Protein AF-0000000078833489 (afdb_homodimer)

pLDDT: mean 73.72, std 28.92, range [14.01, 98.75]

Solvent-accessible surface area (backbone atoms only — not comparable to full-atom values): 59864 Å² total; per-residue (Å²): 142,78,84,81,79,80,83,84,78,86,79,80,78,70,81,80,68,74,84,67,75,72,88,70,82,79,79,83,74,47,2,78,76,78,70,73,57,83,81,52,84,57,53,81,91,78,79,81,80,79,75,81,72,84,77,81,77,77,72,70,71,79,78,69,88,74,83,79,80,86,84,82,82,77,83,80,86,81,80,83,79,83,87,82,84,80,83,81,79,73,76,74,74,86,66,76,75,80,69,72,51,62,62,46,60,72,44,46,74,77,66,68,57,78,63,74,44,88,71,37,47,94,70,27,66,42,76,41,34,36,44,36,41,35,41,38,38,41,39,34,58,97,51,54,71,52,67,18,37,26,43,46,33,35,39,38,35,40,34,42,41,35,31,55,35,82,56,37,38,36,40,37,30,42,35,39,35,39,39,51,33,50,55,57,55,79,40,70,81,40,64,59,58,45,34,78,44,73,31,31,41,32,41,33,38,52,54,92,84,52,39,36,39,38,41,34,25,37,82,71,83,47,60,65,51,83,71,57,45,70,44,33,63,74,40,28,61,38,70,39,72,83,49,93,63,84,77,76,58,38,40,39,29,41,39,36,38,40,68,38,71,95,66,48,30,39,36,37,43,32,41,30,56,48,34,56,55,47,86,49,33,34,56,76,47,86,74,52,59,53,92,59,72,75,29,58,98,54,73,51,84,49,79,71,38,42,22,42,34,42,36,41,35,40,51,59,83,78,28,39,38,36,41,37,38,38,40,31,59,96,50,60,43,36,39,24,38,26,36,36,29,71,56,86,75,29,39,35,33,32,34,37,15,40,24,53,30,57,93,55,72,42,70,52,65,59,85,82,41,46,59,61,37,42,39,72,66,68,46,77,70,46,73,44,61,58,87,50,73,41,49,28,37,29,39,36,39,34,36,70,46,71,59,72,94,85,18,49,32,38,38,35,41,36,39,36,40,30,68,86,25,36,71,47,45,52,39,50,68,49,28,52,75,69,70,63,64,20,56,97,62,46,39,23,34,35,40,36,40,36,41,36,34,54,26,52,75,88,38,73,48,31,35,41,39,39,40,34,43,30,37,62,32,37,46,8,25,35,37,35,40,37,38,40,32,53,78,43,88,43,34,35,39,34,36,35,42,32,39,31,43,66,34,82,35,7,86,48,11,39,44,42,78,44,63,73,86,40,37,50,97,87,38,76,42,79,55,47,72,41,62,28,42,39,35,35,41,35,39,33,42,35,37,50,79,137,76,83,75,80,80,80,85,82,82,71,92,71,75,74,97,75,71,92,63,73,78,75,75,65,77,66,75,76,72,74,84,72,63,80,74,56,95,47,96,42,31,74,70,83,85,88,88,84,79,80,70,72,81,76,80,75,81,75,74,74,81,78,87,84,84,86,79,84,78,85,84,85,88,82,82,78,88,76,84,88,80,84,82,79,79,68,83,75,76,77,78,77,88,45,55,41,64,66,82,53,76,65,31,67,84,38,63,67,72,75,64,61,42,69,78,43,87,76,41,48,95,69,30,66,43,76,37,35,35,42,37,41,36,41,36,37,43,40,34,57,96,50,54,79,90,69,39,47,66,46,47,37,34,40,36,36,40,33,42,42,32,32,55,34,50,57,32,32,38,40,36,28,41,36,39,35,38,38,84,69,49,70,54,57,80,44,63,82,42,64,58,53,64,32,69,43,68,33,31,41,32,40,35,37,53,54,93,82,52,38,37,39,39,41,34,24,37,82,70,85,46,62,63,52,83,71,57,46,72,44,32,64,76,39,28,60,37,71,40,73,82,49,93,64,83,75,76,59,37,40,36,28,42,39,37,40,39,66,40,71,94,65,50,30,39,38,38,44,32,42,31,42,42,32,57,59,42,84,50,31,34,55,77,48,88,76,50,59,52,92,60,68,76,28,54,96,55,40,26,36,24,53,43,38,42,22,41,35,39,36,42,35,39,51,58,85,78,28,39,37,35,41,37,40,38,42,28,58,96,49,60,42,36,38,24,40,26,34,38,32,73,55,85,74,31,39,36,34,32,35,38,16,39,24,51,32,57,92,54,71,42,71,53,65,59,86,82,40,46,62,62,37,42,39,72,65,70,47,77,69,48,75,45,60,58,86,49,73,41,50,28,38,28,39,35,39,35,37,68,45,73,56,74,95,86,19,49,32,38,39,35,40,36,40,37,39,30,69,86,24,36,70,47,45,53,40,48,68,50,28,52,75,69,70,64,66,22,57,98,61,45,40,23,33,35,40,36,40,35,40,36,33,54,28,54,77,90,38,74,48,30,34,41,39,40,39,35,43,30,36,62,31,36,45,7,24,35,39,34,42,39,37,40,32,55,78,46,99,48,34,34,38,36,38,38,43,33,41,31,43,66,35,82,34,6,86,47,12,40,42,42,80,43,62,73,84,38,37,53,99,86,38,77,43,79,56,48,73,40,60,28,41,38,37,35,43,35,38,34,42,36,38,60,89

Secondary structure (DSSP, 8-state):
----------TTSGGGGSTT-----------------TT-S-S---------------------------------------------------------HHHHHHS-S----GGGSTT--S--EEEEEEEEEEEEEEEETT--GGG-EEE--EEEEEEEEEEEETTEEEEEEEEEEE-TTS-SS-STTSPPSSEEEEEEEEEEEEETTTEEEEEEEE-----S-SS--TT-TT-SSB--TT-SS--PPPEEEEEEEEEEGGGTEEEEEEEE-S-------B---TT---SS-TTTT----SGGG-EEEEEEEEEETTEEEEEEEEEETTS--EEEEEEEEEETTEEEEEEEEEEES-SS-EEE--TT--HHHHHHS----EEE--SSEEEEEEEEEEEEEE-SSS-EEEEEEEEEEETTSBSSSTTHHHHHHTT---TTSSBSEEEEEEEEEES-TT-TTEEEEEEEEEETTTTEEEEEEEEEEE-SSSEEEEEEEEEEEESTTSGGG--EEE-TT-EETTEE---EEEPPEEEEEEEEEEEE-/-----------TT-----TT-----------------S-S-SS---------------------------------------------------PPP----HHHHSS-S----GGGSTT--S--EEEEEEEEEEEEEEEETT--GGG-EEE--EEEEEEEEEEEETTEEEEEEEEEEE-TTSPP--STTSPPSSEEEEEEEEEEEEETTTEEEEEEEE-----S-SS--TT-TT-SSB--TT-SS--PPPEEEEEEEEEEGGGTEEEEEEEE-S-------B---TT---SS-TTTT----BGGG-EEEEEEEEEETTEEEEEEEEEETTS--EEEEEEEEEETTEEEEEEEEEEES-SS-EEE--TT--HHHHHHS-PPPEEE---SEEEEEEEEEEEEEE-SSS-EEEEEEEEEEETTSBSSSTTHHHHHHTT---TTSSBSEEEEEEEEEES-TT-TTEEEEEEEEEETTTTEEEEEEEEEEE-SSSEEEEEEEEEEEESTTSGGG--EEE-TT-EETTEE---EEEPPEEEEEEEEEEEE-

Foldseek 3Di:
DDDPPDDPDDPDDPDPPPDFDDPPDDDCPDDPDALQDDVRLPPPPPDDDDDPDDDDPPVPPPPDDDDDDDDDDDDDDDDDDDDDDDDDPPPPPPPDPDPDVVCCVVCPPPPPPLLPDPQFDPDQKDKWKKKKWKKKWFDFPPDDPVRIDIKIKIKIKMKIWGHRHPFKIWIWIKMWMAIPSDDACPDPPDAHGGDIDTQWTWMWGADVSFKIKIFFFDDDADADDQQDRPPRQQFQADAHSPDPDTLGGGFGKIKMWGDPRVFSKIKIKMKGQAASQRLAAHQPDNSSPRPADGRPPDGRPDPQFIKIKIKMWGDDPQKIKMWMWMDGPLAWIKIKIKMWGDDVQKIKIKMKMKTQWHSFWDKDDDPPDALCCQQPVVDDIDTDIDRGIWMKMKIKMKGWDDDDDNKIKIKMKMKIAGRRADLELHCLVVCVVVVNLHAPRRHGIKMKIKMKIAQPRSNNFKIKIWMKIARPSHFKIKIKIKMWGPPDPFKIKIKMKMFIDTDQCDRSFNWDFDDADTAHPRRGDDTDTDGTIGMMIMMMMMGID/DDPDPPDDDPPPPDDDPDPPDDPVPPVPPDDPPDPDDCPCAQPDPDDDDDPPPDDDPPDPPPDDDDDDDDDDDDDDDDDDDDDDPPCPPPDPPDDDDDDPPPCPPVPPHPPPPLCPDPQFDPDQKDKWKKKKWKKKWFDFPPDDPVRIDIKIKIKIKIKIWGRRDSFKIWIWIKMWMAIPVDDACPDPPDAHHGHIDTAWTWMWGADVSFKIKIFFFDDDADADDQQDRQPRQQFLADAHSPDPDTLGGGFGKIKMWGDPPVFRKIKIKIKGQAASQRLAAHQPPNSSPRPADGRHPDGRPDPQQIKIKIKMWGDDPQKIKMWMWIDGPLAWIKIKIKMWGDDVQKIKIKMKMKTQWHSFWDKDDDPPDALCCQQPVVDDIDTDIDRHIWMKMKIKMKGWDDDPDPKIKIKMKMKIAGRRADLELHCLVVCVVVVNLHAPRRHGIKMKIKMKIACPDPNNFKIKIWMKIARPSHFKIKIKIKMWGDPDPFKIKIKMKMFIDTDQCDRSFNWDFDDADTAHPRHGDDTDTDGTIGMMIMMMMMGID

Radius of gyration: 37.77 Å; Cα contacts (8 Å, |Δi|>4): 2368; chains: 2; bounding box: 114×108×118 Å

Nearest PDB structures (foldseek):
  8byt-assembly1_A  TM=5.791E-01  e=4.594E-11  Veillonella parvula
  7fdy-assembly1_C  TM=5.399E-01  e=1.615E-08  Escherichia coli
  5o79-assembly1_C  TM=5.389E-01  e=1.991E-08  Klebsiella pneumoniae
  7szi-assembly1_A  TM=5.238E-01  e=1.454E-08  Klebsiella pneumoniae
  8ypt-assembly1_D  TM=1.548E-01  e=1.537E-01  Bacteroides fragilis

Organism: Myxococcus xanthus (strain DK1622) (NCBI:txid246197)

Structure (mmCIF, N/CA/C/O backbone):
data_AF-0000000078833489-model_v1
#
loop_
_entity.id
_entity.type
_entity.pdbx_description
1 polymer 'Uncharacterized protein'
#
loop_
_atom_site.group_PDB
_atom_site.id
_atom_site.type_symbol
_atom_site.label_atom_id
_atom_site.label_alt_id
_atom_site.label_comp_id
_atom_site.label_asym_id
_atom_site.label_entity_id
_atom_site.label_seq_id
_atom_site.pdbx_PDB_ins_code
_atom_site.Cartn_x
_atom_site.Cartn_y
_atom_site.Cartn_z
_atom_site.occupancy
_atom_site.B_iso_or_equiv
_atom_site.auth_seq_id
_atom_site.auth_comp_id
_atom_site.auth_asym_id
_atom_site.auth_atom_id
_atom_site.pdbx_PDB_model_num
ATOM 1 N N . MET A 1 1 ? 47.375 -24.609 38.75 1 20.56 1 MET A N 1
ATOM 2 C CA . MET A 1 1 ? 48.562 -23.844 38.375 1 20.56 1 MET A CA 1
ATOM 3 C C . MET A 1 1 ? 48.406 -23.281 36.969 1 20.56 1 MET A C 1
ATOM 5 O O . MET A 1 1 ? 48.656 -23.984 35.969 1 20.56 1 MET A O 1
ATOM 9 N N . ALA A 1 2 ? 47.281 -22.531 36.688 1 21.23 2 ALA A N 1
ATOM 10 C CA . ALA A 1 2 ? 46.219 -22.234 35.75 1 21.23 2 ALA A CA 1
ATOM 11 C C . ALA A 1 2 ? 46.75 -21.344 34.594 1 21.23 2 ALA A C 1
ATOM 13 O O . ALA A 1 2 ? 47.562 -20.469 34.844 1 21.23 2 ALA A O 1
ATOM 14 N N . ARG A 1 3 ? 46.469 -21.734 33.344 1 20.47 3 ARG A N 1
ATOM 15 C CA . ARG A 1 3 ? 46.938 -21.562 31.969 1 20.47 3 ARG A CA 1
ATOM 16 C C . ARG A 1 3 ? 46.875 -20.109 31.531 1 20.47 3 ARG A C 1
ATOM 18 O O . ARG A 1 3 ? 45.812 -19.469 31.703 1 20.47 3 ARG A O 1
ATOM 25 N N . GLU A 1 4 ? 47.969 -19.391 31.406 1 21.66 4 GLU A N 1
ATOM 26 C CA . GLU A 1 4 ? 48.5 -18.047 31.234 1 21.66 4 GLU A CA 1
ATOM 27 C C . GLU A 1 4 ? 48.125 -17.453 29.891 1 21.66 4 GLU A C 1
ATOM 29 O O . GLU A 1 4 ? 48.688 -17.797 28.859 1 21.66 4 GLU A O 1
ATOM 34 N N . GLN A 1 5 ? 46.688 -17.406 29.594 1 23.25 5 GLN A N 1
ATOM 35 C CA . GLN A 1 5 ? 46.156 -17.188 28.25 1 23.25 5 GLN A CA 1
ATOM 36 C C . GLN A 1 5 ? 46.719 -15.914 27.625 1 23.25 5 GLN A C 1
ATOM 38 O O . GLN A 1 5 ? 46.875 -14.906 28.328 1 23.25 5 GLN A O 1
ATOM 43 N N . GLU A 1 6 ? 47.312 -16.047 26.422 1 23.58 6 GLU A N 1
ATOM 44 C CA . GLU A 1 6 ? 48.25 -15.305 25.594 1 23.58 6 GLU A CA 1
ATOM 45 C C . GLU A 1 6 ? 47.688 -13.945 25.188 1 23.58 6 GLU A C 1
ATOM 47 O O . GLU A 1 6 ? 46.469 -13.797 25.062 1 23.58 6 GLU A O 1
ATOM 52 N N . PRO A 1 7 ? 48.5 -12.828 25.141 1 24.86 7 PRO A N 1
ATOM 53 C CA . PRO A 1 7 ? 48.438 -11.367 25.125 1 24.86 7 PRO A CA 1
ATOM 54 C C . PRO A 1 7 ? 47.969 -10.812 23.781 1 24.86 7 PRO A C 1
ATOM 56 O O . PRO A 1 7 ? 48.5 -11.195 22.734 1 24.86 7 PRO A O 1
ATOM 59 N N . MET A 1 8 ? 46.562 -10.664 23.547 1 22.59 8 MET A N 1
ATOM 60 C CA . MET A 1 8 ? 45.781 -10.297 22.344 1 22.59 8 MET A CA 1
ATOM 61 C C . MET A 1 8 ? 46.344 -9.016 21.734 1 22.59 8 MET A C 1
ATOM 63 O O . MET A 1 8 ? 46.469 -7.992 22.406 1 22.59 8 MET A O 1
ATOM 67 N N . THR A 1 9 ? 47.312 -9.07 20.75 1 21.22 9 THR A N 1
ATOM 68 C CA . THR A 1 9 ? 48.219 -8.117 20.125 1 21.22 9 THR A CA 1
ATOM 69 C C . THR A 1 9 ? 47.438 -6.961 19.5 1 21.22 9 THR A C 1
ATOM 71 O O . THR A 1 9 ? 46.312 -7.141 19.062 1 21.22 9 THR A O 1
ATOM 74 N N . PRO A 1 10 ? 47.906 -5.594 19.516 1 20.88 10 PRO A N 1
ATOM 75 C CA . PRO A 1 10 ? 47.562 -4.176 19.484 1 20.88 10 PRO A CA 1
ATOM 76 C C . PRO A 1 10 ? 47.188 -3.686 18.078 1 20.88 10 PRO A C 1
ATOM 78 O O . PRO A 1 10 ? 47.062 -2.48 17.859 1 20.88 10 PRO A O 1
ATOM 81 N N . ARG A 1 11 ? 47.219 -4.555 16.984 1 21.58 11 ARG A N 1
ATOM 82 C CA . ARG A 1 11 ? 47.594 -4.02 15.68 1 21.58 11 ARG A CA 1
ATOM 83 C C . ARG A 1 11 ? 46.5 -3.162 15.086 1 21.58 11 ARG A C 1
ATOM 85 O O . ARG A 1 11 ? 46.594 -2.713 13.938 1 21.58 11 ARG A O 1
ATOM 92 N N . THR A 1 12 ? 45.219 -3.178 15.523 1 19.62 12 THR A N 1
ATOM 93 C CA . THR A 1 12 ? 44.156 -3.051 14.523 1 19.62 12 THR A CA 1
ATOM 94 C C . THR A 1 12 ? 44 -1.599 14.094 1 19.62 12 THR A C 1
ATOM 96 O O . THR A 1 12 ? 43.281 -1.309 13.133 1 19.62 12 THR A O 1
ATOM 99 N N . LEU A 1 13 ? 44.406 -0.455 14.844 1 18.14 13 LEU A N 1
ATOM 100 C CA . LEU A 1 13 ? 43.5 0.685 14.922 1 18.14 13 LEU A CA 1
ATOM 101 C C . LEU A 1 13 ? 43.688 1.635 13.75 1 18.14 13 LEU A C 1
ATOM 103 O O . LEU A 1 13 ? 42.969 2.613 13.602 1 18.14 13 LEU A O 1
ATOM 107 N N . THR A 1 14 ? 44.844 1.645 12.992 1 18.95 14 THR A N 1
ATOM 108 C CA . THR A 1 14 ? 45.438 2.926 12.641 1 18.95 14 THR A CA 1
ATOM 109 C C . THR A 1 14 ? 44.688 3.566 11.469 1 18.95 14 THR A C 1
ATOM 111 O O . THR A 1 14 ? 44.625 4.793 11.367 1 18.95 14 THR A O 1
ATOM 114 N N . LEU A 1 15 ? 44.25 2.787 10.453 1 18.38 15 LEU A N 1
ATOM 115 C CA . LEU A 1 15 ? 44.5 3.318 9.117 1 18.38 15 LEU A CA 1
ATOM 116 C C . LEU A 1 15 ? 43.469 4.379 8.742 1 18.38 15 LEU A C 1
ATOM 118 O O . LEU A 1 15 ? 43.438 4.844 7.602 1 18.38 15 LEU A O 1
ATOM 122 N N . ALA A 1 16 ? 42.469 4.676 9.641 1 18.36 16 ALA A N 1
ATOM 123 C CA . ALA A 1 16 ? 41.25 5.281 9.055 1 18.36 16 ALA A CA 1
ATOM 124 C C . ALA A 1 16 ? 41.531 6.73 8.648 1 18.36 16 ALA A C 1
ATOM 126 O O . ALA A 1 16 ? 40.594 7.465 8.312 1 18.36 16 ALA A O 1
ATOM 127 N N . ALA A 1 17 ? 42.75 7.324 8.867 1 17.88 17 ALA A N 1
ATOM 128 C CA . ALA A 1 17 ? 42.906 8.766 9.016 1 17.88 17 ALA A CA 1
ATOM 129 C C . ALA A 1 17 ? 42.625 9.492 7.699 1 17.88 17 ALA A C 1
ATOM 131 O O . ALA A 1 17 ? 42.188 10.641 7.691 1 17.88 17 ALA A O 1
ATOM 132 N N . ALA A 1 18 ? 43.156 8.945 6.57 1 17.69 18 ALA A N 1
ATOM 133 C CA . ALA A 1 18 ? 43.812 9.891 5.672 1 17.69 18 ALA A CA 1
ATOM 134 C C . ALA A 1 18 ? 42.781 10.742 4.926 1 17.69 18 ALA A C 1
ATOM 136 O O . ALA A 1 18 ? 43.156 11.734 4.277 1 17.69 18 ALA A O 1
ATOM 137 N N . LEU A 1 19 ? 41.594 10.258 4.633 1 16.75 19 LEU A N 1
ATOM 138 C CA . LEU A 1 19 ? 41.125 10.742 3.338 1 16.75 19 LEU A CA 1
ATOM 139 C C . LEU A 1 19 ? 40.531 12.141 3.463 1 16.75 19 LEU A C 1
ATOM 141 O O . LEU A 1 19 ? 39.312 12.312 3.355 1 16.75 19 LEU A O 1
ATOM 145 N N . SER A 1 20 ? 40.844 12.953 4.523 1 17.19 20 SER A N 1
ATOM 146 C CA . SER A 1 20 ? 40 14.07 4.922 1 17.19 20 SER A CA 1
ATOM 147 C C . SER A 1 20 ? 40.094 15.227 3.934 1 17.19 20 SER A C 1
ATOM 149 O O . SER A 1 20 ? 39.562 16.312 4.172 1 17.19 20 SER A O 1
ATOM 151 N N . ALA A 1 21 ? 41.062 15.227 2.965 1 17.25 21 ALA A N 1
ATOM 152 C CA . ALA A 1 21 ? 41.531 16.578 2.729 1 17.25 21 ALA A CA 1
ATOM 153 C C . ALA A 1 21 ? 40.406 17.5 2.26 1 17.25 21 ALA A C 1
ATOM 155 O O . ALA A 1 21 ? 40.188 18.562 2.848 1 17.25 21 ALA A O 1
ATOM 156 N N . ALA A 1 22 ? 40.438 17.938 0.888 1 17.05 22 ALA A N 1
ATOM 157 C CA . ALA A 1 22 ? 40.656 19.281 0.356 1 17.05 22 ALA A CA 1
ATOM 158 C C . ALA A 1 22 ? 39.312 19.953 0.037 1 17.05 22 ALA A C 1
ATOM 160 O O . ALA A 1 22 ? 39.281 21.094 -0.42 1 17.05 22 ALA A O 1
ATOM 161 N N . LEU A 1 23 ? 38.125 19.25 -0.009 1 17 23 LEU A N 1
ATOM 162 C CA . LEU A 1 23 ? 37.312 19.906 -1.007 1 17 23 LEU A CA 1
ATOM 163 C C . LEU A 1 23 ? 36.75 21.219 -0.46 1 17 23 LEU A C 1
ATOM 165 O O . LEU A 1 23 ? 36 21.219 0.523 1 17 23 LEU A O 1
ATOM 169 N N . THR A 1 24 ? 37.375 22.406 -0.605 1 19.39 24 THR A N 1
ATOM 170 C CA . THR A 1 24 ? 37.312 23.797 -0.139 1 19.39 24 THR A CA 1
ATOM 171 C C . THR A 1 24 ? 36.031 24.469 -0.595 1 19.39 24 THR A C 1
ATOM 173 O O . THR A 1 24 ? 35.844 25.656 -0.381 1 19.39 24 THR A O 1
ATOM 176 N N . GLY A 1 25 ? 34.969 23.797 -1.185 1 17.62 25 GLY A N 1
ATOM 177 C CA . GLY A 1 25 ? 34.188 24.719 -1.989 1 17.62 25 GLY A CA 1
ATOM 178 C C . GLY A 1 25 ? 33.438 25.75 -1.161 1 17.62 25 GLY A C 1
ATOM 179 O O . GLY A 1 25 ? 33.188 25.516 0.019 1 17.62 25 GLY A O 1
ATOM 180 N N . THR A 1 26 ? 33.438 27.094 -1.532 1 17.67 26 THR A N 1
ATOM 181 C CA . THR A 1 26 ? 33.125 28.438 -1.071 1 17.67 26 THR A CA 1
ATOM 182 C C . THR A 1 26 ? 31.656 28.578 -0.749 1 17.67 26 THR A C 1
ATOM 184 O O . THR A 1 26 ? 30.812 28 -1.442 1 17.67 26 THR A O 1
ATOM 187 N N . PRO A 1 27 ? 31.344 29.031 0.486 1 20.12 27 PRO A N 1
ATOM 188 C CA . PRO A 1 27 ? 30.094 29.141 1.255 1 20.12 27 PRO A CA 1
ATOM 189 C C . PRO A 1 27 ? 29.156 30.219 0.711 1 20.12 27 PRO A C 1
ATOM 191 O O . PRO A 1 27 ? 28.219 30.625 1.396 1 20.12 27 PRO A O 1
ATOM 194 N N . THR A 1 28 ? 28.719 30.297 -0.607 1 18.7 28 THR A N 1
ATOM 195 C CA . THR A 1 28 ? 28.094 31.5 -1.129 1 18.7 28 THR A CA 1
ATOM 196 C C . THR A 1 28 ? 26.797 31.812 -0.385 1 18.7 28 THR A C 1
ATOM 198 O O . THR A 1 28 ? 25.891 30.984 -0.339 1 18.7 28 THR A O 1
ATOM 201 N N . TRP A 1 29 ? 26.828 32.75 0.576 1 20.42 29 TRP A N 1
ATOM 202 C CA . TRP A 1 29 ? 25.875 33.281 1.558 1 20.42 29 TRP A CA 1
ATOM 203 C C . TRP A 1 29 ? 24.781 34.094 0.881 1 20.42 29 TRP A C 1
ATOM 205 O O . TRP A 1 29 ? 24.844 35.312 0.884 1 20.42 29 TRP A O 1
ATOM 215 N N . ALA A 1 30 ? 24.344 33.906 -0.498 1 18.39 30 ALA A N 1
ATOM 216 C CA . ALA A 1 30 ? 23.797 35 -1.275 1 18.39 30 ALA A CA 1
ATOM 217 C C . ALA A 1 30 ? 22.594 35.625 -0.57 1 18.39 30 ALA A C 1
ATOM 219 O O . ALA A 1 30 ? 22.016 35.031 0.336 1 18.39 30 ALA A O 1
ATOM 220 N N . GLN A 1 31 ? 21.578 36.406 -1.3 1 19.09 31 GLN A N 1
ATOM 221 C CA . GLN A 1 31 ? 20.938 37.656 -1.605 1 19.09 31 GLN A CA 1
ATOM 222 C C . GLN A 1 31 ? 19.547 37.75 -0.976 1 19.09 31 GLN A C 1
ATOM 224 O O . GLN A 1 31 ? 18.828 36.75 -0.937 1 19.09 31 GLN A O 1
ATOM 229 N N . SER A 1 32 ? 19.297 38.844 -0.113 1 22.77 32 SER A N 1
ATOM 230 C CA . SER A 1 32 ? 18.312 39.438 0.792 1 22.77 32 SER A CA 1
ATOM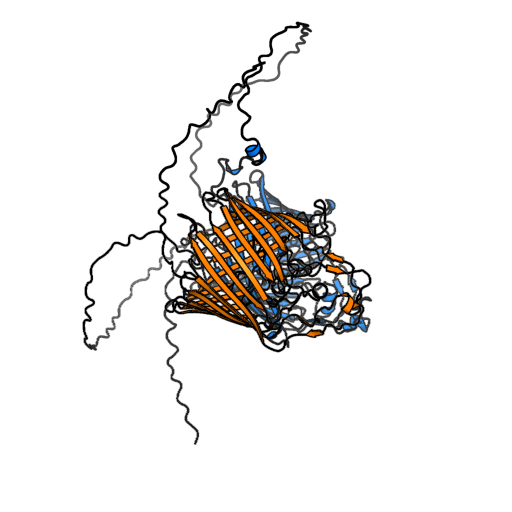 231 C C . SER A 1 32 ? 16.969 39.625 0.098 1 22.77 32 SER A C 1
ATOM 233 O O . SER A 1 32 ? 15.914 39.438 0.707 1 22.77 32 SER A O 1
ATOM 235 N N . GLU A 1 33 ? 16.906 40.312 -1.161 1 22.02 33 GLU A N 1
ATOM 236 C CA . GLU A 1 33 ? 15.969 41.438 -1.284 1 22.02 33 GLU A CA 1
ATOM 237 C C . GLU A 1 33 ? 14.531 40.938 -1.387 1 22.02 33 GLU A C 1
ATOM 239 O O . GLU A 1 33 ? 13.594 41.625 -0.984 1 22.02 33 GLU A O 1
ATOM 244 N N . GLU A 1 34 ? 14.203 39.875 -2.051 1 26.97 34 GLU A N 1
ATOM 245 C CA . GLU A 1 34 ? 13.133 39.906 -3.043 1 26.97 34 GLU A CA 1
ATOM 246 C C . GLU A 1 34 ? 11.789 39.531 -2.426 1 26.97 34 GLU A C 1
ATOM 248 O O . GLU A 1 34 ? 11.648 38.469 -1.855 1 26.97 34 GLU A O 1
ATOM 253 N N . ARG A 1 35 ? 10.969 40.5 -1.922 1 26.8 35 ARG A N 1
ATOM 254 C CA . ARG A 1 35 ? 9.617 40.344 -1.385 1 26.8 35 ARG A CA 1
ATOM 255 C C . ARG A 1 35 ? 8.797 39.375 -2.229 1 26.8 35 ARG A C 1
ATOM 257 O O . ARG A 1 35 ? 8.07 38.531 -1.689 1 26.8 35 ARG A O 1
ATOM 264 N N . PRO A 1 36 ? 8.492 39.719 -3.572 1 30.42 36 PRO A N 1
ATOM 265 C CA . PRO A 1 36 ? 7.199 39.219 -4.023 1 30.42 36 PRO A CA 1
ATOM 266 C C . PRO A 1 36 ? 7.219 37.719 -4.27 1 30.42 36 PRO A C 1
ATOM 268 O O . PRO A 1 36 ? 7.898 37.25 -5.188 1 30.42 36 PRO A O 1
ATOM 271 N N . ASP A 1 37 ? 7.168 36.875 -3.395 1 30.36 37 ASP A N 1
ATOM 272 C CA . ASP A 1 37 ? 7.578 35.531 -3.793 1 30.36 37 ASP A CA 1
ATOM 273 C C . ASP A 1 37 ? 6.406 34.75 -4.387 1 30.36 37 ASP A C 1
ATOM 275 O O . ASP A 1 37 ? 6.449 33.531 -4.477 1 30.36 37 ASP A O 1
ATOM 279 N N . GLU A 1 38 ? 5.254 34.844 -4.656 1 29.12 38 GLU A N 1
ATOM 280 C CA . GLU A 1 38 ? 4.52 33.594 -4.832 1 29.12 38 GLU A CA 1
ATOM 281 C C . GLU A 1 38 ? 5.105 32.75 -5.973 1 29.12 38 GLU A C 1
ATOM 283 O O . GLU A 1 38 ? 5.379 31.562 -5.801 1 29.12 38 GLU A O 1
ATOM 288 N N . ASP A 1 39 ? 4.652 32.344 -7.23 1 30.33 39 ASP A N 1
ATOM 289 C CA . ASP A 1 39 ? 5.41 32 -8.438 1 30.33 39 ASP A CA 1
ATOM 290 C C . ASP A 1 39 ? 6.133 33.25 -8.977 1 30.33 39 ASP A C 1
ATOM 292 O O . ASP A 1 39 ? 5.496 34.25 -9.336 1 30.33 39 ASP A O 1
ATOM 296 N N . ALA A 1 40 ? 6.527 34.344 -8.297 1 34.94 40 ALA A N 1
ATOM 297 C CA . ALA A 1 40 ? 6.508 35.812 -8.281 1 34.94 40 ALA A CA 1
ATOM 298 C C . ALA A 1 40 ? 6.297 36.344 -9.688 1 34.94 40 ALA A C 1
ATOM 300 O O . ALA A 1 40 ? 5.469 37.25 -9.891 1 34.94 40 ALA A O 1
ATOM 301 N N . LEU A 1 41 ? 6.855 36.938 -10.609 1 28.95 41 LEU A N 1
ATOM 302 C CA . LEU A 1 41 ? 6.691 37.406 -11.984 1 28.95 41 LEU A CA 1
ATOM 303 C C . LEU A 1 41 ? 6.328 36.25 -12.906 1 28.95 41 LEU A C 1
ATOM 305 O O . LEU A 1 41 ? 6.086 36.469 -14.102 1 28.95 41 LEU A O 1
ATOM 309 N N . PHE A 1 42 ? 7.051 35.156 -12.961 1 31.81 42 PHE A N 1
ATOM 310 C CA . PHE A 1 42 ? 8.414 34.625 -13.023 1 31.81 42 PHE A CA 1
ATOM 311 C C . PHE A 1 42 ? 8.602 33.75 -14.25 1 31.81 42 PHE A C 1
ATOM 313 O O . PHE A 1 42 ? 9.047 32.594 -14.133 1 31.81 42 PHE A O 1
ATOM 320 N N . GLY A 1 43 ? 8.484 34.375 -15.094 1 34.84 43 GLY A N 1
ATOM 321 C CA . GLY A 1 43 ? 9.352 33.844 -16.125 1 34.84 43 GLY A CA 1
ATOM 322 C C . GLY A 1 43 ? 10.742 33.531 -15.633 1 34.84 43 GLY A C 1
ATOM 323 O O . GLY A 1 43 ? 11.125 33.906 -14.523 1 34.84 43 GLY A O 1
ATOM 324 N N . GLY A 1 44 ? 12.062 33 -15.758 1 32.19 44 GLY A N 1
ATOM 325 C CA . GLY A 1 44 ? 12.883 32.719 -14.594 1 32.19 44 GLY A CA 1
ATOM 326 C C . GLY A 1 44 ? 13.5 33.969 -13.984 1 32.19 44 GLY A C 1
ATOM 327 O O . GLY A 1 44 ? 13.305 35.094 -14.484 1 32.19 44 GLY A O 1
ATOM 328 N N . GLY A 1 45 ? 14.547 34.688 -13.305 1 27.73 45 GLY A N 1
ATOM 329 C CA . GLY A 1 45 ? 15.406 35.844 -13.195 1 27.73 45 GLY A CA 1
ATOM 330 C C . GLY A 1 45 ? 16.031 36.25 -14.516 1 27.73 45 GLY A C 1
ATOM 331 O O . GLY A 1 45 ? 17.266 36.281 -14.641 1 27.73 45 GLY A O 1
ATOM 332 N N . GLN A 1 46 ? 15.602 36.062 -15.875 1 23.98 46 GLN A N 1
ATOM 333 C CA . GLN A 1 46 ? 16.531 36.656 -16.844 1 23.98 46 GLN A CA 1
ATOM 334 C C . GLN A 1 46 ? 16.594 38.156 -16.703 1 23.98 46 GLN A C 1
ATOM 336 O O . GLN A 1 46 ? 15.562 38.812 -16.547 1 23.98 46 GLN A O 1
ATOM 341 N N . GLU A 1 47 ? 17.781 38.719 -16.391 1 23.62 47 GLU A N 1
ATOM 342 C CA . GLU A 1 47 ? 18.281 40.094 -16.312 1 23.62 47 GLU A CA 1
ATOM 343 C C . GLU A 1 47 ? 17.797 40.938 -17.5 1 23.62 47 GLU A C 1
ATOM 345 O O . GLU A 1 47 ? 17.438 40.375 -18.547 1 23.62 47 GLU A O 1
ATOM 350 N N . LYS A 1 48 ? 18.234 42.188 -17.562 1 22.47 48 LYS A N 1
ATOM 351 C CA . LYS A 1 48 ? 17.938 43.531 -18.047 1 22.47 48 LYS A CA 1
ATOM 352 C C . LYS A 1 48 ? 18.328 43.688 -19.516 1 22.47 48 LYS A C 1
ATOM 354 O O . LYS A 1 48 ? 19.516 43.719 -19.859 1 22.47 48 LYS A O 1
ATOM 359 N N . THR A 1 49 ? 17.891 43.125 -20.656 1 19.08 49 THR A N 1
ATOM 360 C CA . THR A 1 49 ? 18.422 43.844 -21.828 1 19.08 49 THR A CA 1
ATOM 361 C C . THR A 1 49 ? 18.078 45.312 -21.766 1 19.08 49 THR A C 1
ATOM 363 O O . THR A 1 49 ? 16.969 45.688 -21.375 1 19.08 49 THR A O 1
ATOM 366 N N . PRO A 1 50 ? 19.062 46.281 -22.109 1 18.08 50 PRO A N 1
ATOM 367 C CA . PRO A 1 50 ? 19.125 47.75 -22.109 1 18.08 50 PRO A CA 1
ATOM 368 C C . PRO A 1 50 ? 17.938 48.406 -22.797 1 18.08 50 PRO A C 1
ATOM 370 O O . PRO A 1 50 ? 17.25 47.75 -23.594 1 18.08 50 PRO A O 1
ATOM 373 N N . ALA A 1 51 ? 17.672 49.562 -22.422 1 19.2 51 ALA A N 1
ATOM 374 C CA . ALA A 1 51 ? 16.797 50.75 -22.609 1 19.2 51 ALA A CA 1
ATOM 375 C C . ALA A 1 51 ? 16.75 51.125 -24.078 1 19.2 51 ALA A C 1
ATOM 377 O O . ALA A 1 51 ? 16.391 52.281 -24.406 1 19.2 51 ALA A O 1
ATOM 378 N N . GLU A 1 52 ? 16.781 50.219 -25.156 1 17.38 52 GLU A N 1
ATOM 379 C CA . GLU A 1 52 ? 16.875 51.094 -26.328 1 17.38 52 GLU A CA 1
ATOM 380 C C . GLU A 1 52 ? 15.688 52.062 -26.391 1 17.38 52 GLU A C 1
ATOM 382 O O . GLU A 1 52 ? 14.555 51.656 -26.109 1 17.38 52 GLU A O 1
ATOM 387 N N . ALA A 1 53 ? 15.953 53.344 -26.594 1 17.95 53 ALA A N 1
ATOM 388 C CA . ALA A 1 53 ? 15.273 54.656 -26.609 1 17.95 53 ALA A CA 1
ATOM 389 C C . ALA A 1 53 ? 14.141 54.656 -27.641 1 17.95 53 ALA A C 1
ATOM 391 O O . ALA A 1 53 ? 14.328 54.25 -28.797 1 17.95 53 ALA A O 1
ATOM 392 N N . PRO A 1 54 ? 12.883 54.469 -27.109 1 17.75 54 PRO A N 1
ATOM 393 C CA . PRO A 1 54 ? 11.828 54.594 -28.125 1 17.75 54 PRO A CA 1
ATOM 394 C C . PRO A 1 54 ? 12.023 55.812 -29.031 1 17.75 54 PRO A C 1
ATOM 396 O O . PRO A 1 54 ? 12.562 56.844 -28.578 1 17.75 54 PRO A O 1
ATOM 399 N N . ALA A 1 55 ? 12.312 55.594 -30.375 1 18.03 55 ALA A N 1
ATOM 400 C CA . ALA A 1 55 ? 12.148 56.531 -31.484 1 18.03 55 ALA A CA 1
ATOM 401 C C . ALA A 1 55 ? 10.867 57.344 -31.312 1 18.03 55 ALA A C 1
ATOM 403 O O . ALA A 1 55 ? 9.938 56.906 -30.625 1 18.03 55 ALA A O 1
ATOM 404 N N . GLY A 1 56 ? 10.727 58.469 -32.031 1 16.02 56 GLY A N 1
ATOM 405 C CA . GLY A 1 56 ? 10.023 59.75 -32.156 1 16.02 56 GLY A CA 1
ATOM 406 C C . GLY A 1 56 ? 8.531 59.594 -32.344 1 16.02 56 GLY A C 1
ATOM 407 O O . GLY A 1 56 ? 8.07 58.5 -32.75 1 16.02 56 GLY A O 1
ATOM 408 N N . GLU A 1 57 ? 7.715 60.344 -31.609 1 17.44 57 GLU A N 1
ATOM 409 C CA . GLU A 1 57 ? 6.316 60.656 -31.375 1 17.44 57 GLU A CA 1
ATOM 410 C C . GLU A 1 57 ? 5.598 61.031 -32.656 1 17.44 57 GLU A C 1
ATOM 412 O O . GLU A 1 57 ? 4.48 61.531 -32.656 1 17.44 57 GLU A O 1
ATOM 417 N N . GLU A 1 58 ? 5.988 60.531 -33.906 1 16.64 58 GLU A N 1
ATOM 418 C CA . GLU A 1 58 ? 5.375 61.438 -34.906 1 16.64 58 GLU A CA 1
ATOM 419 C C . GLU A 1 58 ? 3.852 61.375 -34.812 1 16.64 58 GLU A C 1
ATOM 421 O O . GLU A 1 58 ? 3.156 62.031 -35.594 1 16.64 58 GLU A O 1
ATOM 426 N N . SER A 1 59 ? 3.258 60.812 -33.719 1 16.62 59 SER A N 1
ATOM 427 C CA . SER A 1 59 ? 1.976 60.219 -34.062 1 16.62 59 SER A CA 1
ATOM 428 C C . SER A 1 59 ? 0.935 61.281 -34.406 1 16.62 59 SER A C 1
ATOM 430 O O . SER A 1 59 ? 0.585 62.125 -33.562 1 16.62 59 SER A O 1
ATOM 432 N N . GLY A 1 60 ? 1.002 61.812 -35.625 1 16.66 60 GLY A N 1
ATOM 433 C CA . GLY A 1 60 ? 0.074 62.875 -36.031 1 16.66 60 GLY A CA 1
ATOM 434 C C . GLY A 1 60 ? -1.378 62.5 -35.781 1 16.66 60 GLY A C 1
ATOM 435 O O . GLY A 1 60 ? -1.765 61.344 -35.938 1 16.66 60 GLY A O 1
ATOM 436 N N . ARG A 1 61 ? -2.023 63.094 -34.875 1 17.52 61 ARG A N 1
ATOM 437 C CA . ARG A 1 61 ? -3.369 62.969 -34.312 1 17.52 61 ARG A CA 1
ATOM 438 C C . ARG A 1 61 ? -4.426 63.125 -35.406 1 17.52 61 ARG A C 1
ATOM 440 O O . ARG A 1 61 ? -4.688 64.25 -35.844 1 17.52 61 ARG A O 1
ATOM 447 N N . PRO A 1 62 ? -4.289 62.188 -36.5 1 15.94 62 PRO A N 1
ATOM 448 C CA . PRO A 1 62 ? -5.23 62.75 -37.469 1 15.94 62 PRO A CA 1
ATOM 449 C C . PRO A 1 62 ? -6.609 63 -36.875 1 15.94 62 PRO A C 1
ATOM 451 O O . PRO A 1 62 ? -7.004 62.344 -35.906 1 15.94 62 PRO A O 1
ATOM 454 N N . ASP A 1 63 ? -7.238 64.125 -37 1 15.81 63 ASP A N 1
ATOM 455 C CA . ASP A 1 63 ? -8.352 64.875 -36.469 1 15.81 63 ASP A CA 1
ATOM 456 C C . ASP A 1 63 ? -9.688 64.25 -36.75 1 15.81 63 ASP A C 1
ATOM 458 O O . ASP A 1 63 ? -10.688 64.5 -36.094 1 15.81 63 ASP A O 1
ATOM 462 N N . GLU A 1 64 ? -9.711 63.281 -37.844 1 14.8 64 GLU A N 1
ATOM 463 C CA . GLU A 1 64 ? -10.797 63.812 -38.688 1 14.8 64 GLU A CA 1
ATOM 464 C C . GLU A 1 64 ? -12.156 63.531 -38.031 1 14.8 64 GLU A C 1
ATOM 466 O O . GLU A 1 64 ? -13.008 64.438 -38 1 14.8 64 GLU A O 1
ATOM 471 N N . ASP A 1 65 ? -12.578 62.188 -37.969 1 15.26 65 ASP A N 1
ATOM 472 C CA . ASP A 1 65 ? -13.812 61.938 -38.719 1 15.26 65 ASP A CA 1
ATOM 473 C C . ASP A 1 65 ? -15.039 62.25 -37.875 1 15.26 65 ASP A C 1
ATOM 475 O O . ASP A 1 65 ? -15.219 61.688 -36.781 1 15.26 65 ASP A O 1
ATOM 479 N N . ALA A 1 66 ? -15.68 63.281 -38.062 1 15.39 66 ALA A N 1
ATOM 480 C CA . ALA A 1 66 ? -16.844 63.938 -37.5 1 15.39 66 ALA A CA 1
ATOM 481 C C . ALA A 1 66 ? -18.047 63 -37.438 1 15.39 66 ALA A C 1
ATOM 483 O O . ALA A 1 66 ? -18.078 62 -38.125 1 15.39 66 ALA A O 1
ATOM 484 N N . LEU A 1 67 ? -19.078 63.5 -36.875 1 15.26 67 LEU A N 1
ATOM 485 C CA . LEU A 1 67 ? -20.297 63.281 -36.094 1 15.26 67 LEU A CA 1
ATOM 486 C C . LEU A 1 67 ? -21.359 62.562 -36.906 1 15.26 67 LEU A C 1
ATOM 488 O O . LEU A 1 67 ? -21.062 62.031 -37.969 1 15.26 67 LEU A O 1
ATOM 492 N N . PHE A 1 68 ? -22.594 63.031 -36.938 1 15.98 68 PHE A N 1
ATOM 493 C CA . PHE A 1 68 ? -23.922 62.625 -36.5 1 15.98 68 PHE A CA 1
ATOM 494 C C . PHE A 1 68 ? -24.797 62.25 -37.688 1 15.98 68 PHE A C 1
ATOM 496 O O . PHE A 1 68 ? -25.953 61.844 -37.531 1 15.98 68 PHE A O 1
ATOM 503 N N . GLY A 1 69 ? -24.484 62.469 -39.094 1 14.48 69 GLY A N 1
ATOM 504 C CA . GLY A 1 69 ? -25.641 63.125 -39.656 1 14.48 69 GLY A CA 1
ATOM 505 C C . GLY A 1 69 ? -26.844 62.188 -39.812 1 14.48 69 GLY A C 1
ATOM 506 O O . GLY A 1 69 ? -27.781 62.281 -39 1 14.48 69 GLY A O 1
ATOM 507 N N . GLY A 1 70 ? -27.062 61.75 -41.094 1 14.52 70 GLY A N 1
ATOM 508 C CA . GLY A 1 70 ? -28.203 62.156 -41.906 1 14.52 70 GLY A CA 1
ATOM 509 C C . GLY A 1 70 ? -29.406 61.25 -41.75 1 14.52 70 GLY A C 1
ATOM 510 O O . GLY A 1 70 ? -29.328 60.219 -41.062 1 14.52 70 GLY A O 1
ATOM 511 N N . ASP A 1 71 ? -30.125 61.031 -42.906 1 15.38 71 ASP A N 1
ATOM 512 C CA . ASP A 1 71 ? -31.453 61.188 -43.469 1 15.38 71 ASP A CA 1
ATOM 513 C C . ASP A 1 71 ? -32.25 59.906 -43.375 1 15.38 71 ASP A C 1
ATOM 515 O O . ASP A 1 71 ? -31.688 58.812 -43.281 1 15.38 71 ASP A O 1
ATOM 519 N N . GLY A 1 72 ? -33.625 60.031 -43.344 1 16 72 GLY A N 1
ATOM 520 C CA . GLY A 1 72 ? -34.906 59.438 -43.031 1 16 72 GLY A CA 1
ATOM 521 C C . GLY A 1 72 ? -35.281 58.312 -43.969 1 16 72 GLY A C 1
ATOM 522 O O . GLY A 1 72 ? -36.219 57.562 -43.688 1 16 72 GLY A O 1
ATOM 523 N N . SER A 1 73 ? -34.625 58.25 -45.25 1 15.14 73 SER A N 1
ATOM 524 C CA . SER A 1 73 ? -35.688 58.062 -46.188 1 15.14 73 SER A CA 1
ATOM 525 C C . SER A 1 73 ? -36.281 56.656 -46.125 1 15.14 73 SER A C 1
ATOM 527 O O . SER A 1 73 ? -35.625 55.719 -45.656 1 15.14 73 SER A O 1
ATOM 529 N N . GLU A 1 74 ? -37.594 56.562 -46.594 1 16.33 74 GLU A N 1
ATOM 530 C CA . GLU A 1 74 ? -38.844 55.812 -46.531 1 16.33 74 GLU A CA 1
ATOM 531 C C . GLU A 1 74 ? -38.75 54.5 -47.312 1 16.33 74 GLU A C 1
ATOM 533 O O . GLU A 1 74 ? -39.281 53.5 -46.875 1 16.33 74 GLU A O 1
ATOM 538 N N . PRO A 1 75 ? -37.812 54.312 -48.375 1 15.36 75 PRO A N 1
ATOM 539 C CA . PRO A 1 75 ? -38.688 53.938 -49.469 1 15.36 75 PRO A CA 1
ATOM 540 C C . PRO A 1 75 ? -39.312 52.531 -49.25 1 15.36 75 PRO A C 1
ATOM 542 O O . PRO A 1 75 ? -38.781 51.75 -48.469 1 15.36 75 PRO A O 1
ATOM 545 N N . THR A 1 76 ? -40.344 52.188 -50.188 1 16.69 76 THR A N 1
ATOM 546 C CA . THR A 1 76 ? -41.594 51.531 -50.5 1 16.69 76 THR A CA 1
ATOM 547 C C . THR A 1 76 ? -41.344 50.125 -51.062 1 16.69 76 THR A C 1
ATOM 549 O O . THR A 1 76 ? -42.219 49.25 -50.938 1 16.69 76 THR A O 1
ATOM 552 N N . VAL A 1 77 ? -40.094 49.844 -51.625 1 14.76 77 VAL A N 1
ATOM 553 C CA . VAL A 1 77 ? -40.438 49.219 -52.906 1 14.76 77 VAL A CA 1
ATOM 554 C C . VAL A 1 77 ? -41.188 47.906 -52.625 1 14.76 77 VAL A C 1
ATOM 556 O O . VAL A 1 77 ? -41.031 47.344 -51.531 1 14.76 77 VAL A O 1
ATOM 559 N N . ASP A 1 78 ? -41.438 47.188 -53.875 1 16.14 78 ASP A N 1
ATOM 560 C CA . ASP A 1 78 ? -42.406 46.5 -54.75 1 16.14 78 ASP A CA 1
ATOM 561 C C . ASP A 1 78 ? -42.25 44.969 -54.625 1 16.14 78 ASP A C 1
ATOM 563 O O . ASP A 1 78 ? -41.156 44.469 -54.375 1 16.14 78 ASP A O 1
ATOM 567 N N . VAL A 1 79 ? -43.375 44.375 -54.562 1 17.66 79 VAL A N 1
ATOM 568 C CA . VAL A 1 79 ? -43.969 43.062 -54.312 1 17.66 79 VAL A CA 1
ATOM 569 C C . VAL A 1 79 ? -43.562 42.094 -55.438 1 17.66 79 VAL A C 1
ATOM 571 O O . VAL A 1 79 ? -43.969 40.938 -55.438 1 17.66 79 VAL A O 1
ATOM 574 N N . ALA A 1 80 ? -42.406 42.344 -56.281 1 15.59 80 ALA A N 1
ATOM 575 C CA . ALA A 1 80 ? -42.781 41.656 -57.5 1 15.59 80 ALA A CA 1
ATOM 576 C C . ALA A 1 80 ? -42.938 40.156 -57.281 1 15.59 80 ALA A C 1
ATOM 578 O O . ALA A 1 80 ? -42.281 39.562 -56.406 1 15.59 80 ALA A O 1
ATOM 579 N N . PRO A 1 81 ? -43.781 39.5 -58.156 1 17.28 81 PRO A N 1
ATOM 580 C CA . PRO A 1 81 ? -44.562 38.25 -58.281 1 17.28 81 PRO A CA 1
ATOM 581 C C . PRO A 1 81 ? -43.75 37.031 -58.688 1 17.28 81 PRO A C 1
ATOM 583 O O . PRO A 1 81 ? -44.094 35.906 -58.344 1 17.28 81 PRO A O 1
ATOM 586 N N . GLY A 1 82 ? -42.594 37.281 -59.562 1 15.59 82 GLY A N 1
ATOM 587 C CA . GLY A 1 82 ? -42.75 36.5 -60.75 1 15.59 82 GLY A CA 1
ATOM 588 C C . GLY A 1 82 ? -42.625 35 -60.5 1 15.59 82 GLY A C 1
ATOM 589 O O . GLY A 1 82 ? -42.25 34.594 -59.406 1 15.59 82 GLY A O 1
ATOM 590 N N . THR A 1 83 ? -42.031 34.312 -61.688 1 16.75 83 THR A N 1
ATOM 591 C CA . THR A 1 83 ? -42.281 33.25 -62.656 1 16.75 83 THR A CA 1
ATOM 592 C C . THR A 1 83 ? -41.625 31.938 -62.25 1 16.75 83 THR A C 1
ATOM 594 O O . THR A 1 83 ? -40.656 31.938 -61.469 1 16.75 83 THR A O 1
ATOM 597 N N . THR A 1 84 ? -42.031 30.797 -62.875 1 18.28 84 THR A N 1
ATOM 598 C CA . THR A 1 84 ? -42.375 29.391 -62.844 1 18.28 84 THR A CA 1
ATOM 599 C C . THR A 1 84 ? -41.156 28.516 -63.125 1 18.28 84 THR A C 1
ATOM 601 O O . THR A 1 84 ? -41.219 27.297 -63.062 1 18.28 84 THR A O 1
ATOM 604 N N . GLY A 1 85 ? -39.938 29.125 -63.625 1 17.19 85 GLY A N 1
ATOM 605 C CA . GLY A 1 85 ? -39.344 28.281 -64.625 1 17.19 85 GLY A CA 1
ATOM 606 C C . GLY A 1 85 ? -38.875 26.938 -64.062 1 17.19 85 GLY A C 1
ATOM 607 O O . GLY A 1 85 ? -38.781 26.766 -62.875 1 17.19 85 GLY A O 1
ATOM 608 N N . GLY A 1 86 ? -38.594 25.922 -65 1 18.03 86 GLY A N 1
ATOM 609 C CA . GLY A 1 86 ? -38.594 24.5 -65.312 1 18.03 86 GLY A CA 1
ATOM 610 C C . GLY A 1 86 ? -37.406 23.75 -64.812 1 18.03 86 GLY A C 1
ATOM 611 O O . GLY A 1 86 ? -37.469 22.547 -64.562 1 18.03 86 GLY A O 1
ATOM 612 N N . ALA A 1 87 ? -36.156 24.312 -65 1 17.83 87 ALA A N 1
ATOM 613 C CA . ALA A 1 87 ? -35.125 23.484 -65.625 1 17.83 87 ALA A CA 1
ATOM 614 C C . ALA A 1 87 ? -34.75 22.312 -64.688 1 17.83 87 ALA A C 1
ATOM 616 O O . ALA A 1 87 ? -34.969 22.359 -63.5 1 17.83 87 ALA A O 1
ATOM 617 N N . THR A 1 88 ? -33.812 21.359 -65.312 1 20.59 88 THR A N 1
ATOM 618 C CA . THR A 1 88 ? -33.281 20.016 -65.5 1 20.59 88 THR A CA 1
ATOM 619 C C . THR A 1 88 ? -32.219 19.734 -64.438 1 20.59 88 THR A C 1
ATOM 621 O O . THR A 1 88 ? -31.172 20.391 -64.438 1 20.59 88 THR A O 1
ATOM 624 N N . GLU A 1 89 ? -32.438 19.391 -63.25 1 18.59 89 GLU A N 1
ATOM 625 C CA . GLU A 1 89 ? -31.594 19.359 -62.062 1 18.59 89 GLU A CA 1
ATOM 626 C C . GLU A 1 89 ? -30.453 18.344 -62.219 1 18.59 89 GLU A C 1
ATOM 628 O O . GLU A 1 89 ? -30.703 17.141 -62.312 1 18.59 89 GLU A O 1
ATOM 633 N N . ARG A 1 90 ? -29.406 18.797 -63.062 1 20.05 90 ARG A N 1
ATOM 634 C CA . ARG A 1 90 ? -28.188 18.016 -63.25 1 20.05 90 ARG A CA 1
ATOM 635 C C . ARG A 1 90 ? -27.688 17.422 -61.938 1 20.05 90 ARG A C 1
ATOM 637 O O . ARG A 1 90 ? -27.609 18.125 -60.938 1 20.05 90 ARG A O 1
ATOM 644 N N . GLN A 1 91 ? -27.688 16 -61.906 1 22.53 91 GLN A N 1
ATOM 645 C CA . GLN A 1 91 ? -27.375 15.195 -60.719 1 22.53 91 GLN A CA 1
ATOM 646 C C . GLN A 1 91 ? -25.969 15.461 -60.219 1 22.53 91 GLN A C 1
ATOM 648 O O . GLN A 1 91 ? -25 15.375 -61 1 22.53 91 GLN A O 1
ATOM 653 N N . PRO A 1 92 ? -25.672 16.469 -59.438 1 23.75 92 PRO A N 1
ATOM 654 C CA . PRO A 1 92 ? -24.281 16.812 -59.156 1 23.75 92 PRO A CA 1
ATOM 655 C C . PRO A 1 92 ? -23.406 15.594 -58.875 1 23.75 92 PRO A C 1
ATOM 657 O O . PRO A 1 92 ? -23.906 14.562 -58.438 1 23.75 92 PRO A O 1
ATOM 660 N N . PRO A 1 93 ? -22.266 15.461 -59.625 1 23.84 93 PRO A N 1
ATOM 661 C CA . PRO A 1 93 ? -21.297 14.367 -59.594 1 23.84 93 PRO A CA 1
ATOM 662 C C . PRO A 1 93 ? -20.922 13.914 -58.188 1 23.84 93 PRO A C 1
ATOM 664 O O . PRO A 1 93 ? -21.016 14.695 -57.25 1 23.84 93 PRO A O 1
ATOM 667 N N . LEU A 1 94 ? -20.938 12.477 -57.938 1 25.98 94 LEU A N 1
ATOM 668 C CA . LEU A 1 94 ? -20.672 11.773 -56.688 1 25.98 94 LEU A CA 1
ATOM 669 C C . LEU A 1 94 ? -19.391 12.273 -56.062 1 25.98 94 LEU A C 1
ATOM 671 O O . LEU A 1 94 ? -18.297 12.055 -56.594 1 25.98 94 LEU A O 1
ATOM 675 N N . THR A 1 95 ? -19.312 13.492 -55.656 1 26.27 95 THR A N 1
ATOM 676 C CA . THR A 1 95 ? -18.156 14.07 -55 1 26.27 95 THR A CA 1
ATOM 677 C C . THR A 1 95 ? -17.547 13.062 -54 1 26.27 95 THR A C 1
ATOM 679 O O . THR A 1 95 ? -18.266 12.281 -53.375 1 26.27 95 THR A O 1
ATOM 682 N N . ALA A 1 96 ? -16.156 12.93 -54.094 1 29.08 96 ALA A N 1
ATOM 683 C CA . ALA A 1 96 ? -15.234 12.062 -53.375 1 29.08 96 ALA A CA 1
ATOM 684 C C . ALA A 1 96 ? -15.641 11.914 -51.906 1 29.08 96 ALA A C 1
ATOM 686 O O . ALA A 1 96 ? -15.984 12.898 -51.25 1 29.08 96 ALA A O 1
ATOM 687 N N . PRO A 1 97 ? -16.031 10.656 -51.562 1 27.86 97 PRO A N 1
ATOM 688 C CA . PRO A 1 97 ? -16.641 10.438 -50.25 1 27.86 97 PRO A CA 1
ATOM 689 C C . PRO A 1 97 ? -15.93 11.195 -49.125 1 27.86 97 PRO A C 1
ATOM 691 O O . PRO A 1 97 ? -14.742 11.5 -49.25 1 27.86 97 PRO A O 1
ATOM 694 N N . ASP A 1 98 ? -16.672 12.008 -48.375 1 28.3 98 ASP A N 1
ATOM 695 C CA . ASP A 1 98 ? -16.281 12.805 -47.219 1 28.3 98 ASP A CA 1
ATOM 696 C C . ASP A 1 98 ? -15.211 12.086 -46.406 1 28.3 98 ASP A C 1
ATOM 698 O O . ASP A 1 98 ? -15.336 10.891 -46.125 1 28.3 98 ASP A O 1
ATOM 702 N N . GLU A 1 99 ? -14.023 12.477 -46.5 1 28.84 99 GLU A N 1
ATOM 703 C CA . GLU A 1 99 ? -12.812 12.188 -45.719 1 28.84 99 GLU A CA 1
ATOM 704 C C . GLU A 1 99 ? -13.156 11.648 -44.344 1 28.84 99 GLU A C 1
ATOM 706 O O . GLU A 1 99 ? -14.234 11.93 -43.812 1 28.84 99 GLU A O 1
ATOM 711 N N . ASN A 1 100 ? -12.234 10.828 -43.719 1 29.7 100 ASN A N 1
ATOM 712 C CA . ASN A 1 100 ? -12.219 9.883 -42.625 1 29.7 100 ASN A CA 1
ATOM 713 C C . ASN A 1 100 ? -12.875 10.469 -41.375 1 29.7 100 ASN A C 1
ATOM 715 O O . ASN A 1 100 ? -12.234 11.195 -40.594 1 29.7 100 ASN A O 1
ATOM 719 N N . ARG A 1 101 ? -14.109 10.664 -41.312 1 31.72 101 ARG A N 1
ATOM 720 C CA . ARG A 1 101 ? -15.039 11.031 -40.25 1 31.72 101 ARG A CA 1
ATOM 721 C C . ARG A 1 101 ? -14.68 10.32 -38.938 1 31.72 101 ARG A C 1
ATOM 723 O O . ARG A 1 101 ? -14.891 10.867 -37.875 1 31.72 101 ARG A O 1
ATOM 730 N N . ASP A 1 102 ? -14.578 9.094 -39.094 1 30.38 102 ASP A N 1
ATOM 731 C CA . ASP A 1 102 ? -14.266 8.344 -37.875 1 30.38 102 ASP A CA 1
ATOM 732 C C . ASP A 1 102 ? -12.914 8.773 -37.281 1 30.38 102 ASP A C 1
ATOM 734 O O . ASP A 1 102 ? -12.641 8.539 -36.125 1 30.38 102 ASP A O 1
ATOM 738 N N . ALA A 1 103 ? -11.891 9.008 -38.062 1 32.84 103 ALA A N 1
ATOM 739 C CA . ALA A 1 103 ? -10.688 9.617 -37.5 1 32.84 103 ALA A CA 1
ATOM 740 C C . ALA A 1 103 ? -11 10.961 -36.875 1 32.84 103 ALA A C 1
ATOM 742 O O . ALA A 1 103 ? -10.391 11.336 -35.875 1 32.84 103 ALA A O 1
ATOM 743 N N . ASP A 1 104 ? -11.883 11.844 -37.406 1 33.31 104 ASP A N 1
ATOM 744 C CA . ASP A 1 104 ? -12.406 13.07 -36.812 1 33.31 104 ASP A CA 1
ATOM 745 C C . ASP A 1 104 ? -13.289 12.766 -35.594 1 33.31 104 ASP A C 1
ATOM 747 O O . ASP A 1 104 ? -13.445 13.602 -34.719 1 33.31 104 ASP A O 1
ATOM 751 N N . VAL A 1 105 ? -14.18 11.797 -35.594 1 32.97 105 VAL A N 1
ATOM 752 C CA . VAL A 1 105 ? -15.047 11.414 -34.5 1 32.97 105 VAL A CA 1
ATOM 753 C C . VAL A 1 105 ? -14.203 10.883 -33.344 1 32.97 105 VAL A C 1
ATOM 755 O O . VAL A 1 105 ? -14.516 11.133 -32.156 1 32.97 105 VAL A O 1
ATOM 758 N N . LEU A 1 106 ? -13.445 9.797 -33.688 1 31.8 106 LEU A N 1
ATOM 759 C CA . LEU A 1 106 ? -12.617 9.344 -32.562 1 31.8 106 LEU A CA 1
ATOM 760 C C . LEU A 1 106 ? -11.664 10.445 -32.094 1 31.8 106 LEU A C 1
ATOM 762 O O . LEU A 1 106 ? -11.211 10.438 -30.953 1 31.8 106 LEU A O 1
ATOM 766 N N . ASN A 1 107 ? -10.984 11.125 -33.094 1 32.78 107 ASN A N 1
ATOM 767 C CA . ASN A 1 107 ? -10.164 12.258 -32.719 1 32.78 107 ASN A CA 1
ATOM 768 C C . ASN A 1 107 ? -11.008 13.5 -32.438 1 32.78 107 ASN A C 1
ATOM 770 O O . ASN A 1 107 ? -11.773 13.938 -33.312 1 32.78 107 ASN A O 1
ATOM 774 N N . GLY A 1 108 ? -12.047 13.414 -31.547 1 32.12 108 GLY A N 1
ATOM 775 C CA . GLY A 1 108 ? -12.758 14.656 -31.297 1 32.12 108 GLY A CA 1
ATOM 776 C C . GLY A 1 108 ? -12.125 15.859 -31.984 1 32.12 108 GLY A C 1
ATOM 777 O O . GLY A 1 108 ? -11.047 15.742 -32.562 1 32.12 108 GLY A O 1
ATOM 778 N N . PRO A 1 109 ? -12.914 16.906 -32.406 1 30.67 109 PRO A N 1
ATOM 779 C CA . PRO A 1 109 ? -12.211 18.078 -32.938 1 30.67 109 PRO A CA 1
ATOM 780 C C . PRO A 1 109 ? -10.812 18.234 -32.344 1 30.67 109 PRO A C 1
ATOM 782 O O . PRO A 1 109 ? -10.562 17.844 -31.203 1 30.67 109 PRO A O 1
ATOM 785 N N . ALA A 1 110 ? -9.789 18.156 -33.188 1 32.81 110 ALA A N 1
ATOM 786 C CA . ALA A 1 110 ? -8.469 18.531 -32.719 1 32.81 110 ALA A CA 1
ATOM 787 C C . ALA A 1 110 ? -8.555 19.688 -31.703 1 32.81 110 ALA A C 1
ATOM 789 O O . ALA A 1 110 ? -8.875 20.812 -32.062 1 32.81 110 ALA A O 1
ATOM 790 N N . THR A 1 111 ? -9.195 19.531 -30.641 1 31.95 111 THR A N 1
ATOM 791 C CA . THR A 1 111 ? -8.914 20.641 -29.75 1 31.95 111 THR A CA 1
ATOM 792 C C . THR A 1 111 ? -7.484 21.141 -29.938 1 31.95 111 THR A C 1
ATOM 794 O O . THR A 1 111 ? -6.535 20.359 -29.859 1 31.95 111 THR A O 1
ATOM 797 N N . ARG A 1 112 ? -7.215 22.062 -30.828 1 32.62 112 ARG A N 1
ATOM 798 C CA . ARG A 1 112 ? -5.91 22.703 -30.938 1 32.62 112 ARG A CA 1
ATOM 799 C C . ARG A 1 112 ? -5.133 22.609 -29.625 1 32.62 112 ARG A C 1
ATOM 801 O O . ARG A 1 112 ? -5.648 22.953 -28.562 1 32.62 112 ARG A O 1
ATOM 808 N N . SER A 1 113 ? -4.316 21.531 -29.594 1 38.22 113 SER A N 1
ATOM 809 C CA . SER A 1 113 ? -3.418 21.594 -28.453 1 38.22 113 SER A CA 1
ATOM 810 C C . SER A 1 113 ? -2.984 23.031 -28.156 1 38.22 113 SER A C 1
ATOM 812 O O . SER A 1 113 ? -2.621 23.766 -29.078 1 38.22 113 SER A O 1
ATOM 814 N N . ALA A 1 114 ? -3.668 23.609 -27.328 1 37.75 114 ALA A N 1
ATOM 815 C CA . ALA A 1 114 ? -3.264 24.938 -26.891 1 37.75 114 ALA A CA 1
ATOM 816 C C . ALA A 1 114 ? -1.749 25.109 -26.969 1 37.75 114 ALA A C 1
ATOM 818 O O . ALA A 1 114 ? -1.236 26.219 -26.844 1 37.75 114 ALA A O 1
ATOM 819 N N . PHE A 1 115 ? -1.122 23.922 -27.156 1 41.06 115 PHE A N 1
ATOM 820 C CA . PHE A 1 115 ? 0.335 23.984 -27.156 1 41.06 115 PHE A CA 1
ATOM 821 C C . PHE A 1 115 ? 0.86 24.484 -28.484 1 41.06 115 PHE A C 1
ATOM 823 O O . PHE A 1 115 ? 2.064 24.703 -28.656 1 41.06 115 PHE A O 1
ATOM 830 N N . ASP A 1 116 ? 0.063 24.484 -29.422 1 37.81 116 ASP A N 1
ATOM 831 C CA . ASP A 1 116 ? 0.6 24.891 -30.719 1 37.81 116 ASP A CA 1
ATOM 832 C C . ASP A 1 116 ? 0.689 26.406 -30.828 1 37.81 116 ASP A C 1
ATOM 834 O O . ASP A 1 116 ? 0.888 26.938 -31.922 1 37.81 116 ASP A O 1
ATOM 838 N N . THR A 1 117 ? 0.254 27.062 -29.688 1 39.66 117 THR A N 1
ATOM 839 C CA . THR A 1 117 ? 0.399 28.5 -29.938 1 39.66 117 THR A CA 1
ATOM 840 C C . THR A 1 117 ? 1.833 28.938 -29.672 1 39.66 117 THR A C 1
ATOM 842 O O . THR A 1 117 ? 2.545 28.328 -28.875 1 39.66 117 THR A O 1
ATOM 845 N N . GLU A 1 118 ? 2.35 29.906 -30.344 1 44.91 118 GLU A N 1
ATOM 846 C CA . GLU A 1 118 ? 3.658 30.562 -30.375 1 44.91 118 GLU A CA 1
ATOM 847 C C . GLU A 1 118 ? 4.184 30.797 -28.969 1 44.91 118 GLU A C 1
ATOM 849 O O . GLU A 1 118 ? 5.398 30.844 -28.75 1 44.91 118 GLU A O 1
ATOM 854 N N . ASP A 1 119 ? 3.336 31.109 -28.031 1 47.34 119 ASP A N 1
ATOM 855 C CA . ASP A 1 119 ? 3.83 31.484 -26.703 1 47.34 119 ASP A CA 1
ATOM 856 C C . ASP A 1 119 ? 4.07 30.25 -25.828 1 47.34 119 ASP A C 1
ATOM 858 O O . ASP A 1 119 ? 4.074 30.359 -24.609 1 47.34 119 ASP A O 1
ATOM 862 N N . VAL A 1 120 ? 4.168 29.156 -26.422 1 52.12 120 VAL A N 1
ATOM 863 C CA . VAL A 1 120 ? 4.23 27.875 -25.703 1 52.12 120 VAL A CA 1
ATOM 864 C C . VAL A 1 120 ? 5.648 27.641 -25.188 1 52.12 120 VAL A C 1
ATOM 866 O O . VAL A 1 120 ? 6.617 27.766 -25.938 1 52.12 120 VAL A O 1
ATOM 869 N N . VAL A 1 121 ? 5.793 27.672 -23.922 1 59.5 121 VAL A N 1
ATOM 870 C CA . VAL A 1 121 ? 7.039 27.344 -23.25 1 59.5 121 VAL A CA 1
ATOM 871 C C . VAL A 1 121 ? 7.527 25.969 -23.703 1 59.5 121 VAL A C 1
ATOM 873 O O . VAL A 1 121 ? 6.727 25.109 -24.094 1 59.5 121 VAL A O 1
ATOM 876 N N . ASP A 1 122 ? 8.742 25.703 -24.047 1 61.88 122 ASP A N 1
ATOM 877 C CA . ASP A 1 122 ? 9.43 24.547 -24.609 1 61.88 122 ASP A CA 1
ATOM 878 C C . ASP A 1 122 ? 8.992 23.25 -23.938 1 61.88 122 ASP A C 1
ATOM 880 O O . ASP A 1 122 ? 8.781 22.234 -24.609 1 61.88 122 ASP A O 1
ATOM 884 N N . ASP A 1 123 ? 8.812 23.438 -22.547 1 70.5 123 ASP A N 1
ATOM 885 C CA . ASP A 1 123 ? 8.398 22.219 -21.875 1 70.5 123 ASP A CA 1
ATOM 886 C C . ASP A 1 123 ? 7.141 22.438 -21.047 1 70.5 123 ASP A C 1
ATOM 888 O O . ASP A 1 123 ? 7.211 22.531 -19.812 1 70.5 123 ASP A O 1
ATOM 892 N N . PRO A 1 124 ? 6.07 22.422 -21.828 1 82 124 PRO A N 1
ATOM 893 C CA . PRO A 1 124 ? 4.844 22.891 -21.172 1 82 124 PRO A CA 1
ATOM 894 C C . PRO A 1 124 ? 4.289 21.859 -20.188 1 82 124 PRO A C 1
ATOM 896 O O . PRO A 1 124 ? 3.424 22.172 -19.375 1 82 124 PRO A O 1
ATOM 899 N N . LEU A 1 125 ? 4.719 20.625 -20.266 1 85.5 125 LEU A N 1
ATOM 900 C CA . LEU A 1 125 ? 4.227 19.625 -19.328 1 85.5 125 LEU A CA 1
ATOM 901 C C . LEU A 1 125 ? 5.383 18.844 -18.719 1 85.5 125 LEU A C 1
ATOM 903 O O . LEU A 1 125 ? 6.184 18.234 -19.422 1 85.5 125 LEU A O 1
ATOM 907 N N . LYS A 1 126 ? 5.5 18.984 -17.484 1 84.38 126 LYS A N 1
ATOM 908 C CA . LYS A 1 126 ? 6.477 18.203 -16.734 1 84.38 126 LYS A CA 1
ATOM 909 C C . LYS A 1 126 ? 5.789 17.125 -15.898 1 84.38 126 LYS A C 1
ATOM 911 O O . LYS A 1 126 ? 4.758 17.391 -15.273 1 84.38 126 LYS A O 1
ATOM 916 N N . ILE A 1 127 ? 6.312 15.875 -16.031 1 86.75 127 ILE A N 1
ATOM 917 C CA . ILE A 1 127 ? 5.812 14.758 -15.234 1 86.75 127 ILE A CA 1
ATOM 918 C C . ILE A 1 127 ? 6.906 14.258 -14.297 1 86.75 127 ILE A C 1
ATOM 920 O O . ILE A 1 127 ? 8.078 14.172 -14.688 1 86.75 127 ILE A O 1
ATOM 924 N N . GLY A 1 128 ? 6.641 14.141 -13.07 1 84.69 128 GLY A N 1
ATOM 925 C CA . GLY A 1 128 ? 7.57 13.633 -12.078 1 84.69 128 GLY A CA 1
ATOM 926 C C . GLY A 1 128 ? 6.887 12.961 -10.898 1 84.69 128 GLY A C 1
ATOM 927 O O . GLY A 1 128 ? 5.723 12.57 -10.992 1 84.69 128 GLY A O 1
ATOM 928 N N . GLY A 1 129 ? 7.75 12.641 -9.914 1 86.62 129 GLY A N 1
ATOM 929 C CA . GLY A 1 129 ? 7.172 12 -8.742 1 86.62 129 GLY A CA 1
ATOM 930 C C . GLY A 1 129 ? 8.203 11.609 -7.703 1 86.62 129 GLY A C 1
ATOM 931 O O . GLY A 1 129 ? 9.375 11.969 -7.824 1 86.62 129 GLY A O 1
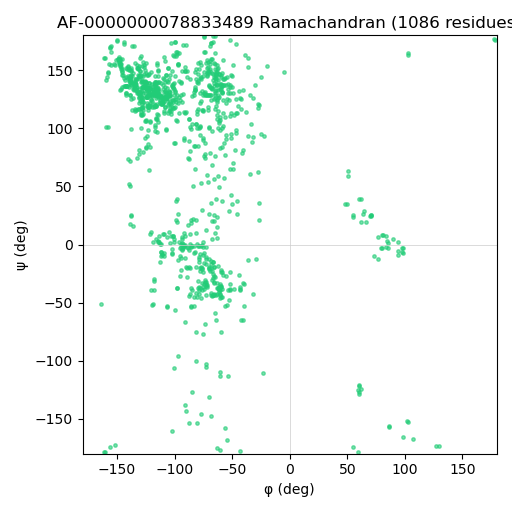ATOM 932 N N . GLN A 1 130 ? 7.645 11.125 -6.684 1 88.75 130 GLN A N 1
ATOM 933 C CA . GLN A 1 130 ? 8.453 10.641 -5.566 1 88.75 130 GLN A CA 1
ATOM 934 C C . GLN A 1 130 ? 8.039 9.234 -5.152 1 88.75 130 GLN A C 1
ATOM 936 O O . GLN A 1 130 ? 6.852 8.906 -5.168 1 88.75 130 GLN A O 1
ATOM 941 N N . PHE A 1 131 ? 9.062 8.461 -5.016 1 88.31 131 PHE A N 1
ATOM 942 C CA . PHE A 1 131 ? 8.891 7.109 -4.492 1 88.31 131 PHE A CA 1
ATOM 943 C C . PHE A 1 131 ? 9.547 6.977 -3.119 1 88.31 131 PHE A C 1
ATOM 945 O O . PHE A 1 131 ? 10.734 7.258 -2.963 1 88.31 131 PHE A O 1
ATOM 952 N N . TYR A 1 132 ? 8.734 6.598 -2.115 1 90.31 132 TYR A N 1
ATOM 953 C CA . TYR A 1 132 ? 9.227 6.52 -0.746 1 90.31 132 TYR A CA 1
ATOM 954 C C . TYR A 1 132 ? 8.883 5.176 -0.116 1 90.31 132 TYR A C 1
ATOM 956 O O . TYR A 1 132 ? 7.707 4.801 -0.045 1 90.31 132 TYR A O 1
ATOM 964 N N . LEU A 1 133 ? 9.898 4.391 0.257 1 91.19 133 LEU A N 1
ATOM 965 C CA . LEU A 1 133 ? 9.758 3.148 1.007 1 91.19 133 LEU A CA 1
ATOM 966 C C . LEU A 1 133 ? 10.289 3.309 2.43 1 91.19 133 LEU A C 1
ATOM 968 O O . LEU A 1 133 ? 11.398 3.801 2.633 1 91.19 133 LEU A O 1
ATOM 972 N N . ARG A 1 134 ? 9.461 2.803 3.346 1 91.31 134 ARG A N 1
ATOM 973 C CA . ARG A 1 134 ? 9.883 2.922 4.734 1 91.31 134 ARG A CA 1
ATOM 974 C C . ARG A 1 134 ? 9.578 1.646 5.512 1 91.31 134 ARG A C 1
ATOM 976 O O . ARG A 1 134 ? 8.617 0.936 5.195 1 91.31 134 ARG A O 1
ATOM 983 N N . GLY A 1 135 ? 10.438 1.288 6.457 1 90.38 135 GLY A N 1
ATOM 984 C CA . GLY A 1 135 ? 10.203 0.272 7.473 1 90.38 135 GLY A CA 1
ATOM 985 C C . GLY A 1 135 ? 10.469 0.767 8.883 1 90.38 135 GLY A C 1
ATOM 986 O O . GLY A 1 135 ? 11.422 1.514 9.117 1 90.38 135 GLY A O 1
ATOM 987 N N . PHE A 1 136 ? 9.531 0.409 9.734 1 91 136 PHE A N 1
ATOM 988 C CA . PHE A 1 136 ? 9.805 0.843 11.102 1 91 136 PHE A CA 1
ATOM 989 C C . PHE A 1 136 ? 9.266 -0.164 12.109 1 91 136 PHE A C 1
ATOM 991 O O . PHE A 1 136 ? 8.391 -0.972 11.781 1 91 136 PHE A O 1
ATOM 998 N N . MET A 1 137 ? 9.859 -0.161 13.258 1 92.69 137 MET A N 1
ATOM 999 C CA . MET A 1 137 ? 9.445 -0.962 14.406 1 92.69 137 MET A CA 1
ATOM 1000 C C . MET A 1 137 ? 9.266 -0.089 15.648 1 92.69 137 MET A C 1
ATOM 1002 O O . MET A 1 137 ? 9.93 0.939 15.781 1 92.69 137 MET A O 1
ATOM 1006 N N . ALA A 1 138 ? 8.336 -0.447 16.422 1 92.44 138 ALA A N 1
ATOM 1007 C CA . ALA A 1 138 ? 8.016 0.297 17.641 1 92.44 138 ALA A CA 1
ATOM 1008 C C . ALA A 1 138 ? 7.895 -0.639 18.844 1 92.44 138 ALA A C 1
ATOM 1010 O O . ALA A 1 138 ? 7.031 -1.517 18.875 1 92.44 138 ALA A O 1
ATOM 1011 N N . GLY A 1 139 ? 8.789 -0.422 19.781 1 93.12 139 GLY A N 1
ATOM 1012 C CA . GLY A 1 139 ? 8.773 -1.228 21 1 93.12 139 GLY A CA 1
ATOM 1013 C C . GLY A 1 139 ? 7.902 -0.642 22.094 1 93.12 139 GLY A C 1
ATOM 1014 O O . GLY A 1 139 ? 7.691 0.571 22.141 1 93.12 139 GLY A O 1
ATOM 1015 N N . SER A 1 140 ? 7.352 -1.526 22.875 1 93.81 140 SER A N 1
ATOM 1016 C CA . SER A 1 140 ? 6.566 -1.131 24.031 1 93.81 140 SER A CA 1
ATOM 1017 C C . SER A 1 140 ? 7.023 -1.869 25.281 1 93.81 140 SER A C 1
ATOM 1019 O O . SER A 1 140 ? 7.727 -2.879 25.203 1 93.81 140 SER A O 1
ATOM 1021 N N . GLU A 1 141 ? 6.629 -1.312 26.359 1 93.38 141 GLU A N 1
ATOM 1022 C CA . GLU A 1 141 ? 7.039 -1.891 27.641 1 93.38 141 GLU A CA 1
ATOM 1023 C C . GLU A 1 141 ? 6.559 -3.334 27.766 1 93.38 141 GLU A C 1
ATOM 1025 O O . GLU A 1 141 ? 5.434 -3.656 27.391 1 93.38 141 GLU A O 1
ATOM 1030 N N . ASN A 1 142 ? 7.41 -4.227 28.188 1 88.44 142 ASN A N 1
ATOM 1031 C CA . ASN A 1 142 ? 7.121 -5.617 28.5 1 88.44 142 ASN A CA 1
ATOM 1032 C C . ASN A 1 142 ? 6.715 -6.41 27.266 1 88.44 142 ASN A C 1
ATOM 1034 O O . ASN A 1 142 ? 5.859 -7.297 27.344 1 88.44 142 ASN A O 1
ATOM 1038 N N . THR A 1 143 ? 7.039 -5.918 26.234 1 88.88 143 THR A N 1
ATOM 1039 C CA . THR A 1 143 ? 6.766 -6.629 24.984 1 88.88 143 THR A CA 1
ATOM 1040 C C . THR A 1 143 ? 8.047 -7.238 24.422 1 88.88 143 THR A C 1
ATOM 1042 O O . THR A 1 143 ? 9.086 -6.582 24.375 1 88.88 143 THR A O 1
ATOM 1045 N N . SER A 1 144 ? 7.961 -8.438 24.094 1 89.56 144 SER A N 1
ATOM 1046 C CA . SER A 1 144 ? 9.117 -9.109 23.516 1 89.56 144 SER A CA 1
ATOM 1047 C C . SER A 1 144 ? 9.445 -8.555 22.125 1 89.56 144 SER A C 1
ATOM 1049 O O . SER A 1 144 ? 8.609 -7.906 21.5 1 89.56 144 SER A O 1
ATOM 1051 N N . LEU A 1 145 ? 10.617 -8.781 21.75 1 87.62 145 LEU A N 1
ATOM 1052 C CA . LEU A 1 145 ? 11.062 -8.312 20.438 1 87.62 145 LEU A CA 1
ATOM 1053 C C . LEU A 1 145 ? 10.203 -8.914 19.328 1 87.62 145 LEU A C 1
ATOM 1055 O O . LEU A 1 145 ? 9.883 -8.242 18.359 1 87.62 145 LEU A O 1
ATOM 1059 N N . ARG A 1 146 ? 9.797 -10.141 19.516 1 88.25 146 ARG A N 1
ATOM 1060 C CA . ARG A 1 146 ? 9.008 -10.836 18.5 1 88.25 146 ARG A CA 1
ATOM 1061 C C . ARG A 1 146 ? 7.637 -10.195 18.344 1 88.25 146 ARG A C 1
ATOM 1063 O O . ARG A 1 146 ? 7.055 -10.219 17.25 1 88.25 146 ARG A O 1
ATOM 1070 N N . GLN A 1 147 ? 7.188 -9.555 19.375 1 88.5 147 GLN A N 1
ATOM 1071 C CA . GLN A 1 147 ? 5.852 -8.969 19.359 1 88.5 147 GLN A CA 1
ATOM 1072 C C . GLN A 1 147 ? 5.902 -7.473 19.078 1 88.5 147 GLN A C 1
ATOM 1074 O O . GLN A 1 147 ? 4.867 -6.805 19.047 1 88.5 147 GLN A O 1
ATOM 1079 N N . THR A 1 148 ? 7.109 -7.07 18.812 1 90.31 148 THR A N 1
ATOM 1080 C CA . THR A 1 148 ? 7.254 -5.656 18.469 1 90.31 148 THR A CA 1
ATOM 1081 C C . THR A 1 148 ? 6.555 -5.344 17.141 1 90.31 148 THR A C 1
ATOM 1083 O O . THR A 1 148 ? 6.68 -6.098 16.188 1 90.31 148 THR A O 1
ATOM 1086 N N . SER A 1 149 ? 5.836 -4.199 17.188 1 89.25 149 SER A N 1
ATOM 1087 C CA . SER A 1 149 ? 5.078 -3.811 16 1 89.25 149 SER A CA 1
ATOM 1088 C C . SER A 1 149 ? 6.008 -3.479 14.844 1 89.25 149 SER A C 1
ATOM 1090 O O . SER A 1 149 ? 7.105 -2.955 15.047 1 89.25 149 SER A O 1
ATOM 1092 N N . PHE A 1 150 ? 5.539 -3.83 13.695 1 88.88 150 PHE A N 1
ATOM 1093 C CA . PHE A 1 150 ? 6.293 -3.594 12.469 1 88.88 150 PHE A CA 1
ATOM 1094 C C . PHE A 1 150 ? 5.371 -3.117 11.352 1 88.88 150 PHE A C 1
ATOM 1096 O O . PHE A 1 150 ? 4.215 -3.541 11.266 1 88.88 150 PHE A O 1
ATOM 1103 N N . SER A 1 151 ? 5.832 -2.176 10.609 1 90.19 151 SER A N 1
ATOM 1104 C CA . SER A 1 151 ? 5.137 -1.729 9.414 1 90.19 151 SER A CA 1
ATOM 1105 C C . SER A 1 151 ? 6.121 -1.292 8.328 1 90.19 151 SER A C 1
ATOM 1107 O O . SER A 1 151 ? 7.25 -0.902 8.633 1 90.19 151 SER A O 1
ATOM 1109 N N . ALA A 1 152 ? 5.703 -1.43 7.066 1 89.94 152 ALA A N 1
ATOM 1110 C CA . ALA A 1 152 ? 6.551 -1.055 5.938 1 89.94 152 ALA A CA 1
ATOM 1111 C C . ALA A 1 152 ? 5.734 -0.381 4.836 1 89.94 152 ALA A C 1
ATOM 1113 O O . ALA A 1 152 ? 5.621 -0.908 3.727 1 89.94 152 ALA A O 1
ATOM 1114 N N . PRO A 1 153 ? 5.359 0.82 5.09 1 89.19 153 PRO A N 1
ATOM 1115 C CA . PRO A 1 153 ? 4.527 1.515 4.105 1 89.19 153 PRO A CA 1
ATOM 1116 C C . PRO A 1 153 ? 5.316 1.978 2.883 1 89.19 153 PRO A C 1
ATOM 1118 O O . PRO A 1 153 ? 6.508 2.273 2.99 1 89.19 153 PRO A O 1
ATOM 1121 N N . THR A 1 154 ? 4.609 1.982 1.763 1 89.88 154 THR A N 1
ATOM 1122 C CA . THR A 1 154 ? 5.094 2.523 0.498 1 89.88 154 THR A CA 1
ATOM 1123 C C . THR A 1 154 ? 4.242 3.709 0.054 1 89.88 154 THR A C 1
ATOM 1125 O O . THR A 1 154 ? 3.014 3.654 0.118 1 89.88 154 THR A O 1
ATOM 1128 N N . LEU A 1 155 ? 4.953 4.777 -0.29 1 90.38 155 LEU A N 1
ATOM 1129 C CA . LEU A 1 155 ? 4.277 5.973 -0.785 1 90.38 155 LEU A CA 1
ATOM 1130 C C . LEU A 1 155 ? 4.781 6.348 -2.174 1 90.38 155 LEU A C 1
ATOM 1132 O O . LEU A 1 155 ? 5.992 6.41 -2.404 1 90.38 155 LEU A O 1
ATOM 1136 N N . VAL A 1 156 ? 3.842 6.543 -3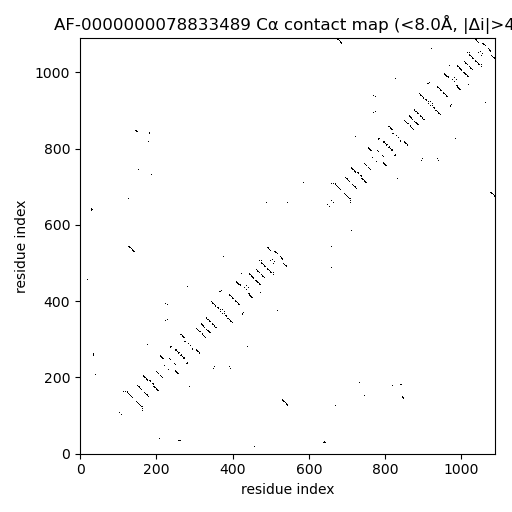.082 1 88.62 156 VAL A N 1
ATOM 1137 C CA . VAL A 1 156 ? 4.168 6.98 -4.434 1 88.62 156 VAL A CA 1
ATOM 1138 C C . VAL A 1 156 ? 3.398 8.258 -4.762 1 88.62 156 VAL A C 1
ATOM 1140 O O . VAL A 1 156 ? 2.166 8.273 -4.746 1 88.62 156 VAL A O 1
ATOM 1143 N N . ASP A 1 157 ? 4.121 9.281 -5.031 1 91.19 157 ASP A N 1
ATOM 1144 C CA . ASP A 1 157 ? 3.531 10.523 -5.516 1 91.19 157 ASP A CA 1
ATOM 1145 C C . ASP A 1 157 ? 3.883 10.766 -6.98 1 91.19 157 ASP A C 1
ATOM 1147 O O . ASP A 1 157 ? 5.055 10.719 -7.359 1 91.19 157 ASP A O 1
ATOM 1151 N N . GLY A 1 158 ? 2.852 11.008 -7.809 1 88.56 158 GLY A N 1
ATOM 1152 C CA . GLY A 1 158 ? 3.025 11.461 -9.18 1 88.56 158 GLY A CA 1
ATOM 1153 C C . GLY A 1 158 ? 2.451 12.844 -9.43 1 88.56 158 GLY A C 1
ATOM 1154 O O . GLY A 1 158 ? 1.362 13.164 -8.953 1 88.56 158 GLY A O 1
ATOM 1155 N N . TYR A 1 159 ? 3.285 13.656 -10.148 1 91.94 159 TYR A N 1
ATOM 1156 C CA . TYR A 1 159 ? 2.732 14.984 -10.406 1 91.94 159 TYR A CA 1
ATOM 1157 C C . TYR A 1 159 ? 2.768 15.305 -11.898 1 91.94 159 TYR A C 1
ATOM 1159 O O . TYR A 1 159 ? 3.564 14.734 -12.648 1 91.94 159 TYR A O 1
ATOM 1167 N N . LEU A 1 160 ? 1.791 16.031 -12.305 1 91.38 160 LEU A N 1
ATOM 1168 C CA . LEU A 1 160 ? 1.717 16.719 -13.594 1 91.38 160 LEU A CA 1
ATOM 1169 C C . LEU A 1 160 ? 1.793 18.219 -13.406 1 91.38 160 LEU A C 1
ATOM 1171 O O . LEU A 1 160 ? 0.994 18.812 -12.672 1 91.38 160 LEU A O 1
ATOM 1175 N N . ASP A 1 161 ? 2.762 18.812 -14 1 91.31 161 ASP A N 1
ATOM 1176 C CA . ASP A 1 161 ? 2.967 20.25 -13.938 1 91.31 161 ASP A CA 1
ATOM 1177 C C . ASP A 1 161 ? 2.85 20.875 -15.328 1 91.31 161 ASP A C 1
ATOM 1179 O O . ASP A 1 161 ? 3.793 20.828 -16.125 1 91.31 161 ASP A O 1
ATOM 1183 N N . ALA A 1 162 ? 1.706 21.484 -15.609 1 91.25 162 ALA A N 1
ATOM 1184 C CA . ALA A 1 162 ? 1.438 22.078 -16.922 1 91.25 162 ALA A CA 1
ATOM 1185 C C . ALA A 1 162 ? 1.626 23.594 -16.859 1 91.25 162 ALA A C 1
ATOM 1187 O O . ALA A 1 162 ? 0.996 24.281 -16.062 1 91.25 162 ALA A O 1
ATOM 1188 N N . ARG A 1 163 ? 2.475 24.031 -17.688 1 89.25 163 ARG A N 1
ATOM 1189 C CA . ARG A 1 163 ? 2.727 25.453 -17.812 1 89.25 163 ARG A CA 1
ATOM 1190 C C . ARG A 1 163 ? 2.688 25.891 -19.266 1 89.25 163 ARG A C 1
ATOM 1192 O O . ARG A 1 163 ? 3.713 26.266 -19.844 1 89.25 163 ARG A O 1
ATOM 1199 N N . PRO A 1 164 ? 1.537 26.031 -19.812 1 84.94 164 PRO A N 1
ATOM 1200 C CA . PRO A 1 164 ? 1.437 26.406 -21.234 1 84.94 164 PRO A CA 1
ATOM 1201 C C . PRO A 1 164 ?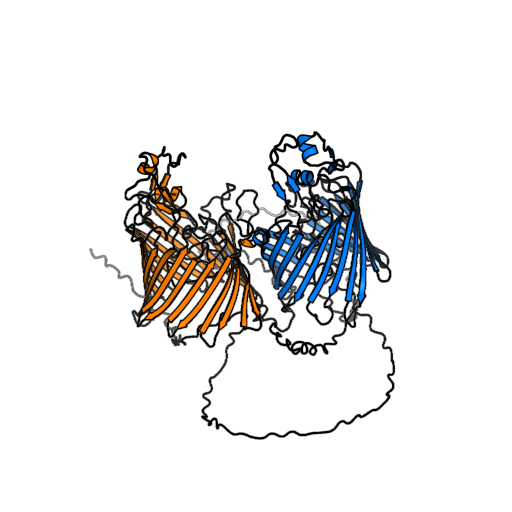 1.933 27.828 -21.5 1 84.94 164 PRO A C 1
ATOM 1203 O O . PRO A 1 164 ? 2.361 28.125 -22.609 1 84.94 164 PRO A O 1
ATOM 1206 N N . SER A 1 165 ? 1.764 28.672 -20.484 1 82.44 165 SER A N 1
ATOM 1207 C CA . SER A 1 165 ? 2.279 30.031 -20.547 1 82.44 165 SER A CA 1
ATOM 1208 C C . SER A 1 165 ? 2.789 30.484 -19.172 1 82.44 165 SER A C 1
ATOM 1210 O O . SER A 1 165 ? 2.674 29.75 -18.188 1 82.44 165 SER A O 1
ATOM 1212 N N . ASP A 1 166 ? 3.391 31.625 -19.25 1 83.06 166 ASP A N 1
ATOM 1213 C CA . ASP A 1 166 ? 3.904 32.156 -17.984 1 83.06 166 ASP A CA 1
ATOM 1214 C C . ASP A 1 166 ? 2.775 32.719 -17.125 1 83.06 166 ASP A C 1
ATOM 1216 O O . ASP A 1 166 ? 3.006 33.156 -15.992 1 83.06 166 ASP A O 1
ATOM 1220 N N . ARG A 1 167 ? 1.581 32.688 -17.625 1 88.81 167 ARG A N 1
ATOM 1221 C CA . ARG A 1 167 ? 0.482 33.312 -16.891 1 88.81 167 ARG A CA 1
ATOM 1222 C C . ARG A 1 167 ? -0.491 32.25 -16.391 1 88.81 167 ARG A C 1
ATOM 1224 O O . ARG A 1 167 ? -1.436 32.562 -15.656 1 88.81 167 ARG A O 1
ATOM 1231 N N . ILE A 1 168 ? -0.296 31.031 -16.875 1 90.38 168 ILE A N 1
ATOM 1232 C CA . ILE A 1 168 ? -1.186 29.953 -16.469 1 90.38 168 ILE A CA 1
ATOM 1233 C C . ILE A 1 168 ? -0.362 28.734 -16.062 1 90.38 168 ILE A C 1
ATOM 1235 O O . ILE A 1 168 ? 0.604 28.375 -16.75 1 90.38 168 ILE A O 1
ATOM 1239 N N . ARG A 1 169 ? -0.693 28.219 -14.898 1 91.75 169 ARG A N 1
ATOM 1240 C CA . ARG A 1 169 ? -0.049 27 -14.438 1 91.75 169 ARG A CA 1
ATOM 1241 C C . ARG A 1 169 ? -1.068 26.031 -13.844 1 91.75 169 ARG A C 1
ATOM 1243 O O . ARG A 1 169 ? -1.931 26.438 -13.062 1 91.75 169 ARG A O 1
ATOM 1250 N N . GLY A 1 170 ? -1.049 24.812 -14.375 1 94.62 170 GLY A N 1
ATOM 1251 C CA . GLY A 1 170 ? -1.818 23.734 -13.797 1 94.62 170 GLY A CA 1
ATOM 1252 C C . GLY A 1 170 ? -0.953 22.672 -13.125 1 94.62 170 GLY A C 1
ATOM 1253 O O . GLY A 1 170 ? 0.116 22.328 -13.633 1 94.62 170 GLY A O 1
ATOM 1254 N N . PHE A 1 171 ? -1.422 22.25 -11.938 1 94.06 171 PHE A N 1
ATOM 1255 C CA . PHE A 1 171 ? -0.624 21.297 -11.172 1 94.06 171 PHE A CA 1
ATOM 1256 C C . PHE A 1 171 ? -1.511 20.234 -10.539 1 94.06 171 PHE A C 1
ATOM 1258 O O . PHE A 1 171 ? -2.541 20.547 -9.938 1 94.06 171 PHE A O 1
ATOM 1265 N N . VAL A 1 172 ? -1.145 18.969 -10.758 1 95.62 172 VAL A N 1
ATOM 1266 C CA . VAL A 1 172 ? -1.881 17.844 -10.18 1 95.62 172 VAL A CA 1
ATOM 1267 C C . VAL A 1 172 ? -0.907 16.875 -9.516 1 95.62 172 VAL A C 1
ATOM 1269 O O . VAL A 1 172 ? 0.144 16.562 -10.078 1 95.62 172 VAL A O 1
ATOM 1272 N N . VAL A 1 173 ? -1.195 16.516 -8.281 1 94 173 VAL A N 1
ATOM 1273 C CA . VAL A 1 173 ? -0.412 15.492 -7.594 1 94 173 VAL A CA 1
ATOM 1274 C C . VAL A 1 173 ? -1.328 14.359 -7.141 1 94 173 VAL A C 1
ATOM 1276 O O . VAL A 1 173 ? -2.264 14.578 -6.367 1 94 173 VAL A O 1
ATOM 1279 N N . GLY A 1 174 ? -1.132 13.219 -7.668 1 91.62 174 GLY A N 1
ATOM 1280 C CA . GLY A 1 174 ? -1.75 12 -7.16 1 91.62 174 GLY A CA 1
ATOM 1281 C C . GLY A 1 174 ? -0.848 11.219 -6.227 1 91.62 174 GLY A C 1
ATOM 1282 O O . GLY A 1 174 ? 0.362 11.133 -6.449 1 91.62 174 GLY A O 1
ATOM 1283 N N . ARG A 1 175 ? -1.467 10.617 -5.094 1 89.44 175 ARG A N 1
ATOM 1284 C CA . ARG A 1 175 ? -0.703 9.859 -4.109 1 89.44 175 ARG A CA 1
ATOM 1285 C C . ARG A 1 175 ? -1.257 8.445 -3.953 1 89.44 175 ARG A C 1
ATOM 1287 O O . ARG A 1 175 ? -2.473 8.258 -3.863 1 89.44 175 ARG A O 1
ATOM 1294 N N . LEU A 1 176 ? -0.361 7.473 -3.984 1 88.69 176 LEU A N 1
ATOM 1295 C CA . LEU A 1 176 ? -0.697 6.082 -3.701 1 88.69 176 LEU A CA 1
ATOM 1296 C C . LEU A 1 176 ? 0.027 5.594 -2.453 1 88.69 176 LEU A C 1
ATOM 1298 O O . LEU A 1 176 ? 1.241 5.766 -2.326 1 88.69 176 LEU A O 1
ATOM 1302 N N . ASN A 1 177 ? -0.751 5.078 -1.521 1 87.69 177 ASN A N 1
ATOM 1303 C CA . ASN A 1 177 ? -0.211 4.508 -0.292 1 87.69 177 ASN A CA 1
ATOM 1304 C C . ASN A 1 177 ? -0.531 3.02 -0.177 1 87.69 177 ASN A C 1
ATOM 1306 O O . ASN A 1 177 ? -1.644 2.594 -0.494 1 87.69 177 ASN A O 1
ATOM 1310 N N . TYR A 1 178 ? 0.471 2.26 0.183 1 88.31 178 TYR A N 1
ATOM 1311 C CA . TYR A 1 178 ? 0.305 0.829 0.416 1 88.31 178 TYR A CA 1
ATOM 1312 C C . TYR A 1 178 ? 1.106 0.378 1.631 1 88.31 178 TYR A C 1
ATOM 1314 O O . TYR A 1 178 ? 2.25 0.801 1.821 1 88.31 178 TYR A O 1
ATOM 1322 N N . ASP A 1 179 ? 0.479 -0.43 2.451 1 85.88 179 ASP A N 1
ATOM 1323 C CA . ASP A 1 179 ? 1.156 -0.986 3.619 1 85.88 179 ASP A CA 1
ATOM 1324 C C . ASP A 1 179 ? 0.823 -2.465 3.793 1 85.88 179 ASP A C 1
ATOM 1326 O O . ASP A 1 179 ? -0.312 -2.818 4.121 1 85.88 179 ASP A O 1
ATOM 1330 N N . PRO A 1 180 ? 1.82 -3.281 3.674 1 83.75 180 PRO A N 1
ATOM 1331 C CA . PRO A 1 180 ? 1.562 -4.715 3.811 1 83.75 180 PRO A CA 1
ATOM 1332 C C . PRO A 1 180 ? 1.116 -5.105 5.219 1 83.75 180 PRO A C 1
ATOM 1334 O O . PRO A 1 180 ? 0.565 -6.191 5.418 1 83.75 180 PRO A O 1
ATOM 1337 N N . ALA A 1 181 ? 1.372 -4.316 6.141 1 85.31 181 ALA A N 1
ATOM 1338 C CA . ALA A 1 181 ? 1.02 -4.625 7.527 1 85.31 181 ALA A CA 1
ATOM 1339 C C . ALA A 1 181 ? -0.465 -4.379 7.781 1 85.31 181 ALA A C 1
ATOM 1341 O O . ALA A 1 181 ? -0.979 -4.707 8.852 1 85.31 181 ALA A O 1
ATOM 1342 N N . ILE A 1 182 ? -1.143 -3.795 6.805 1 77.62 182 ILE A N 1
ATOM 1343 C CA . ILE A 1 182 ? -2.57 -3.516 6.922 1 77.62 182 ILE A CA 1
ATOM 1344 C C . ILE A 1 182 ? -3.359 -4.492 6.055 1 77.62 182 ILE A C 1
ATOM 1346 O O . ILE A 1 182 ? -3.051 -4.68 4.875 1 77.62 182 ILE A O 1
ATOM 1350 N N . PRO A 1 183 ? -4.285 -5.137 6.68 1 70.06 183 PRO A N 1
ATOM 1351 C CA . PRO A 1 183 ? -5.082 -6.074 5.883 1 70.06 183 PRO A CA 1
ATOM 1352 C C . PRO A 1 183 ? -5.898 -5.375 4.797 1 70.06 183 PRO A C 1
ATOM 1354 O O . PRO A 1 183 ? -6.246 -4.199 4.941 1 70.06 183 PRO A O 1
ATOM 1357 N N . PRO A 1 184 ? -6.055 -6.148 3.717 1 62.5 184 PRO A N 1
ATOM 1358 C CA . PRO A 1 184 ? -6.965 -5.57 2.725 1 62.5 184 PRO A CA 1
ATOM 1359 C C . PRO A 1 184 ? -8.391 -5.41 3.254 1 62.5 184 PRO A C 1
ATOM 1361 O O . PRO A 1 184 ? -8.852 -6.227 4.059 1 62.5 184 PRO A O 1
ATOM 1364 N N . ARG A 1 185 ? -9.125 -4.293 2.701 1 59.97 185 ARG A N 1
ATOM 1365 C CA . ARG A 1 185 ? -10.422 -3.787 3.152 1 59.97 185 ARG A CA 1
ATOM 1366 C C . ARG A 1 185 ? -11.289 -4.918 3.695 1 59.97 185 ARG A C 1
ATOM 1368 O O . ARG A 1 185 ? -11.773 -5.758 2.934 1 59.97 185 ARG A O 1
ATOM 1375 N N . THR A 1 186 ? -11.281 -5.23 5.031 1 54.69 186 THR A N 1
ATOM 1376 C CA . THR A 1 186 ? -12.07 -6.285 5.66 1 54.69 186 THR A CA 1
ATOM 1377 C C . THR A 1 186 ? -13.43 -5.75 6.102 1 54.69 186 THR A C 1
ATOM 1379 O O . THR A 1 186 ? -14.383 -6.516 6.246 1 54.69 186 THR A O 1
ATOM 1382 N N . THR A 1 187 ? -13.344 -4.48 6.363 1 56.03 187 THR A N 1
ATOM 1383 C CA . THR A 1 187 ? -14.617 -3.936 6.82 1 56.03 187 THR A CA 1
ATOM 1384 C C . THR A 1 187 ? -14.977 -2.672 6.043 1 56.03 187 THR A C 1
ATOM 1386 O O . THR A 1 187 ? -14.117 -2.072 5.395 1 56.03 187 THR A O 1
ATOM 1389 N N . ALA A 1 188 ? -16.25 -2.453 5.891 1 55.16 188 ALA A N 1
ATOM 1390 C CA . ALA A 1 188 ? -16.797 -1.299 5.18 1 55.16 188 ALA A CA 1
ATOM 1391 C C . ALA A 1 188 ? -16.062 -0.017 5.578 1 55.16 188 ALA A C 1
ATOM 1393 O O . ALA A 1 188 ? -15.883 0.88 4.754 1 55.16 188 ALA A O 1
ATOM 1394 N N . ASP A 1 189 ? -15.547 -0.087 6.746 1 57.81 189 ASP A N 1
ATOM 1395 C CA . ASP A 1 189 ? -14.992 1.173 7.23 1 57.81 189 ASP A CA 1
ATOM 1396 C C . ASP A 1 189 ? -13.461 1.165 7.152 1 57.81 189 ASP A C 1
ATOM 1398 O O . ASP A 1 189 ? -12.82 2.184 7.414 1 57.81 189 ASP A O 1
ATOM 1402 N N . ALA A 1 190 ? -13 0.002 6.617 1 63.41 190 ALA A N 1
ATOM 1403 C CA . ALA A 1 190 ? -11.539 -0.067 6.586 1 63.41 190 ALA A CA 1
ATOM 1404 C C . ALA A 1 190 ? -10.984 0.667 5.371 1 63.41 190 ALA A C 1
ATOM 1406 O O . ALA A 1 190 ? -11.586 0.641 4.293 1 63.41 190 ALA A O 1
ATOM 1407 N N . PRO A 1 191 ? -9.977 1.436 5.715 1 63.44 191 PRO A N 1
ATOM 1408 C CA . PRO A 1 191 ? -9.383 2.105 4.555 1 63.44 191 PRO A CA 1
ATOM 1409 C C . PRO A 1 191 ? -8.906 1.124 3.486 1 63.44 191 PRO A C 1
ATOM 1411 O O . PRO A 1 191 ? -8.492 0.007 3.809 1 63.44 191 PRO A O 1
ATOM 1414 N N . ALA A 1 192 ? -9.109 1.556 2.273 1 73.25 192 ALA A N 1
ATOM 1415 C CA . ALA A 1 192 ? -8.625 0.757 1.149 1 73.25 192 ALA A CA 1
ATOM 1416 C C . ALA A 1 192 ? -7.113 0.567 1.22 1 73.25 192 ALA A C 1
ATOM 1418 O O . ALA A 1 192 ? -6.395 1.427 1.737 1 73.25 192 ALA A O 1
ATOM 1419 N N . ASN A 1 193 ? -6.605 -0.493 0.861 1 80.19 193 ASN A N 1
ATOM 1420 C CA . ASN A 1 193 ? -5.184 -0.808 0.754 1 80.19 193 ASN A CA 1
ATOM 1421 C C . ASN A 1 193 ? -4.879 -1.601 -0.514 1 80.19 193 ASN A C 1
ATOM 1423 O O . ASN A 1 193 ? -5.164 -2.797 -0.587 1 80.19 193 ASN A O 1
ATOM 1427 N N . PRO A 1 194 ? -4.363 -0.838 -1.583 1 82.69 194 PRO A N 1
ATOM 1428 C CA . PRO A 1 194 ? -3.789 0.509 -1.583 1 82.69 194 PRO A CA 1
ATOM 1429 C C . PRO A 1 194 ? -4.852 1.604 -1.557 1 82.69 194 PRO A C 1
ATOM 1431 O O . PRO A 1 194 ? -5.977 1.389 -2.016 1 82.69 194 PRO A O 1
ATOM 1434 N N . ARG A 1 195 ? -4.348 2.721 -1.062 1 84.19 195 ARG A N 1
ATOM 1435 C CA . ARG A 1 195 ? -5.188 3.912 -1.026 1 84.19 195 ARG A CA 1
ATOM 1436 C C . ARG A 1 195 ? -4.695 4.957 -2.025 1 84.19 195 ARG A C 1
ATOM 1438 O O . ARG A 1 195 ? -3.502 5.258 -2.08 1 84.19 195 ARG A O 1
ATOM 1445 N N . VAL A 1 196 ? -5.609 5.375 -2.861 1 84.75 196 VAL A N 1
ATOM 1446 C CA . VAL A 1 196 ? -5.289 6.418 -3.826 1 84.75 196 VAL A CA 1
ATOM 1447 C C . VAL A 1 196 ? -5.93 7.734 -3.395 1 84.75 196 VAL A C 1
ATOM 1449 O O . VAL A 1 196 ? -7.133 7.789 -3.135 1 84.75 196 VAL A O 1
ATOM 1452 N N . LEU A 1 197 ? -5.09 8.773 -3.354 1 86.38 197 LEU A N 1
ATOM 1453 C CA . LEU A 1 197 ? -5.566 10.078 -2.906 1 86.38 197 LEU A CA 1
ATOM 1454 C C . LEU A 1 197 ? -5.176 11.172 -3.895 1 86.38 197 LEU A C 1
ATOM 1456 O O . LEU A 1 197 ? -4.164 11.047 -4.59 1 86.38 197 LEU A O 1
ATOM 1460 N N . LEU A 1 198 ? -6.055 12.148 -4 1 89.75 198 LEU A N 1
ATOM 1461 C CA . LEU A 1 198 ? -5.711 13.391 -4.688 1 89.75 198 LEU A CA 1
ATOM 1462 C C . LEU A 1 198 ? -5.137 14.406 -3.711 1 89.75 198 LEU A C 1
ATOM 1464 O O . LEU A 1 198 ? -5.859 14.93 -2.854 1 89.75 198 LEU A O 1
ATOM 1468 N N . ASP A 1 199 ? -3.908 14.703 -3.885 1 91 199 ASP A N 1
ATOM 1469 C CA . ASP A 1 199 ? -3.26 15.625 -2.959 1 91 199 ASP A CA 1
ATOM 1470 C C . ASP A 1 199 ? -3.484 17.078 -3.379 1 91 199 ASP A C 1
ATOM 1472 O O . ASP A 1 199 ? -3.986 17.875 -2.596 1 91 199 ASP A O 1
ATOM 1476 N N . GLN A 1 200 ? -3.125 17.297 -4.641 1 95.12 200 GLN A N 1
ATOM 1477 C CA . GLN A 1 200 ? -3.314 18.641 -5.172 1 95.12 200 GLN A CA 1
ATOM 1478 C C . GLN A 1 200 ? -3.889 18.594 -6.586 1 95.12 200 GLN A C 1
ATOM 1480 O O . GLN A 1 200 ? -3.627 17.656 -7.34 1 95.12 200 GLN A O 1
ATOM 1485 N N . ALA A 1 201 ? -4.703 19.5 -6.926 1 96.69 201 ALA A N 1
ATOM 1486 C CA . ALA A 1 201 ? -5.238 19.766 -8.258 1 96.69 201 ALA A CA 1
ATOM 1487 C C . ALA A 1 201 ? -5.719 21.219 -8.359 1 96.69 201 ALA A C 1
ATOM 1489 O O . ALA A 1 201 ? -6.836 21.531 -7.953 1 96.69 201 ALA A O 1
ATOM 1490 N N . TRP A 1 202 ? -4.828 22.031 -9 1 95.69 202 TRP A N 1
ATOM 1491 C CA . TRP A 1 202 ? -5.195 23.438 -9 1 95.69 202 TRP A CA 1
ATOM 1492 C C . TRP A 1 202 ? -4.703 24.125 -10.273 1 95.69 202 TRP A C 1
ATOM 1494 O O . TRP A 1 202 ? -3.844 23.594 -10.977 1 95.69 202 TRP A O 1
ATOM 1504 N N . LEU A 1 203 ? -5.332 25.219 -10.57 1 95.69 203 LEU A N 1
ATOM 1505 C CA . LEU A 1 203 ? -4.992 26.141 -11.656 1 95.69 203 LEU A CA 1
ATOM 1506 C C . LEU A 1 203 ? -4.629 27.516 -11.117 1 95.69 203 LEU A C 1
ATOM 1508 O O . LEU A 1 203 ? -5.328 28.047 -10.25 1 95.69 203 LEU A O 1
ATOM 1512 N N . ARG A 1 204 ? -3.531 28.047 -11.594 1 95.44 204 ARG A N 1
ATOM 1513 C CA . ARG A 1 204 ? -3.098 29.391 -11.25 1 95.44 204 ARG A CA 1
ATOM 1514 C C . ARG A 1 204 ? -3.133 30.312 -12.469 1 95.44 204 ARG A C 1
ATOM 1516 O O . ARG A 1 204 ? -2.771 29.891 -13.57 1 95.44 204 ARG A O 1
ATOM 1523 N N . PHE A 1 205 ? -3.666 31.484 -12.281 1 93.62 205 PHE A N 1
ATOM 1524 C CA . PHE A 1 205 ? -3.686 32.5 -13.328 1 93.62 205 PHE A CA 1
ATOM 1525 C C . PHE A 1 205 ? -3.781 33.906 -12.719 1 93.62 205 PHE A C 1
ATOM 1527 O O . PHE A 1 205 ? -3.945 34.031 -11.508 1 93.62 205 PHE A O 1
ATOM 1534 N N . ASP A 1 206 ? -3.525 34.875 -13.516 1 92.5 206 ASP A N 1
ATOM 1535 C CA . ASP A 1 206 ? -3.566 36.25 -12.992 1 92.5 206 ASP A CA 1
ATOM 1536 C C . ASP A 1 206 ? -4.453 37.125 -13.859 1 92.5 206 ASP A C 1
ATOM 1538 O O . ASP A 1 206 ? -4.809 36.781 -14.977 1 92.5 206 ASP A O 1
ATOM 1542 N N . LEU A 1 207 ? -4.988 38.125 -13.289 1 93.06 207 LEU A N 1
ATOM 1543 C CA . LEU A 1 207 ? -5.637 39.25 -13.992 1 93.06 207 LEU A CA 1
ATOM 1544 C C . LEU A 1 207 ? -4.695 40.438 -14.117 1 93.06 207 LEU A C 1
ATOM 1546 O O . LEU A 1 207 ? -4.477 41.156 -13.148 1 93.06 207 LEU A O 1
ATOM 1550 N N . GLU A 1 208 ? -4.164 40.719 -15.297 1 90.69 208 GLU A N 1
ATOM 1551 C CA . GLU A 1 208 ? -3.281 41.812 -15.641 1 90.69 208 GLU A CA 1
ATOM 1552 C C . GLU A 1 208 ? -2.045 41.844 -14.75 1 90.69 208 GLU A C 1
ATOM 1554 O O . GLU A 1 208 ? -1.555 42.906 -14.383 1 90.69 208 GLU A O 1
ATOM 1559 N N . ARG A 1 209 ? -1.665 40.719 -14.195 1 87.88 209 ARG A N 1
ATOM 1560 C CA . ARG A 1 209 ? -0.485 40.531 -13.352 1 87.88 209 ARG A CA 1
ATOM 1561 C C . ARG A 1 209 ? -0.603 41.344 -12.07 1 87.88 209 ARG A C 1
ATOM 1563 O O . ARG A 1 209 ? 0.392 41.875 -11.57 1 87.88 209 ARG A O 1
ATOM 1570 N N . THR A 1 210 ? -1.839 41.625 -11.625 1 89.69 210 THR A N 1
ATOM 1571 C CA . THR A 1 210 ? -2.074 42.375 -10.414 1 89.69 210 THR A CA 1
ATOM 1572 C C . THR A 1 210 ? -2.814 41.562 -9.375 1 89.69 210 THR A C 1
ATOM 1574 O O . THR A 1 210 ? -2.557 41.688 -8.172 1 89.69 210 THR A O 1
ATOM 1577 N N . VAL A 1 211 ? -3.705 40.844 -9.867 1 94.25 211 VAL A N 1
ATOM 1578 C CA . VAL A 1 211 ? -4.469 39.969 -9.008 1 94.25 211 VAL A CA 1
ATOM 1579 C C . VAL A 1 211 ? -4.219 38.5 -9.422 1 94.25 211 VAL A C 1
ATOM 1581 O O . VAL A 1 211 ? -4.367 38.156 -10.594 1 94.25 211 VAL A O 1
ATOM 1584 N N . PHE A 1 212 ? -3.885 37.719 -8.492 1 94.5 212 PHE A N 1
ATOM 1585 C CA . PHE A 1 212 ? -3.529 36.344 -8.781 1 94.5 212 PHE A CA 1
ATOM 1586 C C . PHE A 1 212 ? -4.543 35.375 -8.172 1 94.5 212 PHE A C 1
ATOM 1588 O O . PHE A 1 212 ? -5.004 35.594 -7.051 1 94.5 212 PHE A O 1
ATOM 1595 N N . PHE A 1 213 ? -4.832 34.344 -8.961 1 96.38 213 PHE A N 1
ATOM 1596 C CA . PHE A 1 213 ? -5.84 33.375 -8.555 1 96.38 213 PHE A CA 1
ATOM 1597 C C . PHE A 1 213 ? -5.258 31.969 -8.523 1 96.38 213 PHE A C 1
ATOM 1599 O O . PHE A 1 213 ? -4.469 31.594 -9.391 1 96.38 213 PHE A O 1
ATOM 1606 N N . THR A 1 214 ? -5.547 31.25 -7.5 1 96.69 214 THR A N 1
ATOM 1607 C CA . THR A 1 214 ? -5.352 29.812 -7.453 1 96.69 214 THR A CA 1
ATOM 1608 C C . THR A 1 214 ? -6.656 29.094 -7.121 1 96.69 214 THR A C 1
ATOM 1610 O O . THR A 1 214 ? -7.254 29.344 -6.07 1 96.69 214 THR A O 1
ATOM 1613 N N . VAL A 1 215 ? -7.074 28.219 -8 1 97 215 VAL A N 1
ATOM 1614 C CA . VAL A 1 215 ? -8.359 27.547 -7.812 1 97 215 VAL A CA 1
ATOM 1615 C C . VAL A 1 215 ? -8.156 26.031 -7.824 1 97 215 VAL A C 1
ATOM 1617 O O . VAL A 1 215 ? -7.539 25.484 -8.742 1 97 215 VAL A O 1
ATOM 1620 N N . GLY A 1 216 ? -8.648 25.406 -6.82 1 97.19 216 GLY A N 1
ATOM 1621 C CA . GLY A 1 216 ? -8.562 23.953 -6.727 1 97.19 216 GLY A CA 1
ATOM 1622 C C . GLY A 1 216 ? -8.016 23.469 -5.398 1 97.19 216 GLY A C 1
ATOM 1623 O O . GLY A 1 216 ? -7.91 24.25 -4.445 1 97.19 216 GLY A O 1
ATOM 1624 N N . LYS A 1 217 ? -7.793 22.172 -5.312 1 95.94 217 LYS A N 1
ATOM 1625 C CA . LYS A 1 217 ? -7.215 21.562 -4.121 1 95.94 217 LYS A CA 1
ATOM 1626 C C . LYS A 1 217 ? -5.746 21.922 -3.965 1 95.94 217 LYS A C 1
ATOM 1628 O O . LYS A 1 217 ? -4.926 21.625 -4.836 1 95.94 217 LYS A O 1
ATOM 1633 N N . GLN A 1 218 ? -5.398 22.625 -2.934 1 94.19 218 GLN A N 1
ATOM 1634 C CA . GLN A 1 218 ? -4.062 23.188 -2.773 1 94.19 218 GLN A CA 1
ATOM 1635 C C . GLN A 1 218 ? -3.643 23.203 -1.308 1 94.19 218 GLN A C 1
ATOM 1637 O O . GLN A 1 218 ? -4.484 23.078 -0.414 1 94.19 218 GLN A O 1
ATOM 1642 N N . HIS A 1 219 ? -2.293 23.297 -1.152 1 90.69 219 HIS A N 1
ATOM 1643 C CA . HIS A 1 219 ? -1.756 23.438 0.197 1 90.69 219 HIS A CA 1
ATOM 1644 C C . HIS A 1 219 ? -1.567 24.906 0.564 1 90.69 219 HIS A C 1
ATOM 1646 O O . HIS A 1 219 ? -1.103 25.703 -0.256 1 90.69 219 HIS A O 1
ATOM 1652 N N . VAL A 1 220 ? -2.068 25.234 1.67 1 89.31 220 VAL A N 1
ATOM 1653 C CA . VAL A 1 220 ? -1.827 26.562 2.227 1 89.31 220 VAL A CA 1
ATOM 1654 C C . VAL A 1 220 ? -1.362 26.438 3.676 1 89.31 220 VAL A C 1
ATOM 1656 O O . VAL A 1 220 ? -1.979 25.719 4.473 1 89.31 220 VAL A O 1
ATOM 1659 N N . LYS A 1 221 ? -0.261 26.969 3.949 1 86 221 LYS A N 1
ATOM 1660 C CA . LYS A 1 221 ? 0.24 26.953 5.32 1 86 221 LYS A CA 1
ATOM 1661 C C . LYS A 1 221 ? 0.362 28.359 5.879 1 86 221 LYS A C 1
ATOM 1663 O O . LYS A 1 221 ? 1.028 29.219 5.289 1 86 221 LYS A O 1
ATOM 1668 N N . TRP A 1 222 ? -0.373 28.562 6.934 1 90.69 222 TRP A N 1
ATOM 1669 C CA . TRP A 1 222 ? -0.258 29.828 7.664 1 90.69 222 TRP A CA 1
ATOM 1670 C C . TRP A 1 222 ? 0.501 29.625 8.977 1 90.69 222 TRP A C 1
ATOM 1672 O O . TRP A 1 222 ? 0.547 28.516 9.508 1 90.69 222 TRP A O 1
ATOM 1682 N N . GLY A 1 223 ? 1.165 30.688 9.422 1 91.81 223 GLY A N 1
ATOM 1683 C CA . GLY A 1 223 ? 1.823 30.672 10.719 1 91.81 223 GLY A CA 1
ATOM 1684 C C . GLY A 1 223 ? 3.326 30.484 10.625 1 91.81 223 GLY A C 1
ATOM 1685 O O . GLY A 1 223 ? 3.836 30.016 9.602 1 91.81 223 GLY A O 1
ATOM 1686 N N . THR A 1 224 ? 3.949 30.797 11.648 1 92.69 224 THR A N 1
ATOM 1687 C CA . THR A 1 224 ? 5.406 30.797 11.664 1 92.69 224 THR A CA 1
ATOM 1688 C C . THR A 1 224 ? 5.941 29.656 12.523 1 92.69 224 THR A C 1
ATOM 1690 O O . THR A 1 224 ? 7.129 29.328 12.469 1 92.69 224 THR A O 1
ATOM 1693 N N . GLY A 1 225 ? 5.082 28.984 13.195 1 93.5 225 GLY A N 1
ATOM 1694 C CA . GLY A 1 225 ? 5.516 27.906 14.078 1 93.5 225 GLY A CA 1
ATOM 1695 C C . GLY A 1 225 ? 6.184 26.766 13.336 1 93.5 225 GLY A C 1
ATOM 1696 O O . GLY A 1 225 ? 5.824 26.469 12.195 1 93.5 225 GLY A O 1
ATOM 1697 N N . GLN A 1 226 ? 7.082 26.125 14.055 1 91.75 226 GLN A N 1
ATOM 1698 C CA . GLN A 1 226 ? 7.801 25.016 13.438 1 91.75 226 GLN A CA 1
ATOM 1699 C C . GLN A 1 226 ? 7.176 23.688 13.82 1 91.75 226 GLN A C 1
ATOM 1701 O O . GLN A 1 226 ? 7.16 22.75 13.016 1 91.75 226 GLN A O 1
ATOM 1706 N N . ILE A 1 227 ? 6.754 23.625 15.008 1 93.19 227 ILE A N 1
ATOM 1707 C CA . ILE A 1 227 ? 6.18 22.375 15.508 1 93.19 227 ILE A CA 1
ATOM 1708 C C . ILE A 1 227 ? 4.66 22.516 15.625 1 93.19 227 ILE A C 1
ATOM 1710 O O . ILE A 1 227 ? 3.912 21.703 15.078 1 93.19 227 ILE A O 1
ATOM 1714 N N . TRP A 1 228 ? 4.254 23.578 16.328 1 95.06 228 TRP A N 1
ATOM 1715 C CA . TRP A 1 228 ? 2.832 23.859 16.516 1 95.06 228 TRP A CA 1
ATOM 1716 C C . TRP A 1 228 ? 2.42 25.125 15.758 1 95.06 228 TRP A C 1
ATOM 1718 O O . TRP A 1 228 ? 3.008 26.188 15.945 1 95.06 228 TRP A O 1
ATOM 1728 N N . ASN A 1 229 ? 1.406 24.969 14.961 1 93.25 229 ASN A N 1
ATOM 1729 C CA . ASN A 1 229 ? 0.875 26.094 14.195 1 93.25 229 ASN A CA 1
ATOM 1730 C C . ASN A 1 229 ? -0.604 26.312 14.5 1 93.25 229 ASN A C 1
ATOM 1732 O O . ASN A 1 229 ? -1.465 25.984 13.68 1 93.25 229 ASN A O 1
ATOM 1736 N N . PRO A 1 230 ? -0.866 27.062 15.531 1 93.31 230 PRO A N 1
ATOM 1737 C CA . PRO A 1 230 ? -2.266 27.266 15.914 1 93.31 230 PRO A CA 1
ATOM 1738 C C . PRO A 1 230 ? -3.039 28.125 14.922 1 93.31 230 PRO A C 1
ATOM 1740 O O . PRO A 1 230 ? -4.273 28.094 14.898 1 93.31 230 PRO A O 1
ATOM 1743 N N . THR A 1 231 ? -2.334 28.891 14.094 1 94.25 231 THR A N 1
ATOM 1744 C CA . THR A 1 231 ? -3.031 29.781 13.172 1 94.25 231 THR A CA 1
ATOM 1745 C C . THR A 1 231 ? -3.279 29.078 11.836 1 94.25 231 THR A C 1
ATOM 1747 O O . THR A 1 231 ? -3.832 29.688 10.914 1 94.25 231 THR A O 1
ATOM 1750 N N . ASP A 1 232 ? -2.83 27.891 11.734 1 90.31 232 ASP A N 1
ATOM 1751 C CA . ASP A 1 232 ? -3.072 27.141 10.5 1 90.31 232 ASP A CA 1
ATOM 1752 C C . ASP A 1 232 ? -4.523 26.672 10.422 1 90.31 232 ASP A C 1
ATOM 1754 O O . ASP A 1 232 ? -4.797 25.469 10.414 1 90.31 232 ASP A O 1
ATOM 1758 N N . PHE A 1 233 ? -5.395 27.578 10.102 1 90.88 233 PHE A N 1
ATOM 1759 C CA . PHE A 1 233 ? -6.832 27.344 10.195 1 90.88 233 PHE A CA 1
ATOM 1760 C C . PHE A 1 233 ? -7.34 26.594 8.977 1 90.88 233 PHE A C 1
ATOM 1762 O O . PHE A 1 233 ? -8.414 25.984 9.023 1 90.88 233 PHE A O 1
ATOM 1769 N N . LEU A 1 234 ? -6.602 26.609 7.93 1 89.56 234 LEU A N 1
ATOM 1770 C CA . LEU A 1 234 ? -7.137 26.109 6.668 1 89.56 234 LEU A CA 1
ATOM 1771 C C . LEU A 1 234 ? -6.809 24.625 6.484 1 89.56 234 LEU A C 1
ATOM 1773 O O . LEU A 1 234 ? -7.262 24 5.523 1 89.56 234 LEU A O 1
ATOM 1777 N N . SER A 1 235 ? -6.109 24.047 7.363 1 83.62 235 SER A N 1
ATOM 1778 C CA . SER A 1 235 ? -5.805 22.625 7.305 1 83.62 235 SER A CA 1
ATOM 1779 C C . SER A 1 235 ? -6.656 21.844 8.297 1 83.62 235 SER A C 1
ATOM 1781 O O . SER A 1 235 ? -6.496 21.984 9.508 1 83.62 235 SER A O 1
ATOM 1783 N N . PRO A 1 236 ? -7.457 20.984 7.77 1 77.38 236 PRO A N 1
ATOM 1784 C CA . PRO A 1 236 ? -8.289 20.219 8.688 1 77.38 236 PRO A CA 1
ATOM 1785 C C . PRO A 1 236 ? -7.488 19.219 9.523 1 77.38 236 PRO A C 1
ATOM 1787 O O . PRO A 1 236 ? -7.914 18.844 10.617 1 77.38 236 PRO A O 1
ATOM 1790 N N . GLN A 1 237 ? -6.359 18.859 9.008 1 79.06 237 GLN A N 1
ATOM 1791 C CA . GLN A 1 237 ? -5.492 17.953 9.75 1 79.06 237 GLN A CA 1
ATOM 1792 C C . GLN A 1 237 ? -4.191 18.641 10.156 1 79.06 237 GLN A C 1
ATOM 1794 O O . GLN A 1 237 ? -3.658 19.469 9.406 1 79.06 237 GLN A O 1
ATOM 1799 N N . ARG A 1 238 ? -3.826 18.156 11.352 1 83.5 238 ARG A N 1
ATOM 1800 C CA . ARG A 1 238 ? -2.582 18.75 11.844 1 83.5 238 ARG A CA 1
ATOM 1801 C C . ARG A 1 238 ? -1.376 17.922 11.398 1 83.5 238 ARG A C 1
ATOM 1803 O O . ARG A 1 238 ? -1.463 16.703 11.273 1 83.5 238 ARG A O 1
ATOM 1810 N N . ARG A 1 239 ? -0.377 18.578 11.227 1 83.06 239 ARG A N 1
ATOM 1811 C CA . ARG A 1 239 ? 0.853 17.969 10.734 1 83.06 239 ARG A CA 1
ATOM 1812 C C . ARG A 1 239 ? 1.562 17.203 11.844 1 83.06 239 ARG A C 1
ATOM 1814 O O . ARG A 1 239 ? 1.566 17.625 13 1 83.06 239 ARG A O 1
ATOM 1821 N N . ASP A 1 240 ? 2.156 16.109 11.453 1 85.25 240 ASP A N 1
ATOM 1822 C CA . ASP A 1 240 ? 3.1 15.422 12.32 1 85.25 240 ASP A CA 1
ATOM 1823 C C . ASP A 1 240 ? 4.516 15.969 12.148 1 85.25 240 ASP A C 1
ATOM 1825 O O . ASP A 1 240 ? 5.164 15.711 11.133 1 85.25 240 ASP A O 1
ATOM 1829 N N . PRO A 1 241 ? 4.934 16.672 13.133 1 85.38 241 PRO A N 1
ATOM 1830 C CA . PRO A 1 241 ? 6.242 17.312 12.984 1 85.38 241 PRO A CA 1
ATOM 1831 C C . PRO A 1 241 ? 7.387 16.297 12.922 1 85.38 241 PRO A C 1
ATOM 1833 O O . PRO A 1 241 ? 8.5 16.641 12.508 1 85.38 241 PRO A O 1
ATOM 1836 N N . LEU A 1 242 ? 7.105 15.062 13.305 1 81.69 242 LEU A N 1
ATOM 1837 C CA . LEU A 1 242 ? 8.172 14.062 13.352 1 81.69 242 LEU A CA 1
ATOM 1838 C C . LEU A 1 242 ? 8.219 13.258 12.062 1 81.69 242 LEU A C 1
ATOM 1840 O O . LEU A 1 242 ? 9.18 12.523 11.82 1 81.69 242 LEU A O 1
ATOM 1844 N N . ALA A 1 243 ? 7.242 13.414 11.305 1 79.62 243 ALA A N 1
ATOM 1845 C CA . ALA A 1 243 ? 7.176 12.625 10.078 1 79.62 243 ALA A CA 1
ATOM 1846 C C . ALA A 1 243 ? 8.148 13.156 9.031 1 79.62 243 ALA A C 1
ATOM 1848 O O . ALA A 1 243 ? 8.32 14.367 8.891 1 79.62 243 ALA A O 1
ATOM 1849 N N . PHE A 1 244 ? 8.703 12.211 8.25 1 77.31 244 PHE A N 1
ATOM 1850 C CA . PHE A 1 244 ? 9.594 12.609 7.156 1 77.31 244 PHE A CA 1
ATOM 1851 C C . PHE A 1 244 ? 8.789 13.195 6 1 77.31 244 PHE A C 1
ATOM 1853 O O . PHE A 1 244 ? 9.289 14.047 5.266 1 77.31 244 PHE A O 1
ATOM 1860 N N . VAL A 1 245 ? 7.668 12.633 5.879 1 79.12 245 VAL A N 1
ATOM 1861 C CA . VAL A 1 245 ? 6.824 13.07 4.77 1 79.12 245 VAL A CA 1
ATOM 1862 C C . VAL A 1 245 ? 5.469 13.539 5.305 1 79.12 245 VAL A C 1
ATOM 1864 O O . VAL A 1 245 ? 4.902 12.914 6.203 1 79.12 245 VAL A O 1
ATOM 1867 N N . ASP A 1 246 ? 5.055 14.656 4.781 1 81.94 246 ASP A N 1
ATOM 1868 C CA . ASP A 1 246 ? 3.725 15.148 5.125 1 81.94 246 ASP A CA 1
ATOM 1869 C C . ASP A 1 246 ? 2.641 14.352 4.398 1 81.94 246 ASP A C 1
ATOM 1871 O O . ASP A 1 246 ? 2.555 14.383 3.172 1 81.94 246 ASP A O 1
ATOM 1875 N N . LEU A 1 247 ? 1.866 13.68 5.105 1 80 247 LEU A N 1
ATOM 1876 C CA . LEU A 1 247 ? 0.863 12.789 4.52 1 80 247 LEU A CA 1
ATOM 1877 C C . LEU A 1 247 ? -0.457 13.531 4.316 1 80 247 LEU A C 1
ATOM 1879 O O . LEU A 1 247 ? -1.406 12.969 3.764 1 80 247 LEU A O 1
ATOM 1883 N N . ARG A 1 248 ? -0.547 14.898 4.703 1 85.06 248 ARG A N 1
ATOM 1884 C CA . ARG A 1 248 ? -1.78 15.656 4.531 1 85.06 248 ARG A CA 1
ATOM 1885 C C . ARG A 1 248 ? -2.037 15.961 3.059 1 85.06 248 ARG A C 1
ATOM 1887 O O . ARG A 1 248 ? -1.098 16.141 2.283 1 85.06 248 ARG A O 1
ATOM 1894 N N . THR A 1 249 ? -3.32 15.938 2.771 1 86.19 249 THR A N 1
ATOM 1895 C CA . THR A 1 249 ? -3.705 16.344 1.422 1 86.19 249 THR A CA 1
ATOM 1896 C C . THR A 1 249 ? -4.16 17.797 1.399 1 86.19 249 THR A C 1
ATOM 1898 O O . THR A 1 249 ? -4.488 18.359 2.441 1 86.19 249 THR A O 1
ATOM 1901 N N . GLY A 1 250 ? -4.215 18.359 0.212 1 89.69 250 GLY A N 1
ATOM 1902 C CA . GLY A 1 250 ? -4.641 19.75 0.066 1 89.69 250 GLY A CA 1
ATOM 1903 C C . GLY A 1 250 ? -6.109 19.953 0.38 1 89.69 250 GLY A C 1
ATOM 1904 O O . GLY A 1 250 ? -6.828 19 0.679 1 89.69 250 GLY A O 1
ATOM 1905 N N . VAL A 1 251 ? -6.434 21.219 0.387 1 90.62 251 VAL A N 1
ATOM 1906 C CA . VAL A 1 251 ? -7.809 21.641 0.628 1 90.62 251 VAL A CA 1
ATOM 1907 C C . VAL A 1 251 ? -8.344 22.359 -0.604 1 90.62 251 VAL A C 1
ATOM 1909 O O . VAL A 1 251 ? -7.637 23.156 -1.228 1 90.62 251 VAL A O 1
ATOM 1912 N N . SER A 1 252 ? -9.617 22.078 -0.93 1 93.25 252 SER A N 1
ATOM 1913 C CA . SER A 1 252 ? -10.234 22.719 -2.082 1 93.25 252 SER A CA 1
ATOM 1914 C C . SER A 1 252 ? -10.648 24.156 -1.755 1 93.25 252 SER A C 1
ATOM 1916 O O . SER A 1 252 ? -11.445 24.391 -0.845 1 93.25 252 SER A O 1
ATOM 1918 N N . MET A 1 253 ? -10.078 25.094 -2.57 1 96.19 253 MET A N 1
ATOM 1919 C CA . MET A 1 253 ? -10.391 26.484 -2.285 1 96.19 253 MET A CA 1
ATOM 1920 C C . MET A 1 253 ? -10.102 27.375 -3.498 1 96.19 253 MET A C 1
ATOM 1922 O O . MET A 1 253 ? -9.438 26.938 -4.441 1 96.19 253 MET A O 1
ATOM 1926 N N . LEU A 1 254 ? -10.727 28.547 -3.471 1 97.12 254 LEU A N 1
ATOM 1927 C CA . LEU A 1 254 ? -10.367 29.656 -4.336 1 97.12 254 LEU A CA 1
ATOM 1928 C C . LEU A 1 254 ? -9.562 30.703 -3.566 1 97.12 254 LEU A C 1
ATOM 1930 O O . LEU A 1 254 ? -10.07 31.297 -2.609 1 97.12 254 LEU A O 1
ATOM 1934 N N . LYS A 1 255 ? -8.336 30.891 -3.93 1 97.81 255 LYS A N 1
ATOM 1935 C CA . LYS A 1 255 ? -7.449 31.844 -3.273 1 97.81 255 LYS A CA 1
ATOM 1936 C C . LYS A 1 255 ? -7.156 33.031 -4.18 1 97.81 255 LYS A C 1
ATOM 1938 O O . LYS A 1 255 ? -6.738 32.875 -5.328 1 97.81 255 LYS A O 1
ATOM 1943 N N . VAL A 1 256 ? -7.457 34.188 -3.699 1 97.38 256 VAL A N 1
ATOM 1944 C CA . VA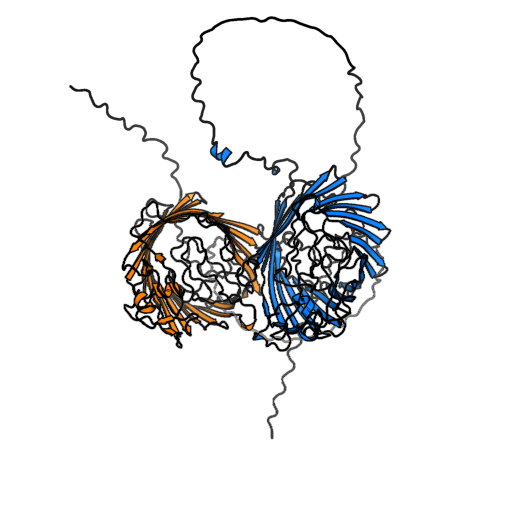L A 1 256 ? -7.133 35.438 -4.379 1 97.38 256 VAL A CA 1
ATOM 1945 C C . VAL A 1 256 ? -5.988 36.156 -3.65 1 97.38 256 VAL A C 1
ATOM 1947 O O . VAL A 1 256 ? -6.047 36.344 -2.436 1 97.38 256 VAL A O 1
ATOM 1950 N N . HIS A 1 257 ? -4.984 36.469 -4.336 1 96 257 HIS A N 1
ATOM 1951 C CA . HIS A 1 257 ? -3.801 37.125 -3.785 1 96 257 HIS A CA 1
ATOM 1952 C C . HIS A 1 257 ? -3.551 38.469 -4.453 1 96 257 HIS A C 1
ATOM 1954 O O . HIS A 1 257 ? -3.477 38.562 -5.68 1 96 257 HIS A O 1
ATOM 1960 N N . VAL A 1 258 ? -3.459 39.531 -3.711 1 95 258 VAL A N 1
ATOM 1961 C CA . VAL A 1 258 ? -3.137 40.844 -4.203 1 95 258 VAL A CA 1
ATOM 1962 C C . VAL A 1 258 ? -1.873 41.375 -3.514 1 95 258 VAL A C 1
ATOM 1964 O O . VAL A 1 258 ? -1.925 41.844 -2.373 1 95 258 VAL A O 1
ATOM 1967 N N . PRO A 1 259 ? -0.775 41.375 -4.285 1 92.31 259 PRO A N 1
ATOM 1968 C CA . PRO A 1 259 ? 0.459 41.906 -3.719 1 92.31 259 PRO A CA 1
ATOM 1969 C C . PRO A 1 259 ? 0.55 43.438 -3.857 1 92.31 259 PRO A C 1
ATOM 1971 O O . PRO A 1 259 ? 0.166 43.969 -4.891 1 92.31 259 PRO A O 1
ATOM 1974 N N . TRP A 1 260 ? 0.792 44.031 -2.775 1 89.56 260 TRP A N 1
ATOM 1975 C CA . TRP A 1 260 ? 1.196 45.438 -2.82 1 89.56 260 TRP A CA 1
ATOM 1976 C C . TRP A 1 260 ? 2.709 45.594 -2.678 1 89.56 260 TRP A C 1
ATOM 1978 O O . TRP A 1 260 ? 3.211 45.875 -1.592 1 89.56 260 TRP A O 1
ATOM 1988 N N . GLU A 1 261 ? 3.426 45.531 -3.779 1 81.81 261 GLU A N 1
ATOM 1989 C CA . GLU A 1 261 ? 4.879 45.406 -3.811 1 81.81 261 GLU A CA 1
ATOM 1990 C C . GLU A 1 261 ? 5.566 46.625 -3.178 1 81.81 261 GLU A C 1
ATOM 1992 O O . GLU A 1 261 ? 6.547 46.469 -2.445 1 81.81 261 GLU A O 1
ATOM 1997 N N . SER A 1 262 ? 5.039 47.781 -3.516 1 81.19 262 SER A N 1
ATOM 1998 C CA . SER A 1 262 ? 5.691 49 -3.043 1 81.19 262 SER A CA 1
ATOM 1999 C C . SER A 1 262 ? 5.73 49.031 -1.521 1 81.19 262 SER A C 1
ATOM 2001 O O . SER A 1 262 ? 6.645 49.625 -0.938 1 81.19 262 SER A O 1
ATOM 2003 N N . LYS A 1 263 ? 4.863 48.344 -0.884 1 81.31 263 LYS A N 1
ATOM 2004 C CA . LYS A 1 263 ? 4.789 48.406 0.572 1 81.31 263 LYS A CA 1
ATOM 2005 C C . LYS A 1 263 ? 5.207 47.094 1.201 1 81.31 263 LYS A C 1
ATOM 2007 O O . LYS A 1 263 ? 5.328 47 2.424 1 81.31 263 LYS A O 1
ATOM 2012 N N . GLY A 1 264 ? 5.422 46.156 0.385 1 82.69 264 GLY A N 1
ATOM 2013 C CA . GLY A 1 264 ? 5.758 44.812 0.896 1 82.69 264 GLY A CA 1
ATOM 2014 C C . GLY A 1 264 ? 4.586 44.125 1.557 1 82.69 264 GLY A C 1
ATOM 2015 O O . GLY A 1 264 ? 4.758 43.438 2.559 1 82.69 264 GLY A O 1
ATOM 2016 N N . TRP A 1 265 ? 3.332 44.469 1.19 1 90.44 265 TRP A N 1
ATOM 2017 C CA . TRP A 1 265 ? 2.115 43.906 1.753 1 90.44 265 TRP A CA 1
ATOM 2018 C C . TRP A 1 265 ? 1.523 42.875 0.814 1 90.44 265 TRP A C 1
ATOM 2020 O O . TRP A 1 265 ? 1.629 42.969 -0.408 1 90.44 265 TRP A O 1
ATOM 2030 N N . ASN A 1 266 ? 1.081 41.812 1.403 1 93.94 266 ASN A N 1
ATOM 2031 C CA . ASN A 1 266 ? 0.281 40.844 0.695 1 93.94 266 ASN A CA 1
ATOM 2032 C C . ASN A 1 266 ? -1.093 40.656 1.336 1 93.94 266 ASN A C 1
ATOM 2034 O O . ASN A 1 266 ? -1.21 40.625 2.562 1 93.94 266 ASN A O 1
ATOM 2038 N N . VAL A 1 267 ? -2.08 40.625 0.516 1 96.06 267 VAL A N 1
ATOM 2039 C CA . VAL A 1 267 ? -3.438 40.406 1.002 1 96.06 267 VAL A CA 1
ATOM 2040 C C . VAL A 1 267 ? -4.051 39.188 0.284 1 96.06 267 VAL A C 1
ATOM 2042 O O . VAL A 1 267 ? -3.922 39.062 -0.935 1 96.06 267 VAL A O 1
ATOM 2045 N N . TYR A 1 268 ? -4.664 38.375 1.056 1 97.19 268 TYR A N 1
ATOM 2046 C CA . TYR A 1 268 ? -5.281 37.156 0.503 1 97.19 268 TYR A CA 1
ATOM 2047 C C . TYR A 1 268 ? -6.762 37.094 0.865 1 97.19 268 TYR A C 1
ATOM 2049 O O . TYR A 1 268 ? -7.148 37.438 1.984 1 97.19 268 TYR A O 1
ATOM 2057 N N . GLY A 1 269 ? -7.613 36.781 -0.058 1 97.88 269 GLY A N 1
ATOM 2058 C CA . GLY A 1 269 ? -8.984 36.344 0.128 1 97.88 269 GLY A CA 1
ATOM 2059 C C . GLY A 1 269 ? -9.227 34.906 -0.337 1 97.88 269 GLY A C 1
ATOM 2060 O O . GLY A 1 269 ? -8.812 34.531 -1.438 1 97.88 269 GLY A O 1
ATOM 2061 N N . ILE A 1 270 ? -9.867 34.156 0.541 1 98 270 ILE A N 1
ATOM 2062 C CA . ILE A 1 270 ? -9.969 32.719 0.22 1 98 270 ILE A CA 1
ATOM 2063 C C . ILE A 1 270 ? -11.406 32.25 0.423 1 98 270 ILE A C 1
ATOM 2065 O O . ILE A 1 270 ? -12.031 32.562 1.437 1 98 270 ILE A O 1
ATOM 2069 N N . LEU A 1 271 ? -11.898 31.594 -0.54 1 96.81 271 LEU A N 1
ATOM 2070 C CA . LEU A 1 271 ? -13.156 30.844 -0.448 1 96.81 271 LEU A CA 1
ATOM 2071 C C . LEU A 1 271 ? -12.883 29.359 -0.295 1 96.81 271 LEU A C 1
ATOM 2073 O O . LEU A 1 271 ? -12.312 28.734 -1.19 1 96.81 271 LEU A O 1
ATOM 2077 N N . VAL A 1 272 ? -13.32 28.797 0.822 1 94.44 272 VAL A N 1
ATOM 2078 C CA . VAL A 1 272 ? -12.984 27.406 1.125 1 94.44 272 VAL A CA 1
ATOM 2079 C C . VAL A 1 272 ? -14.172 26.5 0.803 1 94.44 272 VAL A C 1
ATOM 2081 O O . VAL A 1 272 ? -15.297 26.766 1.246 1 94.44 272 VAL A O 1
ATOM 2084 N N . MET A 1 273 ? -13.891 25.391 0.142 1 92.38 273 MET A N 1
ATOM 2085 C CA . MET A 1 273 ? -14.953 24.516 -0.336 1 92.38 273 MET A CA 1
ATOM 2086 C C . MET A 1 273 ? -14.914 23.172 0.383 1 92.38 273 MET A C 1
ATOM 2088 O O . MET A 1 273 ? -15.648 22.25 0.027 1 92.38 273 MET A O 1
ATOM 2092 N N . ASP A 1 274 ? -14.031 23.031 1.322 1 88.44 274 ASP A N 1
ATOM 2093 C CA . ASP A 1 274 ? -13.977 21.859 2.193 1 88.44 274 ASP A CA 1
ATOM 2094 C C . ASP A 1 274 ? -14.406 22.219 3.615 1 88.44 274 ASP A C 1
ATOM 2096 O O . ASP A 1 274 ? -14.352 23.391 4.012 1 88.44 274 ASP A O 1
ATOM 2100 N N . ASP A 1 275 ? -14.742 21.141 4.316 1 86.5 275 ASP A N 1
ATOM 2101 C CA . ASP A 1 275 ? -15.07 21.359 5.719 1 86.5 275 ASP A CA 1
ATOM 2102 C C . ASP A 1 275 ? -13.812 21.594 6.555 1 86.5 275 ASP A C 1
ATOM 2104 O O . ASP A 1 275 ? -12.859 20.828 6.48 1 86.5 275 ASP A O 1
ATOM 2108 N N . LEU A 1 276 ? -13.789 22.609 7.289 1 81.69 276 LEU A N 1
ATOM 2109 C CA . LEU A 1 276 ? -12.609 23 8.055 1 81.69 276 LEU A CA 1
ATOM 2110 C C . LEU A 1 276 ? -12.703 22.5 9.484 1 81.69 276 LEU A C 1
ATOM 2112 O O . LEU A 1 276 ? -12.047 23.031 10.383 1 81.69 276 LEU A O 1
ATOM 2116 N N . GLY A 1 277 ? -13.461 21.422 9.578 1 71.44 277 GLY A N 1
ATOM 2117 C CA . GLY A 1 277 ? -13.492 20.859 10.93 1 71.44 277 GLY A CA 1
ATOM 2118 C C . GLY A 1 277 ? -12.125 20.422 11.422 1 71.44 277 GLY A C 1
ATOM 2119 O O . GLY A 1 277 ? -11.367 19.797 10.68 1 71.44 277 GLY A O 1
ATOM 2120 N N . THR A 1 278 ? -11.492 21.094 12.391 1 60.56 278 THR A N 1
ATOM 2121 C CA . THR A 1 278 ? -10.078 21.078 12.758 1 60.56 278 THR A CA 1
ATOM 2122 C C . THR A 1 278 ? -9.867 20.312 14.062 1 60.56 278 THR A C 1
ATOM 2124 O O . THR A 1 278 ? -8.742 20.234 14.57 1 60.56 278 THR A O 1
ATOM 2127 N N . ASP A 1 279 ? -10.773 19.672 14.656 1 60.38 279 ASP A N 1
ATOM 2128 C CA . ASP A 1 279 ? -10.383 19.328 16.016 1 60.38 279 ASP A CA 1
ATOM 2129 C C . ASP A 1 279 ? -9.867 17.891 16.109 1 60.38 279 ASP A C 1
ATOM 2131 O O . ASP A 1 279 ? -10.039 17.219 17.125 1 60.38 279 ASP A O 1
ATOM 2135 N N . VAL A 1 280 ? -9.125 17.672 14.898 1 63.28 280 VAL A N 1
ATOM 2136 C CA . VAL A 1 280 ? -8.477 16.359 14.961 1 63.28 280 VAL A CA 1
ATOM 2137 C C . VAL A 1 280 ? -6.984 16.531 15.219 1 63.28 280 VAL A C 1
ATOM 2139 O O . VAL A 1 280 ? -6.426 17.609 14.961 1 63.28 280 VAL A O 1
ATOM 2142 N N . GLY A 1 281 ? -6.363 15.68 15.992 1 64.88 281 GLY A N 1
ATOM 2143 C CA . GLY A 1 281 ? -4.941 15.703 16.297 1 64.88 281 GLY A CA 1
ATOM 2144 C C . GLY A 1 281 ? -4.062 15.445 15.086 1 64.88 281 GLY A C 1
ATOM 2145 O O . GLY A 1 281 ? -4.547 15.453 13.953 1 64.88 281 GLY A O 1
ATOM 2146 N N . ALA A 1 282 ? -2.746 15.461 15.281 1 68 282 ALA A N 1
ATOM 2147 C CA . ALA A 1 282 ? -1.77 15.219 14.227 1 68 282 ALA A CA 1
ATOM 2148 C C . ALA A 1 282 ? -1.877 13.789 13.695 1 68 282 ALA A C 1
ATOM 2150 O O . ALA A 1 282 ? -2.23 12.875 14.43 1 68 282 ALA A O 1
ATOM 2151 N N . ILE A 1 283 ? -1.678 13.633 12.336 1 65.5 283 ILE A N 1
ATOM 2152 C CA . ILE A 1 283 ? -1.603 12.305 11.75 1 65.5 283 ILE A CA 1
ATOM 2153 C C . ILE A 1 283 ? -0.302 11.625 12.172 1 65.5 283 ILE A C 1
ATOM 2155 O O . ILE A 1 283 ? 0.768 11.93 11.641 1 65.5 283 ILE A O 1
ATOM 2159 N N . THR A 1 284 ? -0.397 10.75 13.156 1 64.19 284 THR A N 1
ATOM 2160 C CA . THR A 1 284 ? 0.823 10.156 13.688 1 64.19 284 THR A CA 1
ATOM 2161 C C . THR A 1 284 ? 1.02 8.742 13.148 1 64.19 284 THR A C 1
ATOM 2163 O O . THR A 1 284 ? 2.08 8.141 13.336 1 64.19 284 THR A O 1
ATOM 2166 N N . ASP A 1 285 ? -0.008 8.172 12.406 1 63.69 285 ASP A N 1
ATOM 2167 C CA . ASP A 1 285 ? 0.144 6.855 11.797 1 63.69 285 ASP A CA 1
ATOM 2168 C C . ASP A 1 285 ? 0.952 6.938 10.5 1 63.69 285 ASP A C 1
ATOM 2170 O O . ASP A 1 285 ? 0.569 7.645 9.57 1 63.69 285 ASP A O 1
ATOM 2174 N N . PRO A 1 286 ? 2.092 6.262 10.578 1 60.75 286 PRO A N 1
ATOM 2175 C CA . PRO A 1 286 ? 2.965 6.352 9.406 1 60.75 286 PRO A CA 1
ATOM 2176 C C . PRO A 1 286 ? 2.283 5.879 8.125 1 60.75 286 PRO A C 1
ATOM 2178 O O . PRO A 1 286 ? 2.73 6.215 7.027 1 60.75 286 PRO A O 1
ATOM 2181 N N . SER A 1 287 ? 1.281 4.973 8.258 1 59.59 287 SER A N 1
ATOM 2182 C CA . SER A 1 287 ? 0.603 4.504 7.055 1 59.59 287 SER A CA 1
ATOM 2183 C C . SER A 1 287 ? -0.376 5.547 6.527 1 59.59 287 SER A C 1
ATOM 2185 O O . SER A 1 287 ? -0.883 5.422 5.41 1 59.59 287 SER A O 1
ATOM 2187 N N . GLY A 1 288 ? -0.46 6.668 7.219 1 56.12 288 GLY A N 1
ATOM 2188 C CA . GLY A 1 288 ? -1.332 7.754 6.797 1 56.12 288 GLY A CA 1
ATOM 2189 C C . GLY A 1 288 ? -2.795 7.5 7.109 1 56.12 288 GLY A C 1
ATOM 2190 O O . GLY A 1 288 ? -3.668 8.242 6.664 1 56.12 288 GLY A O 1
ATOM 2191 N N . SER A 1 289 ? -3.121 6.289 7.457 1 52.03 289 SER A N 1
ATOM 2192 C CA . SER A 1 289 ? -4.523 6.043 7.777 1 52.03 289 SER A CA 1
ATOM 2193 C C . SER A 1 289 ? -5.016 6.988 8.867 1 52.03 289 SER A C 1
ATOM 2195 O O . SER A 1 289 ? -4.473 7 9.977 1 52.03 289 SER A O 1
ATOM 2197 N N . PRO A 1 290 ? -5.527 8.102 8.328 1 50.44 290 PRO A N 1
ATOM 2198 C CA . PRO A 1 290 ? -5.957 8.992 9.414 1 50.44 290 PRO A CA 1
ATOM 2199 C C . PRO A 1 290 ? -6.805 8.273 10.461 1 50.44 290 PRO A C 1
ATOM 2201 O O . PRO A 1 290 ? -7.617 7.41 10.117 1 50.44 290 PRO A O 1
ATOM 2204 N N . THR A 1 291 ? -6.312 8.102 11.641 1 49.72 291 THR A N 1
ATOM 2205 C CA . THR A 1 291 ? -7.23 7.719 12.711 1 49.72 291 THR A CA 1
ATOM 2206 C C . THR A 1 291 ? -8.555 8.469 12.578 1 49.72 291 THR A C 1
ATOM 2208 O O . THR A 1 291 ? -9.594 7.988 13.031 1 49.72 291 THR A O 1
ATOM 2211 N N . SER A 1 292 ? -8.547 9.758 12.086 1 47.25 292 SER A N 1
ATOM 2212 C CA . SER A 1 292 ? -9.789 10.508 12.008 1 47.25 292 SER A CA 1
ATOM 2213 C C . SER A 1 292 ? -9.992 11.109 10.617 1 47.25 292 SER A C 1
ATOM 2215 O O . SER A 1 292 ? -9.023 11.438 9.938 1 47.25 292 SER A O 1
ATOM 2217 N N . GLN A 1 293 ? -10.984 10.711 9.836 1 46.94 293 GLN A N 1
ATOM 2218 C CA . GLN A 1 293 ? -11.336 11.188 8.5 1 46.94 293 GLN A CA 1
ATOM 2219 C C . GLN A 1 293 ? -11.289 12.711 8.43 1 46.94 293 GLN A C 1
ATOM 2221 O O . GLN A 1 293 ? -11.836 13.398 9.289 1 46.94 293 GLN A O 1
ATOM 2226 N N . ALA A 1 294 ? -10.414 13.18 7.551 1 45.97 294 ALA A N 1
ATOM 2227 C CA . ALA A 1 294 ? -10.469 14.594 7.195 1 45.97 294 ALA A CA 1
ATOM 2228 C C . ALA A 1 294 ? -11.859 14.992 6.723 1 45.97 294 ALA A C 1
ATOM 2230 O O . ALA A 1 294 ? -12.516 14.242 5.988 1 45.97 294 ALA A O 1
ATOM 2231 N N . GLY A 1 295 ? -12.258 16.266 7.082 1 51.28 295 GLY A N 1
ATOM 2232 C CA . GLY A 1 295 ? -13.477 16.922 6.617 1 51.28 295 GLY A CA 1
ATOM 2233 C C . GLY A 1 295 ? -14.727 16.422 7.32 1 51.28 295 GLY A C 1
ATOM 2234 O O . GLY A 1 295 ? -15.805 16.984 7.152 1 51.28 295 GLY A O 1
ATOM 2235 N N . GLY A 1 296 ? -14.461 15.625 8.266 1 54.56 296 GLY A N 1
ATOM 2236 C CA . GLY A 1 296 ? -15.617 15.234 9.062 1 54.56 296 GLY A CA 1
ATOM 2237 C C . GLY A 1 296 ? -16.688 14.547 8.25 1 54.56 296 GLY A C 1
ATOM 2238 O O . GLY A 1 296 ? -16.453 14.156 7.102 1 54.56 296 GLY A O 1
ATOM 2239 N N . SER A 1 297 ? -17.75 14.164 8.703 1 59.34 297 SER A N 1
ATOM 2240 C CA . SER A 1 297 ? -18.938 13.516 8.148 1 59.34 297 SER A CA 1
ATOM 2241 C C . SER A 1 297 ? -19.859 14.523 7.5 1 59.34 297 SER A C 1
ATOM 2243 O O . SER A 1 297 ? -20.938 14.164 7.004 1 59.34 297 SER A O 1
ATOM 2245 N N . ASP A 1 298 ? -19.234 15.953 7.344 1 69.75 298 ASP A N 1
ATOM 2246 C CA . ASP A 1 298 ? -20.172 16.953 6.848 1 69.75 298 ASP A CA 1
ATOM 2247 C C . ASP A 1 298 ? -19.641 17.641 5.598 1 69.75 298 ASP A C 1
ATOM 2249 O O . ASP A 1 298 ? -19.125 18.766 5.676 1 69.75 298 ASP A O 1
ATOM 2253 N N . PRO A 1 299 ? -19.797 17.094 4.492 1 75.56 299 PRO A N 1
ATOM 2254 C CA . PRO A 1 299 ? -19.281 17.703 3.256 1 75.56 299 PRO A CA 1
ATOM 2255 C C . PRO A 1 299 ? -19.953 19.031 2.938 1 75.56 299 PRO A C 1
ATOM 2257 O O . PRO A 1 299 ? -21.078 19.297 3.367 1 75.56 299 PRO A O 1
ATOM 2260 N N . VAL A 1 300 ? -19.219 20 2.332 1 82.75 300 VAL A N 1
ATOM 2261 C CA . VAL A 1 300 ? -19.719 21.297 1.885 1 82.75 300 VAL A CA 1
ATOM 2262 C C . VAL A 1 300 ? -20.531 21.109 0.602 1 82.75 300 VAL A C 1
ATOM 2264 O O . VAL A 1 300 ? -20 21.266 -0.501 1 82.75 300 VAL A O 1
ATOM 2267 N N . ASN A 1 301 ? -21.844 20.875 0.766 1 81.88 301 ASN A N 1
ATOM 2268 C CA . ASN A 1 301 ? -22.688 20.547 -0.381 1 81.88 301 ASN A CA 1
ATOM 2269 C C . ASN A 1 301 ? -23.75 21.625 -0.617 1 81.88 301 ASN A C 1
ATOM 2271 O O . ASN A 1 301 ? -24.688 21.406 -1.376 1 81.88 301 ASN A O 1
ATOM 2275 N N . ARG A 1 302 ? -23.641 22.641 0.16 1 88.19 302 ARG A N 1
ATOM 2276 C CA . ARG A 1 302 ? -24.531 23.781 -0.018 1 88.19 302 ARG A CA 1
ATOM 2277 C C . ARG A 1 302 ? -23.734 25.094 0.034 1 88.19 302 ARG A C 1
ATOM 2279 O O . ARG A 1 302 ? -22.688 25.172 0.674 1 88.19 302 ARG A O 1
ATOM 2286 N N . LEU A 1 303 ? -24.219 26.094 -0.528 1 88.94 303 LEU A N 1
ATOM 2287 C CA . LEU A 1 303 ? -23.547 27.391 -0.618 1 88.94 303 LEU A CA 1
ATOM 2288 C C . LEU A 1 303 ? -23.328 27.984 0.768 1 88.94 303 LEU A C 1
ATOM 2290 O O . LEU A 1 303 ? -22.312 28.641 1.011 1 88.94 303 LEU A O 1
ATOM 2294 N N . GLY A 1 304 ? -24.219 27.703 1.602 1 89.44 304 GLY A N 1
ATOM 2295 C CA . GLY A 1 304 ? -24.156 28.266 2.941 1 89.44 304 GLY A CA 1
ATOM 2296 C C . GLY A 1 304 ? -23.016 27.688 3.77 1 89.44 304 GLY A C 1
ATOM 2297 O O . GLY A 1 304 ? -22.641 28.25 4.801 1 89.44 304 GLY A O 1
ATOM 2298 N N . ARG A 1 305 ? -22.453 26.641 3.295 1 89.5 305 ARG A N 1
ATOM 2299 C CA . ARG A 1 305 ? -21.406 25.984 4.059 1 89.5 305 ARG A CA 1
ATOM 2300 C C . ARG A 1 305 ? -20.016 26.359 3.547 1 89.5 305 ARG A C 1
ATOM 2302 O O . ARG A 1 305 ? -19 25.969 4.117 1 89.5 305 ARG A O 1
ATOM 2309 N N . LEU A 1 306 ? -20.031 27.188 2.598 1 92.56 306 LEU A N 1
ATOM 2310 C CA . LEU A 1 306 ? -18.75 27.688 2.127 1 92.56 306 LEU A CA 1
ATOM 2311 C C . LEU A 1 306 ? -18.062 28.531 3.201 1 92.56 306 LEU A C 1
ATOM 2313 O O . LEU A 1 306 ? -18.719 29.297 3.908 1 92.56 306 LEU A O 1
ATOM 2317 N N . GLY A 1 307 ? -16.75 28.344 3.314 1 94.19 307 GLY A N 1
ATOM 2318 C CA . GLY A 1 307 ? -15.984 29.156 4.262 1 94.19 307 GLY A CA 1
ATOM 2319 C C . GLY A 1 307 ? -15.305 30.344 3.621 1 94.19 307 GLY A C 1
ATOM 2320 O O . GLY A 1 307 ? -15.078 30.359 2.41 1 94.19 307 GLY A O 1
ATOM 2321 N N . GLY A 1 308 ? -15.078 31.281 4.445 1 96.5 308 GLY A N 1
ATOM 2322 C CA . GLY A 1 308 ? -14.336 32.469 4.035 1 96.5 308 GLY A CA 1
ATOM 2323 C C . GLY A 1 308 ? -13.133 32.75 4.922 1 96.5 308 GLY A C 1
ATOM 2324 O O . GLY A 1 308 ? -13.195 32.562 6.137 1 96.5 308 GLY A O 1
ATOM 2325 N N . ALA A 1 309 ? -12.078 33.156 4.281 1 97.88 309 ALA A N 1
ATOM 2326 C CA . ALA A 1 309 ? -10.867 33.469 5.031 1 97.88 309 ALA A CA 1
ATOM 2327 C C . ALA A 1 309 ? -10.18 34.719 4.449 1 97.88 309 ALA A C 1
ATOM 2329 O O . ALA A 1 309 ? -10.234 34.938 3.242 1 97.88 309 ALA A O 1
ATOM 2330 N N . LEU A 1 310 ? -9.648 35.469 5.305 1 98.06 310 LEU A N 1
ATOM 2331 C CA . LEU A 1 310 ? -8.852 36.656 4.949 1 98.06 310 LEU A CA 1
ATOM 2332 C C . LEU A 1 310 ? -7.496 36.625 5.652 1 98.06 310 LEU A C 1
ATOM 2334 O O . LEU A 1 310 ? -7.402 36.219 6.809 1 98.06 310 LEU A O 1
ATOM 2338 N N . ARG A 1 311 ? -6.484 37 4.965 1 97.62 311 ARG A N 1
ATOM 2339 C CA . ARG A 1 311 ? -5.156 37.125 5.555 1 97.62 311 ARG A CA 1
ATOM 2340 C C . ARG A 1 311 ? -4.414 38.312 5 1 97.62 311 ARG A C 1
ATOM 2342 O O . ARG A 1 311 ? -4.52 38.625 3.811 1 97.62 311 ARG A O 1
ATOM 2349 N N . ALA A 1 312 ? -3.799 39 5.82 1 97.38 312 ALA A N 1
ATOM 2350 C CA . ALA A 1 312 ? -2.908 40.125 5.445 1 97.38 312 ALA A CA 1
ATOM 2351 C C . ALA A 1 312 ? -1.51 39.906 6.02 1 97.38 312 ALA A C 1
ATOM 2353 O O . ALA A 1 312 ? -1.359 39.469 7.16 1 97.38 312 ALA A O 1
ATOM 2354 N N . GLU A 1 313 ? -0.536 40.125 5.246 1 96.12 313 GLU A N 1
ATOM 2355 C CA . GLU A 1 313 ? 0.865 40.062 5.652 1 96.12 313 GLU A CA 1
ATOM 2356 C C . GLU A 1 313 ? 1.581 41.375 5.402 1 96.12 313 GLU A C 1
ATOM 2358 O O . GLU A 1 313 ? 1.502 41.938 4.309 1 96.12 313 GLU A O 1
ATOM 2363 N N . VAL A 1 314 ? 2.256 41.844 6.402 1 95.56 314 VAL A N 1
ATOM 2364 C CA . VAL A 1 314 ? 2.914 43.125 6.309 1 95.56 314 VAL A CA 1
ATOM 2365 C C . VAL A 1 314 ? 4.363 43 6.773 1 95.56 314 VAL A C 1
ATOM 2367 O O . VAL A 1 314 ? 4.664 42.281 7.703 1 95.56 314 VAL A O 1
ATOM 2370 N N . LEU A 1 315 ? 5.195 43.75 6.129 1 91.81 315 LEU A N 1
ATOM 2371 C CA . LEU A 1 315 ? 6.594 43.875 6.539 1 91.81 315 LEU A CA 1
ATOM 2372 C C . LEU A 1 315 ? 6.84 45.156 7.301 1 91.81 315 LEU A C 1
ATOM 2374 O O . LEU A 1 315 ? 6.582 46.25 6.781 1 91.81 315 LEU A O 1
ATOM 2378 N N . LEU A 1 316 ? 7.219 45.062 8.5 1 91.25 316 LEU A N 1
ATOM 2379 C CA . LEU A 1 316 ? 7.602 46.188 9.32 1 91.25 316 LEU A CA 1
ATOM 2380 C C . LEU A 1 316 ? 9.07 46.125 9.711 1 91.25 316 LEU A C 1
ATOM 2382 O O . LEU A 1 316 ? 9.406 45.562 10.766 1 91.25 316 LEU A O 1
ATOM 2386 N N . GLY A 1 317 ? 9.961 46.812 8.992 1 90.44 317 GLY A N 1
ATOM 2387 C CA . GLY A 1 317 ? 11.391 46.594 9.188 1 90.44 317 GLY A CA 1
ATOM 2388 C C . GLY A 1 317 ? 11.805 45.156 8.914 1 90.44 317 GLY A C 1
ATOM 2389 O O . GLY A 1 317 ? 11.5 44.625 7.855 1 90.44 317 GLY A O 1
ATOM 2390 N N . PRO A 1 318 ? 12.508 44.656 9.914 1 91.38 318 PRO A N 1
ATOM 2391 C CA . PRO A 1 318 ? 12.906 43.25 9.703 1 91.38 318 PRO A CA 1
ATOM 2392 C C . PRO A 1 318 ? 11.836 42.281 10.141 1 91.38 318 PRO A C 1
ATOM 2394 O O . PRO A 1 318 ? 11.984 41.062 9.922 1 91.38 318 PRO A O 1
ATOM 2397 N N . ALA A 1 319 ? 10.773 42.812 10.664 1 94.5 319 ALA A N 1
ATOM 2398 C CA . ALA A 1 319 ? 9.727 41.938 11.195 1 94.5 319 ALA A CA 1
ATOM 2399 C C . ALA A 1 319 ? 8.633 41.688 10.156 1 94.5 319 ALA A C 1
ATOM 2401 O O . ALA A 1 319 ? 8.273 42.594 9.406 1 94.5 319 ALA A O 1
ATOM 2402 N N . GLU A 1 320 ? 8.195 40.5 10.094 1 95.12 320 GLU A N 1
ATOM 2403 C CA . GLU A 1 320 ? 7.043 40.125 9.281 1 95.12 320 GLU A CA 1
ATOM 2404 C C . GLU A 1 320 ? 5.832 39.812 10.148 1 95.12 320 GLU A C 1
ATOM 2406 O O . GLU A 1 320 ? 5.918 39 11.07 1 95.12 320 GLU A O 1
ATOM 2411 N N . LEU A 1 321 ? 4.734 40.5 9.789 1 96.75 321 LEU A N 1
ATOM 2412 C CA . LEU A 1 321 ? 3.508 40.312 10.555 1 96.75 321 LEU A CA 1
ATOM 2413 C C . LEU A 1 321 ? 2.389 39.781 9.672 1 96.75 321 LEU A C 1
ATOM 2415 O O . LEU A 1 321 ? 2.25 40.188 8.516 1 96.75 321 LEU A O 1
ATOM 2419 N N . GLY A 1 322 ? 1.682 38.844 10.234 1 97.5 322 GLY A N 1
ATOM 2420 C CA . GLY A 1 322 ? 0.506 38.312 9.555 1 97.5 322 GLY A CA 1
ATOM 2421 C C . GLY A 1 322 ? -0.739 38.344 10.422 1 97.5 322 GLY A C 1
ATOM 2422 O O . GLY A 1 322 ? -0.666 38.094 11.625 1 97.5 322 GLY A O 1
ATOM 2423 N N . ALA A 1 323 ? -1.854 38.688 9.812 1 98.25 323 ALA A N 1
ATOM 2424 C CA . ALA A 1 323 ? -3.166 38.625 10.445 1 98.25 323 ALA A CA 1
ATOM 2425 C C . ALA A 1 323 ? -4.148 37.812 9.594 1 98.25 323 ALA A C 1
ATOM 2427 O O . ALA A 1 323 ? -4.156 37.938 8.367 1 98.25 323 ALA A O 1
ATOM 2428 N N . SER A 1 324 ? -4.883 36.969 10.273 1 97.88 324 SER A N 1
ATOM 2429 C CA . SER A 1 324 ? -5.805 36.125 9.516 1 97.88 324 SER A CA 1
ATOM 2430 C C . SER A 1 324 ? -7.137 35.969 10.242 1 97.88 324 SER A C 1
ATOM 2432 O O . SER A 1 324 ? -7.207 36.125 11.461 1 97.88 324 SER A O 1
ATOM 2434 N N . ALA A 1 325 ? -8.156 35.75 9.492 1 97.69 325 ALA A N 1
ATOM 2435 C CA . ALA A 1 325 ? -9.5 35.5 9.977 1 97.69 325 ALA A CA 1
ATOM 2436 C C . ALA A 1 325 ? -10.203 34.469 9.094 1 97.69 325 ALA A C 1
ATOM 2438 O O . ALA A 1 325 ? -10.062 34.469 7.871 1 97.69 325 ALA A O 1
ATOM 2439 N N . VAL A 1 326 ? -10.898 33.531 9.711 1 95.81 326 VAL A N 1
ATOM 2440 C CA . VAL A 1 326 ? -11.602 32.469 8.984 1 95.81 326 VAL A CA 1
ATOM 2441 C C . VAL A 1 326 ? -13.008 32.312 9.562 1 95.81 326 VAL A C 1
ATOM 2443 O O . VAL A 1 326 ? -13.195 32.375 10.781 1 95.81 326 VAL A O 1
ATOM 2446 N N . ALA A 1 327 ? -13.984 32.125 8.688 1 94.88 327 ALA A N 1
ATOM 2447 C CA . ALA A 1 327 ? -15.359 31.844 9.094 1 94.88 327 ALA A CA 1
ATOM 2448 C C . ALA A 1 327 ? -16 30.828 8.148 1 94.88 327 ALA A C 1
ATOM 2450 O O . ALA A 1 327 ? -15.797 30.875 6.938 1 94.88 327 ALA A O 1
ATOM 2451 N N . GLN A 1 328 ? -16.672 29.922 8.711 1 92.31 328 GLN A N 1
ATOM 2452 C CA . GLN A 1 328 ? -17.438 28.922 7.973 1 92.31 328 GLN A CA 1
ATOM 2453 C C . GLN A 1 328 ? -18.703 28.516 8.742 1 92.31 328 GLN A C 1
ATOM 2455 O O . GLN A 1 328 ? -18.641 28.25 9.938 1 92.31 328 GLN A O 1
ATOM 2460 N N . ASN A 1 329 ? -19.797 28.5 7.969 1 88.44 329 ASN A N 1
ATOM 2461 C CA . ASN A 1 329 ? -21.047 28.109 8.633 1 88.44 329 ASN A CA 1
ATOM 2462 C C . ASN A 1 329 ? -20.938 26.719 9.242 1 88.44 329 ASN A C 1
ATOM 2464 O O . ASN A 1 329 ? -20.516 25.766 8.57 1 88.44 329 ASN A O 1
ATOM 2468 N N . GLY A 1 330 ? -21.312 26.609 10.477 1 82.81 330 GLY A N 1
ATOM 2469 C CA . GLY A 1 330 ? -21.219 25.359 11.203 1 82.81 330 GLY A CA 1
ATOM 2470 C C . GLY A 1 330 ? -19.938 25.234 12 1 82.81 330 GLY A C 1
ATOM 2471 O O . GLY A 1 330 ? -19.766 24.281 12.773 1 82.81 330 GLY A O 1
ATOM 2472 N N . ARG A 1 331 ? -19.094 26.219 11.812 1 87.06 331 ARG A N 1
ATOM 2473 C CA . ARG A 1 331 ? -17.844 26.266 12.562 1 87.06 331 ARG A CA 1
ATOM 2474 C C . ARG A 1 331 ? -17.672 27.609 13.266 1 87.06 331 ARG A C 1
ATOM 2476 O O . ARG A 1 331 ? -18.25 28.609 12.844 1 87.06 331 ARG A O 1
ATOM 2483 N N . LYS A 1 332 ? -16.891 27.562 14.25 1 86.5 332 LYS A N 1
ATOM 2484 C CA . LYS A 1 332 ? -16.641 28.812 14.977 1 86.5 332 LYS A CA 1
ATOM 2485 C C . LYS A 1 332 ? -15.594 29.656 14.25 1 86.5 332 LYS A C 1
ATOM 2487 O O . LYS A 1 332 ? -14.641 29.125 13.68 1 86.5 332 LYS A O 1
ATOM 2492 N N . PRO A 1 333 ? -15.836 30.922 14.297 1 92.25 333 PRO A N 1
ATOM 2493 C CA . PRO A 1 333 ? -14.828 31.781 13.664 1 92.25 333 PRO A CA 1
ATOM 2494 C C . PRO A 1 333 ? -13.484 31.734 14.398 1 92.25 333 PRO A C 1
ATOM 2496 O O . PRO A 1 333 ? -13.445 31.516 15.609 1 92.25 333 PRO A O 1
ATOM 2499 N N . ARG A 1 334 ? -12.469 32.062 13.641 1 94.19 334 ARG A N 1
ATOM 2500 C CA . ARG A 1 334 ? -11.109 32.031 14.156 1 94.19 334 ARG A CA 1
ATOM 2501 C C . ARG A 1 334 ? -10.289 33.219 13.695 1 94.19 334 ARG A C 1
ATOM 2503 O O . ARG A 1 334 ? -10.438 33.656 12.555 1 94.19 334 ARG A O 1
ATOM 2510 N N . PHE A 1 335 ? -9.516 33.688 14.625 1 97.25 335 PHE A N 1
ATOM 2511 C CA . PHE A 1 335 ? -8.641 34.812 14.352 1 97.25 335 PHE A CA 1
ATOM 2512 C C . PHE A 1 335 ? -7.195 34.469 14.695 1 97.25 335 PHE A C 1
ATOM 2514 O O . PHE A 1 335 ? -6.934 33.75 15.672 1 97.25 335 PHE A O 1
ATOM 2521 N N . GLY A 1 336 ? -6.277 34.906 13.875 1 97.88 336 GLY A N 1
ATOM 2522 C CA . GLY A 1 336 ? -4.879 34.562 14.094 1 97.88 336 GLY A CA 1
ATOM 2523 C C . GLY A 1 336 ? -3.936 35.719 13.844 1 97.88 336 GLY A C 1
ATOM 2524 O O . GLY A 1 336 ? -4.195 36.562 12.977 1 97.88 336 GLY A O 1
ATOM 2525 N N . LEU A 1 337 ? -2.914 35.812 14.625 1 98.31 337 LEU A N 1
ATOM 2526 C CA . LEU A 1 337 ? -1.782 36.719 14.43 1 98.31 337 LEU A CA 1
ATOM 2527 C C . LEU A 1 337 ? -0.464 35.969 14.492 1 98.31 337 LEU A C 1
ATOM 2529 O O . LEU A 1 337 ? -0.304 35.062 15.305 1 98.31 337 LEU A O 1
ATOM 2533 N N . ASP A 1 338 ? 0.385 36.281 13.578 1 97.94 338 ASP A N 1
ATOM 2534 C CA . ASP A 1 338 ? 1.721 35.688 13.648 1 97.94 338 ASP A CA 1
ATOM 2535 C C . ASP A 1 338 ? 2.793 36.719 13.328 1 97.94 338 ASP A C 1
ATOM 2537 O O . ASP A 1 338 ? 2.529 37.688 12.617 1 97.94 338 ASP A O 1
ATOM 2541 N N . VAL A 1 339 ? 3.953 36.531 13.922 1 97.75 339 VAL A N 1
ATOM 2542 C CA . VAL A 1 339 ? 5.066 37.469 13.734 1 97.75 339 VAL A CA 1
ATOM 2543 C C . VAL A 1 339 ? 6.379 36.688 13.68 1 97.75 339 VAL A C 1
ATOM 2545 O O . VAL A 1 339 ? 6.523 35.656 14.328 1 97.75 339 VAL A O 1
ATOM 2548 N N . SER A 1 340 ? 7.254 37.062 12.867 1 97.12 340 SER A N 1
ATOM 2549 C CA . SER A 1 340 ? 8.633 36.594 12.828 1 97.12 340 SER A CA 1
ATOM 2550 C C . SER A 1 340 ? 9.617 37.75 12.664 1 97.12 340 SER A C 1
ATOM 2552 O O . SER A 1 340 ? 9.328 38.719 11.953 1 97.12 340 SER A O 1
ATOM 2554 N N . SER A 1 341 ? 10.75 37.656 13.375 1 97.06 341 SER A N 1
ATOM 2555 C CA . SER A 1 341 ? 11.727 38.75 13.32 1 97.06 341 SER A CA 1
ATOM 2556 C C . SER A 1 341 ? 13.109 38.281 13.742 1 97.06 341 SER A C 1
ATOM 2558 O O . SER A 1 341 ? 13.242 37.469 14.656 1 97.06 341 SER A O 1
ATOM 2560 N N . PRO A 1 342 ? 14.094 38.812 13.039 1 95.62 342 PRO A N 1
ATOM 2561 C CA . PRO A 1 342 ? 15.445 38.594 13.57 1 95.62 342 PRO A CA 1
ATOM 2562 C C . PRO A 1 342 ? 15.742 39.469 14.797 1 95.62 342 PRO A C 1
ATOM 2564 O O . PRO A 1 342 ? 15.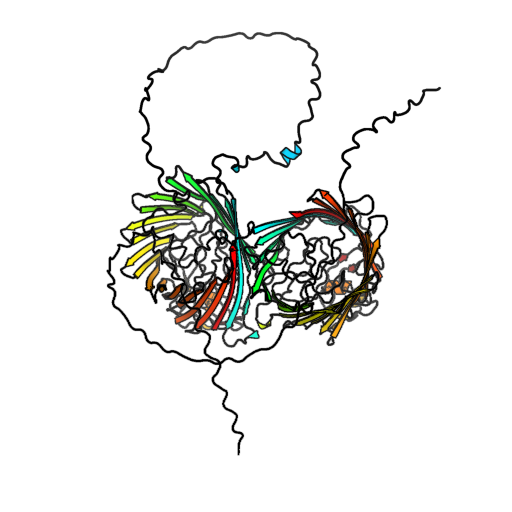344 40.625 14.852 1 95.62 342 PRO A O 1
ATOM 2567 N N . LEU A 1 343 ? 16.234 38.906 15.844 1 95.44 343 LEU A N 1
ATOM 2568 C CA . LEU A 1 343 ? 16.672 39.594 17.062 1 95.44 343 LEU A CA 1
ATOM 2569 C C . LEU A 1 343 ? 18.125 39.25 17.375 1 95.44 343 LEU A C 1
ATOM 2571 O O . LEU A 1 343 ? 18.391 38.375 18.203 1 95.44 343 LEU A O 1
ATOM 2575 N N . GLY A 1 344 ? 19.047 40.062 16.922 1 94 344 GLY A N 1
ATOM 2576 C CA . GLY A 1 344 ? 20.453 39.719 17.047 1 94 344 GLY A CA 1
ATOM 2577 C C . GLY A 1 344 ? 20.812 38.438 16.359 1 94 344 GLY A C 1
ATOM 2578 O O . GLY A 1 344 ? 20.516 38.25 15.172 1 94 344 GLY A O 1
ATOM 2579 N N . PRO A 1 345 ? 21.406 37.562 17.141 1 92.56 345 PRO A N 1
ATOM 2580 C CA . PRO A 1 345 ? 21.766 36.281 16.547 1 92.56 345 PRO A CA 1
ATOM 2581 C C . PRO A 1 345 ? 20.594 35.281 16.516 1 92.56 345 PRO A C 1
ATOM 2583 O O . PRO A 1 345 ? 20.719 34.188 15.977 1 92.56 345 PRO A O 1
ATOM 2586 N N . LEU A 1 346 ? 19.484 35.75 17.047 1 96.69 346 LEU A N 1
ATOM 2587 C CA . LEU A 1 346 ? 18.328 34.875 17.141 1 96.69 346 LEU A CA 1
ATOM 2588 C C . LEU A 1 346 ? 17.281 35.25 16.109 1 96.69 346 LEU A C 1
ATOM 2590 O O . LEU A 1 346 ? 17.125 36.438 15.766 1 96.69 346 LEU A O 1
ATOM 2594 N N . ASP A 1 347 ? 16.688 34.281 15.531 1 96.94 347 ASP A N 1
ATOM 2595 C CA . ASP A 1 347 ? 15.422 34.5 14.836 1 96.94 347 ASP A CA 1
ATOM 2596 C C . ASP A 1 347 ? 14.234 34.094 15.711 1 96.94 347 ASP A C 1
ATOM 2598 O O . ASP A 1 347 ? 14.141 32.938 16.141 1 96.94 347 ASP A O 1
ATOM 2602 N N . VAL A 1 348 ? 13.367 35.031 15.938 1 98.19 348 VAL A N 1
ATOM 2603 C CA . VAL A 1 348 ? 12.266 34.75 16.844 1 98.19 348 VAL A CA 1
ATOM 2604 C C . VAL A 1 348 ? 10.945 34.781 16.078 1 98.19 348 VAL A C 1
ATOM 2606 O O . VAL A 1 348 ? 10.836 35.438 15.047 1 98.19 348 VAL A O 1
ATOM 2609 N N . TYR A 1 349 ? 9.961 34 16.531 1 98.12 349 TYR A N 1
ATOM 2610 C CA . TYR A 1 349 ? 8.633 33.969 15.945 1 98.12 349 TYR A CA 1
ATOM 2611 C C . TYR A 1 349 ? 7.57 33.688 17 1 98.12 349 TYR A C 1
ATOM 2613 O O . TYR A 1 349 ? 7.875 33.156 18.078 1 98.12 349 TYR A O 1
ATOM 2621 N N . ALA A 1 350 ? 6.379 34.031 16.719 1 98.5 350 ALA A N 1
ATOM 2622 C CA . ALA A 1 350 ? 5.246 33.812 17.609 1 98.5 350 ALA A CA 1
ATOM 2623 C C . ALA A 1 350 ? 3.93 33.812 16.828 1 98.5 350 ALA A C 1
ATOM 2625 O O . ALA A 1 350 ? 3.816 34.438 15.781 1 98.5 350 ALA A O 1
ATOM 2626 N N . GLU A 1 351 ? 3.012 33 17.344 1 98.25 351 GLU A N 1
ATOM 2627 C CA . GLU A 1 351 ? 1.648 32.938 16.828 1 98.25 351 GLU A CA 1
ATOM 2628 C C . GLU A 1 351 ? 0.625 32.969 17.953 1 98.25 351 GLU A C 1
ATOM 2630 O O . GLU A 1 351 ? 0.844 32.375 19.016 1 98.25 351 GLU A O 1
ATOM 2635 N N . VAL A 1 352 ? -0.453 33.656 17.656 1 98.19 352 VAL A N 1
ATOM 2636 C CA . VAL A 1 352 ? -1.598 33.625 18.562 1 98.19 352 VAL A CA 1
ATOM 2637 C C . VAL A 1 352 ? -2.873 33.344 17.781 1 98.19 352 VAL A C 1
ATOM 2639 O O . VAL A 1 352 ? -3.133 34 16.766 1 98.19 352 VAL A O 1
ATOM 2642 N N . ALA A 1 353 ? -3.566 32.375 18.172 1 96.81 353 ALA A N 1
ATOM 2643 C CA . ALA A 1 353 ? -4.863 32.031 17.594 1 96.81 353 ALA A CA 1
ATOM 2644 C C . ALA A 1 353 ? -5.984 32.219 18.625 1 96.81 353 ALA A C 1
ATOM 2646 O O . ALA A 1 353 ? -5.836 31.812 19.781 1 96.81 353 ALA A O 1
ATOM 2647 N N . LEU A 1 354 ? -7.047 32.844 18.203 1 96.44 354 LEU A N 1
ATOM 2648 C CA . LEU A 1 354 ? -8.258 33 19 1 96.44 354 LEU A CA 1
ATOM 2649 C C . LEU A 1 354 ? -9.445 32.312 18.312 1 96.44 354 LEU A C 1
ATOM 2651 O O . LEU A 1 354 ? -9.781 32.656 17.172 1 96.44 354 LEU A O 1
ATOM 2655 N N . LYS A 1 355 ? -9.945 31.375 18.984 1 91.31 355 LYS A N 1
ATOM 2656 C CA . LYS A 1 355 ? -11.109 30.656 18.469 1 91.31 355 LYS A CA 1
ATOM 2657 C C . LYS A 1 355 ? -12.32 30.844 19.375 1 91.31 355 LYS A C 1
ATOM 2659 O O . LYS A 1 355 ? -12.188 30.828 20.609 1 91.31 355 LYS A O 1
ATOM 2664 N N . GLU A 1 356 ? -13.469 31.016 18.672 1 89.31 356 GLU A N 1
ATOM 2665 C CA . GLU A 1 356 ? -14.688 31.109 19.469 1 89.31 356 GLU A CA 1
ATOM 2666 C C . GLU A 1 356 ? -15.211 29.734 19.859 1 89.31 356 GLU A C 1
ATOM 2668 O O . GLU A 1 356 ? -15.969 29.109 19.094 1 89.31 356 GLU A O 1
ATOM 2673 N N . GLY A 1 357 ? -14.656 29.203 20.953 1 84.25 357 GLY A N 1
ATOM 2674 C CA . GLY A 1 357 ? -15.078 27.891 21.422 1 84.25 357 GLY A CA 1
ATOM 2675 C C . GLY A 1 357 ? -14.328 26.75 20.766 1 84.25 357 GLY A C 1
ATOM 2676 O O . GLY A 1 357 ? -13.133 26.859 20.484 1 84.25 357 GLY A O 1
ATOM 2677 N N . THR A 1 358 ? -14.914 25.516 20.719 1 84.38 358 THR A N 1
ATOM 2678 C CA . THR A 1 358 ? -14.344 24.344 20.078 1 84.38 358 THR A CA 1
ATOM 2679 C C . THR A 1 358 ? -15.383 23.641 19.203 1 84.38 358 THR A C 1
ATOM 2681 O O . THR A 1 358 ? -16.594 23.812 19.406 1 84.38 358 THR A O 1
ATOM 2684 N N . ASP A 1 359 ? -14.945 22.969 18.172 1 80.06 359 ASP A N 1
ATOM 2685 C CA . ASP A 1 359 ? -15.859 22.234 17.297 1 80.06 359 ASP A CA 1
ATOM 2686 C C . ASP A 1 359 ? -16.375 20.984 17.984 1 80.06 359 ASP A C 1
ATOM 2688 O O . ASP A 1 359 ? -17.5 20.531 17.703 1 80.06 359 ASP A O 1
ATOM 2692 N N . ARG A 1 360 ? -15.508 20.438 18.828 1 82.38 360 ARG A N 1
ATOM 2693 C CA . ARG A 1 360 ? -15.891 19.266 19.609 1 82.38 360 ARG A CA 1
ATOM 2694 C C . ARG A 1 360 ? -15.906 19.578 21.094 1 82.38 360 ARG A C 1
ATOM 2696 O O . ARG A 1 360 ? -15.203 20.484 21.547 1 82.38 360 ARG A O 1
ATOM 2703 N N . PRO A 1 361 ? -16.703 18.812 21.766 1 88.69 361 PRO A N 1
ATOM 2704 C CA . PRO A 1 361 ? -16.766 19.078 23.203 1 88.69 361 PRO A CA 1
ATOM 2705 C C . PRO A 1 361 ? -15.453 18.734 23.906 1 88.69 361 PRO A C 1
ATOM 2707 O O . PRO A 1 361 ? -14.734 17.828 23.484 1 88.69 361 PRO A O 1
ATOM 2710 N N . LEU A 1 362 ? -15.211 19.5 24.922 1 91.44 362 LEU A N 1
ATOM 2711 C CA . LEU A 1 362 ? -14.164 19.203 25.891 1 91.44 362 LEU A CA 1
ATOM 2712 C C . LEU A 1 362 ? -14.734 18.531 27.141 1 91.44 362 LEU A C 1
ATOM 2714 O O . LEU A 1 362 ? -15.945 18.594 27.375 1 91.44 362 LEU A O 1
ATOM 2718 N N . TYR A 1 363 ? -13.852 17.906 27.875 1 92.31 363 TYR A N 1
ATOM 2719 C CA . TYR A 1 363 ? -14.32 17.125 29.031 1 92.31 363 TYR A CA 1
ATOM 2720 C C . TYR A 1 363 ? -13.641 17.594 30.312 1 92.31 363 TYR A C 1
ATOM 2722 O O . TYR A 1 363 ? -12.414 17.703 30.359 1 92.31 363 TYR A O 1
ATOM 2730 N N . ARG A 1 364 ? -14.516 17.891 31.25 1 91.88 364 ARG A N 1
ATOM 2731 C CA . ARG A 1 364 ? -13.984 18.234 32.562 1 91.88 364 ARG A CA 1
ATOM 2732 C C . ARG A 1 364 ? -13.766 16.969 33.406 1 91.88 364 ARG A C 1
ATOM 2734 O O . ARG A 1 364 ? -14.711 16.422 33.969 1 91.88 364 ARG A O 1
ATOM 2741 N N . ILE A 1 365 ? -12.508 16.578 33.438 1 88.81 365 ILE A N 1
ATOM 2742 C CA . ILE A 1 365 ? -12.164 15.383 34.188 1 88.81 365 ILE A CA 1
ATOM 2743 C C . ILE A 1 365 ? -11.453 15.773 35.5 1 88.81 365 ILE A C 1
ATOM 2745 O O . ILE A 1 365 ? -10.398 16.422 35.469 1 88.81 365 ILE A O 1
ATOM 2749 N N . PRO A 1 366 ? -12.055 15.375 36.594 1 86.44 366 PRO A N 1
ATOM 2750 C CA . PRO A 1 366 ? -11.398 15.719 37.844 1 86.44 366 PRO A CA 1
ATOM 2751 C C . PRO A 1 366 ? -10 15.109 37.969 1 86.44 366 PRO A C 1
ATOM 2753 O O . PRO A 1 366 ? -9.758 14.008 37.469 1 86.44 366 PRO A O 1
ATOM 2756 N N . GLU A 1 367 ? -9.156 15.891 38.656 1 84.81 367 GLU A N 1
ATOM 2757 C CA . GLU A 1 367 ? -7.785 15.43 38.812 1 84.81 367 GLU A CA 1
ATOM 2758 C C . GLU A 1 367 ? -7.754 14.078 39.531 1 84.81 367 GLU A C 1
ATOM 2760 O O . GLU A 1 367 ? -8.516 13.844 40.469 1 84.81 367 GLU A O 1
ATOM 2765 N N . GLY A 1 368 ? -6.953 13.148 39.094 1 81.38 368 GLY A N 1
ATOM 2766 C CA . GLY A 1 368 ? -6.746 11.859 39.719 1 81.38 368 GLY A CA 1
ATOM 2767 C C . GLY A 1 368 ? -7.793 10.828 39.344 1 81.38 368 GLY A C 1
ATOM 2768 O O . GLY A 1 368 ? -7.715 9.68 39.781 1 81.38 368 GLY A O 1
ATOM 2769 N N . THR A 1 369 ? -8.742 11.266 38.562 1 85.31 369 THR A N 1
ATOM 2770 C CA . THR A 1 369 ? -9.828 10.367 38.188 1 85.31 369 THR A CA 1
ATOM 2771 C C . THR A 1 369 ? -9.336 9.305 37.219 1 85.31 369 THR A C 1
ATOM 2773 O O . THR A 1 369 ? -8.633 9.617 36.25 1 85.31 369 THR A O 1
ATOM 2776 N N . THR A 1 370 ? -9.633 8.047 37.562 1 83.25 370 THR A N 1
ATOM 2777 C CA . THR A 1 370 ? -9.344 6.938 36.656 1 83.25 370 THR A CA 1
ATOM 2778 C C . THR A 1 370 ? -10.594 6.539 35.875 1 83.25 370 THR A C 1
ATOM 2780 O O . THR A 1 370 ? -11.695 6.996 36.188 1 83.25 370 THR A O 1
ATOM 2783 N N . LEU A 1 371 ? -10.344 5.793 34.875 1 86.25 371 LEU A N 1
ATOM 2784 C CA . LEU A 1 371 ? -11.484 5.316 34.094 1 86.25 371 LEU A CA 1
ATOM 2785 C C . LEU A 1 371 ? -12.422 4.484 34.969 1 86.25 371 LEU A C 1
ATOM 2787 O O . LEU A 1 371 ? -13.641 4.523 34.781 1 86.25 371 LEU A O 1
ATOM 2791 N N . GLU A 1 372 ? -11.898 3.717 35.875 1 85.44 372 GLU A N 1
ATOM 2792 C CA . GLU A 1 372 ? -12.695 2.916 36.812 1 85.44 372 GLU A CA 1
ATOM 2793 C C . GLU A 1 372 ? -13.578 3.801 37.656 1 85.44 372 GLU A C 1
ATOM 2795 O O . GLU A 1 372 ? -14.719 3.441 37.969 1 85.44 372 GLU A O 1
ATOM 2800 N N . ASP A 1 373 ? -13.039 4.93 38.062 1 88 373 ASP A N 1
ATOM 2801 C CA . ASP A 1 373 ? -13.82 5.871 38.844 1 88 373 ASP A CA 1
ATOM 2802 C C . ASP A 1 373 ? -15.039 6.367 38.062 1 88 373 ASP A C 1
ATOM 2804 O O . ASP A 1 373 ? -16.125 6.516 38.656 1 88 373 ASP A O 1
ATOM 2808 N N . ILE A 1 374 ? -14.82 6.566 36.844 1 87.19 374 ILE A N 1
ATOM 2809 C CA . ILE A 1 374 ? -15.891 7.074 35.969 1 87.19 374 ILE A CA 1
ATOM 2810 C C . ILE A 1 374 ? -16.906 5.969 35.719 1 87.19 374 ILE A C 1
ATOM 2812 O O . ILE A 1 374 ? -18.109 6.199 35.781 1 87.19 374 ILE A O 1
ATOM 2816 N N . ALA A 1 375 ? -16.453 4.812 35.469 1 86 375 ALA A N 1
ATOM 2817 C CA . ALA A 1 375 ? -17.297 3.699 35.062 1 86 375 ALA A CA 1
ATOM 2818 C C . ALA A 1 375 ? -18.016 3.074 36.25 1 86 375 ALA A C 1
ATOM 2820 O O . ALA A 1 375 ? -19.156 2.615 36.125 1 86 375 ALA A O 1
ATOM 2821 N N . GLN A 1 376 ? -17.344 2.994 37.438 1 83.75 376 GLN A N 1
ATOM 2822 C CA . GLN A 1 376 ? -17.859 2.184 38.531 1 83.75 376 GLN A CA 1
ATOM 2823 C C . GLN A 1 376 ? -18.172 3.045 39.75 1 83.75 376 GLN A C 1
ATOM 2825 O O . GLN A 1 376 ? -19.031 2.693 40.562 1 83.75 376 GLN A O 1
ATOM 2830 N N . ASN A 1 377 ? -17.422 4.102 39.906 1 82.94 377 ASN A N 1
ATOM 2831 C CA . ASN A 1 377 ? -17.547 4.824 41.188 1 82.94 377 ASN A CA 1
ATOM 2832 C C . ASN A 1 377 ? -18.406 6.074 41.031 1 82.94 377 ASN A C 1
ATOM 2834 O O . ASN A 1 377 ? -18.391 6.957 41.875 1 82.94 377 ASN A O 1
ATOM 2838 N N . GLY A 1 378 ? -19.016 6.266 39.875 1 79.94 378 GLY A N 1
ATOM 2839 C CA . GLY A 1 378 ? -20.031 7.297 39.719 1 79.94 378 GLY A CA 1
ATOM 2840 C C . GLY A 1 378 ? -19.438 8.672 39.438 1 79.94 378 GLY A C 1
ATOM 2841 O O . GLY A 1 378 ? -20.125 9.688 39.594 1 79.94 378 GLY A O 1
ATOM 2842 N N . VAL A 1 379 ? -18.125 8.758 39.219 1 85.12 379 VAL A N 1
ATOM 2843 C CA . VAL A 1 379 ? -17.562 10.055 38.875 1 85.12 379 VAL A CA 1
ATOM 2844 C C . VAL A 1 379 ? -18.156 10.539 37.562 1 85.12 379 VAL A C 1
ATOM 2846 O O . VAL A 1 379 ? -18.188 9.797 36.562 1 85.12 379 VAL A O 1
ATOM 2849 N N . GLN A 1 380 ? -18.641 11.773 37.625 1 85.94 380 GLN A N 1
ATOM 2850 C CA . GLN A 1 380 ? -19.281 12.328 36.438 1 85.94 380 GLN A CA 1
ATOM 2851 C C . GLN A 1 380 ? -18.312 13.203 35.656 1 85.94 380 GLN A C 1
ATOM 2853 O O . GLN A 1 380 ? -17.547 13.977 36.25 1 85.94 380 GLN A O 1
ATOM 2858 N N . VAL A 1 381 ? -18.234 12.922 34.406 1 90.38 381 VAL A N 1
ATOM 2859 C CA . VAL A 1 381 ? -17.453 13.734 33.469 1 90.38 381 VAL A CA 1
ATOM 2860 C C . VAL A 1 381 ? -18.391 14.594 32.625 1 90.38 381 VAL A C 1
ATOM 2862 O O . VAL A 1 381 ? -19.281 14.078 31.953 1 90.38 381 VAL A O 1
ATOM 2865 N N . GLU A 1 382 ? -18.172 15.898 32.719 1 91 382 GLU A N 1
ATOM 2866 C CA . GLU A 1 382 ? -19.031 16.828 32 1 91 382 GLU A CA 1
ATOM 2867 C C . GLU A 1 382 ? -18.422 17.219 30.656 1 91 382 GLU A C 1
ATOM 2869 O O . GLU A 1 382 ? -17.266 17.609 30.578 1 91 382 GLU A O 1
ATOM 2874 N N . ALA A 1 383 ? -19.172 17 29.625 1 91.94 383 ALA A N 1
ATOM 2875 C CA . ALA A 1 383 ? -18.828 17.531 28.312 1 91.94 383 ALA A CA 1
ATOM 2876 C C . ALA A 1 383 ? -19.266 18.984 28.156 1 91.94 383 ALA A C 1
ATOM 2878 O O . ALA A 1 383 ? -20.375 19.344 28.562 1 91.94 383 ALA A O 1
ATOM 2879 N N . TYR A 1 384 ? -18.391 19.844 27.656 1 92.31 384 TYR A N 1
ATOM 2880 C CA . TYR A 1 384 ? -18.766 21.25 27.516 1 92.31 384 TYR A CA 1
ATOM 2881 C C . TYR A 1 384 ? -18.078 21.875 26.312 1 92.31 384 TYR A C 1
ATOM 2883 O O . TYR A 1 384 ? -17.078 21.344 25.812 1 92.31 384 TYR A O 1
ATOM 2891 N N . ILE A 1 385 ? -18.625 22.938 25.859 1 90.25 385 ILE A N 1
ATOM 2892 C CA . ILE A 1 385 ? -18.047 23.797 24.828 1 90.25 385 ILE A CA 1
ATOM 2893 C C . ILE A 1 385 ? -17.797 25.188 25.391 1 90.25 385 ILE A C 1
ATOM 2895 O O . ILE A 1 385 ? -18.734 25.844 25.844 1 90.25 385 ILE A O 1
ATOM 2899 N N . PRO A 1 386 ? -16.625 25.578 25.344 1 90.44 386 PRO A N 1
ATOM 2900 C CA . PRO A 1 386 ? -16.344 26.906 25.891 1 90.44 386 PRO A CA 1
ATOM 2901 C C . PRO A 1 386 ? -17.109 28 25.156 1 90.44 386 PRO A C 1
ATOM 2903 O O . PRO A 1 386 ? -17.25 27.953 23.938 1 90.44 386 PRO A O 1
ATOM 2906 N N . SER A 1 387 ? -17.672 29 25.859 1 86.81 387 SER A N 1
ATOM 2907 C CA . SER A 1 387 ? -18.438 30.094 25.266 1 86.81 387 SER A CA 1
ATOM 2908 C C . SER A 1 387 ? -17.531 31.266 24.922 1 86.81 387 SER A C 1
ATOM 2910 O O . SER A 1 387 ? -17.891 32.125 24.094 1 86.81 387 SER A O 1
ATOM 2912 N N . ARG A 1 388 ? -16.375 31.359 25.484 1 87.94 388 ARG A N 1
ATOM 2913 C CA . ARG A 1 388 ? -15.477 32.5 25.266 1 87.94 388 ARG A CA 1
ATOM 2914 C C . ARG A 1 388 ? -14.391 32.156 24.25 1 87.94 388 ARG A C 1
ATOM 2916 O O . ARG A 1 388 ? -14.344 31.031 23.75 1 87.94 388 ARG A O 1
ATOM 2923 N N . LEU A 1 389 ? -13.68 33.188 23.969 1 92.56 389 LEU A N 1
ATOM 2924 C CA . LEU A 1 389 ? -12.531 32.969 23.094 1 92.56 389 LEU A CA 1
ATOM 2925 C C . LEU A 1 389 ? -11.477 32.125 23.766 1 92.56 389 LEU A C 1
ATOM 2927 O O . LEU A 1 389 ? -11.203 32.281 24.969 1 92.56 389 LEU A O 1
ATOM 2931 N N . THR A 1 390 ? -11.008 31.172 23.047 1 93.31 390 THR A N 1
ATOM 2932 C CA . THR A 1 390 ? -9.969 30.281 23.547 1 93.31 390 THR A CA 1
ATOM 2933 C C . THR A 1 390 ? -8.641 30.547 22.844 1 93.31 390 THR A C 1
ATOM 2935 O O . THR A 1 390 ? -8.5 30.25 21.656 1 93.31 390 THR A O 1
ATOM 2938 N N . PRO A 1 391 ? -7.707 31.016 23.531 1 95.62 391 PRO A N 1
ATOM 2939 C CA . PRO A 1 391 ? -6.43 31.359 22.891 1 95.62 391 PRO A CA 1
ATOM 2940 C C . PRO A 1 391 ? -5.477 30.172 22.812 1 95.62 391 PRO A C 1
ATOM 2942 O O . PRO A 1 391 ? -5.43 29.344 23.734 1 95.62 391 PRO A O 1
ATOM 2945 N N . GLN A 1 392 ? -4.742 30.047 21.766 1 96.19 392 GLN A N 1
ATOM 2946 C CA . GLN A 1 392 ? -3.557 29.219 21.578 1 96.19 392 GLN A CA 1
ATOM 2947 C C . GLN A 1 392 ? -2.367 30.047 21.125 1 96.19 392 GLN A C 1
ATOM 2949 O O . GLN A 1 392 ? -2.525 30.969 20.312 1 96.19 392 GLN A O 1
ATOM 2954 N N . MET A 1 393 ? -1.256 29.766 21.766 1 98.19 393 MET A N 1
ATOM 2955 C CA . MET A 1 393 ? -0.087 30.578 21.469 1 98.19 393 MET A CA 1
ATOM 2956 C C . MET A 1 393 ? 1.151 29.719 21.266 1 98.19 393 MET A C 1
ATOM 2958 O O . MET A 1 393 ? 1.351 28.734 21.984 1 98.19 393 MET A O 1
ATOM 2962 N N . THR A 1 394 ? 1.898 30.047 20.266 1 98.31 394 THR A N 1
ATOM 2963 C CA . THR A 1 394 ? 3.199 29.438 20.016 1 98.31 394 THR A CA 1
ATOM 2964 C C . THR A 1 394 ? 4.289 30.5 19.922 1 98.31 394 THR A C 1
ATOM 2966 O O . THR A 1 394 ? 4.074 31.562 19.359 1 98.31 394 THR A O 1
ATOM 2969 N N . ALA A 1 395 ? 5.375 30.25 20.562 1 98.62 395 ALA A N 1
ATOM 2970 C CA . ALA A 1 395 ? 6.551 31.109 20.453 1 98.62 395 ALA A CA 1
ATOM 2971 C C . ALA A 1 395 ? 7.828 30.281 20.375 1 98.62 395 ALA A C 1
ATOM 2973 O O . ALA A 1 395 ? 7.953 29.25 21.047 1 98.62 395 ALA A O 1
ATOM 2974 N N . GLY A 1 396 ? 8.703 30.766 19.547 1 98.5 396 GLY A N 1
ATOM 2975 C CA . GLY A 1 396 ? 9.961 30.047 19.422 1 98.5 396 GLY A CA 1
ATOM 2976 C C . GLY A 1 396 ? 11.102 30.906 18.938 1 98.5 396 GLY A C 1
ATOM 2977 O O . GLY A 1 396 ? 10.914 32.094 18.641 1 98.5 396 GLY A O 1
ATOM 2978 N N . ALA A 1 397 ? 12.266 30.359 19.016 1 98.38 397 ALA A N 1
ATOM 2979 C CA . ALA A 1 397 ? 13.492 31 18.578 1 98.38 397 ALA A CA 1
ATOM 2980 C C . ALA A 1 397 ? 14.469 29.984 17.984 1 98.38 397 ALA A C 1
ATOM 2982 O O . ALA A 1 397 ? 14.5 28.828 18.406 1 98.38 397 ALA A O 1
ATOM 2983 N N . THR A 1 398 ? 15.164 30.453 17.031 1 96.81 398 THR A N 1
ATOM 2984 C CA . THR A 1 398 ? 16.203 29.641 16.422 1 96.81 398 THR A CA 1
ATOM 2985 C C . THR A 1 398 ? 17.547 30.375 16.438 1 96.81 398 THR A C 1
ATOM 2987 O O . THR A 1 398 ? 17.594 31.594 16.281 1 96.81 398 THR A O 1
ATOM 2990 N N . TYR A 1 399 ? 18.594 29.656 16.734 1 96.81 399 TYR A N 1
ATOM 2991 C CA . TYR A 1 399 ? 19.953 30.156 16.734 1 96.81 399 TYR A CA 1
ATOM 2992 C C . TYR A 1 399 ? 20.844 29.344 15.812 1 96.81 399 TYR A C 1
ATOM 2994 O O . TYR A 1 399 ? 21 28.125 16 1 96.81 399 TYR A O 1
ATOM 3002 N N . SER A 1 400 ? 21.375 30.031 14.812 1 92.88 400 SER A N 1
ATOM 3003 C CA . SER A 1 400 ? 22.328 29.391 13.906 1 92.88 400 SER A CA 1
ATOM 3004 C C . SER A 1 400 ? 23.766 29.734 14.281 1 92.88 400 SER A C 1
ATOM 3006 O O . SER A 1 400 ? 24.094 30.922 14.414 1 92.88 400 SER A O 1
ATOM 3008 N N . PHE A 1 401 ? 24.609 28.734 14.5 1 92.06 401 PHE A N 1
ATOM 3009 C CA . PHE A 1 401 ? 25.984 29.031 14.867 1 92.06 401 PHE A CA 1
ATOM 3010 C C . PHE A 1 401 ? 26.953 28.109 14.125 1 92.06 401 PHE A C 1
ATOM 3012 O O . PHE A 1 401 ? 26.641 26.938 13.891 1 92.06 401 PHE A O 1
ATOM 3019 N N . PRO A 1 402 ? 28 28.656 13.656 1 89.25 402 PRO A N 1
ATOM 3020 C CA . PRO A 1 402 ? 29.016 27.844 12.992 1 89.25 402 PRO A CA 1
ATOM 3021 C C . PRO A 1 402 ? 29.828 27 13.977 1 89.25 402 PRO A C 1
ATOM 3023 O O . PRO A 1 402 ? 30.109 27.453 15.086 1 89.25 402 PRO A O 1
ATOM 3026 N N . TYR A 1 403 ? 29.906 25.766 13.68 1 84.81 403 TYR A N 1
ATOM 3027 C CA . TYR A 1 403 ? 30.812 24.938 14.461 1 84.81 403 TYR A CA 1
ATOM 3028 C C . TYR A 1 403 ? 31.828 24.25 13.57 1 84.81 403 TYR A C 1
ATOM 3030 O O . TYR A 1 403 ? 31.484 23.406 12.742 1 84.81 403 TYR A O 1
ATOM 3038 N N . GLY A 1 404 ? 32.969 24.766 13.469 1 78.31 404 GLY A N 1
ATOM 3039 C CA . GLY A 1 404 ? 34.031 24.344 12.562 1 78.31 404 GLY A CA 1
ATOM 3040 C C . GLY A 1 404 ? 34.25 25.297 11.398 1 78.31 404 GLY A C 1
ATOM 3041 O O . GLY A 1 404 ? 33.75 26.422 11.422 1 78.31 404 GLY A O 1
ATOM 3042 N N . GLU A 1 405 ? 34.969 24.984 10.383 1 76.81 405 GLU A N 1
ATOM 3043 C CA . GLU A 1 405 ? 35.312 25.859 9.266 1 76.81 405 GLU A CA 1
ATOM 3044 C C . GLU A 1 405 ? 34.125 26.047 8.328 1 76.81 405 GLU A C 1
ATOM 3046 O O . GLU A 1 405 ? 33.844 27.156 7.871 1 76.81 405 GLU A O 1
ATOM 3051 N N . ASN A 1 406 ? 33.281 25.062 8.07 1 79.38 406 ASN A N 1
ATOM 3052 C CA . ASN A 1 406 ? 32.219 25.172 7.062 1 79.38 406 ASN A CA 1
ATOM 3053 C C . ASN A 1 406 ? 30.922 24.547 7.559 1 79.38 406 ASN A C 1
ATOM 3055 O O . ASN A 1 406 ? 30.047 24.234 6.762 1 79.38 406 ASN A O 1
ATOM 3059 N N . ASP A 1 407 ? 30.891 24.375 8.93 1 87.56 407 ASP A N 1
ATOM 3060 C CA . ASP A 1 407 ? 29.719 23.656 9.438 1 87.56 407 ASP A CA 1
ATOM 3061 C C . ASP A 1 407 ? 28.781 24.609 10.172 1 87.56 407 ASP A C 1
ATOM 3063 O O . ASP A 1 407 ? 29.219 25.531 10.859 1 87.56 407 ASP A O 1
ATOM 3067 N N . LEU A 1 408 ? 27.484 24.453 9.867 1 87.75 408 LEU A N 1
ATOM 3068 C CA . LEU A 1 408 ? 26.453 25.266 10.516 1 87.75 408 LEU A CA 1
ATOM 3069 C C . LEU A 1 408 ? 25.5 24.375 11.305 1 87.75 408 LEU A C 1
ATOM 3071 O O . LEU A 1 408 ? 25.109 23.312 10.844 1 87.75 408 LEU A O 1
ATOM 3075 N N . ALA A 1 409 ? 25.312 24.812 12.516 1 92.56 409 ALA A N 1
ATOM 3076 C CA . ALA A 1 409 ? 24.328 24.156 13.367 1 92.56 409 ALA A CA 1
ATOM 3077 C C . ALA A 1 409 ? 23.172 25.094 13.703 1 92.56 409 ALA A C 1
ATOM 3079 O O . ALA A 1 409 ? 23.375 26.297 13.875 1 92.56 409 ALA A O 1
ATOM 3080 N N . VAL A 1 410 ? 21.969 24.547 13.68 1 94.56 410 VAL A N 1
ATOM 3081 C CA . VAL A 1 410 ? 20.797 25.344 14.031 1 94.56 410 VAL A CA 1
ATOM 3082 C C . VAL A 1 410 ? 20.156 24.766 15.289 1 94.56 410 VAL A C 1
ATOM 3084 O O . VAL A 1 410 ? 19.781 23.594 15.328 1 94.56 410 VAL A O 1
ATOM 3087 N N . LEU A 1 411 ? 20.125 25.594 16.266 1 96.75 411 LEU A N 1
ATOM 3088 C CA . LEU A 1 411 ? 19.453 25.25 17.5 1 96.75 411 LEU A CA 1
ATOM 3089 C C . LEU A 1 411 ? 18.109 25.984 17.625 1 96.75 411 LEU A C 1
ATOM 3091 O O . LEU A 1 411 ? 18.047 27.188 17.391 1 96.75 411 LEU A O 1
ATOM 3095 N N . GLY A 1 412 ? 17.016 25.234 17.906 1 97.56 412 GLY A N 1
ATOM 3096 C CA . GLY A 1 412 ? 15.711 25.844 18.031 1 97.56 412 GLY A CA 1
ATOM 3097 C C . GLY A 1 412 ? 14.969 25.406 19.281 1 97.56 412 GLY A C 1
ATOM 3098 O O . GLY A 1 412 ? 15.156 24.281 19.766 1 97.56 412 GLY A O 1
ATOM 3099 N N . VAL A 1 413 ? 14.203 26.328 19.828 1 98.31 413 VAL A N 1
ATOM 3100 C CA . VAL A 1 413 ? 13.289 26.047 20.938 1 98.31 413 VAL A CA 1
ATOM 3101 C C . VAL A 1 413 ? 11.914 26.625 20.625 1 98.31 413 VAL A C 1
ATOM 3103 O O . VAL A 1 413 ? 11.797 27.625 19.906 1 98.31 413 VAL A O 1
ATOM 3106 N N . GLU A 1 414 ? 10.852 25.922 21.062 1 98.44 414 GLU A N 1
ATOM 3107 C CA . GLU A 1 414 ? 9.484 26.375 20.828 1 98.44 414 GLU A CA 1
ATOM 3108 C C . GLU A 1 414 ? 8.578 26 22 1 98.44 414 GLU A C 1
ATOM 3110 O O . GLU A 1 414 ? 8.711 24.922 22.562 1 98.44 414 GLU A O 1
ATOM 3115 N N . TYR A 1 415 ? 7.793 26.922 22.391 1 98.69 415 TYR A N 1
ATOM 3116 C CA . TYR A 1 415 ? 6.793 26.734 23.438 1 98.69 415 TYR A CA 1
ATOM 3117 C C . TYR A 1 415 ? 5.383 26.922 22.875 1 98.69 415 TYR A C 1
ATOM 3119 O O . TYR A 1 415 ? 5.141 27.797 22.062 1 98.69 415 TYR A O 1
ATOM 3127 N N . PHE A 1 416 ? 4.492 26.031 23.266 1 98.25 416 PHE A N 1
ATOM 3128 C CA . PHE A 1 416 ? 3.105 26.094 22.828 1 98.25 416 PHE A CA 1
ATOM 3129 C C . PHE A 1 416 ? 2.156 26.062 24.016 1 98.25 416 PHE A C 1
ATOM 3131 O O . PHE A 1 416 ? 2.268 25.203 24.891 1 98.25 416 PHE A O 1
ATOM 3138 N N . PHE A 1 417 ? 1.313 27.062 24.031 1 98.44 417 PHE A N 1
ATOM 3139 C CA . PHE A 1 417 ? 0.275 27.188 25.062 1 98.44 417 PHE A CA 1
ATOM 3140 C C . PHE A 1 417 ? -1.104 26.953 24.453 1 98.44 417 PHE A C 1
ATOM 3142 O O . PHE A 1 417 ? -1.486 27.641 23.5 1 98.44 417 PHE A O 1
ATOM 3149 N N . ASN A 1 418 ? -1.796 26.031 24.953 1 95.81 418 ASN A N 1
ATOM 3150 C CA . ASN A 1 418 ? -3.16 25.672 24.578 1 95.81 418 ASN A CA 1
ATOM 3151 C C . ASN A 1 418 ? -4.133 25.891 25.734 1 95.81 418 ASN A C 1
ATOM 3153 O O . ASN A 1 418 ? -4.211 25.047 26.641 1 95.81 418 ASN A O 1
ATOM 3157 N N . SER A 1 419 ? -4.938 26.859 25.656 1 94.62 419 SER A N 1
ATOM 3158 C CA . SER A 1 419 ? -5.777 27.25 26.781 1 94.62 419 SER A CA 1
ATOM 3159 C C . SER A 1 419 ? -6.789 26.156 27.125 1 94.62 419 SER A C 1
ATOM 3161 O O . SER A 1 419 ? -7.203 26.031 28.281 1 94.62 419 SER A O 1
ATOM 3163 N N . THR A 1 420 ? -7.176 25.375 26.172 1 91.62 420 THR A N 1
ATOM 3164 C CA . THR A 1 420 ? -8.195 24.359 26.391 1 91.62 420 THR A CA 1
ATOM 3165 C C . THR A 1 420 ? -7.562 23 26.719 1 91.62 420 THR A C 1
ATOM 3167 O O . THR A 1 420 ? -8.258 22 26.844 1 91.62 420 THR A O 1
ATOM 3170 N N . GLY A 1 421 ? -6.273 22.953 26.766 1 93 421 GLY A N 1
ATOM 3171 C CA . GLY A 1 421 ? -5.582 21.703 27.031 1 93 421 GLY A CA 1
ATOM 3172 C C . GLY A 1 421 ? -5.73 21.219 28.453 1 93 421 GLY A C 1
ATOM 3173 O O . GLY A 1 421 ? -5.902 22.031 29.375 1 93 421 GLY A O 1
ATOM 3174 N N . TYR A 1 422 ? -5.566 20 28.609 1 93.44 422 TYR A N 1
ATOM 3175 C CA . TYR A 1 422 ? -5.676 19.375 29.922 1 93.44 422 TYR A CA 1
ATOM 3176 C C . TYR A 1 422 ? -4.41 19.609 30.734 1 93.44 422 TYR A C 1
ATOM 3178 O O . TYR A 1 422 ? -3.312 19.703 30.188 1 93.44 422 TYR A O 1
ATOM 3186 N N . THR A 1 423 ? -4.535 19.656 32 1 92.44 423 THR A N 1
ATOM 3187 C CA . THR A 1 423 ? -3.418 20 32.875 1 92.44 423 THR A CA 1
ATOM 3188 C C . THR A 1 423 ? -2.688 18.75 33.375 1 92.44 423 THR A C 1
ATOM 3190 O O . THR A 1 423 ? -1.655 18.844 34.031 1 92.44 423 THR A O 1
ATOM 3193 N N . GLY A 1 424 ? -3.176 17.578 33.031 1 87.56 424 GLY A N 1
ATOM 3194 C CA . GLY A 1 424 ? -2.561 16.312 33.406 1 87.56 424 GLY A CA 1
ATOM 3195 C C . GLY A 1 424 ? -3.023 15.148 32.531 1 87.56 424 GLY A C 1
ATOM 3196 O O . GLY A 1 424 ? -3.766 15.344 31.562 1 87.56 424 GLY A O 1
ATOM 3197 N N . SER A 1 425 ? -2.451 14.008 32.938 1 87.5 425 SER A N 1
ATOM 3198 C CA . SER A 1 425 ? -2.725 12.836 32.125 1 87.5 425 SER A CA 1
ATOM 3199 C C . SER A 1 425 ? -3.943 12.078 32.625 1 87.5 425 SER A C 1
ATOM 3201 O O . SER A 1 425 ? -4.246 10.984 32.125 1 87.5 425 SER A O 1
ATOM 3203 N N . PHE A 1 426 ? -4.57 12.703 33.5 1 82.38 426 PHE A N 1
ATOM 3204 C CA . PHE A 1 426 ? -5.742 12.023 34.031 1 82.38 426 PHE A CA 1
ATOM 3205 C C . PHE A 1 426 ? -6.859 11.961 33 1 82.38 426 PHE A C 1
ATOM 3207 O O . PHE A 1 426 ? -7.008 12.867 32.188 1 82.38 426 PHE A O 1
ATOM 3214 N N . GLY A 1 427 ? -7.445 10.781 32.719 1 86.56 427 GLY A N 1
ATOM 3215 C CA . GLY A 1 427 ? -8.633 10.648 31.891 1 86.56 427 GLY A CA 1
ATOM 3216 C C . GLY A 1 427 ? -8.328 10.281 30.453 1 86.56 427 GLY A C 1
ATOM 3217 O O . GLY A 1 427 ? -9.234 10.188 29.625 1 86.56 427 GLY A O 1
ATOM 3218 N N . TYR A 1 428 ? -7.004 10.211 30.188 1 90.12 428 TYR A N 1
ATOM 3219 C CA . TYR A 1 428 ? -6.645 9.922 28.812 1 90.12 428 TYR A CA 1
ATOM 3220 C C . TYR A 1 428 ? -7.371 8.68 28.297 1 90.12 428 TYR A C 1
ATOM 3222 O O . TYR A 1 428 ? -7.859 8.664 27.172 1 90.12 428 TYR A O 1
ATOM 3230 N N . PRO A 1 429 ? -7.543 7.633 29.094 1 89.31 429 PRO A N 1
ATOM 3231 C CA . PRO A 1 429 ? -8.312 6.492 28.594 1 89.31 429 PRO A CA 1
ATOM 3232 C C . PRO A 1 429 ? -9.75 6.863 28.234 1 89.31 429 PRO A C 1
ATOM 3234 O O . PRO A 1 429 ? -10.297 6.359 27.25 1 89.31 429 PRO A O 1
ATOM 3237 N N . TYR A 1 430 ? -10.32 7.754 29.016 1 89.12 430 TYR A N 1
ATOM 3238 C CA . TYR A 1 430 ? -11.672 8.219 28.719 1 89.12 430 TYR A CA 1
ATOM 3239 C C . TYR A 1 430 ? -11.711 9 27.422 1 89.12 430 TYR A C 1
ATOM 3241 O O . TYR A 1 430 ? -12.641 8.836 26.609 1 89.12 430 TYR A O 1
ATOM 3249 N N . LEU A 1 431 ? -10.766 9.836 27.219 1 89.31 431 LEU A N 1
ATOM 3250 C CA . LEU A 1 431 ? -10.695 10.617 26 1 89.31 431 LEU A CA 1
ATOM 3251 C C . LEU A 1 431 ? -10.547 9.711 24.781 1 89.31 431 LEU A C 1
ATOM 3253 O O . LEU A 1 431 ? -11.094 10.008 23.719 1 89.31 431 LEU A O 1
ATOM 3257 N N . LEU A 1 432 ? -9.797 8.664 24.906 1 88 432 LEU A N 1
ATOM 3258 C CA . LEU A 1 432 ? -9.656 7.695 23.828 1 88 432 LEU A CA 1
ATOM 3259 C C . LEU A 1 432 ? -11 7.078 23.469 1 88 432 LEU A C 1
ATOM 3261 O O . LEU A 1 432 ? -11.328 6.945 22.297 1 88 432 LEU A O 1
ATOM 3265 N N . LEU A 1 433 ? -11.734 6.746 24.453 1 84.44 433 LEU A N 1
ATOM 3266 C CA . LEU A 1 433 ? -13.039 6.117 24.234 1 84.44 433 LEU A CA 1
ATOM 3267 C C . LEU A 1 433 ? -14 7.078 23.547 1 84.44 433 LEU A C 1
ATOM 3269 O O . LEU A 1 433 ? -14.836 6.66 22.75 1 84.44 433 LEU A O 1
ATOM 3273 N N . LYS A 1 434 ? -13.805 8.359 23.875 1 84.38 434 LYS A N 1
ATOM 3274 C CA . LYS A 1 434 ? -14.703 9.375 23.312 1 84.38 434 LYS A CA 1
ATOM 3275 C C . LYS A 1 434 ? -14.188 9.883 21.969 1 84.38 434 LYS A C 1
ATOM 3277 O O . LYS A 1 434 ? -14.797 10.766 21.359 1 84.38 434 LYS A O 1
ATOM 3282 N N . GLY A 1 435 ? -12.984 9.383 21.547 1 81.31 435 GLY A N 1
ATOM 3283 C CA . GLY A 1 435 ? -12.391 9.859 20.312 1 81.31 435 GLY A CA 1
ATOM 3284 C C . GLY A 1 435 ? -11.883 11.281 20.406 1 81.31 435 GLY A C 1
ATOM 3285 O O . GLY A 1 435 ? -11.867 12.008 19.406 1 81.31 435 GLY A O 1
ATOM 3286 N N . ALA A 1 436 ? -11.562 11.719 21.578 1 86.38 436 ALA A N 1
ATOM 3287 C CA . ALA A 1 436 ? -11.164 13.102 21.812 1 86.38 436 ALA A CA 1
ATOM 3288 C C . ALA A 1 436 ? -9.672 13.188 22.141 1 86.38 436 ALA A C 1
ATOM 3290 O O . ALA A 1 436 ? -9.195 14.219 22.609 1 86.38 436 ALA A O 1
ATOM 3291 N N . PHE A 1 437 ? -8.977 12.078 21.984 1 88.19 437 PHE A N 1
ATOM 3292 C CA . PHE A 1 437 ? -7.531 12.07 22.172 1 88.19 437 PHE A CA 1
ATOM 3293 C C . PHE A 1 437 ? -6.816 12.656 20.969 1 88.19 437 PHE A C 1
ATOM 3295 O O . PHE A 1 437 ? -6.602 11.961 19.969 1 88.19 437 PHE A O 1
ATOM 3302 N N . ASN A 1 438 ? -6.375 13.883 21.031 1 86.12 438 ASN A N 1
ATOM 3303 C CA . ASN A 1 438 ? -5.742 14.594 19.938 1 86.12 438 ASN A CA 1
ATOM 3304 C C . ASN A 1 438 ? -4.246 14.773 20.156 1 86.12 438 ASN A C 1
ATOM 3306 O O . ASN A 1 438 ? -3.818 15.75 20.781 1 86.12 438 ASN A O 1
ATOM 3310 N N . PRO A 1 439 ? -3.506 13.961 19.547 1 88.19 439 PRO A N 1
ATOM 3311 C CA . PRO A 1 439 ? -2.062 14.016 19.797 1 88.19 439 PRO A CA 1
ATOM 3312 C C . PRO A 1 439 ? -1.462 15.383 19.469 1 88.19 439 PRO A C 1
ATOM 3314 O O . PRO A 1 439 ? -1.842 16 18.469 1 88.19 439 PRO A O 1
ATOM 3317 N N . LEU A 1 440 ? -0.586 15.875 20.375 1 91.94 440 LEU A N 1
ATOM 3318 C CA . LEU A 1 440 ? 0.19 17.109 20.25 1 91.94 440 LEU A CA 1
ATOM 3319 C C . LEU A 1 440 ? -0.659 18.312 20.609 1 91.94 440 LEU A C 1
ATOM 3321 O O . LEU A 1 440 ? -0.154 19.438 20.656 1 91.94 440 LEU A O 1
ATOM 3325 N N . TYR A 1 441 ? -1.953 18.109 20.922 1 90.56 441 TYR A N 1
ATOM 3326 C CA . TYR A 1 441 ? -2.842 19.203 21.297 1 90.56 441 TYR A CA 1
ATOM 3327 C C . TYR A 1 441 ? -3.732 18.812 22.469 1 90.56 441 TYR A C 1
ATOM 3329 O O . TYR A 1 441 ? -4.844 19.328 22.609 1 90.56 441 TYR A O 1
ATOM 3337 N N . LEU A 1 442 ? -3.24 17.891 23.203 1 92.06 442 LEU A N 1
ATOM 3338 C CA . LEU A 1 442 ? -3.979 17.375 24.359 1 92.06 442 LEU A CA 1
ATOM 3339 C C . LEU A 1 442 ? -3.711 18.219 25.594 1 92.06 442 LEU A C 1
ATOM 3341 O O . LEU A 1 442 ? -4.629 18.516 26.359 1 92.06 442 LEU A O 1
ATOM 3345 N N . GLY A 1 443 ? -2.518 18.578 25.781 1 94.69 443 GLY A N 1
ATOM 3346 C CA . GLY A 1 443 ? -2.107 19.281 26.984 1 94.69 443 GLY A CA 1
ATOM 3347 C C . GLY A 1 443 ? -2.148 20.781 26.844 1 94.69 443 GLY A C 1
ATOM 3348 O O . GLY A 1 443 ? -2.346 21.297 25.75 1 94.69 443 GLY A O 1
ATOM 3349 N N . ARG A 1 444 ? -1.936 21.422 28.016 1 96.56 444 ARG A N 1
ATOM 3350 C CA . ARG A 1 444 ? -1.985 22.875 28.062 1 96.56 444 ARG A CA 1
ATOM 3351 C C . ARG A 1 444 ? -0.639 23.484 27.672 1 96.56 444 ARG A C 1
ATOM 3353 O O . ARG A 1 444 ? -0.584 24.516 27.016 1 96.56 444 ARG A O 1
ATOM 3360 N N . HIS A 1 445 ? 0.381 22.859 28.125 1 98.25 445 HIS A N 1
ATOM 3361 C CA . HIS A 1 445 ? 1.724 23.375 27.875 1 98.25 445 HIS A CA 1
ATOM 3362 C C . HIS A 1 445 ? 2.582 22.344 27.156 1 98.25 445 HIS A C 1
ATOM 3364 O O . HIS A 1 445 ? 2.68 21.188 27.578 1 98.25 445 HIS A O 1
ATOM 3370 N N . TYR A 1 446 ? 3.184 22.766 26.078 1 98.19 446 TYR A N 1
ATOM 3371 C CA . TYR A 1 446 ? 4.117 21.922 25.328 1 98.19 446 TYR A CA 1
ATOM 3372 C C . TYR A 1 446 ? 5.449 22.641 25.141 1 98.19 446 TYR A C 1
ATOM 3374 O O . TYR A 1 446 ? 5.512 23.875 25.172 1 98.19 446 TYR A O 1
ATOM 3382 N N . GLY A 1 447 ? 6.453 21.875 25.016 1 98.38 447 GLY A N 1
ATOM 3383 C CA . GLY A 1 447 ? 7.773 22.391 24.688 1 98.38 447 GLY A CA 1
ATOM 3384 C C . GLY A 1 447 ? 8.508 21.531 23.672 1 98.38 447 GLY A C 1
ATOM 3385 O O . GLY A 1 447 ? 8.312 20.312 23.625 1 98.38 447 GLY A O 1
ATOM 3386 N N . ALA A 1 448 ? 9.328 22.188 22.891 1 98 448 ALA A N 1
ATOM 3387 C CA . ALA A 1 448 ? 10.164 21.469 21.938 1 98 448 ALA A CA 1
ATOM 3388 C C . ALA A 1 448 ? 11.547 22.109 21.828 1 98 448 ALA A C 1
ATOM 3390 O O . ALA A 1 448 ? 11.703 23.312 22.031 1 98 448 ALA A O 1
ATOM 3391 N N . ALA A 1 449 ? 12.5 21.312 21.656 1 98.12 449 ALA A N 1
ATOM 3392 C CA . ALA A 1 449 ? 13.875 21.703 21.344 1 98.12 449 ALA A CA 1
ATOM 3393 C C . ALA A 1 449 ? 14.445 20.844 20.219 1 98.12 449 ALA A C 1
ATOM 3395 O O . ALA A 1 449 ? 14.203 19.641 20.172 1 98.12 449 ALA A O 1
ATOM 3396 N N . TYR A 1 450 ? 15.156 21.516 19.344 1 95.56 450 TYR A N 1
ATOM 3397 C CA . TYR A 1 450 ? 15.727 20.703 18.266 1 95.56 450 TYR A CA 1
ATOM 3398 C C . TYR A 1 450 ? 17.078 21.25 17.828 1 95.56 450 TYR A C 1
ATOM 3400 O O . TYR A 1 450 ? 17.375 22.438 18.031 1 95.56 450 TYR A O 1
ATOM 3408 N N . LEU A 1 451 ? 17.875 20.359 17.328 1 96.12 451 LEU A N 1
ATOM 3409 C CA . LEU A 1 451 ? 19.203 20.641 16.797 1 96.12 451 LEU A CA 1
ATOM 3410 C C . LEU A 1 451 ? 19.359 20.031 15.406 1 96.12 451 LEU A C 1
ATOM 3412 O O . LEU A 1 451 ? 19.141 18.844 15.203 1 96.12 451 LEU A O 1
ATOM 3416 N N . PHE A 1 452 ? 19.688 20.922 14.508 1 93.94 452 PHE A N 1
ATOM 3417 C CA . PHE A 1 452 ? 19.906 20.484 13.133 1 93.94 452 PHE A CA 1
ATOM 3418 C C . PHE A 1 452 ? 21.375 20.672 12.734 1 93.94 452 PHE A C 1
ATOM 3420 O O . PHE A 1 452 ? 21.938 21.75 12.922 1 93.94 452 PHE A O 1
ATOM 3427 N N . LEU A 1 453 ? 21.969 19.641 12.266 1 93.5 453 LEU A N 1
ATOM 3428 C CA . LEU A 1 453 ? 23.328 19.672 11.727 1 93.5 453 LEU A CA 1
ATOM 3429 C C . LEU A 1 453 ? 23.344 19.344 10.234 1 93.5 453 LEU A C 1
ATOM 3431 O O . LEU A 1 453 ? 23.031 18.219 9.844 1 93.5 453 LEU A O 1
ATOM 3435 N N . ASP A 1 454 ? 23.656 20.312 9.586 1 86.69 454 ASP A N 1
ATOM 3436 C CA . ASP A 1 454 ? 23.734 20.094 8.148 1 86.69 454 ASP A CA 1
ATOM 3437 C C . ASP A 1 454 ? 25.156 19.688 7.73 1 86.69 454 ASP A C 1
ATOM 3439 O O . ASP A 1 454 ? 26.094 20.484 7.836 1 86.69 454 ASP A O 1
ATOM 3443 N N . ARG A 1 455 ? 25.422 18.516 7.258 1 86.38 455 ARG A N 1
ATOM 3444 C CA . ARG A 1 455 ? 26.672 18 6.707 1 86.38 455 ARG A CA 1
ATOM 3445 C C . ARG A 1 455 ? 27.844 18.281 7.652 1 86.38 455 ARG A C 1
ATOM 3447 O O . ARG A 1 455 ? 28.844 18.891 7.254 1 86.38 455 ARG A O 1
ATOM 3454 N N . PRO A 1 456 ? 27.719 17.672 8.797 1 88.06 456 PRO A N 1
ATOM 3455 C CA . PRO A 1 456 ? 28.75 17.984 9.789 1 88.06 456 PRO A CA 1
ATOM 3456 C C . PRO A 1 456 ? 30.109 17.359 9.445 1 88.06 456 PRO A C 1
ATOM 3458 O O . PRO A 1 456 ? 30.188 16.156 9.188 1 88.06 456 PRO A O 1
ATOM 3461 N N . GLY A 1 457 ? 31.078 18.141 9.453 1 88 457 GLY A N 1
ATOM 3462 C CA . GLY A 1 457 ? 32.438 17.672 9.234 1 88 457 GLY A CA 1
ATOM 3463 C C . GLY A 1 457 ? 32.625 17 7.891 1 88 457 GLY A C 1
ATOM 3464 O O . GLY A 1 457 ? 32.281 17.562 6.852 1 88 457 GLY A O 1
ATOM 3465 N N . PRO A 1 458 ? 33.094 15.664 8.07 1 84.06 458 PRO A N 1
ATOM 3466 C CA . PRO A 1 458 ? 33.375 14.938 6.828 1 84.06 458 PRO A CA 1
ATOM 3467 C C . PRO A 1 458 ? 32.125 14.328 6.191 1 84.06 458 PRO A C 1
ATOM 3469 O O . PRO A 1 458 ? 32.188 13.812 5.074 1 84.06 458 PRO A O 1
ATOM 3472 N N . LEU A 1 459 ? 31.094 14.453 6.906 1 88.62 459 LEU A N 1
ATOM 3473 C CA . LEU A 1 459 ? 29.875 13.836 6.402 1 88.62 459 LEU A CA 1
ATOM 3474 C C . LEU A 1 459 ? 29.109 14.812 5.504 1 88.62 459 LEU A C 1
ATOM 3476 O O . LEU A 1 459 ? 28 15.234 5.844 1 88.62 459 LEU A O 1
ATOM 3480 N N . GLU A 1 460 ? 29.531 15.102 4.246 1 87.31 460 GLU A N 1
ATOM 3481 C CA . GLU A 1 460 ? 29.016 16.125 3.346 1 87.31 460 GLU A CA 1
ATOM 3482 C C . GLU A 1 460 ? 27.672 15.711 2.75 1 87.31 460 GLU A C 1
ATOM 3484 O O . GLU A 1 460 ? 26.969 16.531 2.141 1 87.31 460 GLU A O 1
ATOM 3489 N N . ARG A 1 461 ? 27.25 14.531 2.936 1 90.62 461 ARG A N 1
ATOM 3490 C CA . ARG A 1 461 ? 26.016 14.055 2.34 1 90.62 461 ARG A CA 1
ATOM 3491 C C . ARG A 1 461 ? 25.031 13.602 3.416 1 90.62 461 ARG A C 1
ATOM 3493 O O . ARG A 1 461 ? 24.047 12.922 3.119 1 90.62 461 ARG A O 1
ATOM 3500 N N . THR A 1 462 ? 25.438 13.969 4.625 1 93.31 462 THR A N 1
ATOM 3501 C CA . THR A 1 462 ? 24.609 13.484 5.734 1 93.31 462 THR A CA 1
ATOM 3502 C C . THR A 1 462 ? 24.141 14.648 6.605 1 93.31 462 THR A C 1
ATOM 3504 O O . THR A 1 462 ? 24.906 15.586 6.859 1 93.31 462 THR A O 1
ATOM 3507 N N . SER A 1 463 ? 22.875 14.648 6.945 1 93.19 463 SER A N 1
ATOM 3508 C CA . SER A 1 463 ? 22.328 15.617 7.891 1 93.19 463 SER A CA 1
ATOM 3509 C C . SER A 1 463 ? 21.719 14.93 9.102 1 93.19 463 SER A C 1
ATOM 3511 O O . SER A 1 463 ? 21.25 13.789 9 1 93.19 463 SER A O 1
ATOM 3513 N N . PHE A 1 464 ? 21.797 15.602 10.234 1 94.69 464 PHE A N 1
ATOM 3514 C CA . PHE A 1 464 ? 21.25 15.086 11.484 1 94.69 464 PHE A CA 1
ATOM 3515 C C . PHE A 1 464 ? 20.234 16.062 12.062 1 94.69 464 PHE A C 1
ATOM 3517 O O . PHE A 1 464 ? 20.453 17.281 12.039 1 94.69 464 PHE A O 1
ATOM 3524 N N . ASN A 1 465 ? 19.141 15.57 12.461 1 94 465 ASN A N 1
ATOM 3525 C CA . ASN A 1 465 ? 18.109 16.359 13.148 1 94 465 ASN A CA 1
ATOM 3526 C C . ASN A 1 465 ? 17.672 15.688 14.453 1 94 465 ASN A C 1
ATOM 3528 O O . ASN A 1 465 ? 17.094 14.609 14.43 1 94 465 ASN A O 1
ATOM 3532 N N . LEU A 1 466 ? 18 16.281 15.523 1 96 466 LEU A N 1
ATOM 3533 C CA . LEU A 1 466 ? 17.594 15.805 16.844 1 96 466 LEU A CA 1
ATOM 3534 C C . LEU A 1 466 ? 16.438 16.641 17.391 1 96 466 LEU A C 1
ATOM 3536 O O . LEU A 1 466 ? 16.547 17.875 17.469 1 96 466 LEU A O 1
ATOM 3540 N N . PHE A 1 467 ? 15.305 15.945 17.75 1 94.31 467 PHE A N 1
ATOM 3541 C CA . PHE A 1 467 ? 14.117 16.609 18.266 1 94.31 467 PHE A CA 1
ATOM 3542 C C . PHE A 1 467 ? 13.75 16.078 19.641 1 94.31 467 PHE A C 1
ATOM 3544 O O . PHE A 1 467 ? 13.859 14.867 19.891 1 94.31 467 PHE A O 1
ATOM 3551 N N . THR A 1 468 ? 13.383 16.953 20.453 1 97.31 468 THR A N 1
ATOM 3552 C CA . THR A 1 468 ? 12.727 16.562 21.688 1 97.31 468 THR A CA 1
ATOM 3553 C C . THR A 1 468 ? 11.422 17.328 21.875 1 97.31 468 THR A C 1
ATOM 3555 O O . THR A 1 468 ? 11.398 18.562 21.812 1 97.31 468 THR A O 1
ATOM 3558 N N . LEU A 1 469 ? 10.359 16.609 21.922 1 97.38 469 LEU A N 1
ATOM 3559 C CA . LEU A 1 469 ? 9.039 17.156 22.188 1 97.38 469 LEU A CA 1
ATOM 3560 C C . LEU A 1 469 ? 8.547 16.75 23.578 1 97.38 469 LEU A C 1
ATOM 3562 O O . LEU A 1 469 ? 8.758 15.617 24 1 97.38 469 LEU A O 1
ATOM 3566 N N . GLY A 1 470 ? 7.855 17.688 24.234 1 97.75 470 GLY A N 1
ATOM 3567 C CA . GLY A 1 470 ? 7.332 17.375 25.562 1 97.75 470 GLY A CA 1
ATOM 3568 C C . GLY A 1 470 ? 5.957 17.969 25.812 1 97.75 470 GLY A C 1
ATOM 3569 O O . GLY A 1 470 ? 5.676 19.094 25.406 1 97.75 470 GLY A O 1
ATOM 3570 N N . ASN A 1 471 ? 5.109 17.141 26.266 1 98.06 471 ASN A N 1
ATOM 3571 C CA . ASN A 1 471 ? 3.936 17.641 26.969 1 98.06 471 ASN A CA 1
ATOM 3572 C C . ASN A 1 471 ? 4.25 17.969 28.422 1 98.06 471 ASN A C 1
ATOM 3574 O O . ASN A 1 471 ? 4.328 17.062 29.266 1 98.06 471 ASN A O 1
ATOM 3578 N N . LEU A 1 472 ? 4.383 19.234 28.703 1 98.12 472 LEU A N 1
ATOM 3579 C CA . LEU A 1 472 ? 4.867 19.672 30 1 98.12 472 LEU A CA 1
ATOM 3580 C C . LEU A 1 472 ? 3.779 19.547 31.062 1 98.12 472 LEU A C 1
ATOM 3582 O O . LEU A 1 472 ? 4.07 19.531 32.25 1 98.12 472 LEU A O 1
ATOM 3586 N N . SER A 1 473 ? 2.537 19.5 30.594 1 96.5 473 SER A N 1
ATOM 3587 C CA . SER A 1 473 ? 1.414 19.359 31.516 1 96.5 473 SER A CA 1
ATOM 3588 C C . SER A 1 473 ? 1.351 17.953 32.094 1 96.5 473 SER A C 1
ATOM 3590 O O . SER A 1 473 ? 0.941 17.781 33.25 1 96.5 473 SER A O 1
ATOM 3592 N N . ASP A 1 474 ? 1.72 16.969 31.312 1 95.81 474 ASP A N 1
ATOM 3593 C CA . ASP A 1 474 ? 1.669 15.602 31.844 1 95.81 474 ASP A CA 1
ATOM 3594 C C . ASP A 1 474 ? 3.074 15.031 32 1 95.81 474 ASP A C 1
ATOM 3596 O O . ASP A 1 474 ? 3.232 13.852 32.344 1 95.81 474 ASP A O 1
ATOM 3600 N N . ARG A 1 475 ? 4.086 15.789 31.672 1 97.19 475 ARG A N 1
ATOM 3601 C CA . ARG A 1 475 ? 5.504 15.484 31.859 1 97.19 475 ARG A CA 1
ATOM 3602 C C . ARG A 1 475 ? 5.906 14.242 31.078 1 97.19 475 ARG A C 1
ATOM 3604 O O . ARG A 1 475 ? 6.59 13.367 31.609 1 97.19 475 ARG A O 1
ATOM 3611 N N . SER A 1 476 ? 5.414 14.086 29.953 1 97.44 476 SER A N 1
ATOM 3612 C CA . SER A 1 476 ? 5.84 13.047 29.016 1 97.44 476 SER A CA 1
ATOM 3613 C C . SER A 1 476 ? 6.633 13.648 27.859 1 97.44 476 SER A C 1
ATOM 3615 O O . SER A 1 476 ? 6.34 14.75 27.391 1 97.44 476 SER A O 1
ATOM 3617 N N . PHE A 1 477 ? 7.629 12.875 27.359 1 98.12 477 PHE A N 1
ATOM 3618 C CA . PHE A 1 477 ? 8.57 13.406 26.391 1 98.12 477 PHE A CA 1
ATOM 3619 C C . PHE A 1 477 ? 8.891 12.359 25.328 1 98.12 477 PHE A C 1
ATOM 3621 O O . PHE A 1 477 ? 8.758 11.156 25.562 1 98.12 477 PHE A O 1
ATOM 3628 N N . THR A 1 478 ? 9.258 12.82 24.172 1 96.88 478 THR A N 1
ATOM 3629 C CA . THR A 1 478 ? 9.828 11.992 23.125 1 96.88 478 THR A CA 1
ATOM 3630 C C . THR A 1 478 ? 11.039 12.672 22.484 1 96.88 478 THR A C 1
ATOM 3632 O O . THR A 1 478 ? 11.047 13.898 22.312 1 96.88 478 THR A O 1
ATOM 3635 N N . THR A 1 479 ? 12.062 11.953 22.297 1 97.88 479 THR A N 1
ATOM 3636 C CA . THR A 1 479 ? 13.258 12.422 21.609 1 97.88 479 THR A CA 1
ATOM 3637 C C . THR A 1 479 ? 13.555 11.562 20.375 1 97.88 479 THR A C 1
ATOM 3639 O O . THR A 1 479 ? 13.516 10.336 20.453 1 97.88 479 THR A O 1
ATOM 3642 N N . ARG A 1 480 ? 13.797 12.242 19.312 1 96.44 480 ARG A N 1
ATOM 3643 C CA . ARG A 1 480 ? 14.031 11.508 18.078 1 96.44 480 ARG A CA 1
ATOM 3644 C C . ARG A 1 480 ? 15.242 12.055 17.328 1 96.44 480 ARG A C 1
ATOM 3646 O O . ARG A 1 480 ? 15.445 13.273 17.281 1 96.44 480 ARG A O 1
ATOM 3653 N N . LEU A 1 481 ? 16.016 11.18 16.844 1 97.12 481 LEU A N 1
ATOM 3654 C CA . LEU A 1 481 ? 17.141 11.5 15.961 1 97.12 481 LEU A CA 1
ATOM 3655 C C . LEU A 1 481 ? 16.844 11.047 14.531 1 97.12 481 LEU A C 1
ATOM 3657 O O . LEU A 1 481 ? 16.609 9.859 14.289 1 97.12 481 LEU A O 1
ATOM 3661 N N . ASN A 1 482 ? 16.797 11.938 13.648 1 95 482 ASN A N 1
ATOM 3662 C CA . ASN A 1 482 ? 16.688 11.648 12.227 1 95 482 ASN A CA 1
ATOM 3663 C C . ASN A 1 482 ? 18.016 11.797 11.508 1 95 482 ASN A C 1
ATOM 3665 O O . ASN A 1 482 ? 18.75 12.766 11.742 1 95 482 ASN A O 1
ATOM 3669 N N . VAL A 1 483 ? 18.297 10.875 10.68 1 95.81 483 VAL A N 1
ATOM 3670 C CA . VAL A 1 483 ? 19.5 10.906 9.844 1 95.81 483 VAL A CA 1
ATOM 3671 C C . VAL A 1 483 ? 19.094 10.789 8.375 1 95.81 483 VAL A C 1
ATOM 3673 O O . VAL A 1 483 ? 18.328 9.898 8 1 95.81 483 VAL A O 1
ATOM 3676 N N . MET A 1 484 ? 19.562 11.711 7.641 1 94 484 MET A N 1
ATOM 3677 C CA . MET A 1 484 ? 19.359 11.672 6.199 1 94 484 MET A CA 1
ATOM 3678 C C . MET A 1 484 ? 20.688 11.617 5.457 1 94 484 MET A C 1
ATOM 3680 O O . MET A 1 484 ? 21.594 12.406 5.73 1 94 484 MET A O 1
ATOM 3684 N N . HIS A 1 485 ? 20.812 10.664 4.594 1 93.12 485 HIS A N 1
ATOM 3685 C CA . HIS A 1 485 ? 22.031 10.477 3.822 1 93.12 485 HIS A CA 1
ATOM 3686 C C . HIS A 1 485 ? 21.734 10.391 2.33 1 93.12 485 HIS A C 1
ATOM 3688 O O . HIS A 1 485 ? 20.984 9.516 1.895 1 93.12 485 HIS A O 1
ATOM 3694 N N . ARG A 1 486 ? 22.328 11.242 1.643 1 89 486 ARG A N 1
ATOM 3695 C CA . ARG A 1 486 ? 22.234 11.164 0.19 1 89 486 ARG A CA 1
ATOM 3696 C C . ARG A 1 486 ? 23.203 10.125 -0.375 1 89 486 ARG A C 1
ATOM 3698 O O . ARG A 1 486 ? 24.359 10.438 -0.651 1 89 486 ARG A O 1
ATOM 3705 N N . ALA A 1 487 ? 22.672 9.031 -0.658 1 83.56 487 ALA A N 1
ATOM 3706 C CA . ALA A 1 487 ? 23.516 7.922 -1.1 1 83.56 487 ALA A CA 1
ATOM 3707 C C . ALA A 1 487 ? 23.906 8.086 -2.566 1 83.56 487 ALA A C 1
ATOM 3709 O O . ALA A 1 487 ? 25.047 7.785 -2.947 1 83.56 487 ALA A O 1
ATOM 3710 N N . LEU A 1 488 ? 22.891 8.484 -3.35 1 76.12 488 LEU A N 1
ATOM 3711 C CA . LEU A 1 488 ? 23.078 8.797 -4.762 1 76.12 488 LEU A CA 1
ATOM 3712 C C . LEU A 1 488 ? 22.359 10.086 -5.133 1 76.12 488 LEU A C 1
ATOM 3714 O O . LEU A 1 488 ? 21.641 10.664 -4.312 1 76.12 488 LEU A O 1
ATOM 3718 N N . THR A 1 489 ? 22.641 10.484 -6.27 1 74.12 489 THR A N 1
ATOM 3719 C CA . THR A 1 489 ? 22.078 11.758 -6.715 1 74.12 489 THR A CA 1
ATOM 3720 C C . THR A 1 489 ? 20.562 11.773 -6.504 1 74.12 489 THR A C 1
ATOM 3722 O O . THR A 1 489 ? 20 12.781 -6.066 1 74.12 489 THR A O 1
ATOM 3725 N N . TYR A 1 490 ? 19.906 10.672 -6.73 1 77.75 490 TYR A N 1
ATOM 3726 C CA . TYR A 1 490 ? 18.438 10.664 -6.645 1 77.75 490 TYR A CA 1
ATOM 3727 C C . TYR A 1 490 ? 17.969 9.781 -5.496 1 77.75 490 TYR A C 1
ATOM 3729 O O . TYR A 1 490 ? 16.766 9.656 -5.254 1 77.75 490 TYR A O 1
ATOM 3737 N N . LEU A 1 491 ? 18.938 9.266 -4.824 1 83.81 491 LEU A N 1
ATOM 3738 C CA . LEU A 1 491 ? 18.547 8.344 -3.766 1 83.81 491 LEU A CA 1
ATOM 3739 C C . LEU A 1 491 ? 18.938 8.898 -2.396 1 83.81 491 LEU A C 1
ATOM 3741 O O . LEU A 1 491 ? 20.109 9.141 -2.129 1 83.81 491 LEU A O 1
ATOM 3745 N N . THR A 1 492 ? 17.953 9.062 -1.589 1 88.75 492 THR A N 1
ATOM 3746 C CA . THR A 1 492 ? 18.172 9.469 -0.205 1 88.75 492 THR A CA 1
ATOM 3747 C C . THR A 1 492 ? 17.812 8.344 0.755 1 88.75 492 THR A C 1
ATOM 3749 O O . THR A 1 492 ? 16.75 7.719 0.631 1 88.75 492 THR A O 1
ATOM 3752 N N . VAL A 1 493 ? 18.75 8.07 1.603 1 92.19 493 VAL A N 1
ATOM 3753 C CA . VAL A 1 493 ? 18.516 7.105 2.672 1 92.19 493 VAL A CA 1
ATOM 3754 C C . VAL A 1 493 ? 18.203 7.836 3.977 1 92.19 493 VAL A C 1
ATOM 3756 O O . VAL A 1 493 ? 18.906 8.781 4.34 1 92.19 493 VAL A O 1
ATOM 3759 N N . GLU A 1 494 ? 17.172 7.406 4.594 1 94.12 494 GLU A N 1
ATOM 3760 C CA . GLU A 1 494 ? 16.781 8.016 5.859 1 94.12 494 GLU A CA 1
ATOM 3761 C C . GLU A 1 494 ? 16.703 6.98 6.977 1 94.12 494 GLU A C 1
ATOM 3763 O O . GLU A 1 494 ? 16.375 5.82 6.73 1 94.12 494 GLU A O 1
ATOM 3768 N N . ALA A 1 495 ? 17.031 7.379 8.148 1 95.44 495 ALA A N 1
ATOM 3769 C CA . ALA A 1 495 ? 16.891 6.555 9.344 1 95.44 495 ALA A CA 1
ATOM 3770 C C . ALA A 1 495 ? 16.531 7.41 10.555 1 95.44 495 ALA A C 1
ATOM 3772 O O . ALA A 1 495 ? 16.875 8.594 10.609 1 95.44 495 ALA A O 1
ATOM 3773 N N . TYR A 1 496 ? 15.781 6.777 11.453 1 94.75 496 TYR A N 1
ATOM 3774 C CA . TYR A 1 496 ? 15.516 7.512 12.68 1 94.75 496 TYR A CA 1
ATOM 3775 C C . TYR A 1 496 ? 15.398 6.562 13.875 1 94.75 496 TYR A C 1
ATOM 3777 O O . TYR A 1 496 ? 15.18 5.363 13.695 1 94.75 496 TYR A O 1
ATOM 3785 N N . GLY A 1 497 ? 15.68 7.062 15.023 1 96.31 497 GLY A N 1
ATOM 3786 C CA . GLY A 1 497 ? 15.445 6.453 16.312 1 96.31 497 GLY A CA 1
ATOM 3787 C C . GLY A 1 497 ? 14.797 7.402 17.312 1 96.31 497 GLY A C 1
ATOM 3788 O O . GLY A 1 497 ? 15.156 8.578 17.375 1 96.31 497 GLY A O 1
ATOM 3789 N N . SER A 1 498 ? 13.781 6.902 17.953 1 95.81 498 SER A N 1
ATOM 3790 C CA . SER A 1 498 ? 13.117 7.738 18.953 1 95.81 498 SER A CA 1
ATOM 3791 C C . SER A 1 498 ? 12.914 6.984 20.25 1 95.81 498 SER A C 1
ATOM 3793 O O . SER A 1 498 ? 12.867 5.75 20.266 1 95.81 498 SER A O 1
ATOM 3795 N N . VAL A 1 499 ? 12.891 7.723 21.312 1 97.44 499 VAL A N 1
ATOM 3796 C CA . VAL A 1 499 ? 12.633 7.172 22.641 1 97.44 499 VAL A CA 1
ATOM 3797 C C . VAL A 1 499 ? 11.523 7.969 23.328 1 97.44 499 VAL A C 1
ATOM 3799 O O . VAL A 1 499 ? 11.414 9.18 23.125 1 97.44 499 VAL A O 1
ATOM 3802 N N . ASN A 1 500 ? 10.711 7.297 23.984 1 97.5 500 ASN A N 1
ATOM 3803 C CA . ASN A 1 500 ? 9.664 7.898 24.812 1 97.5 500 ASN A CA 1
ATOM 3804 C C . ASN A 1 500 ? 9.961 7.75 26.297 1 97.5 500 ASN A C 1
ATOM 3806 O O . ASN A 1 500 ? 10.297 6.656 26.766 1 97.5 500 ASN A O 1
ATOM 3810 N N . TYR A 1 501 ? 9.859 8.812 27.016 1 97.62 501 TYR A N 1
ATOM 3811 C CA . TYR A 1 501 ? 10.164 8.766 28.453 1 97.62 501 TYR A CA 1
ATOM 3812 C C . TYR A 1 501 ? 9.344 9.797 29.219 1 97.62 501 TYR A C 1
ATOM 3814 O O . TYR A 1 501 ? 8.547 10.531 28.625 1 97.62 501 TYR A O 1
ATOM 3822 N N . GLY A 1 502 ? 9.445 9.828 30.531 1 97.38 502 GLY A N 1
ATOM 3823 C CA . GLY A 1 502 ? 8.617 10.656 31.391 1 97.38 502 GLY A CA 1
ATOM 3824 C C . GLY A 1 502 ? 7.504 9.883 32.062 1 97.38 502 GLY A C 1
ATOM 3825 O O . GLY A 1 502 ? 7.652 8.695 32.375 1 97.38 502 GLY A O 1
ATOM 3826 N N . ARG A 1 503 ? 6.449 10.594 32.344 1 95.62 503 ARG A N 1
ATOM 3827 C CA . ARG A 1 503 ? 5.355 10 33.094 1 95.62 503 ARG A CA 1
ATOM 3828 C C . ARG A 1 503 ? 4.668 8.891 32.312 1 95.62 503 ARG A C 1
ATOM 3830 O O . ARG A 1 503 ? 4.234 9.117 31.172 1 95.62 503 ARG A O 1
ATOM 3837 N N . ARG A 1 504 ? 4.598 7.695 32.938 1 94.5 504 ARG A N 1
ATOM 3838 C CA . ARG A 1 504 ? 3.824 6.609 32.312 1 94.5 504 ARG A CA 1
ATOM 3839 C C . ARG A 1 504 ? 2.344 6.969 32.25 1 94.5 504 ARG A C 1
ATOM 3841 O O . ARG A 1 504 ? 1.762 7.422 33.25 1 94.5 504 ARG A O 1
ATOM 3848 N N . GLY A 1 505 ? 1.729 6.828 31.094 1 93 505 GLY A N 1
ATOM 3849 C CA . GLY A 1 505 ? 0.334 7.191 30.922 1 93 505 GLY A CA 1
ATOM 3850 C C . GLY A 1 505 ? 0.15 8.57 30.312 1 93 505 GLY A C 1
ATOM 3851 O O . GLY A 1 505 ? -0.972 8.969 30 1 93 505 GLY A O 1
ATOM 3852 N N . GLY A 1 506 ? 1.239 9.273 30.156 1 95.06 506 GLY A N 1
ATOM 3853 C CA . GLY A 1 506 ? 1.183 10.562 29.484 1 95.06 506 GLY A CA 1
ATOM 3854 C C . GLY A 1 506 ? 1.006 10.445 27.984 1 95.06 506 GLY A C 1
ATOM 3855 O O . GLY A 1 506 ? 0.934 9.336 27.438 1 95.06 506 GLY A O 1
ATOM 3856 N N . GLU A 1 507 ? 0.941 11.539 27.359 1 94.94 507 GLU A N 1
ATOM 3857 C CA . GLU A 1 507 ? 0.66 11.602 25.922 1 94.94 507 GLU A CA 1
ATOM 3858 C C . GLU A 1 507 ? 1.726 10.859 25.125 1 94.94 507 GLU A C 1
ATOM 3860 O O . GLU A 1 507 ? 1.402 10.062 24.234 1 94.94 507 GLU A O 1
ATOM 3865 N N . PHE A 1 508 ? 3.051 11.086 25.453 1 95.56 508 PHE A N 1
ATOM 3866 C CA . PHE A 1 508 ? 4.141 10.516 24.672 1 95.56 508 PHE A CA 1
ATOM 3867 C C . PHE A 1 508 ? 4.586 9.18 25.25 1 95.56 508 PHE A C 1
ATOM 3869 O O . PHE A 1 508 ? 5.539 8.57 24.766 1 95.56 508 PHE A O 1
ATOM 3876 N N . ARG A 1 509 ? 3.98 8.734 26.281 1 95.88 509 ARG A N 1
ATOM 3877 C CA . ARG A 1 509 ? 4.168 7.418 26.875 1 95.88 509 ARG A CA 1
ATOM 3878 C C . ARG A 1 509 ? 2.832 6.82 27.312 1 95.88 509 ARG A C 1
ATOM 3880 O O . ARG A 1 509 ? 2.684 6.371 28.453 1 95.88 509 ARG A O 1
ATOM 3887 N N . LEU A 1 510 ? 2.021 6.848 26.391 1 93.19 510 LEU A N 1
ATOM 3888 C CA . LEU A 1 510 ? 0.645 6.449 26.656 1 93.19 510 LEU A CA 1
ATOM 3889 C C . LEU A 1 510 ? 0.577 4.98 27.078 1 93.19 510 LEU A C 1
ATOM 3891 O O . LEU A 1 510 ? 1.097 4.113 26.375 1 93.19 510 LEU A O 1
ATOM 3895 N N . ALA A 1 511 ? 0.06 4.664 28.172 1 92.88 511 ALA A N 1
ATOM 3896 C CA . ALA A 1 511 ? -0.203 3.336 28.719 1 92.88 511 ALA A CA 1
ATOM 3897 C C . ALA A 1 511 ? -1.613 3.248 29.297 1 92.88 511 ALA A C 1
ATOM 3899 O O . ALA A 1 511 ? -1.958 3.984 30.219 1 92.88 511 ALA A O 1
ATOM 3900 N N . VAL A 1 512 ? -2.365 2.408 28.672 1 90.06 512 VAL A N 1
ATOM 3901 C CA . VAL A 1 512 ? -3.756 2.285 29.109 1 90.06 512 VAL A CA 1
ATOM 3902 C C . VAL A 1 512 ? -4.094 0.814 29.328 1 90.06 512 VAL A C 1
ATOM 3904 O O . VAL A 1 512 ? -3.719 -0.05 28.547 1 90.06 512 VAL A O 1
ATOM 3907 N N . ASP A 1 513 ? -4.641 0.534 30.406 1 88.44 513 ASP A N 1
ATOM 3908 C CA . ASP A 1 513 ? -5.188 -0.786 30.719 1 88.44 513 ASP A CA 1
ATOM 3909 C C . ASP A 1 513 ? -6.652 -0.69 31.125 1 88.44 513 ASP A C 1
ATOM 3911 O O . ASP A 1 513 ? -6.969 -0.177 32.219 1 88.44 513 ASP A O 1
ATOM 3915 N N . VAL A 1 514 ? -7.512 -1.122 30.219 1 87.81 514 VAL A N 1
ATOM 3916 C CA . VAL A 1 514 ? -8.945 -1.125 30.5 1 87.81 514 VAL A CA 1
ATOM 3917 C C . VAL A 1 514 ? -9.414 -2.551 30.766 1 87.81 514 VAL A C 1
ATOM 3919 O O . VAL A 1 514 ? -9.43 -3.395 29.875 1 87.81 514 VAL A O 1
ATOM 3922 N N . PRO A 1 515 ? -9.805 -2.818 31.922 1 85.94 515 PRO A N 1
ATOM 3923 C CA . PRO A 1 515 ? -10.258 -4.172 32.25 1 85.94 515 PRO A CA 1
ATOM 3924 C C . PRO A 1 515 ? -11.625 -4.496 31.656 1 85.94 515 PRO A C 1
ATOM 3926 O O . PRO A 1 515 ? -12.289 -3.613 31.109 1 85.94 515 PRO A O 1
ATOM 3929 N N . GLU A 1 516 ? -11.992 -5.707 31.641 1 86.81 516 GLU A N 1
ATOM 3930 C CA . GLU A 1 516 ? -13.297 -6.137 31.156 1 86.81 516 GLU A CA 1
ATOM 3931 C C . GLU A 1 516 ? -14.414 -5.723 32.125 1 86.81 516 GLU A C 1
ATOM 3933 O O . GLU A 1 516 ? -14.18 -5.582 33.312 1 86.81 516 GLU A O 1
ATOM 3938 N N . GLY A 1 517 ? -15.664 -5.539 31.562 1 83.56 517 GLY A N 1
ATOM 3939 C CA . GLY A 1 517 ? -16.844 -5.367 32.375 1 83.56 517 GLY A CA 1
ATOM 3940 C C . GLY A 1 517 ? -17.141 -3.912 32.719 1 83.56 517 GLY A C 1
ATOM 3941 O O . GLY A 1 517 ? -18.047 -3.617 33.5 1 83.56 517 GLY A O 1
ATOM 3942 N N . LEU A 1 518 ? -16.359 -3.004 32.156 1 86.69 518 LEU A N 1
ATOM 3943 C CA . LEU A 1 518 ? -16.625 -1.598 32.438 1 86.69 518 LEU A CA 1
ATOM 3944 C C . LEU A 1 518 ? -17.766 -1.065 31.594 1 86.69 518 LEU A C 1
ATOM 3946 O O . LEU A 1 518 ? -17.922 -1.486 30.438 1 86.69 518 LEU A O 1
ATOM 3950 N N . VAL A 1 519 ? -18.609 -0.241 32.25 1 85.75 519 VAL A N 1
ATOM 3951 C CA . VAL A 1 519 ? -19.719 0.407 31.547 1 85.75 519 VAL A CA 1
ATOM 3952 C C . VAL A 1 519 ? -19.594 1.923 31.672 1 85.75 519 VAL A C 1
ATOM 3954 O O . VAL A 1 519 ? -19.469 2.449 32.781 1 85.75 519 VAL A O 1
ATOM 3957 N N . VAL A 1 520 ? -19.484 2.596 30.594 1 83.88 520 VAL A N 1
ATOM 3958 C CA . VAL A 1 520 ? -19.438 4.055 30.578 1 83.88 520 VAL A CA 1
ATOM 3959 C C . VAL A 1 520 ? -20.625 4.598 29.797 1 83.88 520 VAL A C 1
ATOM 3961 O O . VAL A 1 520 ? -20.891 4.172 28.672 1 83.88 520 VAL A O 1
ATOM 3964 N N . ASP A 1 521 ? -21.344 5.598 30.391 1 80.81 521 ASP A N 1
ATOM 3965 C CA . ASP A 1 521 ? -22.531 6.191 29.781 1 80.81 521 ASP A CA 1
ATOM 3966 C C . ASP A 1 521 ? -23.5 5.113 29.312 1 80.81 521 ASP A C 1
ATOM 3968 O O . ASP A 1 521 ? -24.047 5.195 28.219 1 80.81 521 ASP A O 1
ATOM 3972 N N . GLY A 1 522 ? -23.625 4.027 29.969 1 78.75 522 GLY A N 1
ATOM 3973 C CA . GLY A 1 522 ? -24.594 2.969 29.719 1 78.75 522 GLY A CA 1
ATOM 3974 C C . GLY A 1 522 ? -24.125 1.979 28.672 1 78.75 522 GLY A C 1
ATOM 3975 O O . GLY A 1 522 ? -24.844 1.031 28.344 1 78.75 522 GLY A O 1
ATOM 3976 N N . GLN A 1 523 ? -22.953 2.127 28.141 1 84.69 523 GLN A N 1
ATOM 3977 C CA . GLN A 1 523 ? -22.453 1.23 27.094 1 84.69 523 GLN A CA 1
ATOM 3978 C C . GLN A 1 523 ? -21.234 0.447 27.594 1 84.69 523 GLN A C 1
ATOM 3980 O O . GLN A 1 523 ? -20.328 1.015 28.203 1 84.69 523 GLN A O 1
ATOM 3985 N N . PRO A 1 524 ? -21.375 -0.845 27.406 1 87.69 524 PRO A N 1
ATOM 3986 C CA . PRO A 1 524 ? -20.203 -1.637 27.781 1 87.69 524 PRO A CA 1
ATOM 3987 C C . PRO A 1 524 ? -18.969 -1.301 26.922 1 87.69 524 PRO A C 1
ATOM 3989 O O . PRO A 1 524 ? -19.094 -1.051 25.734 1 87.69 524 PRO A O 1
ATOM 3992 N N . ILE A 1 525 ? -17.844 -1.201 27.562 1 85.38 525 ILE A N 1
ATOM 3993 C CA . ILE A 1 525 ? -16.578 -0.902 26.875 1 85.38 525 ILE A CA 1
ATOM 3994 C C . ILE A 1 525 ? -15.742 -2.172 26.766 1 85.38 525 ILE A C 1
ATOM 3996 O O . ILE A 1 525 ? -15.555 -2.891 27.75 1 85.38 525 ILE A O 1
ATOM 4000 N N . PRO A 1 526 ? -15.312 -2.443 25.562 1 84.38 526 PRO A N 1
ATOM 4001 C CA . PRO A 1 526 ? -14.438 -3.609 25.422 1 84.38 526 PRO A CA 1
ATOM 4002 C C . PRO A 1 526 ? -13.109 -3.441 26.172 1 84.38 526 PRO A C 1
ATOM 4004 O O . PRO A 1 526 ? -12.602 -2.324 26.281 1 84.38 526 PRO A O 1
ATOM 4007 N N . ALA A 1 527 ? -12.625 -4.582 26.719 1 87.75 527 ALA A N 1
ATOM 4008 C CA . ALA A 1 527 ? -11.312 -4.566 27.359 1 87.75 527 ALA A CA 1
ATOM 4009 C C . ALA A 1 527 ? -10.203 -4.387 26.312 1 87.75 527 ALA A C 1
ATOM 4011 O O . ALA A 1 527 ? -10.266 -4.949 25.219 1 87.75 527 ALA A O 1
ATOM 4012 N N . PHE A 1 528 ? -9.25 -3.475 26.672 1 85.5 528 PHE A N 1
ATOM 4013 C CA . PHE A 1 528 ? -8.078 -3.361 25.812 1 85.5 528 PHE A CA 1
ATOM 4014 C C . PHE A 1 528 ? -6.883 -2.818 26.578 1 85.5 528 PHE A C 1
ATOM 4016 O O . PHE A 1 528 ? -7.043 -2.273 27.672 1 85.5 528 PHE A O 1
ATOM 4023 N N . SER A 1 529 ? -5.758 -3.182 26.062 1 89 529 SER A N 1
ATOM 4024 C CA . SER A 1 529 ? -4.52 -2.738 26.688 1 89 529 SER A CA 1
ATOM 4025 C C . SER A 1 529 ? -3.566 -2.135 25.656 1 89 529 SER A C 1
ATOM 4027 O O . SER A 1 529 ? -3.375 -2.695 24.578 1 89 529 SER A O 1
ATOM 4029 N N . ILE A 1 530 ? -3.068 -0.947 26 1 89.44 530 ILE A N 1
ATOM 4030 C CA . ILE A 1 530 ? -2.035 -0.272 25.234 1 89.44 530 ILE A CA 1
ATOM 4031 C C . ILE A 1 530 ? -0.758 -0.16 26.062 1 89.44 530 ILE A C 1
ATOM 4033 O O . ILE A 1 530 ? -0.696 0.621 27.016 1 89.44 530 ILE A O 1
ATOM 4037 N N . PRO A 1 531 ? 0.191 -0.964 25.719 1 92.62 531 PRO A N 1
ATOM 4038 C CA . PRO A 1 531 ? 1.448 -0.841 26.469 1 92.62 531 PRO A CA 1
ATOM 4039 C C . PRO A 1 531 ? 2.184 0.463 26.172 1 92.62 531 PRO A C 1
ATOM 4041 O O . PRO A 1 531 ? 2.1 0.983 25.047 1 92.62 531 PRO A O 1
ATOM 4044 N N . ALA A 1 532 ? 2.938 0.932 27.172 1 95 532 ALA A N 1
ATOM 4045 C CA . ALA A 1 532 ? 3.674 2.184 27.016 1 95 532 ALA A CA 1
ATOM 4046 C C . ALA A 1 532 ? 4.754 2.045 25.938 1 95 532 ALA A C 1
ATOM 4048 O O . ALA A 1 532 ? 5.539 1.095 25.953 1 95 532 ALA A O 1
ATOM 4049 N N . PRO A 1 533 ? 4.777 3.008 25.078 1 94.62 533 PRO A N 1
ATOM 4050 C CA . PRO A 1 533 ? 5.844 2.965 24.078 1 94.62 533 PRO A CA 1
ATOM 4051 C C . PRO A 1 533 ? 7.223 3.234 24.672 1 94.62 533 PRO A C 1
ATOM 4053 O O . PRO A 1 533 ? 7.355 4.035 25.609 1 94.62 533 PRO A O 1
ATOM 4056 N N . THR A 1 534 ? 8.273 2.639 24.156 1 94.94 534 THR A N 1
ATOM 4057 C CA . THR A 1 534 ? 9.633 2.818 24.656 1 94.94 534 THR A CA 1
ATOM 4058 C C . THR A 1 534 ? 10.539 3.414 23.578 1 94.94 534 THR A C 1
ATOM 4060 O O . THR A 1 534 ? 11.227 4.406 23.828 1 94.94 534 THR A O 1
ATOM 4063 N N . PHE A 1 535 ? 10.484 2.777 22.438 1 94.56 535 PHE A N 1
ATOM 4064 C CA . PHE A 1 535 ? 11.352 3.277 21.375 1 94.56 535 PHE A CA 1
ATOM 4065 C C . PHE A 1 535 ? 10.742 2.994 20 1 94.56 535 PHE A C 1
ATOM 4067 O O . PHE A 1 535 ? 9.805 2.207 19.875 1 94.56 535 PHE A O 1
ATOM 4074 N N . GLN A 1 536 ? 11.172 3.719 19.047 1 94 536 GLN A N 1
ATOM 4075 C CA . GLN A 1 536 ? 10.875 3.465 17.641 1 94 536 GLN A CA 1
ATOM 4076 C C . GLN A 1 536 ? 12.133 3.57 16.781 1 94 536 GLN A C 1
ATOM 4078 O O . GLN A 1 536 ? 12.984 4.426 17.016 1 94 536 GLN A O 1
ATOM 4083 N N . LEU A 1 537 ? 12.281 2.648 15.906 1 95 537 LEU A N 1
ATOM 4084 C CA . LEU A 1 537 ? 13.352 2.67 14.914 1 95 537 LEU A CA 1
ATOM 4085 C C . LEU A 1 537 ? 12.781 2.572 13.5 1 95 537 LEU A C 1
ATOM 4087 O O . LEU A 1 537 ? 11.828 1.829 13.266 1 95 537 LEU A O 1
ATOM 4091 N N . GLY A 1 538 ? 13.305 3.383 12.656 1 94.31 538 GLY A N 1
ATOM 4092 C CA . GLY A 1 538 ? 12.828 3.33 11.289 1 94.31 538 GLY A CA 1
ATOM 4093 C C . GLY A 1 538 ? 13.906 3.66 10.266 1 94.31 538 GLY A C 1
ATOM 4094 O O . GLY A 1 538 ? 14.93 4.258 10.609 1 94.31 538 GLY A O 1
ATOM 4095 N N . ALA A 1 539 ? 13.734 3.186 9.078 1 93.94 539 ALA A N 1
ATOM 4096 C CA . ALA A 1 539 ? 14.578 3.482 7.922 1 93.94 539 ALA A CA 1
ATOM 4097 C C . ALA A 1 539 ? 13.742 3.621 6.652 1 93.94 539 ALA A C 1
ATOM 4099 O O . ALA A 1 539 ? 12.641 3.072 6.562 1 93.94 539 ALA A O 1
ATOM 4100 N N . GLY A 1 540 ? 14.258 4.426 5.742 1 92.75 540 GLY A N 1
ATOM 4101 C CA . GLY A 1 540 ? 13.516 4.652 4.516 1 92.75 540 GLY A CA 1
ATOM 4102 C C . GLY A 1 540 ? 14.398 4.988 3.332 1 92.75 540 GLY A C 1
ATOM 4103 O O . GLY A 1 540 ? 15.562 5.363 3.504 1 92.75 540 GLY A O 1
ATOM 4104 N N . LEU A 1 541 ? 13.922 4.711 2.162 1 91.44 541 LEU A N 1
ATOM 4105 C CA . LEU A 1 541 ? 14.523 5.043 0.876 1 91.44 541 LEU A CA 1
ATOM 4106 C C . LEU A 1 541 ? 13.609 5.953 0.065 1 91.44 541 LEU A C 1
ATOM 4108 O O . LEU A 1 541 ? 12.406 5.691 -0.052 1 91.44 541 LEU A O 1
ATOM 4112 N N . ARG A 1 542 ? 14.211 7.008 -0.403 1 89.38 542 ARG A N 1
ATOM 4113 C CA . ARG A 1 542 ? 13.414 7.957 -1.176 1 89.38 542 ARG A CA 1
ATOM 4114 C C . ARG A 1 542 ? 14.094 8.289 -2.5 1 89.38 542 ARG A C 1
ATOM 4116 O O . ARG A 1 542 ? 15.297 8.57 -2.533 1 89.38 542 ARG A O 1
ATOM 4123 N N . ILE A 1 543 ? 13.344 8.148 -3.555 1 85.56 543 ILE A N 1
ATOM 4124 C CA . ILE A 1 543 ? 13.773 8.633 -4.863 1 85.56 543 ILE A CA 1
ATOM 4125 C C . ILE A 1 543 ? 12.875 9.773 -5.32 1 85.56 543 ILE A C 1
ATOM 4127 O O . ILE A 1 543 ? 11.641 9.664 -5.25 1 85.56 543 ILE A O 1
ATOM 4131 N N . SER A 1 544 ? 13.438 10.805 -5.684 1 81.94 544 SER A N 1
ATOM 4132 C CA . SER A 1 544 ? 12.695 11.945 -6.211 1 81.94 544 SER A CA 1
ATOM 4133 C C . SER A 1 544 ? 13.148 12.289 -7.629 1 81.94 544 SER A C 1
ATOM 4135 O O . SER A 1 544 ? 14.344 12.438 -7.887 1 81.94 544 SER A O 1
ATOM 4137 N N . LEU A 1 545 ? 12.117 12.234 -8.547 1 78.56 545 LEU A N 1
ATOM 4138 C CA . LEU A 1 545 ? 12.406 12.547 -9.938 1 78.56 545 LEU A CA 1
ATOM 4139 C C . LEU A 1 545 ? 11.492 13.656 -10.453 1 78.56 545 LEU A C 1
ATOM 4141 O O . LEU A 1 545 ? 10.312 13.703 -10.094 1 78.56 545 LEU A O 1
ATOM 4145 N N . MET B 1 1 ? -36.281 -22.125 -75.75 1 16.23 1 MET B N 1
ATOM 4146 C CA . MET B 1 1 ? -35 -22.234 -76.5 1 16.23 1 MET B CA 1
ATOM 4147 C C . MET B 1 1 ? -33.844 -21.703 -75.625 1 16.23 1 MET B C 1
ATOM 4149 O O . MET B 1 1 ? -34.094 -21.062 -74.625 1 16.23 1 MET B O 1
ATOM 4153 N N . ALA B 1 2 ? -32.781 -21.125 -76.312 1 16.92 2 ALA B N 1
ATOM 4154 C CA . ALA B 1 2 ? -31.312 -21.156 -76.375 1 16.92 2 ALA B CA 1
ATOM 4155 C C . ALA B 1 2 ? -30.703 -20.094 -75.5 1 16.92 2 ALA B C 1
ATOM 4157 O O . ALA B 1 2 ? -29.484 -19.844 -75.562 1 16.92 2 ALA B O 1
ATOM 4158 N N . ARG B 1 3 ? -31.5 -19.344 -74.688 1 19.77 3 ARG B N 1
ATOM 4159 C CA . ARG B 1 3 ? -30.906 -18.047 -74.375 1 19.77 3 ARG B CA 1
ATOM 4160 C C . ARG B 1 3 ? -29.562 -18.219 -73.625 1 19.77 3 ARG B C 1
ATOM 4162 O O . ARG B 1 3 ? -29.484 -18.906 -72.625 1 19.77 3 ARG B O 1
ATOM 4169 N N . GLU B 1 4 ? -28.453 -17.969 -74.312 1 20.83 4 GLU B N 1
ATOM 4170 C CA . GLU B 1 4 ? -27 -18.156 -74.25 1 20.83 4 GLU B CA 1
ATOM 4171 C C . GLU B 1 4 ? -26.406 -17.438 -73.062 1 20.83 4 GLU B C 1
ATOM 4173 O O . GLU B 1 4 ? -26.766 -16.297 -72.75 1 20.83 4 GLU B O 1
ATOM 4178 N N . GLN B 1 5 ? -25.797 -18.125 -72 1 22.28 5 GLN B N 1
ATOM 4179 C CA . GLN B 1 5 ? -25.281 -18.016 -70.625 1 22.28 5 GLN B CA 1
ATOM 4180 C C . GLN B 1 5 ? -24.047 -17.141 -70.562 1 22.28 5 GLN B C 1
ATOM 4182 O O . GLN B 1 5 ? -23 -17.5 -71.125 1 22.28 5 GLN B O 1
ATOM 4187 N N . GLU B 1 6 ? -24.219 -15.742 -70.812 1 23.55 6 GLU B N 1
ATOM 4188 C CA . GLU B 1 6 ? -23.031 -14.945 -71.125 1 23.55 6 GLU B CA 1
ATOM 4189 C C . GLU B 1 6 ? -21.984 -15.047 -70.062 1 23.55 6 GLU B C 1
ATOM 4191 O O . GLU B 1 6 ? -22.297 -14.883 -68.875 1 23.55 6 GLU B O 1
ATOM 4196 N N . PRO B 1 7 ? -20.75 -15.688 -70.125 1 23.81 7 PRO B N 1
ATOM 4197 C CA . PRO B 1 7 ? -19.672 -16.125 -69.25 1 23.81 7 PRO B CA 1
ATOM 4198 C C . PRO B 1 7 ? -18.953 -14.953 -68.562 1 23.81 7 PRO B C 1
ATOM 4200 O O . PRO B 1 7 ? -18.875 -13.867 -69.125 1 23.81 7 PRO B O 1
ATOM 4203 N N . MET B 1 8 ? -19 -14.836 -67.188 1 22 8 MET B N 1
ATOM 4204 C CA . MET B 1 8 ? -18.578 -13.875 -66.188 1 22 8 MET B CA 1
ATOM 4205 C C . MET B 1 8 ? -17.078 -13.586 -66.312 1 22 8 MET B C 1
ATOM 4207 O O . MET B 1 8 ? -16.25 -14.5 -66.25 1 22 8 MET B O 1
ATOM 4211 N N . THR B 1 9 ? -16.562 -12.578 -67 1 21.09 9 THR B N 1
ATOM 4212 C CA . THR B 1 9 ? -15.242 -12.273 -67.562 1 21.09 9 THR B CA 1
ATOM 4213 C C . THR B 1 9 ? -14.242 -12.016 -66.438 1 21.09 9 THR B C 1
ATOM 4215 O O . THR B 1 9 ? -14.547 -11.32 -65.5 1 21.09 9 THR B O 1
ATOM 4218 N N . PRO B 1 10 ? -12.953 -12.734 -66.25 1 20 10 PRO B N 1
ATOM 4219 C CA . PRO B 1 10 ? -11.844 -13.039 -65.375 1 20 10 PRO B CA 1
ATOM 4220 C C . PRO B 1 10 ? -10.953 -11.836 -65.062 1 20 10 PRO B C 1
ATOM 4222 O O . PRO B 1 10 ? -9.844 -11.984 -64.562 1 20 10 PRO B O 1
ATOM 4225 N N . ARG B 1 11 ? -11.25 -10.578 -65.5 1 21.02 11 ARG B N 1
ATOM 4226 C CA . ARG B 1 11 ? -10.172 -9.648 -65.812 1 21.02 11 ARG B CA 1
ATOM 4227 C C . ARG B 1 11 ? -9.375 -9.273 -64.562 1 21.02 11 ARG B C 1
ATOM 4229 O O . ARG B 1 11 ? -8.297 -8.688 -64.625 1 21.02 11 ARG B O 1
ATOM 4236 N N . THR B 1 12 ? -9.953 -8.977 -63.406 1 20.56 12 THR B N 1
ATOM 4237 C CA . THR B 1 12 ? -9.414 -7.914 -62.562 1 20.56 12 THR B CA 1
ATOM 4238 C C . THR B 1 12 ? -8.156 -8.391 -61.844 1 20.56 12 THR B C 1
ATOM 4240 O O . THR B 1 12 ? -8.195 -8.688 -60.625 1 20.56 12 THR B O 1
ATOM 4243 N N . LEU B 1 13 ? -7.227 -9.359 -62.312 1 18.83 13 LEU B N 1
ATOM 4244 C CA . LEU B 1 13 ? -6.117 -10.078 -61.719 1 18.83 13 LEU B CA 1
ATOM 4245 C C . LEU B 1 13 ? -4.965 -9.125 -61.406 1 18.83 13 LEU B C 1
ATOM 4247 O O . LEU B 1 13 ? -4.082 -9.453 -60.594 1 18.83 13 LEU B O 1
ATOM 4251 N N . THR B 1 14 ? -4.559 -8.156 -62.219 1 17.95 14 THR B N 1
ATOM 4252 C CA . THR B 1 14 ? -3.164 -8.102 -62.625 1 17.95 14 THR B CA 1
ATOM 4253 C C . THR B 1 14 ? -2.301 -7.418 -61.594 1 17.95 14 THR B C 1
ATOM 4255 O O . THR B 1 14 ? -1.143 -7.789 -61.375 1 17.95 14 THR B O 1
ATOM 4258 N N . LEU B 1 15 ? -2.617 -6.199 -61.125 1 17.19 15 LEU B N 1
ATOM 4259 C CA . LEU B 1 15 ? -1.504 -5.258 -61.156 1 17.19 15 LEU B CA 1
ATOM 4260 C C . LEU B 1 15 ? -0.476 -5.59 -60.094 1 17.19 15 LEU B C 1
ATOM 4262 O O . LEU B 1 15 ? 0.719 -5.691 -60.375 1 17.19 15 LEU B O 1
ATOM 4266 N N . ALA B 1 16 ? -0.406 -4.777 -58.938 1 18.2 16 ALA B N 1
ATOM 4267 C CA . ALA B 1 16 ? 0.782 -4.203 -58.312 1 18.2 16 ALA B CA 1
ATOM 4268 C C . ALA B 1 16 ? 1.532 -5.246 -57.5 1 18.2 16 ALA B C 1
ATOM 4270 O O . ALA B 1 16 ? 0.981 -5.816 -56.562 1 18.2 16 ALA B O 1
ATOM 4271 N N . ALA B 1 17 ? 2.635 -6.035 -57.969 1 17.73 17 ALA B N 1
ATOM 4272 C CA . ALA B 1 17 ? 3.805 -6.91 -58 1 17.73 17 ALA B CA 1
ATOM 4273 C C . ALA B 1 17 ? 4.797 -6.559 -56.906 1 17.73 17 ALA B C 1
ATOM 4275 O O . ALA B 1 17 ? 5.348 -7.449 -56.25 1 17.73 17 ALA B O 1
ATOM 4276 N N . ALA B 1 18 ? 5.391 -5.289 -57.031 1 17.12 18 ALA B N 1
ATOM 4277 C CA . ALA B 1 18 ? 6.848 -5.195 -57 1 17.12 18 ALA B CA 1
ATOM 4278 C C . ALA B 1 18 ? 7.379 -5.312 -55.562 1 17.12 18 ALA B C 1
ATOM 4280 O O . ALA B 1 18 ? 8.57 -5.57 -55.375 1 17.12 18 ALA B O 1
ATOM 4281 N N . LEU B 1 19 ? 6.777 -4.605 -54.656 1 17.55 19 LEU B N 1
ATOM 4282 C CA . LEU B 1 19 ? 7.637 -4 -53.656 1 17.55 19 LEU B CA 1
ATOM 4283 C C . LEU B 1 19 ? 8.25 -5.066 -52.75 1 17.55 19 LEU B C 1
ATOM 4285 O O . LEU B 1 19 ? 7.789 -5.262 -51.625 1 17.55 19 LEU B O 1
ATOM 4289 N N . SER B 1 20 ? 8.57 -6.254 -53.344 1 17.45 20 SER B N 1
ATOM 4290 C CA . SER B 1 20 ? 8.812 -7.496 -52.625 1 17.45 20 SER B CA 1
ATOM 4291 C C . SER B 1 20 ? 10.125 -7.438 -51.844 1 17.45 20 SER B C 1
ATOM 4293 O O . SER B 1 20 ? 10.547 -8.43 -51.25 1 17.45 20 SER B O 1
ATOM 4295 N N . ALA B 1 21 ? 11.016 -6.438 -52.344 1 18.02 21 ALA B N 1
ATOM 4296 C CA . ALA B 1 21 ? 12.359 -7.008 -52.344 1 18.02 21 ALA B CA 1
ATOM 4297 C C . ALA B 1 21 ? 12.734 -7.562 -50.969 1 18.02 21 ALA B C 1
ATOM 4299 O O . ALA B 1 21 ? 13.117 -8.727 -50.844 1 18.02 21 ALA B O 1
ATOM 4300 N N . ALA B 1 22 ? 13.758 -6.805 -50.406 1 18.02 22 ALA B N 1
ATOM 4301 C CA . ALA B 1 22 ? 15.078 -7.195 -49.906 1 18.02 22 ALA B CA 1
ATOM 4302 C C . ALA B 1 22 ? 15.008 -7.645 -48.469 1 18.02 22 ALA B C 1
ATOM 4304 O O . ALA B 1 22 ? 15.352 -6.883 -47.531 1 18.02 22 ALA B O 1
ATOM 4305 N N . LEU B 1 23 ? 13.875 -8.008 -48.062 1 17.62 23 LEU B N 1
ATOM 4306 C CA . LEU B 1 23 ? 13.852 -8.141 -46.594 1 17.62 23 LEU B CA 1
ATOM 4307 C C . LEU B 1 23 ? 14.82 -9.219 -46.125 1 17.62 23 LEU B C 1
ATOM 4309 O O . LEU B 1 23 ? 14.547 -10.414 -46.281 1 17.62 23 LEU B O 1
ATOM 4313 N N . THR B 1 24 ? 16.172 -8.945 -46.531 1 19.02 24 THR B N 1
ATOM 4314 C CA . THR B 1 24 ? 17.234 -9.898 -46.25 1 19.02 24 THR B CA 1
ATOM 4315 C C . THR B 1 24 ? 17.188 -10.367 -44.812 1 19.02 24 THR B C 1
ATOM 4317 O O . THR B 1 24 ? 17.328 -9.562 -43.875 1 19.02 24 THR B O 1
ATOM 4320 N N . GLY B 1 25 ? 16.359 -11.25 -44.625 1 19.7 25 GLY B N 1
ATOM 4321 C CA . GLY B 1 25 ? 16.016 -11.82 -43.344 1 19.7 25 GLY B CA 1
ATOM 4322 C C . GLY B 1 25 ? 17.172 -12.562 -42.688 1 19.7 25 GLY B C 1
ATOM 4323 O O . GLY B 1 25 ? 17.062 -13.75 -42.375 1 19.7 25 GLY B O 1
ATOM 4324 N N . THR B 1 26 ? 18.453 -11.953 -42.844 1 18.2 26 THR B N 1
ATOM 4325 C CA . THR B 1 26 ? 19.469 -12.883 -42.375 1 18.2 26 THR B CA 1
ATOM 4326 C C . THR B 1 26 ? 19.125 -13.398 -40.969 1 18.2 26 THR B C 1
ATOM 4328 O O . THR B 1 26 ? 18.688 -12.633 -40.094 1 18.2 26 THR B O 1
ATOM 4331 N N . PRO B 1 27 ? 18.844 -14.617 -40.938 1 20.81 27 PRO B N 1
ATOM 4332 C CA . PRO B 1 27 ? 18.469 -15.391 -39.75 1 20.81 27 PRO B CA 1
ATOM 4333 C C . PRO B 1 27 ? 19.547 -15.367 -38.656 1 20.81 27 PRO B C 1
ATOM 4335 O O . PRO B 1 27 ? 19.516 -16.172 -37.719 1 20.81 27 PRO B O 1
ATOM 4338 N N . THR B 1 28 ? 20.219 -14.219 -38.469 1 19.5 28 THR B N 1
ATOM 4339 C CA . THR B 1 28 ? 21.344 -14.477 -37.594 1 19.5 28 THR B CA 1
ATOM 4340 C C . THR B 1 28 ? 20.891 -15.195 -36.344 1 19.5 28 THR B C 1
ATOM 4342 O O . THR B 1 28 ? 19.953 -14.75 -35.656 1 19.5 28 THR B O 1
ATOM 4345 N N . TRP B 1 29 ? 20.984 -16.469 -36.344 1 18.53 29 TRP B N 1
ATOM 4346 C CA . TRP B 1 29 ? 20.891 -17.375 -35.219 1 18.53 29 TRP B CA 1
ATOM 4347 C C . TRP B 1 29 ? 21.734 -16.875 -34.031 1 18.53 29 TRP B C 1
ATOM 4349 O O . TRP B 1 29 ? 22.953 -17.031 -34.031 1 18.53 29 TRP B O 1
ATOM 4359 N N . ALA B 1 30 ? 21.703 -15.547 -33.906 1 18.56 30 ALA B N 1
ATOM 4360 C CA . ALA B 1 30 ? 22.641 -15.125 -32.844 1 18.56 30 ALA B CA 1
ATOM 4361 C C . ALA B 1 30 ? 22.672 -16.125 -31.703 1 18.56 30 ALA B C 1
ATOM 4363 O O . ALA B 1 30 ? 21.719 -16.875 -31.5 1 18.56 30 ALA B O 1
ATOM 4364 N N . GLN B 1 31 ? 23.75 -16.078 -30.906 1 18.52 31 GLN B N 1
ATOM 4365 C CA . GLN B 1 31 ? 24.625 -16.516 -29.812 1 18.52 31 GLN B CA 1
ATOM 4366 C C . GLN B 1 31 ? 23.812 -16.734 -28.531 1 18.52 31 GLN B C 1
ATOM 4368 O O . GLN B 1 31 ? 22.75 -16.141 -28.359 1 18.52 31 GLN B O 1
ATOM 4373 N N . SER B 1 32 ? 24.078 -17.906 -28 1 21.14 32 SER B N 1
ATOM 4374 C CA . SER B 1 32 ? 23.984 -18.484 -26.656 1 21.14 32 SER B CA 1
ATOM 4375 C C . SER B 1 32 ? 24.109 -17.406 -25.578 1 21.14 32 SER B C 1
ATOM 4377 O O . SER B 1 32 ? 25.188 -17.25 -25 1 21.14 32 SER B O 1
ATOM 4379 N N . GLU B 1 33 ? 23.547 -16.344 -25.984 1 21.02 33 GLU B N 1
ATOM 4380 C CA . GLU B 1 33 ? 23.891 -15.32 -25 1 21.02 33 GLU B CA 1
ATOM 4381 C C . GLU B 1 33 ? 23.672 -15.844 -23.578 1 21.02 33 GLU B C 1
ATOM 4383 O O . GLU B 1 33 ? 22.766 -16.641 -23.328 1 21.02 33 GLU B O 1
ATOM 4388 N N . GLU B 1 34 ? 24.719 -15.758 -22.797 1 24.09 34 GLU B N 1
ATOM 4389 C CA . GLU B 1 34 ? 25.141 -15.844 -21.391 1 24.09 34 GLU B CA 1
ATOM 4390 C C . GLU B 1 34 ? 24.047 -15.375 -20.453 1 24.09 34 GLU B C 1
ATOM 4392 O O . GLU B 1 34 ? 23.219 -14.539 -20.828 1 24.09 34 GLU B O 1
ATOM 4397 N N . ARG B 1 35 ? 23.734 -16.203 -19.547 1 24.92 35 ARG B N 1
ATOM 4398 C CA . ARG B 1 35 ? 22.953 -15.898 -18.344 1 24.92 35 ARG B CA 1
ATOM 4399 C C . ARG B 1 35 ? 23.125 -14.438 -17.938 1 24.92 35 ARG B C 1
ATOM 4401 O O . ARG B 1 35 ? 24.203 -14.031 -17.5 1 24.92 35 ARG B O 1
ATOM 4408 N N . PRO B 1 36 ? 22.625 -13.586 -18.969 1 24.14 36 PRO B N 1
ATOM 4409 C CA . PRO B 1 36 ? 22.859 -12.344 -18.219 1 24.14 36 PRO B CA 1
ATOM 4410 C C . PRO B 1 36 ? 22.609 -12.492 -16.719 1 24.14 36 PRO B C 1
ATOM 4412 O O . PRO B 1 36 ? 21.906 -13.406 -16.297 1 24.14 36 PRO B O 1
ATOM 4415 N N . ASP B 1 37 ? 23.359 -11.617 -16.062 1 26.95 37 ASP B N 1
ATOM 4416 C CA . ASP B 1 37 ? 23.531 -10.75 -14.898 1 26.95 37 ASP B CA 1
ATOM 4417 C C . ASP B 1 37 ? 22.188 -10.172 -14.445 1 26.95 37 ASP B C 1
ATOM 4419 O O . ASP B 1 37 ? 21.281 -9.992 -15.258 1 26.95 37 ASP B O 1
ATOM 4423 N N . GLU B 1 38 ? 21.859 -10.242 -13.43 1 26.92 38 GLU B N 1
ATOM 4424 C CA . GLU B 1 38 ? 20.734 -9.609 -12.742 1 26.92 38 GLU B CA 1
ATOM 4425 C C . GLU B 1 38 ? 20.438 -8.234 -13.328 1 26.92 38 GLU B C 1
ATOM 4427 O O . GLU B 1 38 ? 19.281 -7.863 -13.492 1 26.92 38 GLU B O 1
ATOM 4432 N N . ASP B 1 39 ? 21.562 -7.258 -13.695 1 24.55 39 ASP B N 1
ATOM 4433 C CA . ASP B 1 39 ? 21.562 -6.047 -14.508 1 24.55 39 ASP B CA 1
ATOM 4434 C C . ASP B 1 39 ? 21.906 -6.355 -15.961 1 24.55 39 ASP B C 1
ATOM 4436 O O . ASP B 1 39 ? 22.922 -7.012 -16.234 1 24.55 39 ASP B O 1
ATOM 4440 N N . ALA B 1 40 ? 21.766 -6.648 -17.172 1 31.95 40 ALA B N 1
ATOM 4441 C CA . ALA B 1 40 ? 21.406 -5.512 -18.016 1 31.95 40 ALA B CA 1
ATOM 4442 C C . ALA B 1 40 ? 20.656 -4.441 -17.219 1 31.95 40 ALA B C 1
ATOM 4444 O O . ALA B 1 40 ? 19.438 -4.383 -17.25 1 31.95 40 ALA B O 1
ATOM 4445 N N . LEU B 1 41 ? 20.703 -4.324 -15.93 1 30.27 41 LEU B N 1
ATOM 4446 C CA . LEU B 1 41 ? 20.297 -4.07 -14.547 1 30.27 41 LEU B CA 1
ATOM 4447 C C . LEU B 1 41 ? 20.328 -2.576 -14.242 1 30.27 41 LEU B C 1
ATOM 4449 O O . LEU B 1 41 ? 19.516 -2.08 -13.461 1 30.27 41 LEU B O 1
ATOM 4453 N N . PHE B 1 42 ? 20.703 -1.494 -13.828 1 32.72 42 PHE B N 1
ATOM 4454 C CA . PHE B 1 42 ? 20.125 -0.161 -13.891 1 32.72 42 PHE B CA 1
ATOM 4455 C C . PHE B 1 42 ? 20.734 0.655 -15.016 1 32.72 42 PHE B C 1
ATOM 4457 O O . PHE B 1 42 ? 21.031 1.841 -14.844 1 32.72 42 PHE B O 1
ATOM 4464 N N . GLY B 1 43 ? 21.578 0.661 -16.484 1 31.92 43 GLY B N 1
ATOM 4465 C CA . GLY B 1 43 ? 21.75 1.509 -17.641 1 31.92 43 GLY B CA 1
ATOM 4466 C C . GLY B 1 43 ? 22.359 0.778 -18.828 1 31.92 43 GLY B C 1
ATOM 4467 O O . GLY B 1 43 ? 22.438 1.327 -19.922 1 31.92 43 GLY B O 1
ATOM 4468 N N . GLY B 1 44 ? 23.594 -0.102 -19.016 1 29.52 44 GLY B N 1
ATOM 4469 C CA . GLY B 1 44 ? 24.672 -0.106 -20 1 29.52 44 GLY B CA 1
ATOM 4470 C C . GLY B 1 44 ? 24.328 -0.845 -21.266 1 29.52 44 GLY B C 1
ATOM 4471 O O . GLY B 1 44 ? 25.219 -1.236 -22.031 1 29.52 44 GLY B O 1
ATOM 4472 N N . GLY B 1 45 ? 23.469 -1.236 -21.953 1 27.44 45 GLY B N 1
ATOM 4473 C CA . GLY B 1 45 ? 23.734 -2.082 -23.094 1 27.44 45 GLY B CA 1
ATOM 4474 C C . GLY B 1 45 ? 24.109 -1.295 -24.344 1 27.44 45 GLY B C 1
ATOM 4475 O O . GLY B 1 45 ? 23.297 -1.132 -25.25 1 27.44 45 GLY B O 1
ATOM 4476 N N . GLN B 1 46 ? 25.266 -0.13 -24.328 1 23.66 46 GLN B N 1
ATOM 4477 C CA . GLN B 1 46 ? 25.438 0.359 -25.688 1 23.66 46 GLN B CA 1
ATOM 4478 C C . GLN B 1 46 ? 25.734 -0.789 -26.656 1 23.66 46 GLN B C 1
ATOM 4480 O O . GLN B 1 46 ? 26.078 -1.893 -26.219 1 23.66 46 GLN B O 1
ATOM 4485 N N . GLU B 1 47 ? 26.203 -0.322 -28.062 1 23.23 47 GLU B N 1
ATOM 4486 C CA . GLU B 1 47 ? 26.25 -0.589 -29.5 1 23.23 47 GLU B CA 1
ATOM 4487 C C . GLU B 1 47 ? 27.375 -1.568 -29.828 1 23.23 47 GLU B C 1
ATOM 4489 O O . GLU B 1 47 ? 27.188 -2.488 -30.625 1 23.23 47 GLU B O 1
ATOM 4494 N N . LYS B 1 48 ? 28.828 -1.013 -29.797 1 21.56 48 LYS B N 1
ATOM 4495 C CA . LYS B 1 48 ? 29.641 -0.749 -30.984 1 21.56 48 LYS B CA 1
ATOM 4496 C C . LYS B 1 48 ? 30.156 -2.047 -31.594 1 21.56 48 LYS B C 1
ATOM 4498 O O . LYS B 1 48 ? 30.125 -2.229 -32.812 1 21.56 48 LYS B O 1
ATOM 4503 N N . THR B 1 49 ? 31.312 -2.922 -31.094 1 19.92 49 THR B N 1
ATOM 4504 C CA . THR B 1 49 ? 32.719 -2.791 -31.422 1 19.92 49 THR B CA 1
ATOM 4505 C C . THR B 1 49 ? 33.188 -3.928 -32.344 1 19.92 49 THR B C 1
ATOM 4507 O O . THR B 1 49 ? 32.906 -5.098 -32.062 1 19.92 49 THR B O 1
ATOM 4510 N N . PRO B 1 50 ? 33.875 -3.6 -33.594 1 19.61 50 PRO B N 1
ATOM 4511 C CA . PRO B 1 50 ? 34.469 -4.34 -34.719 1 19.61 50 PRO B CA 1
ATOM 4512 C C . PRO B 1 50 ? 35.562 -5.328 -34.25 1 19.61 50 PRO B C 1
ATOM 4514 O O . PRO B 1 50 ? 36.5 -4.941 -33.531 1 19.61 50 PRO B O 1
ATOM 4517 N N . ALA B 1 51 ? 35.25 -6.48 -33.906 1 21.03 51 ALA B N 1
ATOM 4518 C CA . ALA B 1 51 ? 36.281 -7.41 -33.469 1 21.03 51 ALA B CA 1
ATOM 4519 C C . ALA B 1 51 ? 37.406 -7.496 -34.469 1 21.03 51 ALA B C 1
ATOM 4521 O O . ALA B 1 51 ? 37.25 -8.055 -35.562 1 21.03 51 ALA B O 1
ATOM 4522 N N . GLU B 1 52 ? 38.188 -6.254 -34.656 1 17.45 52 GLU B N 1
ATOM 4523 C CA . GLU B 1 52 ? 39.344 -6.531 -35.5 1 17.45 52 GLU B CA 1
ATOM 4524 C C . GLU B 1 52 ? 40.125 -7.723 -34.969 1 17.45 52 GLU B C 1
ATOM 4526 O O . GLU B 1 52 ? 40.25 -7.914 -33.75 1 17.45 52 GLU B O 1
ATOM 4531 N N . ALA B 1 53 ? 40.531 -8.57 -35.844 1 18.81 53 ALA B N 1
ATOM 4532 C CA . ALA B 1 53 ? 41.156 -9.891 -35.844 1 18.81 53 ALA B CA 1
ATOM 4533 C C . ALA B 1 53 ? 42.531 -9.836 -35.188 1 18.81 53 ALA B C 1
ATOM 4535 O O . ALA B 1 53 ? 43.25 -10.836 -35.188 1 18.81 53 ALA B O 1
ATOM 4536 N N . PRO B 1 54 ? 42.812 -8.75 -34.219 1 16.91 54 PRO B N 1
ATOM 4537 C CA . PRO B 1 54 ? 44.281 -8.781 -34.312 1 16.91 54 PRO B CA 1
ATOM 4538 C C . PRO B 1 54 ? 44.875 -10.156 -34 1 16.91 54 PRO B C 1
ATOM 4540 O O . PRO B 1 54 ? 44.25 -10.945 -33.281 1 16.91 54 PRO B O 1
ATOM 4543 N N . ALA B 1 55 ? 45.938 -10.531 -34.719 1 16.89 55 ALA B N 1
ATOM 4544 C CA . ALA B 1 55 ? 46.781 -11.695 -34.969 1 16.89 55 ALA B CA 1
ATOM 4545 C C . ALA B 1 55 ? 47.531 -12.117 -33.719 1 16.89 55 ALA B C 1
ATOM 4547 O O . ALA B 1 55 ? 47.531 -13.297 -33.344 1 16.89 55 ALA B O 1
ATOM 4548 N N . GLY B 1 56 ? 48.438 -11.18 -33.281 1 16.14 56 GLY B N 1
ATOM 4549 C CA . GLY B 1 56 ? 49.75 -11.727 -33.094 1 16.14 56 GLY B CA 1
ATOM 4550 C C . GLY B 1 56 ? 49.938 -12.414 -31.766 1 16.14 56 GLY B C 1
ATOM 4551 O O . GLY B 1 56 ? 49.281 -12.062 -30.781 1 16.14 56 GLY B O 1
ATOM 4552 N N . GLU B 1 57 ? 50.469 -13.641 -31.672 1 16.34 57 GLU B N 1
ATOM 4553 C CA . GLU B 1 57 ? 50.75 -14.742 -30.75 1 16.34 57 GLU B CA 1
ATOM 4554 C C . GLU B 1 57 ? 51.719 -14.312 -29.656 1 16.34 57 GLU B C 1
ATOM 4556 O O . GLU B 1 57 ? 52.062 -15.109 -28.781 1 16.34 57 GLU B O 1
ATOM 4561 N N . GLU B 1 58 ? 52.094 -12.898 -29.625 1 16.36 58 GLU B N 1
ATOM 4562 C CA . GLU B 1 58 ? 53.469 -13.016 -29.125 1 16.36 58 GLU B CA 1
ATOM 4563 C C . GLU B 1 58 ? 53.469 -13.602 -27.703 1 16.36 58 GLU B C 1
ATOM 4565 O O . GLU B 1 58 ? 52.562 -13.328 -26.906 1 16.36 58 GLU B O 1
ATOM 4570 N N . SER B 1 59 ? 54.469 -14.469 -27.453 1 15.77 59 SER B N 1
ATOM 4571 C CA . SER B 1 59 ? 54.969 -15.438 -26.469 1 15.77 59 SER B CA 1
ATOM 4572 C C . SER B 1 59 ? 55.312 -14.75 -25.141 1 15.77 59 SER B C 1
ATOM 4574 O O . SER B 1 59 ? 55.844 -13.641 -25.125 1 15.77 59 SER B O 1
ATOM 4576 N N . GLY B 1 60 ? 54.5 -15.062 -24.094 1 16.53 60 GLY B N 1
ATOM 4577 C CA . GLY B 1 60 ? 54.5 -14.633 -22.703 1 16.53 60 GLY B CA 1
ATOM 4578 C C . GLY B 1 60 ? 55.844 -14.773 -22.016 1 16.53 60 GLY B C 1
ATOM 4579 O O . GLY B 1 60 ? 55.906 -14.758 -20.781 1 16.53 60 GLY B O 1
ATOM 4580 N N . ARG B 1 61 ? 57 -14.398 -22.719 1 15.71 61 ARG B N 1
ATOM 4581 C CA . ARG B 1 61 ? 58 -15.117 -21.953 1 15.71 61 ARG B CA 1
ATOM 4582 C C . ARG B 1 61 ? 58 -14.688 -20.484 1 15.71 61 ARG B C 1
ATOM 4584 O O . ARG B 1 61 ? 57.594 -13.562 -20.172 1 15.71 61 ARG B O 1
ATOM 4591 N N . PRO B 1 62 ? 58.312 -15.617 -19.578 1 15.98 62 PRO B N 1
ATOM 4592 C CA . PRO B 1 62 ? 58.219 -15.828 -18.125 1 15.98 62 PRO B CA 1
ATOM 4593 C C . PRO B 1 62 ? 59.125 -14.891 -17.344 1 15.98 62 PRO B C 1
ATOM 4595 O O . PRO B 1 62 ? 59.25 -15 -16.125 1 15.98 62 PRO B O 1
ATOM 4598 N N . ASP B 1 63 ? 59.594 -13.641 -18 1 14.41 63 ASP B N 1
ATOM 4599 C CA . ASP B 1 63 ? 60.969 -13.531 -17.453 1 14.41 63 ASP B CA 1
ATOM 4600 C C . ASP B 1 63 ? 60.938 -13.406 -15.93 1 14.41 63 ASP B C 1
ATOM 4602 O O . ASP B 1 63 ? 59.906 -13.031 -15.352 1 14.41 63 ASP B O 1
ATOM 4606 N N . GLU B 1 64 ? 62.25 -13.219 -15.359 1 14.8 64 GLU B N 1
ATOM 4607 C CA . GLU B 1 64 ? 63.094 -13.641 -14.234 1 14.8 64 GLU B CA 1
ATOM 4608 C C . GLU B 1 64 ? 62.875 -12.758 -13.008 1 14.8 64 GLU B C 1
ATOM 4610 O O . GLU B 1 64 ? 62.25 -11.688 -13.117 1 14.8 64 GLU B O 1
ATOM 4615 N N . ASP B 1 65 ? 63.875 -12.648 -12.148 1 14.66 65 ASP B N 1
ATOM 4616 C CA . ASP B 1 65 ? 64.188 -12.883 -10.758 1 14.66 65 ASP B CA 1
ATOM 4617 C C . ASP B 1 65 ? 64.125 -11.602 -9.938 1 14.66 65 ASP B C 1
ATOM 4619 O O . ASP B 1 65 ? 63.562 -11.609 -8.82 1 14.66 65 ASP B O 1
ATOM 4623 N N . ALA B 1 66 ? 64.875 -10.406 -10.219 1 14.01 66 ALA B N 1
ATOM 4624 C CA . ALA B 1 66 ? 66 -10.227 -9.32 1 14.01 66 ALA B CA 1
ATOM 4625 C C . ALA B 1 66 ? 65.625 -9.406 -8.094 1 14.01 66 ALA B C 1
ATOM 4627 O O . ALA B 1 66 ? 64.562 -8.75 -8.086 1 14.01 66 ALA B O 1
ATOM 4628 N N . LEU B 1 67 ? 66.562 -8.422 -7.668 1 14.24 67 LEU B N 1
ATOM 4629 C CA . LEU B 1 67 ? 67.375 -8.266 -6.473 1 14.24 67 LEU B CA 1
ATOM 4630 C C . LEU B 1 67 ? 66.812 -7.238 -5.523 1 14.24 67 LEU B C 1
ATOM 4632 O O . LEU B 1 67 ? 66 -6.375 -5.953 1 14.24 67 LEU B O 1
ATOM 4636 N N . PHE B 1 68 ? 67.312 -7.039 -4.352 1 15.13 68 PHE B N 1
ATOM 4637 C CA . PHE B 1 68 ? 67.25 -6.789 -2.918 1 15.13 68 PHE B CA 1
ATOM 4638 C C . PHE B 1 68 ? 67.188 -5.293 -2.633 1 15.13 68 PHE B C 1
ATOM 4640 O O . PHE B 1 68 ? 66.688 -4.891 -1.566 1 15.13 68 PHE B O 1
ATOM 4647 N N . GLY B 1 69 ? 67.562 -4.258 -3.518 1 14.43 69 GLY B N 1
ATOM 4648 C CA . GLY B 1 69 ? 68.438 -3.438 -2.721 1 14.43 69 GLY B CA 1
ATOM 4649 C C . GLY B 1 69 ? 67.75 -2.494 -1.78 1 14.43 69 GLY B C 1
ATOM 4650 O O . GLY B 1 69 ? 66.562 -2.184 -1.99 1 14.43 69 GLY B O 1
ATOM 4651 N N . GLY B 1 70 ? 68.375 -2.221 -0.589 1 14.78 70 GLY B N 1
ATOM 4652 C CA . GLY B 1 70 ? 68.188 -1.75 0.779 1 14.78 70 GLY B CA 1
ATOM 4653 C C . GLY B 1 70 ? 68 -0.254 0.874 1 14.78 70 GLY B C 1
ATOM 4654 O O . GLY B 1 70 ? 67.312 0.215 1.779 1 14.78 70 GLY B O 1
ATOM 4655 N N . ASP B 1 71 ? 68.625 0.674 -0.01 1 14.54 71 ASP B N 1
ATOM 4656 C CA . ASP B 1 71 ? 69.438 1.539 0.84 1 14.54 71 ASP B CA 1
ATOM 4657 C C . ASP B 1 71 ? 68.562 2.623 1.494 1 14.54 71 ASP B C 1
ATOM 4659 O O . ASP B 1 71 ? 67.438 2.869 1.071 1 14.54 71 ASP B O 1
ATOM 4663 N N . GLY B 1 72 ? 69.312 3.775 1.794 1 14.41 72 GLY B N 1
ATOM 4664 C CA . GLY B 1 72 ? 69.688 4.562 2.949 1 14.41 72 GLY B CA 1
ATOM 4665 C C . GLY B 1 72 ? 68.812 5.773 3.18 1 14.41 72 GLY B C 1
ATOM 4666 O O . GLY B 1 72 ? 67.875 5.703 3.938 1 14.41 72 GLY B O 1
ATOM 4667 N N . SER B 1 73 ? 69.25 6.996 2.672 1 14.69 73 SER B N 1
ATOM 4668 C CA . SER B 1 73 ? 69.812 7.98 3.613 1 14.69 73 SER B CA 1
ATOM 4669 C C . SER B 1 73 ? 68.75 9.039 3.941 1 14.69 73 SER B C 1
ATOM 4671 O O . SER B 1 73 ? 68.438 9.273 5.113 1 14.69 73 SER B O 1
ATOM 4673 N N . GLU B 1 74 ? 68.875 10.359 3.377 1 14.83 74 GLU B N 1
ATOM 4674 C CA . GLU B 1 74 ? 69.312 11.531 4.141 1 14.83 74 GLU B CA 1
ATOM 4675 C C . GLU B 1 74 ? 68.125 12.406 4.504 1 14.83 74 GLU B C 1
ATOM 4677 O O . GLU B 1 74 ? 67.125 12.484 3.756 1 14.83 74 GLU B O 1
ATOM 4682 N N . PRO B 1 75 ? 68.188 13.125 5.664 1 15.88 75 PRO B N 1
ATOM 4683 C CA . PRO B 1 75 ? 67.438 13.773 6.703 1 15.88 75 PRO B CA 1
ATOM 4684 C C . PRO B 1 75 ? 66.875 15.125 6.266 1 15.88 75 PRO B C 1
ATOM 4686 O O . PRO B 1 75 ? 65.812 15.578 6.805 1 15.88 75 PRO B O 1
ATOM 4689 N N . THR B 1 76 ? 67.375 15.859 5.164 1 15.05 76 THR B N 1
ATOM 4690 C CA . THR B 1 76 ? 67.75 17.188 5.613 1 15.05 76 THR B CA 1
ATOM 4691 C C . THR B 1 76 ? 66.5 18.062 5.793 1 15.05 76 THR B C 1
ATOM 4693 O O . THR B 1 76 ? 65.5 17.859 5.125 1 15.05 76 THR B O 1
ATOM 4696 N N . VAL B 1 77 ? 66.625 19.109 6.715 1 15.8 77 VAL B N 1
ATOM 4697 C CA . VAL B 1 77 ? 65.938 19.922 7.742 1 15.8 77 VAL B CA 1
ATOM 4698 C C . VAL B 1 77 ? 65.375 21.188 7.113 1 15.8 77 VAL B C 1
ATOM 4700 O O . VAL B 1 77 ? 64.688 21.953 7.777 1 15.8 77 VAL B O 1
ATOM 4703 N N . ASP B 1 78 ? 65.438 21.422 5.746 1 14.89 78 ASP B N 1
ATOM 4704 C CA . ASP B 1 78 ? 65.688 22.859 5.621 1 14.89 78 ASP B CA 1
ATOM 4705 C C . ASP B 1 78 ? 64.438 23.656 6.055 1 14.89 78 ASP B C 1
ATOM 4707 O O . ASP B 1 78 ? 63.312 23.203 5.871 1 14.89 78 ASP B O 1
ATOM 4711 N N . VAL B 1 79 ? 64.688 24.906 6.48 1 15.17 79 VAL B N 1
ATOM 4712 C CA . VAL B 1 79 ? 64.375 25.969 7.434 1 15.17 79 VAL B CA 1
ATOM 4713 C C . VAL B 1 79 ? 63.281 26.859 6.852 1 15.17 79 VAL B C 1
ATOM 4715 O O . VAL B 1 79 ? 62.281 27.125 7.508 1 15.17 79 VAL B O 1
ATOM 4718 N N . ALA B 1 80 ? 63.5 27.672 5.715 1 15.02 80 ALA B N 1
ATOM 4719 C CA . ALA B 1 80 ? 63.531 29.094 6.07 1 15.02 80 ALA B CA 1
ATOM 4720 C C . ALA B 1 80 ? 62.125 29.672 6.109 1 15.02 80 ALA B C 1
ATOM 4722 O O . ALA B 1 80 ? 61.188 29.047 5.625 1 15.02 80 ALA B O 1
ATOM 4723 N N . PRO B 1 81 ? 61.906 30.875 5.297 1 15.41 81 PRO B N 1
ATOM 4724 C CA . PRO B 1 81 ? 61.688 32.25 5.746 1 15.41 81 PRO B CA 1
ATOM 4725 C C . PRO B 1 81 ? 60.219 32.688 5.672 1 15.41 81 PRO B C 1
ATOM 4727 O O . PRO B 1 81 ? 59.406 31.969 5.066 1 15.41 81 PRO B O 1
ATOM 4730 N N . GLY B 1 82 ? 59.875 34.062 5.672 1 16.06 82 GLY B N 1
ATOM 4731 C CA . GLY B 1 82 ? 59.219 35.125 6.402 1 16.06 82 GLY B CA 1
ATOM 4732 C C . GLY B 1 82 ? 57.969 35.625 5.727 1 16.06 82 GLY B C 1
ATOM 4733 O O . GLY B 1 82 ? 57.281 36.469 6.273 1 16.06 82 GLY B O 1
ATOM 4734 N N . THR B 1 83 ? 57.75 35.281 4.383 1 15.64 83 THR B N 1
ATOM 4735 C CA . THR B 1 83 ? 57.281 36.469 3.682 1 15.64 83 THR B CA 1
ATOM 4736 C C . THR B 1 83 ? 55.875 36.875 4.18 1 15.64 83 THR B C 1
ATOM 4738 O O . THR B 1 83 ? 55.125 36.031 4.688 1 15.64 83 THR B O 1
ATOM 4741 N N . THR B 1 84 ? 55.531 38.188 3.934 1 17.03 84 THR B N 1
ATOM 4742 C CA . THR B 1 84 ? 54.844 39.438 4.328 1 17.03 84 THR B CA 1
ATOM 4743 C C . THR B 1 84 ? 53.406 39.406 3.832 1 17.03 84 THR B C 1
ATOM 4745 O O . THR B 1 84 ? 53.156 39.344 2.629 1 17.03 84 THR B O 1
ATOM 4748 N N . GLY B 1 85 ? 52.406 38.875 4.598 1 16.09 85 GLY B N 1
ATOM 4749 C CA . GLY B 1 85 ? 51.031 38.5 4.305 1 16.09 85 GLY B CA 1
ATOM 4750 C C . GLY B 1 85 ? 50.125 39.719 4.102 1 16.09 85 GLY B C 1
ATOM 4751 O O . GLY B 1 85 ? 49.75 40.375 5.066 1 16.09 85 GLY B O 1
ATOM 4752 N N . GLY B 1 86 ? 50.5 40.531 3.08 1 16.48 86 GLY B N 1
ATOM 4753 C CA . GLY B 1 86 ? 49.688 41.75 3 1 16.48 86 GLY B CA 1
ATOM 4754 C C . GLY B 1 86 ? 48.188 41.469 2.887 1 16.48 86 GLY B C 1
ATOM 4755 O O . GLY B 1 86 ? 47.781 40.469 2.26 1 16.48 86 GLY B O 1
ATOM 4756 N N . ALA B 1 87 ? 47.312 41.969 3.818 1 16.3 87 ALA B N 1
ATOM 4757 C CA . ALA B 1 87 ? 45.969 41.844 4.371 1 16.3 87 ALA B CA 1
ATOM 4758 C C . ALA B 1 87 ? 44.906 42.375 3.402 1 16.3 87 ALA B C 1
ATOM 4760 O O . ALA B 1 87 ? 43.719 42.406 3.734 1 16.3 87 ALA B O 1
ATOM 4761 N N . THR B 1 88 ? 45.25 42.625 2.131 1 17.66 88 THR B N 1
ATOM 4762 C CA . THR B 1 88 ? 44.25 43.594 1.657 1 17.66 88 THR B CA 1
ATOM 4763 C C . THR B 1 88 ? 42.844 42.969 1.669 1 17.66 88 THR B C 1
ATOM 4765 O O . THR B 1 88 ? 42.656 41.875 1.114 1 17.66 88 THR B O 1
ATOM 4768 N N . GLU B 1 89 ? 41.969 43.375 2.6 1 16.8 89 GLU B N 1
ATOM 4769 C CA . GLU B 1 89 ? 40.656 43.062 3.148 1 16.8 89 GLU B CA 1
ATOM 4770 C C . GLU B 1 89 ? 39.562 43.188 2.092 1 16.8 89 GLU B C 1
ATOM 4772 O O . GLU B 1 89 ? 39.156 44.312 1.756 1 16.8 89 GLU B O 1
ATOM 4777 N N . ARG B 1 90 ? 39.75 42.562 0.883 1 17.44 90 ARG B N 1
ATOM 4778 C CA . ARG B 1 90 ? 38.75 42.906 -0.123 1 17.44 90 ARG B CA 1
ATOM 4779 C C . ARG B 1 90 ? 37.344 42.562 0.365 1 17.44 90 ARG B C 1
ATOM 4781 O O . ARG B 1 90 ? 37.125 41.531 0.987 1 17.44 90 ARG B O 1
ATOM 4788 N N . GLN B 1 91 ? 36.438 43.562 0.374 1 18.33 91 GLN B N 1
ATOM 4789 C CA . GLN B 1 91 ? 35.094 43.781 0.836 1 18.33 91 GLN B CA 1
ATOM 4790 C C . GLN B 1 91 ? 34.125 42.812 0.141 1 18.33 91 GLN B C 1
ATOM 4792 O O . GLN B 1 91 ? 34.094 42.719 -1.088 1 18.33 91 GLN B O 1
ATOM 4797 N N . PRO B 1 92 ? 33.719 41.688 0.754 1 18.36 92 PRO B N 1
ATOM 4798 C CA . PRO B 1 92 ? 33 40.594 0.121 1 18.36 92 PRO B CA 1
ATOM 4799 C C . PRO B 1 92 ? 31.672 41.062 -0.506 1 18.36 92 PRO B C 1
ATOM 4801 O O . PRO B 1 92 ? 31 41.938 0.037 1 18.36 92 PRO B O 1
ATOM 4804 N N . PRO B 1 93 ? 31.625 41 -1.788 1 18.48 93 PRO B N 1
ATOM 4805 C CA . PRO B 1 93 ? 30.453 41.438 -2.559 1 18.48 93 PRO B CA 1
ATOM 4806 C C . PRO B 1 93 ? 29.141 40.844 -2.043 1 18.48 93 PRO B C 1
ATOM 4808 O O . PRO B 1 93 ? 29.141 39.781 -1.446 1 18.48 93 PRO B O 1
ATOM 4811 N N . LEU B 1 94 ? 28 41.688 -1.897 1 19.94 94 LEU B N 1
ATOM 4812 C CA . LEU B 1 94 ? 26.625 41.625 -1.384 1 19.94 94 LEU B CA 1
ATOM 4813 C C . LEU B 1 94 ? 25.844 40.531 -2.053 1 19.94 94 LEU B C 1
ATOM 4815 O O . LEU B 1 94 ? 25.594 40.562 -3.26 1 19.94 94 LEU B O 1
ATOM 4819 N N . THR B 1 95 ? 26.047 39.25 -1.679 1 20.86 95 THR B N 1
ATOM 4820 C CA . THR B 1 95 ? 25.484 38 -2.244 1 20.86 95 THR B CA 1
ATOM 4821 C C . THR B 1 95 ? 23.969 38.094 -2.285 1 20.86 95 THR B C 1
ATOM 4823 O O . THR B 1 95 ? 23.344 38.688 -1.406 1 20.86 95 THR B O 1
ATOM 4826 N N . ALA B 1 96 ? 23.359 37.656 -3.346 1 22.86 96 ALA B N 1
ATOM 4827 C CA . ALA B 1 96 ? 22 37.625 -3.91 1 22.86 96 ALA B CA 1
ATOM 4828 C C . ALA B 1 96 ? 21.016 37.031 -2.934 1 22.86 96 ALA B C 1
ATOM 4830 O O . ALA B 1 96 ? 21.344 36.094 -2.211 1 22.86 96 ALA B O 1
ATOM 4831 N N . PRO B 1 97 ? 19.859 37.719 -2.699 1 23.5 97 PRO B N 1
ATOM 4832 C CA . PRO B 1 97 ? 18.844 37.531 -1.669 1 23.5 97 PRO B CA 1
ATOM 4833 C C . PRO B 1 97 ? 18.344 36.094 -1.579 1 23.5 97 PRO B C 1
ATOM 4835 O O . PRO B 1 97 ? 18.469 35.344 -2.545 1 23.5 97 PRO B O 1
ATOM 4838 N N . ASP B 1 98 ? 18.016 35.656 -0.321 1 23.28 98 ASP B N 1
ATOM 4839 C CA . ASP B 1 98 ? 17.719 34.406 0.388 1 23.28 98 ASP B CA 1
ATOM 4840 C C . ASP B 1 98 ? 16.531 33.688 -0.242 1 23.28 98 ASP B C 1
ATOM 4842 O O . ASP B 1 98 ? 15.477 34.281 -0.456 1 23.28 98 ASP B O 1
ATOM 4846 N N . GLU B 1 99 ? 16.719 32.688 -1.009 1 25.45 99 GLU B N 1
ATOM 4847 C CA . GLU B 1 99 ? 15.875 31.594 -1.504 1 25.45 99 GLU B CA 1
ATOM 4848 C C . GLU B 1 99 ? 14.789 31.234 -0.493 1 25.45 99 GLU B C 1
ATOM 4850 O O . GLU B 1 99 ? 14.977 31.391 0.714 1 25.45 99 GLU B O 1
ATOM 4855 N N . ASN B 1 100 ? 13.547 31.016 -0.992 1 26.45 100 ASN B N 1
ATOM 4856 C CA . ASN B 1 100 ? 12.336 30.75 -0.227 1 26.45 100 ASN B CA 1
ATOM 4857 C C . ASN B 1 100 ? 12.617 29.812 0.954 1 26.45 100 ASN B C 1
ATOM 4859 O O . ASN B 1 100 ? 12.852 28.625 0.769 1 26.45 100 ASN B O 1
ATOM 4863 N N . ARG B 1 101 ? 13.094 30.297 2.01 1 26.53 101 ARG B N 1
ATOM 4864 C CA . ARG B 1 101 ? 13.617 29.766 3.27 1 26.53 101 ARG B CA 1
ATOM 4865 C C . ARG B 1 101 ? 12.617 28.812 3.922 1 26.53 101 ARG B C 1
ATOM 4867 O O . ARG B 1 101 ? 13.008 27.969 4.73 1 26.53 101 ARG B O 1
ATOM 4874 N N . ASP B 1 102 ? 11.391 29.281 3.975 1 26.12 102 ASP B N 1
ATOM 4875 C CA . ASP B 1 102 ? 10.516 28.609 4.93 1 26.12 102 ASP B CA 1
ATOM 4876 C C . ASP B 1 102 ? 10.234 27.172 4.484 1 26.12 102 ASP B C 1
ATOM 4878 O O . ASP B 1 102 ? 9.805 26.344 5.289 1 26.12 102 ASP B O 1
ATOM 4882 N N . ALA B 1 103 ? 9.953 27 3.209 1 27.89 103 ALA B N 1
ATOM 4883 C CA . ALA B 1 103 ? 9.695 25.625 2.791 1 27.89 103 ALA B CA 1
ATOM 4884 C C . ALA B 1 103 ? 10.906 24.734 3.057 1 27.89 103 ALA B C 1
ATOM 4886 O O . ALA B 1 103 ? 10.805 23.5 2.986 1 27.89 103 ALA B O 1
ATOM 4887 N N . ASP B 1 104 ? 12.078 25.281 3.178 1 27.84 104 ASP B N 1
ATOM 4888 C CA . ASP B 1 104 ? 13.367 24.594 3.209 1 27.84 104 ASP B CA 1
ATOM 4889 C C . ASP B 1 104 ? 13.641 24.016 4.594 1 27.84 104 ASP B C 1
ATOM 4891 O O . ASP B 1 104 ? 14.523 23.172 4.754 1 27.84 104 ASP B O 1
ATOM 4895 N N . VAL B 1 105 ? 13.398 24.781 5.641 1 26.89 105 VAL B N 1
ATOM 4896 C CA . VAL B 1 105 ? 13.984 24.328 6.898 1 26.89 105 VAL B CA 1
ATOM 4897 C C . VAL B 1 105 ? 13.438 22.938 7.242 1 26.89 105 VAL B C 1
ATOM 4899 O O . VAL B 1 105 ? 14.188 22.062 7.672 1 26.89 105 VAL B O 1
ATOM 4902 N N . LEU B 1 106 ? 12.18 22.969 7.691 1 25.5 106 LEU B N 1
ATOM 4903 C CA . LEU B 1 106 ? 11.711 21.641 8.078 1 25.5 106 LEU B CA 1
ATOM 4904 C C . LEU B 1 106 ? 11.484 20.766 6.848 1 25.5 106 LEU B C 1
ATOM 4906 O O . LEU B 1 106 ? 11.062 19.609 6.969 1 25.5 106 LEU B O 1
ATOM 4910 N N . ASN B 1 107 ? 10.992 21.406 5.758 1 27.75 107 ASN B N 1
ATOM 4911 C CA . ASN B 1 107 ? 10.945 20.656 4.516 1 27.75 107 ASN B CA 1
ATOM 4912 C C . ASN B 1 107 ? 12.352 20.359 3.986 1 27.75 107 ASN B C 1
ATOM 4914 O O . ASN B 1 107 ? 13.234 21.219 4.059 1 27.75 107 ASN B O 1
ATOM 4918 N N . GLY B 1 108 ? 12.938 19.234 4.188 1 28.97 108 GLY B N 1
ATOM 4919 C CA . GLY B 1 108 ? 14.227 18.922 3.598 1 28.97 108 GLY B CA 1
ATOM 4920 C C . GLY B 1 108 ? 14.508 19.703 2.328 1 28.97 108 GLY B C 1
ATOM 4921 O O . GLY B 1 108 ? 13.617 20.359 1.785 1 28.97 108 GLY B O 1
ATOM 4922 N N . PRO B 1 109 ? 15.82 20.141 2.045 1 28.67 109 PRO B N 1
ATOM 4923 C CA . PRO B 1 109 ? 16.188 20.859 0.822 1 28.67 109 PRO B CA 1
ATOM 4924 C C . PRO B 1 109 ? 15.258 20.531 -0.35 1 28.67 109 PRO B C 1
ATOM 4926 O O . PRO B 1 109 ? 14.664 19.453 -0.391 1 28.67 109 PRO B O 1
ATOM 4929 N N . ALA B 1 110 ? 14.578 21.531 -0.915 1 31.47 110 ALA B N 1
ATOM 4930 C CA . ALA B 1 110 ? 13.961 21.328 -2.219 1 31.47 110 ALA B CA 1
ATOM 4931 C C . ALA B 1 110 ? 14.672 20.234 -3.002 1 31.47 110 ALA B C 1
ATOM 4933 O O . ALA B 1 110 ? 15.891 20.281 -3.184 1 31.47 110 ALA B O 1
ATOM 4934 N N . THR B 1 111 ? 14.203 19.047 -2.939 1 31 111 THR B N 1
ATOM 4935 C CA . THR B 1 111 ? 14.836 18 -3.744 1 31 111 THR B CA 1
ATOM 4936 C C . THR B 1 111 ? 15.18 18.531 -5.133 1 31 111 THR B C 1
ATOM 4938 O O . THR B 1 111 ? 14.289 18.938 -5.887 1 31 111 THR B O 1
ATOM 4941 N N . ARG B 1 112 ? 16.312 19.297 -5.234 1 30.64 112 ARG B N 1
ATOM 4942 C CA . ARG B 1 112 ? 16.812 19.562 -6.578 1 30.64 112 ARG B CA 1
ATOM 4943 C C . ARG B 1 112 ? 16.438 18.453 -7.543 1 30.64 112 ARG B C 1
ATOM 4945 O O . ARG B 1 112 ? 16.438 17.266 -7.176 1 30.64 112 ARG B O 1
ATOM 4952 N N . SER B 1 113 ? 15.727 18.828 -8.555 1 32.81 113 SER B N 1
ATOM 4953 C CA . SER B 1 113 ? 15.539 17.859 -9.633 1 32.81 113 SER B CA 1
ATOM 4954 C C . SER B 1 113 ? 16.859 17.188 -10.016 1 32.81 113 SER B C 1
ATOM 4956 O O . SER B 1 113 ? 17.859 17.875 -10.234 1 32.81 113 SER B O 1
ATOM 4958 N N . ALA B 1 114 ? 17.031 16.094 -9.516 1 33.94 114 ALA B N 1
ATOM 4959 C CA . ALA B 1 114 ? 18.203 15.281 -9.836 1 33.94 114 ALA B CA 1
ATOM 4960 C C . ALA B 1 114 ? 18.594 15.43 -11.305 1 33.94 114 ALA B C 1
ATOM 4962 O O . ALA B 1 114 ? 19.656 14.992 -11.719 1 33.94 114 ALA B O 1
ATOM 4963 N N . PHE B 1 115 ? 17.672 16.016 -12.047 1 36.56 115 PHE B N 1
ATOM 4964 C CA . PHE B 1 115 ? 17.938 15.969 -13.484 1 36.56 115 PHE B CA 1
ATOM 4965 C C . PHE B 1 115 ? 18.969 17.016 -13.875 1 36.56 115 PHE B C 1
ATOM 4967 O O . PHE B 1 115 ? 19.375 17.094 -15.031 1 36.56 115 PHE B O 1
ATOM 4974 N N . ASP B 1 116 ? 19.234 17.875 -12.914 1 35.22 116 ASP B N 1
ATOM 4975 C CA . ASP B 1 116 ? 20.109 18.891 -13.445 1 35.22 116 ASP B CA 1
ATOM 4976 C C . ASP B 1 116 ? 21.578 18.453 -13.367 1 35.22 116 ASP B C 1
ATOM 4978 O O . ASP B 1 116 ? 22.484 19.281 -13.492 1 35.22 116 ASP B O 1
ATOM 4982 N N . THR B 1 117 ? 21.688 17.203 -12.789 1 37.44 117 THR B N 1
ATOM 4983 C CA . THR B 1 117 ? 23.109 16.938 -12.773 1 37.44 117 THR B CA 1
ATOM 4984 C C . THR B 1 117 ? 23.531 16.203 -14.047 1 37.44 117 THR B C 1
ATOM 4986 O O . THR B 1 117 ? 22.734 15.516 -14.68 1 37.44 117 THR B O 1
ATOM 4989 N N . GLU B 1 118 ? 24.688 16.328 -14.453 1 43.44 118 GLU B N 1
ATOM 4990 C CA . GLU B 1 118 ? 25.391 15.852 -15.648 1 43.44 118 GLU B CA 1
ATOM 4991 C C . GLU B 1 118 ? 25.219 14.344 -15.828 1 43.44 118 GLU B C 1
ATOM 4993 O O . GLU B 1 118 ? 25.297 13.836 -16.938 1 43.44 118 GLU B O 1
ATOM 4998 N N . ASP B 1 119 ? 25.141 13.609 -14.773 1 46.62 119 ASP B N 1
ATOM 4999 C CA . ASP B 1 119 ? 25.188 12.172 -15.008 1 46.62 119 ASP B CA 1
ATOM 5000 C C . ASP B 1 119 ? 23.781 11.617 -15.258 1 46.62 119 ASP B C 1
ATOM 5002 O O . ASP B 1 119 ? 23.516 10.438 -15.023 1 46.62 119 ASP B O 1
ATOM 5006 N N . VAL B 1 120 ? 22.891 12.445 -15.547 1 52.12 120 VAL B N 1
ATOM 5007 C CA . VAL B 1 120 ? 21.5 12.055 -15.758 1 52.12 120 VAL B CA 1
ATOM 5008 C C . VAL B 1 120 ? 21.344 11.375 -17.109 1 52.12 120 VAL B C 1
ATOM 5010 O O . VAL B 1 120 ? 21.812 11.898 -18.125 1 52.12 120 VAL B O 1
ATOM 5013 N N . VAL B 1 121 ? 21 10.094 -17.062 1 60.34 121 VAL B N 1
ATOM 5014 C CA . VAL B 1 121 ? 20.641 9.375 -18.266 1 60.34 121 VAL B CA 1
ATOM 5015 C C . VAL B 1 121 ? 19.562 10.148 -19.031 1 60.34 121 VAL B C 1
ATOM 5017 O O . VAL B 1 121 ? 18.781 10.891 -18.438 1 60.34 121 VAL B O 1
ATOM 5020 N N . ASP B 1 122 ? 19.562 10.344 -20.266 1 60.84 122 ASP B N 1
ATOM 5021 C CA . ASP B 1 122 ? 18.75 11.125 -21.203 1 60.84 122 ASP B CA 1
ATOM 5022 C C . ASP B 1 122 ? 17.266 10.984 -20.891 1 60.84 122 ASP B C 1
ATOM 5024 O O . ASP B 1 122 ? 16.516 11.969 -20.953 1 60.84 122 ASP B O 1
ATOM 5028 N N . ASP B 1 123 ? 16.922 9.586 -20.469 1 70.06 123 ASP B N 1
ATOM 5029 C CA . ASP B 1 123 ? 15.492 9.445 -20.188 1 70.06 123 ASP B CA 1
ATOM 5030 C C . ASP B 1 123 ? 15.273 8.75 -18.844 1 70.06 123 ASP B C 1
ATOM 5032 O O . ASP B 1 123 ? 14.953 7.559 -18.812 1 70.06 123 ASP B O 1
ATOM 5036 N N . PRO B 1 124 ? 15.391 9.609 -17.828 1 79.94 124 PRO B N 1
ATOM 5037 C CA . PRO B 1 124 ? 15.406 8.977 -16.5 1 79.94 124 PRO B CA 1
ATOM 5038 C C . PRO B 1 124 ? 14.031 8.461 -16.078 1 79.94 124 PRO B C 1
ATOM 5040 O O . PRO B 1 124 ? 13.93 7.68 -15.133 1 79.94 124 PRO B O 1
ATOM 5043 N N . LEU B 1 125 ? 12.977 8.852 -16.797 1 83.25 125 LEU B N 1
ATOM 5044 C CA . LEU B 1 125 ? 11.648 8.367 -16.422 1 83.25 125 LEU B CA 1
ATOM 5045 C C . LEU B 1 125 ? 10.883 7.891 -17.656 1 83.25 125 LEU B C 1
ATOM 5047 O O . LEU B 1 125 ? 10.672 8.664 -18.594 1 83.25 125 LEU B O 1
ATOM 5051 N N . LYS B 1 126 ? 10.57 6.656 -17.703 1 85.19 126 LYS B N 1
ATOM 5052 C CA . LYS B 1 126 ? 9.727 6.086 -18.75 1 85.19 126 LYS B CA 1
ATOM 5053 C C . LYS B 1 126 ? 8.336 5.758 -18.203 1 85.19 126 LYS B C 1
ATOM 5055 O O . LYS B 1 126 ? 8.203 5.203 -17.109 1 85.19 126 LYS B O 1
ATOM 5060 N N . ILE B 1 127 ? 7.344 6.254 -18.938 1 87.69 127 ILE B N 1
ATOM 5061 C CA . ILE B 1 127 ? 5.961 5.973 -18.562 1 87.69 127 ILE B CA 1
ATOM 5062 C C . ILE B 1 127 ? 5.312 5.102 -19.641 1 87.69 127 ILE B C 1
ATOM 5064 O O . ILE B 1 127 ? 5.527 5.32 -20.844 1 87.69 127 ILE B O 1
ATOM 5068 N N . GLY B 1 128 ? 4.652 4.051 -19.312 1 90 128 GLY B N 1
ATOM 5069 C CA . GLY B 1 128 ? 3.953 3.166 -20.219 1 90 128 GLY B CA 1
ATOM 5070 C C . GLY B 1 128 ? 2.836 2.381 -19.562 1 90 128 GLY B C 1
ATOM 5071 O O . GLY B 1 128 ? 2.352 2.76 -18.5 1 90 128 GLY B O 1
ATOM 5072 N N . GLY B 1 129 ? 2.309 1.504 -20.375 1 90.69 129 GLY B N 1
ATOM 5073 C CA . GLY B 1 129 ? 1.234 0.698 -19.828 1 90.69 129 GLY B CA 1
ATOM 5074 C C . GLY B 1 129 ? 0.636 -0.273 -20.828 1 90.69 129 GLY B C 1
ATOM 5075 O O . GLY B 1 129 ? 1.187 -0.475 -21.906 1 90.69 129 GLY B O 1
ATOM 5076 N N . GLN B 1 130 ? -0.222 -0.984 -20.266 1 91.38 130 GLN B N 1
ATOM 5077 C CA . GLN B 1 130 ? -0.956 -1.968 -21.062 1 91.38 130 GLN B CA 1
ATOM 5078 C C . GLN B 1 130 ? -2.461 -1.825 -20.859 1 91.38 130 GLN B C 1
ATOM 5080 O O . GLN B 1 130 ? -2.918 -1.532 -19.75 1 91.38 130 GLN B O 1
ATOM 5085 N N . PHE B 1 131 ? -3.172 -1.805 -22.031 1 91.12 131 PHE B N 1
ATOM 5086 C CA . PHE B 1 131 ? -4.629 -1.824 -22.047 1 91.12 131 PHE B CA 1
ATOM 5087 C C . PHE B 1 131 ? -5.148 -3.146 -22.594 1 91.12 131 PHE B C 1
ATOM 5089 O O . PHE B 1 131 ? -4.801 -3.543 -23.703 1 91.12 131 PHE B O 1
ATOM 5096 N N . TYR B 1 132 ? -5.926 -3.846 -21.797 1 90.5 132 TYR B N 1
ATOM 5097 C CA . TYR B 1 132 ? -6.422 -5.164 -22.172 1 90.5 132 TYR B CA 1
ATOM 5098 C C . TYR B 1 132 ? -7.938 -5.238 -22.031 1 90.5 132 TYR B C 1
ATOM 5100 O O . TYR B 1 132 ? -8.477 -5.012 -20.953 1 90.5 132 TYR B O 1
ATOM 5108 N N . LEU B 1 133 ? -8.625 -5.426 -23.125 1 90.88 133 LEU B N 1
ATOM 5109 C CA . LEU B 1 133 ? -10.07 -5.66 -23.172 1 90.88 133 LEU B CA 1
ATOM 5110 C C . LEU B 1 133 ? -10.367 -7.109 -23.531 1 90.88 133 LEU B C 1
ATOM 5112 O O . LEU B 1 133 ? -9.836 -7.629 -24.516 1 90.88 133 LEU B O 1
ATOM 5116 N N . ARG B 1 134 ? -11.273 -7.688 -22.734 1 90.19 134 ARG B N 1
ATOM 5117 C CA . ARG B 1 134 ? -11.609 -9.078 -23.031 1 90.19 134 ARG B CA 1
ATOM 5118 C C . ARG B 1 134 ? -13.109 -9.312 -22.891 1 90.19 134 ARG B C 1
ATOM 5120 O O . ARG B 1 134 ? -13.773 -8.656 -22.094 1 90.19 134 ARG B O 1
ATOM 5127 N N . GLY B 1 135 ? -13.648 -10.133 -23.734 1 88.62 135 GLY B N 1
ATOM 5128 C CA . GLY B 1 135 ? -14.984 -10.695 -23.609 1 88.62 135 GLY B CA 1
ATOM 5129 C C . GLY B 1 135 ? -15 -12.211 -23.688 1 88.62 135 GLY B C 1
ATOM 5130 O O . GLY B 1 135 ? -14.258 -12.805 -24.469 1 88.62 135 GLY B O 1
ATOM 5131 N N . PHE B 1 136 ? -15.797 -12.766 -22.766 1 89.5 136 PHE B N 1
ATOM 5132 C CA . PHE B 1 136 ? -15.859 -14.219 -22.859 1 89.5 136 PHE B CA 1
ATOM 5133 C C . PHE B 1 136 ? -17.234 -14.734 -22.438 1 89.5 136 PHE B C 1
ATOM 5135 O O . PHE B 1 136 ? -17.984 -14.031 -21.75 1 89.5 136 PHE B O 1
ATOM 5142 N N . MET B 1 137 ? -17.531 -15.844 -22.922 1 90.31 137 MET B N 1
ATOM 5143 C CA . MET B 1 137 ? -18.75 -16.562 -22.578 1 90.31 137 MET B CA 1
ATOM 5144 C C . MET B 1 137 ? -18.438 -18 -22.172 1 90.31 137 MET B C 1
ATOM 5146 O O . MET B 1 137 ? -17.453 -18.578 -22.625 1 90.31 137 MET B O 1
ATOM 5150 N N . ALA B 1 138 ? -19.188 -18.469 -21.266 1 90.75 138 ALA B N 1
ATOM 5151 C CA . ALA B 1 138 ? -19 -19.828 -20.75 1 90.75 138 ALA B CA 1
ATOM 5152 C C . ALA B 1 138 ? -20.328 -20.594 -20.719 1 90.75 138 ALA B C 1
ATOM 5154 O O . ALA B 1 138 ? -21.281 -20.172 -20.062 1 90.75 138 ALA B O 1
ATOM 5155 N N . GLY B 1 139 ? -20.266 -21.703 -21.453 1 91.12 139 GLY B N 1
ATOM 5156 C CA . GLY B 1 139 ? -21.453 -22.562 -21.5 1 91.12 139 GLY B CA 1
ATOM 5157 C C . GLY B 1 139 ? -21.422 -23.672 -20.469 1 91.12 139 GLY B C 1
ATOM 5158 O O . GLY B 1 139 ? -20.344 -24.125 -20.062 1 91.12 139 GLY B O 1
ATOM 5159 N N . SER B 1 140 ? -22.578 -24.031 -20.031 1 93.19 140 SER B N 1
ATOM 5160 C CA . SER B 1 140 ? -22.734 -25.141 -19.094 1 93.19 140 SER B CA 1
ATOM 5161 C C . SER B 1 140 ? -23.797 -26.125 -19.578 1 93.19 140 SER B C 1
ATOM 5163 O O . SER B 1 140 ? -24.609 -25.781 -20.438 1 93.19 140 SER B O 1
ATOM 5165 N N . GLU B 1 141 ? -23.688 -27.266 -19.016 1 92.62 141 GLU B N 1
ATOM 5166 C CA . GLU B 1 141 ? -24.625 -28.312 -19.422 1 92.62 141 GLU B CA 1
ATOM 5167 C C . GLU B 1 141 ? -26.062 -27.875 -19.188 1 92.62 141 GLU B C 1
ATOM 5169 O O . GLU B 1 141 ? -26.375 -27.281 -18.156 1 92.62 141 GLU B O 1
ATOM 5174 N N . ASN B 1 142 ? -26.906 -28.156 -20.141 1 86.62 142 ASN B N 1
ATOM 5175 C CA . ASN B 1 142 ? -28.359 -27.953 -20.078 1 86.62 142 ASN B CA 1
ATOM 5176 C C . ASN B 1 142 ? -28.719 -26.484 -19.906 1 86.62 142 ASN B C 1
ATOM 5178 O O . ASN B 1 142 ? -29.688 -26.156 -19.219 1 86.62 142 ASN B O 1
ATOM 5182 N N . THR B 1 143 ? -27.875 -25.656 -20.203 1 86.62 143 THR B N 1
ATOM 5183 C CA . THR B 1 143 ? -28.141 -24.234 -20.188 1 86.62 143 THR B CA 1
ATOM 5184 C C . THR B 1 143 ? -28.297 -23.672 -21.594 1 86.62 143 THR B C 1
ATOM 5186 O O . THR B 1 143 ? -27.484 -23.984 -22.484 1 86.62 143 THR B O 1
ATOM 5189 N N . SER B 1 144 ? -29.328 -22.906 -21.766 1 86.88 144 SER B N 1
ATOM 5190 C CA . SER B 1 144 ? -29.547 -22.312 -23.078 1 86.88 144 SER B CA 1
ATOM 5191 C C . SER B 1 144 ? -28.484 -21.25 -23.391 1 86.88 144 SER B C 1
ATOM 5193 O O . SER B 1 144 ? -27.844 -20.719 -22.484 1 86.88 144 SER B O 1
ATOM 5195 N N . LEU B 1 145 ? -28.344 -21.016 -24.656 1 85.06 145 LEU B N 1
ATOM 5196 C CA . LEU B 1 145 ? -27.359 -20.031 -25.094 1 85.06 145 LEU B CA 1
ATOM 5197 C C . LEU B 1 145 ? -27.672 -18.656 -24.516 1 85.06 145 LEU B C 1
ATOM 5199 O O . LEU B 1 145 ? -26.781 -17.891 -24.203 1 85.06 145 LEU B O 1
ATOM 5203 N N . ARG B 1 146 ? -28.953 -18.328 -24.344 1 84.12 146 ARG B N 1
ATOM 5204 C CA . ARG B 1 146 ? -29.391 -17.031 -23.844 1 84.12 146 ARG B CA 1
ATOM 5205 C C . ARG B 1 146 ? -28.984 -16.844 -22.375 1 84.12 146 ARG B C 1
ATOM 5207 O O . ARG B 1 146 ? -28.812 -15.719 -21.906 1 84.12 146 ARG B O 1
ATOM 5214 N N . GLN B 1 147 ? -28.781 -17.984 -21.766 1 83.88 147 GLN B N 1
ATOM 5215 C CA . GLN B 1 147 ? -28.484 -17.938 -20.344 1 83.88 147 GLN B CA 1
ATOM 5216 C C . GLN B 1 147 ? -26.984 -18.156 -20.078 1 83.88 147 GLN B C 1
ATOM 5218 O O . GLN B 1 147 ? -26.562 -18.281 -18.938 1 83.88 147 GLN B O 1
ATOM 5223 N N . THR B 1 148 ? -26.297 -18.172 -21.172 1 84.94 148 THR B N 1
ATOM 5224 C CA . THR B 1 148 ? -24.859 -18.375 -21.031 1 84.94 148 THR B CA 1
ATOM 5225 C C . THR B 1 148 ? -24.203 -17.141 -20.406 1 84.94 148 THR B C 1
ATOM 5227 O O . THR B 1 148 ? -24.547 -16.016 -20.734 1 84.94 148 THR B O 1
ATOM 5230 N N . SER B 1 149 ? -23.312 -17.438 -19.484 1 83.69 149 SER B N 1
ATOM 5231 C CA . SER B 1 149 ? -22.641 -16.344 -18.781 1 83.69 149 SER B CA 1
ATOM 5232 C C . SER B 1 149 ? -21.734 -15.555 -19.719 1 83.69 149 SER B C 1
ATOM 5234 O O . SER B 1 149 ? -21.141 -16.125 -20.641 1 83.69 149 SER B O 1
ATOM 5236 N N . PHE B 1 150 ? -21.766 -14.211 -19.453 1 84.5 150 PHE B N 1
ATOM 5237 C CA . PHE B 1 150 ? -20.938 -13.305 -20.234 1 84.5 150 PHE B CA 1
ATOM 5238 C C . PHE B 1 150 ? -20.25 -12.289 -19.344 1 84.5 150 PHE B C 1
ATOM 5240 O O . PHE B 1 150 ? -20.828 -11.836 -18.359 1 84.5 150 PHE B O 1
ATOM 5247 N N . SER B 1 151 ? -18.984 -12.094 -19.562 1 86.88 151 SER B N 1
ATOM 5248 C CA . SER B 1 151 ? -18.234 -11.047 -18.875 1 86.88 151 SER B CA 1
ATOM 5249 C C . SER B 1 151 ? -17.25 -10.359 -19.828 1 86.88 151 SER B C 1
ATOM 5251 O O . SER B 1 151 ? -16.812 -10.953 -20.812 1 86.88 151 SER B O 1
ATOM 5253 N N . ALA B 1 152 ? -17 -9.078 -19.547 1 87.06 152 ALA B N 1
ATOM 5254 C CA . ALA B 1 152 ? -16.094 -8.305 -20.391 1 87.06 152 ALA B CA 1
ATOM 5255 C C . ALA B 1 152 ? -15.18 -7.418 -19.547 1 87.06 152 ALA B C 1
ATOM 5257 O O . ALA B 1 152 ? -15.258 -6.188 -19.625 1 87.06 152 ALA B O 1
ATOM 5258 N N . PRO B 1 153 ? -14.289 -8.039 -18.906 1 87.12 153 PRO B N 1
ATOM 5259 C CA . PRO B 1 153 ? -13.406 -7.25 -18.031 1 87.12 153 PRO B CA 1
ATOM 5260 C C . PRO B 1 153 ? -12.414 -6.398 -18.812 1 87.12 153 PRO B C 1
ATOM 5262 O O . PRO B 1 153 ? -12.016 -6.77 -19.922 1 87.12 153 PRO B O 1
ATOM 5265 N N . THR B 1 154 ? -12.141 -5.27 -18.25 1 89.06 154 THR B N 1
ATOM 5266 C CA . THR B 1 154 ? -11.102 -4.363 -18.734 1 89.06 154 THR B CA 1
ATOM 5267 C C . THR B 1 154 ? -9.977 -4.23 -17.703 1 89.06 154 THR B C 1
ATOM 5269 O O . THR B 1 154 ? -10.234 -4.066 -16.516 1 89.06 154 THR B O 1
ATOM 5272 N N . LEU B 1 155 ? -8.781 -4.41 -18.25 1 89.69 155 LEU B N 1
ATOM 5273 C CA . LEU B 1 155 ? -7.602 -4.262 -17.406 1 89.69 155 LEU B CA 1
ATOM 5274 C C . LEU B 1 155 ? -6.668 -3.184 -17.953 1 89.69 155 LEU B C 1
ATOM 5276 O O . LEU B 1 155 ? -6.355 -3.174 -19.141 1 89.69 155 LEU B O 1
ATOM 5280 N N . VAL B 1 156 ? -6.297 -2.279 -17.109 1 90.81 156 VAL B N 1
ATOM 5281 C CA . VAL B 1 156 ? -5.352 -1.227 -17.453 1 90.81 156 VAL B CA 1
ATOM 5282 C C . VAL B 1 156 ? -4.164 -1.251 -16.5 1 90.81 156 VAL B C 1
ATOM 5284 O O . VAL B 1 156 ? -4.34 -1.095 -15.281 1 90.81 156 VAL B O 1
ATOM 5287 N N . ASP B 1 157 ? -2.996 -1.481 -17.031 1 92.06 157 ASP B N 1
ATOM 5288 C CA . ASP B 1 157 ? -1.763 -1.367 -16.266 1 92.06 157 ASP B CA 1
ATOM 5289 C C . ASP B 1 157 ? -0.971 -0.128 -16.672 1 92.06 157 ASP B C 1
ATOM 5291 O O . ASP B 1 157 ? -0.72 0.09 -17.859 1 92.06 157 ASP B O 1
ATOM 5295 N N . GLY B 1 158 ? -0.627 0.687 -15.719 1 91.31 158 GLY B N 1
ATOM 5296 C CA . GLY B 1 158 ? 0.293 1.795 -15.914 1 91.31 158 GLY B CA 1
ATOM 5297 C C . GLY B 1 158 ? 1.585 1.645 -15.133 1 91.31 158 GLY B C 1
ATOM 5298 O O . GLY B 1 158 ? 1.569 1.227 -13.969 1 91.31 158 GLY B O 1
ATOM 5299 N N . TYR B 1 159 ? 2.725 1.894 -15.883 1 91.31 159 TYR B N 1
ATOM 5300 C CA . TYR B 1 159 ? 3.967 1.765 -15.125 1 91.31 159 TYR B CA 1
ATOM 5301 C C . TYR B 1 159 ? 4.801 3.037 -15.227 1 91.31 159 TYR B C 1
ATOM 5303 O O . TYR B 1 159 ? 4.66 3.805 -16.188 1 91.31 159 TYR B O 1
ATOM 5311 N N . LEU B 1 160 ? 5.504 3.291 -14.172 1 89.12 160 LEU B N 1
ATOM 5312 C CA . LEU B 1 160 ? 6.586 4.27 -14.094 1 89.12 160 LEU B CA 1
ATOM 5313 C C . LEU B 1 160 ? 7.934 3.576 -13.906 1 89.12 160 LEU B C 1
ATOM 5315 O O . LEU B 1 160 ? 8.109 2.809 -12.953 1 89.12 160 LEU B O 1
ATOM 5319 N N . ASP B 1 161 ? 8.844 3.768 -14.789 1 89.69 161 ASP B N 1
ATOM 5320 C CA . ASP B 1 161 ? 10.188 3.191 -14.742 1 89.69 161 ASP B CA 1
ATOM 5321 C C . ASP B 1 161 ? 11.25 4.281 -14.641 1 89.69 161 ASP B C 1
ATOM 5323 O O . ASP B 1 161 ? 11.594 4.918 -15.641 1 89.69 161 ASP B O 1
ATOM 5327 N N . ALA B 1 162 ? 11.766 4.457 -13.453 1 87.62 162 ALA B N 1
ATOM 5328 C CA . ALA B 1 162 ? 12.75 5.504 -13.188 1 87.62 162 ALA B CA 1
ATOM 5329 C C . ALA B 1 162 ? 14.156 4.926 -13.125 1 87.62 162 ALA B C 1
ATOM 5331 O O . ALA B 1 162 ? 14.43 4.012 -12.336 1 87.62 162 ALA B O 1
ATOM 5332 N N . ARG B 1 163 ? 14.992 5.465 -13.93 1 87.5 163 ARG B N 1
ATOM 5333 C CA . ARG B 1 163 ? 16.406 5.074 -13.953 1 87.5 163 ARG B CA 1
ATOM 5334 C C . ARG B 1 163 ? 17.312 6.297 -13.953 1 87.5 163 ARG B C 1
ATOM 5336 O O . ARG B 1 163 ? 18 6.566 -14.938 1 87.5 163 ARG B O 1
ATOM 5343 N N . PRO B 1 164 ? 17.422 6.91 -12.883 1 80.88 164 PRO B N 1
ATOM 5344 C CA . PRO B 1 164 ? 18.234 8.125 -12.828 1 80.88 164 PRO B CA 1
ATOM 5345 C C . PRO B 1 164 ? 19.719 7.848 -13.055 1 80.88 164 PRO B C 1
ATOM 5347 O O . PRO B 1 164 ? 20.469 8.734 -13.484 1 80.88 164 PRO B O 1
ATOM 5350 N N . SER B 1 165 ? 20.156 6.629 -12.672 1 81.06 165 SER B N 1
ATOM 5351 C CA . SER B 1 165 ? 21.516 6.16 -12.93 1 81.06 165 SER B CA 1
ATOM 5352 C C . SER B 1 165 ? 21.531 4.664 -13.234 1 81.06 165 SER B C 1
ATOM 5354 O O . SER B 1 165 ? 20.5 4 -13.18 1 81.06 165 SER B O 1
ATOM 5356 N N . ASP B 1 166 ? 22.672 4.223 -13.578 1 83.19 166 ASP B N 1
ATOM 5357 C CA . ASP B 1 166 ? 22.781 2.799 -13.891 1 83.19 166 ASP B CA 1
ATOM 5358 C C . ASP B 1 166 ? 22.859 1.962 -12.617 1 83.19 166 ASP B C 1
ATOM 5360 O O . ASP B 1 166 ? 22.875 0.73 -12.672 1 83.19 166 ASP B O 1
ATOM 5364 N N . ARG B 1 167 ? 22.844 2.625 -11.508 1 87.31 167 ARG B N 1
ATOM 5365 C CA . ARG B 1 167 ? 23.016 1.886 -10.258 1 87.31 167 ARG B CA 1
ATOM 5366 C C . ARG B 1 167 ? 21.719 1.889 -9.453 1 87.31 167 ARG B C 1
ATOM 5368 O O . ARG B 1 167 ? 21.641 1.266 -8.391 1 87.31 167 ARG B O 1
ATOM 5375 N N . ILE B 1 168 ? 20.797 2.676 -9.945 1 87.06 168 ILE B N 1
ATOM 5376 C CA . ILE B 1 168 ? 19.531 2.762 -9.227 1 87.06 168 ILE B CA 1
ATOM 5377 C C . ILE B 1 168 ? 18.359 2.695 -10.211 1 87.06 168 ILE B C 1
ATOM 5379 O O . ILE B 1 168 ? 18.406 3.316 -11.273 1 87.06 168 ILE B O 1
ATOM 5383 N N . ARG B 1 169 ? 17.391 1.863 -9.867 1 90.44 169 ARG B N 1
ATOM 5384 C CA . ARG B 1 169 ? 16.172 1.773 -10.664 1 90.44 169 ARG B CA 1
ATOM 5385 C C . ARG B 1 169 ? 14.938 1.694 -9.773 1 90.44 169 ARG B C 1
ATOM 5387 O O . ARG B 1 169 ? 14.914 0.943 -8.797 1 90.44 169 ARG B O 1
ATOM 5394 N N . GLY B 1 170 ? 14.055 2.588 -10.031 1 90.38 170 GLY B N 1
ATOM 5395 C CA . GLY B 1 170 ? 12.734 2.525 -9.414 1 90.38 170 GLY B CA 1
ATOM 5396 C C . GLY B 1 170 ? 11.641 2.131 -10.391 1 90.38 170 GLY B C 1
ATOM 5397 O O . GLY B 1 170 ? 11.641 2.566 -11.539 1 90.38 170 GLY B O 1
ATOM 5398 N N . PHE B 1 171 ? 10.711 1.281 -9.93 1 92.75 171 PHE B N 1
ATOM 5399 C CA . PHE B 1 171 ? 9.672 0.775 -10.82 1 92.75 171 PHE B CA 1
ATOM 5400 C C . PHE B 1 171 ? 8.344 0.671 -10.086 1 92.75 171 PHE B C 1
ATOM 5402 O O . PHE B 1 171 ? 8.281 0.147 -8.969 1 92.75 171 PHE B O 1
ATOM 5409 N N . VAL B 1 172 ? 7.277 1.255 -10.664 1 92.94 172 VAL B N 1
ATOM 5410 C CA . VAL B 1 172 ? 5.941 1.202 -10.086 1 92.94 172 VAL B CA 1
ATOM 5411 C C . VAL B 1 172 ? 4.934 0.771 -11.148 1 92.94 172 VAL B C 1
ATOM 5413 O O . VAL B 1 172 ? 4.973 1.254 -12.281 1 92.94 172 VAL B O 1
ATOM 5416 N N . VAL B 1 173 ? 4.07 -0.157 -10.766 1 93.69 173 VAL B N 1
ATOM 5417 C CA . VAL B 1 173 ? 2.99 -0.57 -11.656 1 93.69 173 VAL B CA 1
ATOM 5418 C C . VAL B 1 173 ? 1.656 -0.494 -10.914 1 93.69 173 VAL B C 1
ATOM 5420 O O . VAL B 1 173 ? 1.46 -1.174 -9.906 1 93.69 173 VAL B O 1
ATOM 5423 N N . GLY B 1 174 ? 0.806 0.351 -11.422 1 89.81 174 GLY B N 1
ATOM 5424 C CA . GLY B 1 174 ? -0.579 0.37 -10.977 1 89.81 174 GLY B CA 1
ATOM 5425 C C . GLY B 1 174 ? -1.519 -0.351 -11.922 1 89.81 174 GLY B C 1
ATOM 5426 O O . GLY B 1 174 ? -1.362 -0.268 -13.141 1 89.81 174 GLY B O 1
ATOM 5427 N N . ARG B 1 175 ? -2.605 -1.042 -11.328 1 89.31 175 ARG B N 1
ATOM 5428 C CA . ARG B 1 175 ? -3.562 -1.803 -12.125 1 89.31 175 ARG B CA 1
ATOM 5429 C C . ARG B 1 175 ? -4.992 -1.363 -11.836 1 89.31 175 ARG B C 1
ATOM 5431 O O . ARG B 1 175 ? -5.359 -1.168 -10.672 1 89.31 175 ARG B O 1
ATOM 5438 N N . LEU B 1 176 ? -5.699 -1.099 -12.898 1 87.62 176 LEU B N 1
ATOM 5439 C CA . LEU B 1 176 ? -7.125 -0.812 -12.82 1 87.62 176 LEU B CA 1
ATOM 5440 C C . LEU B 1 176 ? -7.941 -1.919 -13.484 1 87.62 176 LEU B C 1
ATOM 5442 O O . LEU B 1 176 ? -7.691 -2.277 -14.633 1 87.62 176 LEU B O 1
ATOM 5446 N N . ASN B 1 177 ? -8.836 -2.48 -12.688 1 85.69 177 ASN B N 1
ATOM 5447 C CA . ASN B 1 177 ? -9.734 -3.512 -13.195 1 85.69 177 ASN B CA 1
ATOM 5448 C C . ASN B 1 177 ? -11.188 -3.053 -13.172 1 85.69 177 ASN B C 1
ATOM 5450 O O . ASN B 1 177 ? -11.633 -2.428 -12.203 1 85.69 177 ASN B O 1
ATOM 5454 N N . TYR B 1 178 ? -11.906 -3.254 -14.305 1 86.38 178 TYR B N 1
ATOM 5455 C CA . TYR B 1 178 ? -13.328 -2.941 -14.391 1 86.38 178 TYR B CA 1
ATOM 5456 C C . TYR B 1 178 ? -14.078 -4.023 -15.156 1 86.38 178 TYR B C 1
ATOM 5458 O O . TYR B 1 178 ? -13.609 -4.488 -16.203 1 86.38 178 TYR B O 1
ATOM 5466 N N . ASP B 1 179 ? -15.102 -4.477 -14.562 1 83 179 ASP B N 1
ATOM 5467 C CA . ASP B 1 179 ? -15.969 -5.445 -15.234 1 83 179 ASP B CA 1
ATOM 5468 C C . ASP B 1 179 ? -17.438 -5.004 -15.18 1 83 179 ASP B C 1
ATOM 5470 O O . ASP B 1 179 ? -18.047 -5.012 -14.109 1 83 179 ASP B O 1
ATOM 5474 N N . PRO B 1 180 ? -18.016 -4.648 -16.281 1 82.94 180 PRO B N 1
ATOM 5475 C CA . PRO B 1 180 ? -19.391 -4.18 -16.281 1 82.94 180 PRO B CA 1
ATOM 5476 C C . PRO B 1 180 ? -20.375 -5.246 -15.805 1 82.94 180 PRO B C 1
ATOM 5478 O O . PRO B 1 180 ? -21.531 -4.934 -15.492 1 82.94 180 PRO B O 1
ATOM 5481 N N . ALA B 1 181 ? -19.875 -6.457 -15.852 1 79.31 181 ALA B N 1
ATOM 5482 C CA . ALA B 1 181 ? -20.766 -7.543 -15.453 1 79.31 181 ALA B CA 1
ATOM 5483 C C . ALA B 1 181 ? -20.859 -7.641 -13.93 1 79.31 181 ALA B C 1
ATOM 5485 O O . ALA B 1 181 ? -21.688 -8.383 -13.398 1 79.31 181 ALA B O 1
ATOM 5486 N N . ILE B 1 182 ? -20.031 -6.996 -13.25 1 74.88 182 ILE B N 1
ATOM 5487 C CA . ILE B 1 182 ? -20.031 -7 -11.797 1 74.88 182 ILE B CA 1
ATOM 5488 C C . ILE B 1 182 ? -20.688 -5.723 -11.273 1 74.88 182 ILE B C 1
ATOM 5490 O O . ILE B 1 182 ? -20.328 -4.621 -11.703 1 74.88 182 ILE B O 1
ATOM 5494 N N . PRO B 1 183 ? -21.594 -5.922 -10.43 1 69.19 183 PRO B N 1
ATOM 5495 C CA . PRO B 1 183 ? -22.234 -4.719 -9.906 1 69.19 183 PRO B CA 1
ATOM 5496 C C . PRO B 1 183 ? -21.297 -3.861 -9.062 1 69.19 183 PRO B C 1
ATOM 5498 O O . PRO B 1 183 ? -20.344 -4.383 -8.469 1 69.19 183 PRO B O 1
ATOM 5501 N N . PRO B 1 184 ? -21.547 -2.561 -9.172 1 63.38 184 PRO B N 1
ATOM 5502 C CA . PRO B 1 184 ? -20.734 -1.716 -8.305 1 63.38 184 PRO B CA 1
ATOM 5503 C C . PRO B 1 184 ? -20.875 -2.068 -6.824 1 63.38 184 PRO B C 1
ATOM 5505 O O . PRO B 1 184 ? -21.891 -2.648 -6.43 1 63.38 184 PRO B O 1
ATOM 5508 N N . ARG B 1 185 ? -19.922 -1.694 -6.055 1 61.81 185 ARG B N 1
ATOM 5509 C CA . ARG B 1 185 ? -19.828 -2.057 -4.641 1 61.81 185 ARG B CA 1
ATOM 5510 C C . ARG B 1 185 ? -21.156 -1.854 -3.934 1 61.81 185 ARG B C 1
ATOM 5512 O O . ARG B 1 185 ? -21.609 -0.72 -3.756 1 61.81 185 ARG B O 1
ATOM 5519 N N . THR B 1 186 ? -21.953 -2.895 -3.793 1 54.31 186 THR B N 1
ATOM 5520 C CA . THR B 1 186 ? -23.25 -2.791 -3.139 1 54.31 186 THR B CA 1
ATOM 5521 C C . THR B 1 186 ? -23.141 -3.18 -1.666 1 54.31 186 THR B C 1
ATOM 5523 O O . THR B 1 186 ? -23.984 -2.803 -0.857 1 54.31 186 THR B O 1
ATOM 5526 N N . THR B 1 187 ? -22.156 -4.027 -1.455 1 57.03 187 THR B N 1
ATOM 5527 C CA . THR B 1 187 ? -22.031 -4.445 -0.062 1 57.03 187 THR B CA 1
ATOM 5528 C C . THR B 1 187 ? -20.609 -4.223 0.447 1 57.03 187 THR B C 1
ATOM 5530 O O . THR B 1 187 ? -19.688 -4.047 -0.345 1 57.03 187 THR B O 1
ATOM 5533 N N . ALA B 1 188 ? -20.5 -4.059 1.73 1 56.03 188 ALA B N 1
ATOM 5534 C CA . ALA B 1 188 ? -19.234 -3.781 2.424 1 56.03 188 ALA B CA 1
ATOM 5535 C C . ALA B 1 188 ? -18.172 -4.789 2.033 1 56.03 188 ALA B C 1
ATOM 5537 O O . ALA B 1 188 ? -16.984 -4.449 1.968 1 56.03 188 ALA B O 1
ATOM 5538 N N . ASP B 1 189 ? -18.672 -5.949 1.585 1 58.12 189 ASP B N 1
ATOM 5539 C CA . ASP B 1 189 ? -17.703 -7.012 1.354 1 58.12 189 ASP B CA 1
ATOM 5540 C C . ASP B 1 189 ? -17.391 -7.156 -0.134 1 58.12 189 ASP B C 1
ATOM 5542 O O . ASP B 1 189 ? -16.5 -7.914 -0.514 1 58.12 189 ASP B O 1
ATOM 5546 N N . ALA B 1 190 ? -18.172 -6.293 -0.858 1 62.31 190 ALA B N 1
ATOM 5547 C CA . ALA B 1 190 ? -17.969 -6.457 -2.295 1 62.31 190 ALA B CA 1
ATOM 5548 C C . ALA B 1 190 ? -16.734 -5.684 -2.766 1 62.31 190 ALA B C 1
ATOM 5550 O O . ALA B 1 190 ? -16.469 -4.586 -2.279 1 62.31 190 ALA B O 1
ATOM 5551 N N . PRO B 1 191 ? -16 -6.438 -3.604 1 64.19 191 PRO B N 1
ATOM 5552 C CA . PRO B 1 191 ? -14.859 -5.703 -4.141 1 64.19 191 PRO B CA 1
ATOM 5553 C C . PRO B 1 191 ? -15.273 -4.453 -4.918 1 64.19 191 PRO B C 1
ATOM 5555 O O . PRO B 1 191 ? -16.359 -4.418 -5.5 1 64.19 191 PRO B O 1
ATOM 5558 N N . ALA B 1 192 ? -14.461 -3.461 -4.816 1 71.56 192 ALA B N 1
ATOM 5559 C CA . ALA B 1 192 ? -14.695 -2.229 -5.562 1 71.56 192 ALA B CA 1
ATOM 5560 C C . ALA B 1 192 ? -14.695 -2.488 -7.066 1 71.56 192 ALA B C 1
ATOM 5562 O O . ALA B 1 192 ? -13.992 -3.373 -7.551 1 71.56 192 ALA B O 1
ATOM 5563 N N . ASN B 1 193 ? -15.633 -1.969 -7.828 1 77.69 193 ASN B N 1
ATOM 5564 C CA . ASN B 1 193 ? -15.711 -1.989 -9.289 1 77.69 193 ASN B CA 1
ATOM 5565 C C . ASN B 1 193 ? -15.961 -0.595 -9.852 1 77.69 193 ASN B C 1
ATOM 5567 O O . ASN B 1 193 ? -17.094 -0.105 -9.828 1 77.69 193 ASN B O 1
ATOM 5571 N N . PRO B 1 194 ? -14.836 0.05 -10.344 1 82.94 194 PRO B N 1
ATOM 5572 C CA . PRO B 1 194 ? -13.5 -0.456 -10.656 1 82.94 194 PRO B CA 1
ATOM 5573 C C . PRO B 1 194 ? -12.641 -0.661 -9.406 1 82.94 194 PRO B C 1
ATOM 5575 O O . PRO B 1 194 ? -12.867 -0.009 -8.383 1 82.94 194 PRO B O 1
ATOM 5578 N N . ARG B 1 195 ? -11.672 -1.541 -9.594 1 82.5 195 ARG B N 1
ATOM 5579 C CA . ARG B 1 195 ? -10.734 -1.858 -8.523 1 82.5 195 ARG B CA 1
ATOM 5580 C C . ARG B 1 195 ? -9.32 -1.417 -8.883 1 82.5 195 ARG B C 1
ATOM 5582 O O . ARG B 1 195 ? -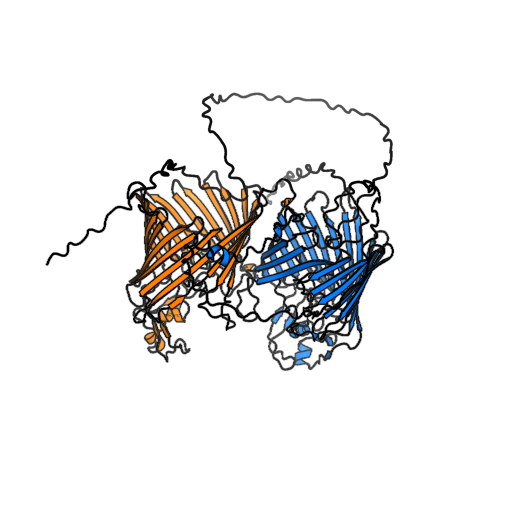8.844 -1.687 -9.984 1 82.5 195 ARG B O 1
ATOM 5589 N N . VAL B 1 196 ? -8.695 -0.695 -7.949 1 83.31 196 VAL B N 1
ATOM 5590 C CA . VAL B 1 196 ? -7.309 -0.27 -8.117 1 83.31 196 VAL B CA 1
ATOM 5591 C C . VAL B 1 196 ? -6.395 -1.137 -7.258 1 83.31 196 VAL B C 1
ATOM 5593 O O . VAL B 1 196 ? -6.68 -1.38 -6.086 1 83.31 196 VAL B O 1
ATOM 5596 N N . LEU B 1 197 ? -5.332 -1.618 -7.918 1 85 197 LEU B N 1
ATOM 5597 C CA . LEU B 1 197 ? -4.355 -2.441 -7.211 1 85 197 LEU B CA 1
ATOM 5598 C C . LEU B 1 197 ? -2.939 -1.934 -7.453 1 85 197 LEU B C 1
ATOM 5600 O O . LEU B 1 197 ? -2.674 -1.28 -8.469 1 85 197 LEU B O 1
ATOM 5604 N N . LEU B 1 198 ? -2.088 -2.137 -6.469 1 88.38 198 LEU B N 1
ATOM 5605 C CA . LEU B 1 198 ? -0.652 -1.945 -6.641 1 88.38 198 LEU B CA 1
ATOM 5606 C C . LEU B 1 198 ? 0.04 -3.27 -6.949 1 88.38 198 LEU B C 1
ATOM 5608 O O . LEU B 1 198 ? 0.127 -4.145 -6.086 1 88.38 198 LEU B O 1
ATOM 5612 N N . ASP B 1 199 ? 0.524 -3.354 -8.109 1 90.94 199 ASP B N 1
ATOM 5613 C CA . ASP B 1 199 ? 1.143 -4.613 -8.516 1 90.94 199 ASP B CA 1
ATOM 5614 C C . ASP B 1 199 ? 2.607 -4.664 -8.086 1 90.94 199 ASP B C 1
ATOM 5616 O O . ASP B 1 199 ? 3.029 -5.602 -7.406 1 90.94 199 ASP B O 1
ATOM 5620 N N . GLN B 1 200 ? 3.33 -3.611 -8.484 1 94.56 200 GLN B N 1
ATOM 5621 C CA . GLN B 1 200 ? 4.738 -3.539 -8.117 1 94.56 200 GLN B CA 1
ATOM 5622 C C . GLN B 1 200 ? 5.121 -2.127 -7.68 1 94.56 200 GLN B C 1
ATOM 5624 O O . GLN B 1 200 ? 4.566 -1.146 -8.18 1 94.56 200 GLN B O 1
ATOM 5629 N N . ALA B 1 201 ? 5.965 -2.064 -6.793 1 94.62 201 ALA B N 1
ATOM 5630 C CA . ALA B 1 201 ? 6.617 -0.846 -6.32 1 94.62 201 ALA B CA 1
ATOM 5631 C C . ALA B 1 201 ? 7.922 -1.165 -5.598 1 94.62 201 ALA B C 1
ATOM 5633 O O . ALA B 1 201 ? 7.918 -1.503 -4.41 1 94.62 201 ALA B O 1
ATOM 5634 N N . TRP B 1 202 ? 9.055 -0.971 -6.352 1 94.38 202 TRP B N 1
ATOM 5635 C CA . TRP B 1 202 ? 10.312 -1.395 -5.738 1 94.38 202 TRP B CA 1
ATOM 5636 C C . TRP B 1 202 ? 11.469 -0.521 -6.211 1 94.38 202 TRP B C 1
ATOM 5638 O O . TRP B 1 202 ? 11.352 0.189 -7.211 1 94.38 202 TRP B O 1
ATOM 5648 N N . LEU B 1 203 ? 12.516 -0.563 -5.414 1 92.12 203 LEU B N 1
ATOM 5649 C CA . LEU B 1 203 ? 13.797 0.073 -5.688 1 92.12 203 LEU B CA 1
ATOM 5650 C C . LEU B 1 203 ? 14.914 -0.966 -5.773 1 92.12 203 LEU B C 1
ATOM 5652 O O . LEU B 1 203 ? 15 -1.862 -4.934 1 92.12 203 LEU B O 1
ATOM 5656 N N . ARG B 1 204 ? 15.68 -0.798 -6.789 1 93.88 204 ARG B N 1
ATOM 5657 C CA . ARG B 1 204 ? 16.844 -1.662 -6.965 1 93.88 204 ARG B CA 1
ATOM 5658 C C . ARG B 1 204 ? 18.125 -0.854 -6.926 1 93.88 204 ARG B C 1
ATOM 5660 O O . ARG B 1 204 ? 18.203 0.246 -7.48 1 93.88 204 ARG B O 1
ATOM 5667 N N . PHE B 1 205 ? 19.094 -1.32 -6.199 1 88.38 205 PHE B N 1
ATOM 5668 C CA . PHE B 1 205 ? 20.406 -0.69 -6.129 1 88.38 205 PHE B CA 1
ATOM 5669 C C . PHE B 1 205 ? 21.484 -1.705 -5.734 1 88.38 205 PHE B C 1
ATOM 5671 O O . PHE B 1 205 ? 21.172 -2.865 -5.461 1 88.38 205 PHE B O 1
ATOM 5678 N N . ASP B 1 206 ? 22.734 -1.312 -5.809 1 88.81 206 ASP B N 1
ATOM 5679 C CA . ASP B 1 206 ? 23.812 -2.246 -5.484 1 88.81 206 ASP B CA 1
ATOM 5680 C C . ASP B 1 206 ? 24.812 -1.618 -4.52 1 88.81 206 ASP B C 1
ATOM 5682 O O . ASP B 1 206 ? 24.812 -0.402 -4.316 1 88.81 206 ASP B O 1
ATOM 5686 N N . LEU B 1 207 ? 25.453 -2.406 -3.783 1 86.75 207 LEU B N 1
ATOM 5687 C CA . LEU B 1 207 ? 26.625 -2.023 -3.008 1 86.75 207 LEU B CA 1
ATOM 5688 C C . LEU B 1 207 ? 27.922 -2.426 -3.729 1 86.75 207 LEU B C 1
ATOM 5690 O O . LEU B 1 207 ? 28.266 -3.607 -3.77 1 86.75 207 LEU B O 1
ATOM 5694 N N . GLU B 1 208 ? 28.656 -1.497 -4.273 1 84.81 208 GLU B N 1
ATOM 5695 C CA . GLU B 1 208 ? 29.922 -1.658 -4.977 1 84.81 208 GLU B CA 1
ATOM 5696 C C . GLU B 1 208 ? 29.797 -2.656 -6.125 1 84.81 208 GLU B C 1
ATOM 5698 O O . GLU B 1 208 ? 30.734 -3.416 -6.395 1 84.81 208 GLU B O 1
ATOM 5703 N N . ARG B 1 209 ? 28.625 -2.873 -6.652 1 87.12 209 ARG B N 1
ATOM 5704 C CA . ARG B 1 209 ? 28.328 -3.754 -7.781 1 87.12 209 ARG B CA 1
ATOM 5705 C C . ARG B 1 209 ? 28.625 -5.211 -7.426 1 87.12 209 ARG B C 1
ATOM 5707 O O . ARG B 1 209 ? 29.062 -5.984 -8.273 1 87.12 209 ARG B O 1
ATOM 5714 N N . THR B 1 210 ? 28.516 -5.559 -6.152 1 90.19 210 THR B N 1
ATOM 5715 C CA . THR B 1 210 ? 28.781 -6.918 -5.691 1 90.19 210 THR B CA 1
ATOM 5716 C C . THR B 1 210 ? 27.547 -7.52 -5.031 1 90.19 210 THR B C 1
ATOM 5718 O O . THR B 1 210 ? 27.281 -8.711 -5.172 1 90.19 210 THR B O 1
ATOM 5721 N N . VAL B 1 211 ? 26.906 -6.723 -4.324 1 94.12 211 VAL B N 1
ATOM 5722 C CA . VAL B 1 211 ? 25.672 -7.125 -3.668 1 94.12 211 VAL B CA 1
ATOM 5723 C C . VAL B 1 211 ? 24.516 -6.285 -4.188 1 94.12 211 VAL B C 1
ATOM 5725 O O . VAL B 1 211 ? 24.578 -5.051 -4.195 1 94.12 211 VAL B O 1
ATOM 5728 N N . PHE B 1 212 ? 23.484 -6.945 -4.594 1 94.5 212 PHE B N 1
ATOM 5729 C CA . PHE B 1 212 ? 22.344 -6.258 -5.191 1 94.5 212 PHE B CA 1
ATOM 5730 C C . PHE B 1 212 ? 21.125 -6.348 -4.293 1 94.5 212 PHE B C 1
ATOM 5732 O O . PHE B 1 212 ? 20.859 -7.398 -3.701 1 94.5 212 PHE B O 1
ATOM 5739 N N . PHE B 1 213 ? 20.422 -5.215 -4.215 1 94.25 213 PHE B N 1
ATOM 5740 C CA . PHE B 1 213 ? 19.25 -5.125 -3.357 1 94.25 213 PHE B CA 1
ATOM 5741 C C . PHE B 1 213 ? 18.016 -4.758 -4.172 1 94.25 213 PHE B C 1
ATOM 5743 O O . PHE B 1 213 ? 18.078 -3.932 -5.082 1 94.25 213 PHE B O 1
ATOM 5750 N N . THR B 1 214 ? 16.938 -5.422 -3.949 1 96 214 THR B N 1
ATOM 5751 C CA . THR B 1 214 ? 15.617 -5.004 -4.387 1 96 214 THR B CA 1
ATOM 5752 C C . THR B 1 214 ? 14.664 -4.902 -3.197 1 96 214 THR B C 1
ATOM 5754 O O . THR B 1 214 ? 14.43 -5.887 -2.492 1 96 214 THR B O 1
ATOM 5757 N N . VAL B 1 215 ? 14.156 -3.727 -3.006 1 94.62 215 VAL B N 1
ATOM 5758 C CA . VAL B 1 215 ? 13.305 -3.504 -1.84 1 94.62 215 VAL B CA 1
ATOM 5759 C C . VAL B 1 215 ? 11.938 -2.998 -2.287 1 94.62 215 VAL B C 1
ATOM 5761 O O . VAL B 1 215 ? 11.844 -2.041 -3.059 1 94.62 215 VAL B O 1
ATOM 5764 N N . GLY B 1 216 ? 10.938 -3.658 -1.796 1 95 216 GLY B N 1
ATOM 5765 C CA . GLY B 1 216 ? 9.57 -3.262 -2.109 1 95 216 GLY B CA 1
ATOM 5766 C C . GLY B 1 216 ? 8.727 -4.402 -2.648 1 95 216 GLY B C 1
ATOM 5767 O O . GLY B 1 216 ? 9.117 -5.566 -2.561 1 95 216 GLY B O 1
ATOM 5768 N N . LYS B 1 217 ? 7.52 -4.027 -3.076 1 94.31 217 LYS B N 1
ATOM 5769 C CA . LYS B 1 217 ? 6.605 -5.004 -3.652 1 94.31 217 LYS B CA 1
ATOM 5770 C C . LYS B 1 217 ? 7.082 -5.461 -5.027 1 94.31 217 LYS B C 1
ATOM 5772 O O . LYS B 1 217 ? 7.215 -4.652 -5.945 1 94.31 217 LYS B O 1
ATOM 5777 N N . GLN B 1 218 ? 7.363 -6.715 -5.191 1 94.44 218 GLN B N 1
ATOM 5778 C CA . GLN B 1 218 ? 7.988 -7.234 -6.406 1 94.44 218 GLN B CA 1
ATOM 5779 C C . GLN B 1 218 ? 7.527 -8.656 -6.695 1 94.44 218 GLN B C 1
ATOM 5781 O O . GLN B 1 218 ? 7 -9.336 -5.812 1 94.44 218 GLN B O 1
ATOM 5786 N N . HIS B 1 219 ? 7.75 -9.047 -7.988 1 91.88 219 HIS B N 1
ATOM 5787 C CA . HIS B 1 219 ? 7.473 -10.422 -8.391 1 91.88 219 HIS B CA 1
ATOM 5788 C C . HIS B 1 219 ? 8.727 -11.281 -8.312 1 91.88 219 HIS B C 1
ATOM 5790 O O . HIS B 1 219 ? 9.812 -10.852 -8.727 1 91.88 219 HIS B O 1
ATOM 5796 N N . VAL B 1 220 ? 8.586 -12.367 -7.664 1 90.38 220 VAL B N 1
ATOM 5797 C CA . VAL B 1 220 ? 9.648 -13.367 -7.645 1 90.38 220 VAL B CA 1
ATOM 5798 C C . VAL B 1 220 ? 9.078 -14.734 -8.023 1 90.38 220 VAL B C 1
ATOM 5800 O O . VAL B 1 220 ? 8.055 -15.156 -7.477 1 90.38 220 VAL B O 1
ATOM 5803 N N . LYS B 1 221 ? 9.617 -15.336 -9 1 87.44 221 LYS B N 1
ATOM 5804 C CA . LYS B 1 221 ? 9.188 -16.672 -9.406 1 87.44 221 LYS B CA 1
ATOM 5805 C C . LYS B 1 221 ? 10.32 -17.688 -9.25 1 87.44 221 LYS B C 1
ATOM 5807 O O . LYS B 1 221 ? 11.398 -17.516 -9.82 1 87.44 221 LYS B O 1
ATOM 5812 N N . TRP B 1 222 ? 10.039 -18.625 -8.453 1 91.69 222 TRP B N 1
ATOM 5813 C CA . TRP B 1 222 ? 10.961 -19.75 -8.305 1 91.69 222 TRP B CA 1
ATOM 5814 C C . TRP B 1 222 ? 10.414 -20.984 -9 1 91.69 222 TRP B C 1
ATOM 5816 O O . TRP B 1 222 ? 9.203 -21.125 -9.18 1 91.69 222 TRP B O 1
ATOM 5826 N N . GLY B 1 223 ? 11.328 -21.859 -9.453 1 92.94 223 GLY B N 1
ATOM 5827 C CA . GLY B 1 223 ? 10.938 -23.141 -10.008 1 92.94 223 GLY B CA 1
ATOM 5828 C C . GLY B 1 223 ? 11 -23.172 -11.523 1 92.94 223 GLY B C 1
ATOM 5829 O O . GLY B 1 223 ? 10.984 -22.125 -12.18 1 92.94 223 GLY B O 1
ATOM 5830 N N . THR B 1 224 ? 10.969 -24.297 -12.008 1 93.31 224 THR B N 1
ATOM 5831 C CA . THR B 1 224 ? 11.156 -24.5 -13.445 1 93.31 224 THR B CA 1
ATOM 5832 C C . THR B 1 224 ? 9.867 -24.969 -14.102 1 93.31 224 THR B C 1
ATOM 5834 O O . THR B 1 224 ? 9.742 -24.938 -15.328 1 93.31 224 THR B O 1
ATOM 5837 N N . GLY B 1 225 ? 8.906 -25.281 -13.32 1 94.12 225 GLY B N 1
ATOM 5838 C CA . GLY B 1 225 ? 7.656 -25.781 -13.875 1 94.12 225 GLY B CA 1
ATOM 5839 C C . GLY B 1 225 ? 6.953 -24.766 -14.766 1 94.12 225 GLY B C 1
ATOM 5840 O O . GLY B 1 225 ? 7.039 -23.562 -14.531 1 94.12 225 GLY B O 1
ATOM 5841 N N . GLN B 1 226 ? 6.207 -25.328 -15.711 1 92.12 226 GLN B N 1
ATOM 5842 C CA . GLN B 1 226 ? 5.504 -24.453 -16.641 1 92.12 226 GLN B CA 1
ATOM 5843 C C . GLN B 1 226 ? 4.051 -24.25 -16.219 1 92.12 226 GLN B C 1
ATOM 5845 O O . GLN B 1 226 ? 3.479 -23.188 -16.422 1 92.12 226 GLN B O 1
ATOM 5850 N N . ILE B 1 227 ? 3.512 -25.297 -15.727 1 93.25 227 ILE B N 1
ATOM 5851 C CA . ILE B 1 227 ? 2.109 -25.25 -15.328 1 93.25 227 ILE B CA 1
ATOM 5852 C C . ILE B 1 227 ? 2.004 -25.234 -13.805 1 93.25 227 ILE B C 1
ATOM 5854 O O . ILE B 1 227 ? 1.365 -24.359 -13.234 1 93.25 227 ILE B O 1
ATOM 5858 N N . TRP B 1 228 ? 2.645 -26.219 -13.164 1 95.12 228 TRP B N 1
ATOM 5859 C CA . TRP B 1 228 ? 2.652 -26.312 -11.711 1 95.12 228 TRP B CA 1
ATOM 5860 C C . TRP B 1 228 ? 4.035 -26 -11.148 1 95.12 228 TRP B C 1
ATOM 5862 O O . TRP B 1 228 ? 5.027 -26.625 -11.539 1 95.12 228 TRP B O 1
ATOM 5872 N N . ASN B 1 229 ? 4.074 -25.078 -10.258 1 93.44 229 ASN B N 1
ATOM 5873 C CA . ASN B 1 229 ? 5.32 -24.688 -9.602 1 93.44 229 ASN B CA 1
ATOM 5874 C C . ASN B 1 229 ? 5.238 -24.859 -8.086 1 93.44 229 ASN B C 1
ATOM 5876 O O . ASN B 1 229 ? 5.113 -23.891 -7.352 1 93.44 229 ASN B O 1
ATOM 5880 N N . PRO B 1 230 ? 5.492 -26.047 -7.625 1 93.56 230 PRO B N 1
ATOM 5881 C CA . PRO B 1 230 ? 5.352 -26.297 -6.191 1 93.56 230 PRO B CA 1
ATOM 5882 C C . PRO B 1 230 ? 6.406 -25.578 -5.359 1 93.56 230 PRO B C 1
ATOM 5884 O O . PRO B 1 230 ? 6.234 -25.406 -4.148 1 93.56 230 PRO B O 1
ATOM 5887 N N . THR B 1 231 ? 7.469 -25.125 -5.984 1 94.62 231 THR B N 1
ATOM 5888 C CA . THR B 1 231 ? 8.531 -24.5 -5.215 1 94.62 231 THR B CA 1
ATOM 5889 C C . THR B 1 231 ? 8.344 -22.984 -5.184 1 94.62 231 THR B C 1
ATOM 5891 O O . THR B 1 231 ? 9.172 -22.266 -4.609 1 94.62 231 THR B O 1
ATOM 5894 N N . ASP B 1 232 ? 7.367 -22.516 -5.828 1 90.62 232 ASP B N 1
ATOM 5895 C CA . ASP B 1 232 ? 7.094 -21.078 -5.805 1 90.62 232 ASP B CA 1
ATOM 5896 C C . ASP B 1 232 ? 6.508 -20.656 -4.461 1 90.62 232 ASP B C 1
ATOM 5898 O O . ASP B 1 232 ? 5.363 -20.203 -4.391 1 90.62 232 ASP B O 1
ATOM 5902 N N . PHE B 1 233 ? 7.324 -20.609 -3.473 1 91.12 233 PHE B N 1
ATOM 5903 C CA . PHE B 1 233 ? 6.898 -20.422 -2.09 1 91.12 233 PHE B CA 1
ATOM 5904 C C . PHE B 1 233 ? 6.57 -18.969 -1.812 1 91.12 233 PHE B C 1
ATOM 5906 O O . PHE B 1 233 ? 5.867 -18.656 -0.85 1 91.12 233 PHE B O 1
ATOM 5913 N N . LEU B 1 234 ? 7.062 -18.062 -2.609 1 90.12 234 LEU B N 1
ATOM 5914 C CA . LEU B 1 234 ? 6.984 -16.641 -2.262 1 90.12 234 LEU B CA 1
ATOM 5915 C C . LEU B 1 234 ? 5.73 -16 -2.854 1 90.12 234 LEU B C 1
ATOM 5917 O O . LEU B 1 234 ? 5.445 -14.836 -2.594 1 90.12 234 LEU B O 1
ATOM 5921 N N . SER B 1 235 ? 4.988 -16.719 -3.545 1 83.88 235 SER B N 1
ATOM 5922 C CA . SER B 1 235 ? 3.729 -16.219 -4.086 1 83.88 235 SER B CA 1
ATOM 5923 C C . SER B 1 235 ? 2.539 -16.766 -3.299 1 83.88 235 SER B C 1
ATOM 5925 O O . SER B 1 235 ? 2.262 -17.953 -3.326 1 83.88 235 SER B O 1
ATOM 5927 N N . PRO B 1 236 ? 1.859 -15.844 -2.668 1 76.62 236 PRO B N 1
ATOM 5928 C CA . PRO B 1 236 ? 0.703 -16.328 -1.905 1 76.62 236 PRO B CA 1
ATOM 5929 C C . PRO B 1 236 ? -0.417 -16.844 -2.799 1 76.62 236 PRO B C 1
ATOM 5931 O O . PRO B 1 236 ? -1.238 -17.656 -2.355 1 76.62 236 PRO B O 1
ATOM 5934 N N . GLN B 1 237 ? -0.375 -16.422 -4.023 1 78.62 237 GLN B N 1
ATOM 5935 C CA . GLN B 1 237 ? -1.373 -16.891 -4.98 1 78.62 237 GLN B CA 1
ATOM 5936 C C . GLN B 1 237 ? -0.722 -17.672 -6.109 1 78.62 237 GLN B C 1
ATOM 5938 O O . GLN B 1 237 ? 0.381 -17.344 -6.551 1 78.62 237 GLN B O 1
ATOM 5943 N N . ARG B 1 238 ? -1.565 -18.672 -6.477 1 83 238 ARG B N 1
ATOM 5944 C CA . ARG B 1 238 ? -1.049 -19.5 -7.559 1 83 238 ARG B CA 1
ATOM 5945 C C . ARG B 1 238 ? -1.488 -18.969 -8.914 1 83 238 ARG B C 1
ATOM 5947 O O . ARG B 1 238 ? -2.586 -18.422 -9.047 1 83 238 ARG B O 1
ATOM 5954 N N . ARG B 1 239 ? -0.673 -19.203 -9.812 1 83 239 ARG B N 1
ATOM 5955 C CA . ARG B 1 239 ? -0.899 -18.688 -11.164 1 83 239 ARG B CA 1
ATOM 5956 C C . ARG B 1 239 ? -1.93 -19.531 -11.906 1 83 239 ARG B C 1
ATOM 5958 O O . ARG B 1 239 ? -1.952 -20.75 -11.766 1 83 239 ARG B O 1
ATOM 5965 N N . ASP B 1 240 ? -2.73 -18.859 -12.688 1 84.38 240 ASP B N 1
ATOM 5966 C CA . ASP B 1 240 ? -3.574 -19.547 -13.664 1 84.38 240 ASP B CA 1
ATOM 5967 C C . ASP B 1 240 ? -2.832 -19.75 -14.984 1 84.38 240 ASP B C 1
ATOM 5969 O O . ASP B 1 240 ? -2.645 -18.797 -15.75 1 84.38 240 ASP B O 1
ATOM 5973 N N . PRO B 1 241 ? -2.479 -20.953 -15.219 1 85.12 241 PRO B N 1
ATOM 5974 C CA . PRO B 1 241 ? -1.688 -21.203 -16.422 1 85.12 241 PRO B CA 1
ATOM 5975 C C . PRO B 1 241 ? -2.467 -20.938 -17.719 1 85.12 241 PRO B C 1
ATOM 5977 O O . PRO B 1 241 ? -1.872 -20.797 -18.781 1 85.12 241 PRO B O 1
ATOM 5980 N N . LEU B 1 242 ? -3.777 -20.828 -17.609 1 80.88 242 LEU B N 1
ATOM 5981 C CA . LEU B 1 242 ? -4.594 -20.656 -18.812 1 80.88 242 LEU B CA 1
ATOM 5982 C C . LEU B 1 242 ? -4.867 -19.172 -19.062 1 80.88 242 LEU B C 1
ATOM 5984 O O . LEU B 1 242 ? -5.348 -18.812 -20.141 1 80.88 242 LEU B O 1
ATOM 5988 N N . ALA B 1 243 ? -4.523 -18.391 -18.109 1 79.12 243 ALA B N 1
ATOM 5989 C CA . ALA B 1 243 ? -4.824 -16.969 -18.25 1 79.12 243 ALA B CA 1
ATOM 5990 C C . ALA B 1 243 ? -3.836 -16.281 -19.188 1 79.12 243 ALA B C 1
ATOM 5992 O O . ALA B 1 243 ? -2.643 -16.594 -19.188 1 79.12 243 ALA B O 1
ATOM 5993 N N . PHE B 1 244 ? -4.383 -15.336 -19.984 1 76.38 244 PHE B N 1
ATOM 5994 C CA . PHE B 1 244 ? -3.518 -14.57 -20.875 1 76.38 244 PHE B CA 1
ATOM 5995 C C . PHE B 1 244 ? -2.658 -13.594 -20.078 1 76.38 244 PHE B C 1
ATOM 5997 O O . PHE B 1 244 ? -1.54 -13.266 -20.484 1 76.38 244 PHE B O 1
ATOM 6004 N N . VAL B 1 245 ? -3.289 -13.133 -19.078 1 78.25 245 VAL B N 1
ATOM 6005 C CA . VAL B 1 245 ? -2.598 -12.141 -18.266 1 78.25 245 VAL B CA 1
ATOM 6006 C C . VAL B 1 245 ? -2.521 -12.625 -16.812 1 78.25 245 VAL B C 1
ATOM 6008 O O . VAL B 1 245 ? -3.488 -13.18 -16.281 1 78.25 245 VAL B O 1
ATOM 6011 N N . ASP B 1 246 ? -1.372 -12.469 -16.266 1 81.12 246 ASP B N 1
ATOM 6012 C CA . ASP B 1 246 ? -1.198 -12.797 -14.852 1 81.12 246 ASP B CA 1
ATOM 6013 C C . ASP B 1 246 ? -1.806 -11.719 -13.961 1 81.12 246 ASP B C 1
ATOM 6015 O O . ASP B 1 246 ? -1.338 -10.578 -13.953 1 81.12 246 ASP B O 1
ATOM 6019 N N . LEU B 1 247 ? -2.783 -12.047 -13.227 1 79.81 247 LEU B N 1
ATOM 6020 C CA . LEU B 1 247 ? -3.52 -11.078 -12.422 1 79.81 247 LEU B CA 1
ATOM 6021 C C . LEU B 1 247 ? -2.93 -10.977 -11.023 1 79.81 247 LEU B C 1
ATOM 6023 O O . LEU B 1 247 ? -3.363 -10.141 -10.219 1 79.81 247 LEU B O 1
ATOM 6027 N N . ARG B 1 248 ? -1.891 -11.773 -10.742 1 85.12 248 ARG B N 1
ATOM 6028 C CA . ARG B 1 248 ? -1.286 -11.727 -9.414 1 85.12 248 ARG B CA 1
ATOM 6029 C C . ARG B 1 248 ? -0.509 -10.438 -9.211 1 85.12 248 ARG B C 1
ATOM 6031 O O . ARG B 1 248 ? 0.061 -9.891 -10.164 1 85.12 248 ARG B O 1
ATOM 6038 N N . THR B 1 249 ? -0.533 -10.016 -7.93 1 85.75 249 THR B N 1
ATOM 6039 C CA . THR B 1 249 ? 0.268 -8.852 -7.578 1 85.75 249 THR B CA 1
ATOM 6040 C C . THR B 1 249 ? 1.562 -9.273 -6.887 1 85.75 249 THR B C 1
ATOM 6042 O O . THR B 1 249 ? 1.671 -10.398 -6.395 1 85.75 249 THR B O 1
ATOM 6045 N N . GLY B 1 250 ? 2.475 -8.359 -6.859 1 89.81 250 GLY B N 1
ATOM 6046 C CA . GLY B 1 250 ? 3.752 -8.648 -6.227 1 89.81 250 GLY B CA 1
ATOM 6047 C C . GLY B 1 250 ? 3.648 -8.82 -4.723 1 89.81 250 GLY B C 1
ATOM 6048 O O . GLY B 1 250 ? 2.564 -8.688 -4.152 1 89.81 250 GLY B O 1
ATOM 6049 N N . VAL B 1 251 ? 4.777 -9.219 -4.184 1 91.12 251 VAL B N 1
ATOM 6050 C CA . VAL B 1 251 ? 4.914 -9.414 -2.744 1 91.12 251 VAL B CA 1
ATOM 6051 C C . VAL B 1 251 ? 5.957 -8.445 -2.188 1 91.12 251 VAL B C 1
ATOM 6053 O O . VAL B 1 251 ? 7.008 -8.234 -2.797 1 91.12 251 VAL B O 1
ATOM 6056 N N . SER B 1 252 ? 5.652 -7.871 -1.03 1 92.12 252 SER B N 1
ATOM 6057 C CA . SER B 1 252 ? 6.59 -6.941 -0.407 1 92.12 252 SER B CA 1
ATOM 6058 C C . SER B 1 252 ? 7.742 -7.684 0.259 1 92.12 252 SER B C 1
ATOM 6060 O O . SER B 1 252 ? 7.527 -8.531 1.126 1 92.12 252 SER B O 1
ATOM 6062 N N . MET B 1 253 ? 8.945 -7.328 -0.164 1 95.69 253 MET B N 1
ATOM 6063 C CA . MET B 1 253 ? 10.102 -8.031 0.393 1 95.69 253 MET B CA 1
ATOM 6064 C C . MET B 1 253 ? 11.383 -7.234 0.172 1 95.69 253 MET B C 1
ATOM 6066 O O . MET B 1 253 ? 11.406 -6.297 -0.627 1 95.69 253 MET B O 1
ATOM 6070 N N . LEU B 1 254 ? 12.375 -7.566 0.969 1 96 254 LEU B N 1
ATOM 6071 C CA . LEU B 1 254 ? 13.766 -7.188 0.744 1 96 254 LEU B CA 1
ATOM 6072 C C . LEU B 1 254 ? 14.562 -8.359 0.193 1 96 254 LEU B C 1
ATOM 6074 O O . LEU B 1 254 ? 14.727 -9.383 0.87 1 96 254 LEU B O 1
ATOM 6078 N N . LYS B 1 255 ? 14.977 -8.234 -1.013 1 97.62 255 LYS B N 1
ATOM 6079 C CA . LYS B 1 255 ? 15.742 -9.289 -1.672 1 97.62 255 LYS B CA 1
ATOM 6080 C C . LYS B 1 255 ? 17.203 -8.891 -1.819 1 97.62 255 LYS B C 1
ATOM 6082 O O . LYS B 1 255 ? 17.516 -7.824 -2.354 1 97.62 255 LYS B O 1
ATOM 6087 N N . VAL B 1 256 ? 18.078 -9.727 -1.315 1 97.5 256 VAL B N 1
ATOM 6088 C CA . VAL B 1 256 ? 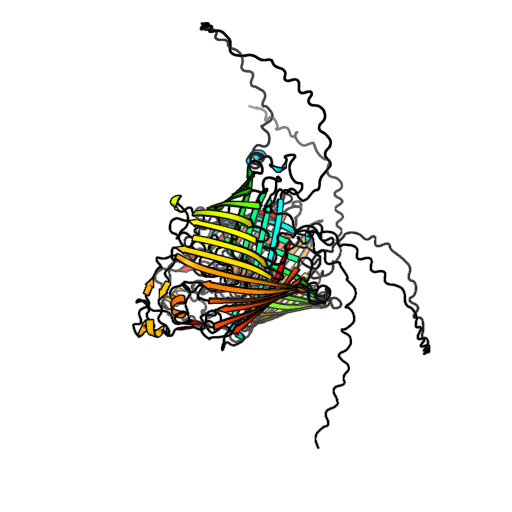19.516 -9.57 -1.471 1 97.5 256 VAL B CA 1
ATOM 6089 C C . VAL B 1 256 ? 20.047 -10.641 -2.42 1 97.5 256 VAL B C 1
ATOM 6091 O O . VAL B 1 256 ? 19.797 -11.828 -2.234 1 97.5 256 VAL B O 1
ATOM 6094 N N . HIS B 1 257 ? 20.719 -10.227 -3.408 1 96.56 257 HIS B N 1
ATOM 6095 C CA . HIS B 1 257 ? 21.281 -11.117 -4.418 1 96.56 257 HIS B CA 1
ATOM 6096 C C . HIS B 1 257 ? 22.797 -10.984 -4.48 1 96.56 257 HIS B C 1
ATOM 6098 O O . HIS B 1 257 ? 23.328 -9.875 -4.633 1 96.56 257 HIS B O 1
ATOM 6104 N N . VAL B 1 258 ? 23.547 -12.023 -4.344 1 96.06 258 VAL B N 1
ATOM 6105 C CA . VAL B 1 258 ? 25 -12.055 -4.469 1 96.06 258 VAL B CA 1
ATOM 6106 C C . VAL B 1 258 ? 25.391 -13.039 -5.566 1 96.06 258 VAL B C 1
ATOM 6108 O O . VAL B 1 258 ? 25.406 -14.25 -5.355 1 96.06 258 VAL B O 1
ATOM 6111 N N . PRO B 1 259 ? 25.797 -12.469 -6.707 1 93.25 259 PRO B N 1
ATOM 6112 C CA . PRO B 1 259 ? 26.281 -13.344 -7.777 1 93.25 259 PRO B CA 1
ATOM 6113 C C . PRO B 1 259 ? 27.75 -13.742 -7.598 1 93.25 259 PRO B C 1
ATOM 6115 O O . PRO B 1 259 ? 28.578 -12.914 -7.195 1 93.25 259 PRO B O 1
ATOM 6118 N N . TRP B 1 260 ? 27.984 -14.992 -7.668 1 90.81 260 TRP B N 1
ATOM 6119 C CA . TRP B 1 260 ? 29.344 -15.484 -7.82 1 90.81 260 TRP B CA 1
ATOM 6120 C C . TRP B 1 260 ? 29.625 -15.867 -9.273 1 90.81 260 TRP B C 1
ATOM 6122 O O . TRP B 1 260 ? 29.594 -17.047 -9.625 1 90.81 260 TRP B O 1
ATOM 6132 N N . GLU B 1 261 ? 30.062 -14.906 -10.078 1 83.94 261 GLU B N 1
ATOM 6133 C CA . GLU B 1 261 ? 30.141 -15.023 -11.531 1 83.94 261 GLU B CA 1
ATOM 6134 C C . GLU B 1 261 ? 31.141 -16.094 -11.945 1 83.94 261 GLU B C 1
ATOM 6136 O O . GLU B 1 261 ? 30.875 -16.859 -12.875 1 83.94 261 GLU B O 1
ATOM 6141 N N . SER B 1 262 ? 32.219 -16.062 -11.297 1 83.5 262 SER B N 1
ATOM 6142 C CA . SER B 1 262 ? 33.281 -17 -11.695 1 83.5 262 SER B CA 1
ATOM 6143 C C . SER B 1 262 ? 32.812 -18.438 -11.609 1 83.5 262 SER B C 1
ATOM 6145 O O . SER B 1 262 ? 33.25 -19.297 -12.367 1 83.5 262 SER B O 1
ATOM 6147 N N . LYS B 1 263 ? 31.844 -18.688 -10.828 1 83.69 263 LYS B N 1
ATOM 6148 C CA . LYS B 1 263 ? 31.375 -20.062 -10.633 1 83.69 263 LYS B CA 1
ATOM 6149 C C . LYS B 1 263 ? 29.984 -20.266 -11.211 1 83.69 263 LYS B C 1
ATOM 6151 O O . LYS B 1 263 ? 29.469 -21.375 -11.234 1 83.69 263 LYS B O 1
ATOM 6156 N N . GLY B 1 264 ? 29.391 -19.234 -11.656 1 84.94 264 GLY B N 1
ATOM 6157 C CA . GLY B 1 264 ? 28.031 -19.312 -12.164 1 84.94 264 GLY B CA 1
ATOM 6158 C C . GLY B 1 264 ? 26.984 -19.547 -11.078 1 84.94 264 GLY B C 1
ATOM 6159 O O . GLY B 1 264 ? 26.016 -20.266 -11.289 1 84.94 264 GLY B O 1
ATOM 6160 N N . TRP B 1 265 ? 27.281 -19.156 -9.805 1 91.94 265 TRP B N 1
ATOM 6161 C CA . TRP B 1 265 ? 26.406 -19.328 -8.664 1 91.94 265 TRP B CA 1
ATOM 6162 C C . TRP B 1 265 ? 25.672 -18.016 -8.336 1 91.94 265 TRP B C 1
ATOM 6164 O O . TRP B 1 265 ? 26.234 -16.938 -8.531 1 91.94 265 TRP B O 1
ATOM 6174 N N . ASN B 1 266 ? 24.438 -18.203 -8.023 1 95.19 266 ASN B N 1
ATOM 6175 C CA . ASN B 1 266 ? 23.656 -17.094 -7.477 1 95.19 266 ASN B CA 1
ATOM 6176 C C . ASN B 1 266 ? 23.078 -17.438 -6.109 1 95.19 266 ASN B C 1
ATOM 6178 O O . ASN B 1 266 ? 22.562 -18.547 -5.914 1 95.19 266 ASN B O 1
ATOM 6182 N N . VAL B 1 267 ? 23.203 -16.531 -5.195 1 96.81 267 VAL B N 1
ATOM 6183 C CA . VAL B 1 267 ? 22.641 -16.734 -3.863 1 96.81 267 VAL B CA 1
ATOM 6184 C C . VAL B 1 267 ? 21.703 -15.57 -3.521 1 96.81 267 VAL B C 1
ATOM 6186 O O . VAL B 1 267 ? 22.031 -14.406 -3.762 1 96.81 267 VAL B O 1
ATOM 6189 N N . TYR B 1 268 ? 20.562 -15.961 -3.01 1 97.56 268 TYR B N 1
ATOM 6190 C CA . TYR B 1 268 ? 19.578 -14.961 -2.65 1 97.56 268 TYR B CA 1
ATOM 6191 C C . TYR B 1 268 ? 19.188 -15.078 -1.182 1 97.56 268 TYR B C 1
ATOM 6193 O O . TYR B 1 268 ? 19.047 -16.188 -0.658 1 97.56 268 TYR B O 1
ATOM 6201 N N . GLY B 1 269 ? 19.156 -13.992 -0.448 1 98.06 269 GLY B N 1
ATOM 6202 C CA . GLY B 1 269 ? 18.516 -13.828 0.841 1 98.06 269 GLY B CA 1
ATOM 6203 C C . GLY B 1 269 ? 17.328 -12.875 0.795 1 98.06 269 GLY B C 1
ATOM 6204 O O . GLY B 1 269 ? 17.438 -11.773 0.249 1 98.06 269 GLY B O 1
ATOM 6205 N N . ILE B 1 270 ? 16.203 -13.383 1.334 1 97.88 270 ILE B N 1
ATOM 6206 C CA . ILE B 1 270 ? 14.984 -12.586 1.17 1 97.88 270 ILE B CA 1
ATOM 6207 C C . ILE B 1 270 ? 14.297 -12.414 2.52 1 97.88 270 ILE B C 1
ATOM 6209 O O . ILE B 1 270 ? 14.148 -13.383 3.273 1 97.88 270 ILE B O 1
ATOM 6213 N N . LEU B 1 271 ? 13.992 -11.242 2.848 1 96.75 271 LEU B N 1
ATOM 6214 C CA . LEU B 1 271 ? 13.102 -10.906 3.957 1 96.75 271 LEU B CA 1
ATOM 6215 C C . LEU B 1 271 ? 11.703 -10.57 3.453 1 96.75 271 LEU B C 1
ATOM 6217 O O . LEU B 1 271 ? 11.523 -9.602 2.711 1 96.75 271 LEU B O 1
ATOM 6221 N N . VAL B 1 272 ? 10.703 -11.367 3.857 1 94.38 272 VAL B N 1
ATOM 6222 C CA . VAL B 1 272 ? 9.359 -11.219 3.318 1 94.38 272 VAL B CA 1
ATOM 6223 C C . VAL B 1 272 ? 8.484 -10.453 4.309 1 94.38 272 VAL B C 1
ATOM 6225 O O . VAL B 1 272 ? 8.438 -10.789 5.492 1 94.38 272 VAL B O 1
ATOM 6228 N N . MET B 1 273 ? 7.785 -9.508 3.762 1 92.44 273 MET B N 1
ATOM 6229 C CA . MET B 1 273 ? 7.012 -8.617 4.617 1 92.44 273 MET B CA 1
ATOM 6230 C C . MET B 1 273 ? 5.516 -8.805 4.398 1 92.44 273 MET B C 1
ATOM 6232 O O . MET B 1 273 ? 4.703 -8.07 4.957 1 92.44 273 MET B O 1
ATOM 6236 N N . ASP B 1 274 ? 5.16 -9.703 3.572 1 88.5 274 ASP B N 1
ATOM 6237 C CA . ASP B 1 274 ? 3.777 -10.133 3.383 1 88.5 274 ASP B CA 1
ATOM 6238 C C . ASP B 1 274 ? 3.553 -11.531 3.965 1 88.5 274 ASP B C 1
ATOM 6240 O O . ASP B 1 274 ? 4.5 -12.297 4.125 1 88.5 274 ASP B O 1
ATOM 6244 N N . ASP B 1 275 ? 2.291 -11.75 4.23 1 86.62 275 ASP B N 1
ATOM 6245 C CA . ASP B 1 275 ? 1.958 -13.094 4.707 1 86.62 275 ASP B CA 1
ATOM 6246 C C . ASP B 1 275 ? 2.031 -14.109 3.572 1 86.62 275 ASP B C 1
ATOM 6248 O O . ASP B 1 275 ? 1.458 -13.898 2.5 1 86.62 275 ASP B O 1
ATOM 6252 N N . LEU B 1 276 ? 2.678 -15.148 3.812 1 82.75 276 LEU B N 1
ATOM 6253 C CA . LEU B 1 276 ? 2.895 -16.156 2.781 1 82.75 276 LEU B CA 1
ATOM 6254 C C . LEU B 1 276 ? 1.891 -17.297 2.916 1 82.75 276 LEU B C 1
ATOM 6256 O O . LEU B 1 276 ? 2.123 -18.406 2.412 1 82.75 276 LEU B O 1
ATOM 6260 N N . GLY B 1 277 ? 0.843 -17 3.6 1 72.44 277 GLY B N 1
ATOM 6261 C CA . GLY B 1 277 ? -0.158 -18.047 3.711 1 72.44 277 GLY B CA 1
ATOM 6262 C C . GLY B 1 277 ? -0.727 -18.469 2.369 1 72.44 277 GLY B C 1
ATOM 6263 O O . GLY B 1 277 ? -1.06 -17.625 1.534 1 72.44 277 GLY B O 1
ATOM 6264 N N . THR B 1 278 ? -0.356 -19.641 1.768 1 59.91 278 THR B N 1
ATOM 6265 C CA . THR B 1 278 ? -0.394 -20.094 0.386 1 59.91 278 THR B CA 1
ATOM 6266 C C . THR B 1 278 ? -1.526 -21.094 0.183 1 59.91 278 THR B C 1
ATOM 6268 O O . THR B 1 278 ? -1.668 -21.672 -0.898 1 59.91 278 THR B O 1
ATOM 6271 N N . ASP B 1 279 ? -2.424 -21.328 1.019 1 60.5 279 ASP B N 1
ATOM 6272 C CA . ASP B 1 279 ? -3.061 -22.578 0.594 1 60.5 279 ASP B CA 1
ATOM 6273 C C . ASP B 1 279 ? -4.336 -22.297 -0.199 1 60.5 279 ASP B C 1
ATOM 6275 O O . ASP B 1 279 ? -5.309 -23.047 -0.103 1 60.5 279 ASP B O 1
ATOM 6279 N N . VAL B 1 280 ? -3.998 -21.109 -1.056 1 63.38 280 VAL B N 1
ATOM 6280 C CA . VAL B 1 280 ? -5.156 -20.859 -1.905 1 63.38 280 VAL B CA 1
ATOM 6281 C C . VAL B 1 280 ? -4.875 -21.344 -3.324 1 63.38 280 VAL B C 1
ATOM 6283 O O . VAL B 1 280 ? -3.717 -21.531 -3.707 1 63.38 280 VAL B O 1
ATOM 6286 N N . GLY B 1 281 ? -5.859 -21.844 -4.055 1 64.31 281 GLY B N 1
ATOM 6287 C CA . GLY B 1 281 ? -5.75 -22.312 -5.426 1 64.31 281 GLY B CA 1
ATOM 6288 C C . GLY B 1 281 ? -5.445 -21.203 -6.414 1 64.31 281 GLY B C 1
ATOM 6289 O O . GLY B 1 281 ? -5.105 -20.094 -6.016 1 64.31 281 GLY B O 1
ATOM 6290 N N . ALA B 1 282 ? -5.316 -21.562 -7.68 1 68 282 ALA B N 1
ATOM 6291 C CA . ALA B 1 282 ? -5.039 -20.609 -8.75 1 68 282 ALA B CA 1
ATOM 6292 C C . ALA B 1 282 ? -6.188 -19.609 -8.906 1 68 282 ALA B C 1
ATOM 6294 O O . ALA B 1 282 ? -7.348 -19.953 -8.648 1 68 282 ALA B O 1
ATOM 6295 N N . ILE B 1 283 ? -5.848 -18.344 -9.211 1 64.06 283 ILE B N 1
ATOM 6296 C CA . ILE B 1 283 ? -6.871 -17.344 -9.531 1 64.06 283 ILE B CA 1
ATOM 6297 C C . ILE B 1 283 ? -7.5 -17.672 -10.883 1 64.06 283 ILE B C 1
ATOM 6299 O O . ILE B 1 283 ? -6.891 -17.453 -11.93 1 64.06 283 ILE B O 1
ATOM 6303 N N . THR B 1 284 ? -8.68 -18.266 -10.867 1 63.12 284 THR B N 1
ATOM 6304 C CA . THR B 1 284 ? -9.273 -18.719 -12.117 1 63.12 284 THR B CA 1
ATOM 6305 C C . THR B 1 284 ? -10.367 -17.766 -12.586 1 63.12 284 THR B C 1
ATOM 6307 O O . THR B 1 284 ? -10.867 -17.891 -13.703 1 63.12 284 THR B O 1
ATOM 6310 N N . ASP B 1 285 ? -10.727 -16.703 -11.648 1 63.25 285 ASP B N 1
ATOM 6311 C CA . ASP B 1 285 ? -11.711 -15.711 -12.062 1 63.25 285 ASP B CA 1
ATOM 6312 C C . ASP B 1 285 ? -11.07 -14.641 -12.953 1 63.25 285 ASP B C 1
ATOM 6314 O O . ASP B 1 285 ? -10.117 -13.969 -12.539 1 63.25 285 ASP B O 1
ATOM 6318 N N . PRO B 1 286 ? -11.562 -14.664 -14.242 1 60.09 286 PRO B N 1
ATOM 6319 C CA . PRO B 1 286 ? -10.945 -13.734 -15.188 1 60.09 286 PRO B CA 1
ATOM 6320 C C . PRO B 1 286 ? -10.984 -12.289 -14.703 1 60.09 286 PRO B C 1
ATOM 6322 O O . PRO B 1 286 ? -10.227 -11.445 -15.188 1 60.09 286 PRO B O 1
ATOM 6325 N N . SER B 1 287 ? -12.008 -11.953 -13.836 1 57.91 287 SER B N 1
ATOM 6326 C CA . SER B 1 287 ? -12.094 -10.578 -13.359 1 57.91 287 SER B CA 1
ATOM 6327 C C . SER B 1 287 ? -11.031 -10.289 -12.305 1 57.91 287 SER B C 1
ATOM 6329 O O . SER B 1 287 ? -10.805 -9.133 -11.945 1 57.91 287 SER B O 1
ATOM 6331 N N . GLY B 1 288 ? -10.289 -11.25 -12.094 1 56.12 288 GLY B N 1
ATOM 6332 C CA . GLY B 1 288 ? -9.219 -11.086 -11.117 1 56.12 288 GLY B CA 1
ATOM 6333 C C . GLY B 1 288 ? -9.719 -11.055 -9.688 1 56.12 288 GLY B C 1
ATOM 6334 O O . GLY B 1 288 ? -8.961 -10.719 -8.773 1 56.12 288 GLY B O 1
ATOM 6335 N N . SER B 1 289 ? -10.977 -10.969 -9.5 1 51.41 289 SER B N 1
ATOM 6336 C CA . SER B 1 289 ? -11.477 -10.93 -8.125 1 51.41 289 SER B CA 1
ATOM 6337 C C . SER B 1 289 ? -11.062 -12.172 -7.355 1 51.41 289 SER B C 1
ATOM 6339 O O . SER B 1 289 ? -11.484 -13.281 -7.684 1 51.41 289 SER B O 1
ATOM 6341 N N . PRO B 1 290 ? -9.883 -12.062 -6.871 1 49.69 290 PRO B N 1
ATOM 6342 C CA . PRO B 1 290 ? -9.523 -13.305 -6.184 1 49.69 290 PRO B CA 1
ATOM 6343 C C . PRO B 1 290 ? -10.633 -13.805 -5.258 1 49.69 290 PRO B C 1
ATOM 6345 O O . PRO B 1 290 ? -11.32 -13 -4.621 1 49.69 290 PRO B O 1
ATOM 6348 N N . THR B 1 291 ? -11.234 -14.914 -5.559 1 49.5 291 THR B N 1
ATOM 6349 C CA . THR B 1 291 ? -12.062 -15.555 -4.543 1 49.5 291 THR B CA 1
ATOM 6350 C C . THR B 1 291 ? -11.391 -15.484 -3.174 1 49.5 291 THR B C 1
ATOM 6352 O O . THR B 1 291 ? -12.062 -15.578 -2.143 1 49.5 291 THR B O 1
ATOM 6355 N N . SER B 1 292 ? -10.047 -15.531 -3.111 1 46.84 292 SER B N 1
ATOM 6356 C CA . SER B 1 292 ? -9.398 -15.508 -1.805 1 46.84 292 SER B CA 1
ATOM 6357 C C . SER B 1 292 ? -8.336 -14.422 -1.735 1 46.84 292 SER B C 1
ATOM 6359 O O . SER B 1 292 ? -7.691 -14.109 -2.74 1 46.84 292 SER B O 1
ATOM 6361 N N . GLN B 1 293 ? -8.477 -13.383 -0.972 1 47.62 293 GLN B N 1
ATOM 6362 C CA . GLN B 1 293 ? -7.562 -12.258 -0.824 1 47.62 293 GLN B CA 1
ATOM 6363 C C . GLN B 1 293 ? -6.148 -12.734 -0.504 1 47.62 293 GLN B C 1
ATOM 6365 O O . GLN B 1 293 ? -5.965 -13.656 0.29 1 47.62 293 GLN B O 1
ATOM 6370 N N . ALA B 1 294 ? -5.258 -12.297 -1.338 1 47.44 294 ALA B N 1
ATOM 6371 C CA . ALA B 1 294 ? -3.838 -12.469 -1.036 1 47.44 294 ALA B CA 1
ATOM 6372 C C . ALA B 1 294 ? -3.514 -11.984 0.372 1 47.44 294 ALA B C 1
ATOM 6374 O O . ALA B 1 294 ? -4.016 -10.945 0.806 1 47.44 294 ALA B O 1
ATOM 6375 N N . GLY B 1 295 ? -2.512 -12.703 1.092 1 52.38 295 GLY B N 1
ATOM 6376 C CA . GLY B 1 295 ? -1.944 -12.305 2.369 1 52.38 295 GLY B CA 1
ATOM 6377 C C . GLY B 1 295 ? -2.826 -12.656 3.553 1 52.38 295 GLY B C 1
ATOM 6378 O O . GLY B 1 295 ? -2.395 -12.562 4.703 1 52.38 295 GLY B O 1
ATOM 6379 N N . GLY B 1 296 ? -3.861 -13.398 3.25 1 55.62 296 GLY B N 1
ATOM 6380 C CA . GLY B 1 296 ? -4.684 -13.906 4.336 1 55.62 296 GLY B CA 1
ATOM 6381 C C . GLY B 1 296 ? -5.195 -12.812 5.258 1 55.62 296 GLY B C 1
ATOM 6382 O O . GLY B 1 296 ? -5.152 -11.633 4.914 1 55.62 296 GLY B O 1
ATOM 6383 N N . SER B 1 297 ? -5.855 -13.031 6.344 1 62.03 297 SER B N 1
ATOM 6384 C CA . SER B 1 297 ? -6.453 -12.18 7.363 1 62.03 297 SER B CA 1
ATOM 6385 C C . SER B 1 297 ? -5.441 -11.82 8.445 1 62.03 297 SER B C 1
ATOM 6387 O O . SER B 1 297 ? -5.766 -11.109 9.398 1 62.03 297 SER B O 1
ATOM 6389 N N . ASP B 1 298 ? -4.062 -12.227 8.102 1 74.69 298 ASP B N 1
ATOM 6390 C CA . ASP B 1 298 ? -3.09 -12 9.164 1 74.69 298 ASP B CA 1
ATOM 6391 C C . ASP B 1 298 ? -1.925 -11.148 8.672 1 74.69 298 ASP B C 1
ATOM 6393 O O . ASP B 1 298 ? -0.848 -11.664 8.375 1 74.69 298 ASP B O 1
ATOM 6397 N N . PRO B 1 299 ? -2.037 -9.914 8.664 1 79.69 299 PRO B N 1
ATOM 6398 C CA . PRO B 1 299 ? -0.968 -9.055 8.148 1 79.69 299 PRO B CA 1
ATOM 6399 C C . PRO B 1 299 ? 0.305 -9.133 8.992 1 79.69 299 PRO B C 1
ATOM 6401 O O . PRO B 1 299 ? 0.257 -9.547 10.148 1 79.69 299 PRO B O 1
ATOM 6404 N N . VAL B 1 300 ? 1.416 -8.914 8.359 1 84.25 300 VAL B N 1
ATOM 6405 C CA . VAL B 1 300 ? 2.719 -8.906 9.016 1 84.25 300 VAL B CA 1
ATOM 6406 C C . VAL B 1 300 ? 2.926 -7.566 9.727 1 84.25 300 VAL B C 1
ATOM 6408 O O . VAL B 1 300 ? 3.646 -6.699 9.227 1 84.25 300 VAL B O 1
ATOM 6411 N N . ASN B 1 301 ? 2.395 -7.523 10.938 1 86.31 301 ASN B N 1
ATOM 6412 C CA . ASN B 1 301 ? 2.434 -6.254 11.656 1 86.31 301 ASN B CA 1
ATOM 6413 C C . ASN B 1 301 ? 3.338 -6.328 12.883 1 86.31 301 ASN B C 1
ATOM 6415 O O . ASN B 1 301 ? 3.299 -5.449 13.742 1 86.31 301 ASN B O 1
ATOM 6419 N N . ARG B 1 302 ? 4.062 -7.492 13 1 91.06 302 ARG B N 1
ATOM 6420 C CA . ARG B 1 302 ? 5.039 -7.68 14.07 1 91.06 302 ARG B CA 1
ATOM 6421 C C . ARG B 1 302 ? 6.352 -8.227 13.516 1 91.06 302 ARG B C 1
ATOM 6423 O O . ARG B 1 302 ? 6.359 -8.945 12.516 1 91.06 302 ARG B O 1
ATOM 6430 N N . LEU B 1 303 ? 7.359 -7.977 14.18 1 91.31 303 LEU B N 1
ATOM 6431 C CA . LEU B 1 303 ? 8.688 -8.398 13.734 1 91.31 303 LEU B CA 1
ATOM 6432 C C . LEU B 1 303 ? 8.766 -9.922 13.633 1 91.31 303 LEU B C 1
ATOM 6434 O O . LEU B 1 303 ? 9.398 -10.453 12.727 1 91.31 303 LEU B O 1
ATOM 6438 N N . GLY B 1 304 ? 8.117 -10.492 14.547 1 91.06 304 GLY B N 1
ATOM 6439 C CA . GLY B 1 304 ? 8.18 -11.945 14.594 1 91.06 304 GLY B CA 1
ATOM 6440 C C . GLY B 1 304 ? 7.484 -12.602 13.414 1 91.06 304 GLY B C 1
ATOM 6441 O O . GLY B 1 304 ? 7.684 -13.797 13.156 1 91.06 304 GLY B O 1
ATOM 6442 N N . ARG B 1 305 ? 6.699 -11.844 12.703 1 91.38 305 ARG B N 1
ATOM 6443 C CA . ARG B 1 305 ? 5.93 -12.414 11.602 1 91.38 305 ARG B CA 1
ATOM 6444 C C . ARG B 1 305 ? 6.664 -12.242 10.273 1 91.38 305 ARG B C 1
ATOM 6446 O O . ARG B 1 305 ? 6.215 -12.734 9.234 1 91.38 305 ARG B O 1
ATOM 6453 N N . LEU B 1 306 ? 7.762 -11.602 10.352 1 93.75 306 LEU B N 1
ATOM 6454 C CA . LEU B 1 306 ? 8.57 -11.492 9.141 1 93.75 306 LEU B CA 1
ATOM 6455 C C . LEU B 1 306 ? 9.047 -12.867 8.688 1 93.75 306 LEU B C 1
ATOM 6457 O O . LEU B 1 306 ? 9.414 -13.703 9.508 1 93.75 306 LEU B O 1
ATOM 6461 N N . GLY B 1 307 ? 8.984 -13.062 7.352 1 94.38 307 GLY B N 1
ATOM 6462 C CA . GLY B 1 307 ? 9.469 -14.312 6.805 1 94.38 307 GLY B CA 1
ATOM 6463 C C . GLY B 1 307 ? 10.891 -14.227 6.285 1 94.38 307 GLY B C 1
ATOM 6464 O O . GLY B 1 307 ? 11.391 -13.133 5.996 1 94.38 307 GLY B O 1
ATOM 6465 N N . GLY B 1 308 ? 11.508 -15.328 6.258 1 96.69 308 GLY B N 1
ATOM 6466 C CA . GLY B 1 308 ? 12.836 -15.461 5.688 1 96.69 308 GLY B CA 1
ATOM 6467 C C . GLY B 1 308 ? 12.93 -16.531 4.613 1 96.69 308 GLY B C 1
ATOM 6468 O O . GLY B 1 308 ? 12.289 -17.578 4.723 1 96.69 308 GLY B O 1
ATOM 6469 N N . ALA B 1 309 ? 13.633 -16.234 3.578 1 98 309 ALA B N 1
ATOM 6470 C CA . ALA B 1 309 ? 13.82 -17.188 2.496 1 98 309 ALA B CA 1
ATOM 6471 C C . ALA B 1 309 ? 15.258 -17.156 1.987 1 98 309 ALA B C 1
ATOM 6473 O O . ALA B 1 309 ? 15.914 -16.109 2.012 1 98 309 ALA B O 1
ATOM 6474 N N . LEU B 1 310 ? 15.75 -18.266 1.683 1 98.12 310 LEU B N 1
ATOM 6475 C CA . LEU B 1 310 ? 17.062 -18.438 1.073 1 98.12 310 LEU B CA 1
ATOM 6476 C C . LEU B 1 310 ? 16.969 -19.25 -0.21 1 98.12 310 LEU B C 1
ATOM 6478 O O . LEU B 1 310 ? 16.188 -20.203 -0.285 1 98.12 310 LEU B O 1
ATOM 6482 N N . ARG B 1 311 ? 17.672 -18.906 -1.213 1 97.81 311 ARG B N 1
ATOM 6483 C CA . ARG B 1 311 ? 17.75 -19.672 -2.459 1 97.81 311 ARG B CA 1
ATOM 6484 C C . ARG B 1 311 ? 19.172 -19.656 -3.021 1 97.81 311 ARG B C 1
ATOM 6486 O O . ARG B 1 311 ? 19.875 -18.641 -2.941 1 97.81 311 ARG B O 1
ATOM 6493 N N . ALA B 1 312 ? 19.609 -20.703 -3.428 1 97.69 312 ALA B N 1
ATOM 6494 C CA . ALA B 1 312 ? 20.875 -20.844 -4.141 1 97.69 312 ALA B CA 1
ATOM 6495 C C . ALA B 1 312 ? 20.672 -21.484 -5.512 1 97.69 312 ALA B C 1
ATOM 6497 O O . ALA B 1 312 ? 19.875 -22.422 -5.652 1 97.69 312 ALA B O 1
ATOM 6498 N N . GLU B 1 313 ? 21.281 -20.984 -6.504 1 96.88 313 GLU B N 1
ATOM 6499 C CA . GLU B 1 313 ? 21.266 -21.516 -7.863 1 96.88 313 GLU B CA 1
ATOM 6500 C C . GLU B 1 313 ? 22.672 -21.828 -8.352 1 96.88 313 GLU B C 1
ATOM 6502 O O . GLU B 1 313 ? 23.578 -20.984 -8.234 1 96.88 313 GLU B O 1
ATOM 6507 N N . VAL B 1 314 ? 22.828 -22.969 -8.891 1 96.19 314 VAL B N 1
ATOM 6508 C CA . VAL B 1 314 ? 24.156 -23.406 -9.32 1 96.19 314 VAL B CA 1
ATOM 6509 C C . VAL B 1 314 ? 24.078 -23.984 -10.734 1 96.19 314 VAL B C 1
ATOM 6511 O O . VAL B 1 314 ? 23.094 -24.641 -11.086 1 96.19 314 VAL B O 1
ATOM 6514 N N . LEU B 1 315 ? 25.078 -23.703 -11.461 1 92.88 315 LEU B N 1
ATOM 6515 C CA . LEU B 1 315 ? 25.219 -24.297 -12.789 1 92.88 315 LEU B CA 1
ATOM 6516 C C . LEU B 1 315 ? 26.188 -25.469 -12.766 1 92.88 315 LEU B C 1
ATOM 6518 O O . LEU B 1 315 ? 27.344 -25.328 -12.359 1 92.88 315 LEU B O 1
ATOM 6522 N N . LEU B 1 316 ? 25.719 -26.641 -13.094 1 91.88 316 LEU B N 1
ATOM 6523 C CA . LEU B 1 316 ? 26.547 -27.828 -13.219 1 91.88 316 LEU B CA 1
ATOM 6524 C C . LEU B 1 316 ? 26.531 -28.359 -14.656 1 91.88 316 LEU B C 1
ATOM 6526 O O . LEU B 1 316 ? 25.688 -29.188 -15.008 1 91.88 316 LEU B O 1
ATOM 6530 N N . GLY B 1 317 ? 27.562 -28 -15.453 1 91.06 317 GLY B N 1
ATOM 6531 C CA . GLY B 1 317 ? 27.469 -28.281 -16.875 1 91.06 317 GLY B CA 1
ATOM 6532 C C . GLY B 1 317 ? 26.297 -27.594 -17.547 1 91.06 317 GLY B C 1
ATOM 6533 O O . GLY B 1 317 ? 26.109 -26.375 -17.406 1 91.06 317 GLY B O 1
ATOM 6534 N N . PRO B 1 318 ? 25.531 -28.422 -18.219 1 91.94 318 PRO B N 1
ATOM 6535 C CA . PRO B 1 318 ? 24.375 -27.812 -18.875 1 91.94 318 PRO B CA 1
ATOM 6536 C C . PRO B 1 318 ? 23.156 -27.734 -17.953 1 91.94 318 PRO B C 1
ATOM 6538 O O . PRO B 1 318 ? 22.141 -27.141 -18.312 1 91.94 318 PRO B O 1
ATOM 6541 N N . ALA B 1 319 ? 23.297 -28.281 -16.812 1 94.88 319 ALA B N 1
ATOM 6542 C CA . ALA B 1 319 ? 22.156 -28.359 -15.891 1 94.88 319 ALA B CA 1
ATOM 6543 C C . ALA B 1 319 ? 22.172 -27.172 -14.922 1 94.88 319 ALA B C 1
ATOM 6545 O O . ALA B 1 319 ? 23.234 -26.75 -14.461 1 94.88 319 ALA B O 1
ATOM 6546 N N . GLU B 1 320 ? 21.031 -26.656 -14.68 1 95.69 320 GLU B N 1
ATOM 6547 C CA . GLU B 1 320 ? 20.828 -25.641 -13.664 1 95.69 320 GLU B CA 1
ATOM 6548 C C . GLU B 1 320 ? 20.078 -26.188 -12.461 1 95.69 320 GLU B C 1
ATOM 6550 O O . GLU B 1 320 ? 19 -26.781 -12.617 1 95.69 320 GLU B O 1
ATOM 6555 N N . LEU B 1 321 ? 20.672 -25.984 -11.297 1 97.31 321 LEU B N 1
ATOM 6556 C CA . LEU B 1 321 ? 20.078 -26.484 -10.07 1 97.31 321 LEU B CA 1
ATOM 6557 C C . LEU B 1 321 ? 19.734 -25.344 -9.117 1 97.31 321 LEU B C 1
ATOM 6559 O O . LEU B 1 321 ? 20.5 -24.391 -8.992 1 97.31 321 LEU B O 1
ATOM 6563 N N . GLY B 1 322 ? 18.578 -25.469 -8.508 1 97.81 322 GLY B N 1
ATOM 6564 C CA . GLY B 1 322 ? 18.172 -24.516 -7.492 1 97.81 322 GLY B CA 1
ATOM 6565 C C . GLY B 1 322 ? 17.719 -25.172 -6.203 1 97.81 322 GLY B C 1
ATOM 6566 O O . GLY B 1 322 ? 17.062 -26.219 -6.234 1 97.81 322 GLY B O 1
ATOM 6567 N N . ALA B 1 323 ? 18.109 -24.578 -5.09 1 98.38 323 ALA B N 1
ATOM 6568 C CA . ALA B 1 323 ? 17.641 -24.984 -3.768 1 98.38 323 ALA B CA 1
ATOM 6569 C C . ALA B 1 323 ? 17.078 -23.797 -2.996 1 98.38 323 ALA B C 1
ATOM 6571 O O . ALA B 1 323 ? 17.625 -22.688 -3.061 1 98.38 323 ALA B O 1
ATOM 6572 N N . SER B 1 324 ? 15.945 -24.062 -2.377 1 98 324 SER B N 1
ATOM 6573 C CA . SER B 1 324 ? 15.312 -22.953 -1.673 1 98 324 SER B CA 1
ATOM 6574 C C . SER B 1 324 ? 14.742 -23.406 -0.333 1 98 324 SER B C 1
ATOM 6576 O O . SER B 1 324 ? 14.445 -24.594 -0.145 1 98 324 SER B O 1
ATOM 6578 N N . ALA B 1 325 ? 14.695 -22.5 0.585 1 97.88 325 ALA B N 1
ATOM 6579 C CA . ALA B 1 325 ? 14.086 -22.672 1.9 1 97.88 325 ALA B CA 1
ATOM 6580 C C . ALA B 1 325 ? 13.352 -21.422 2.346 1 97.88 325 ALA B C 1
ATOM 6582 O O . ALA B 1 325 ? 13.836 -20.297 2.123 1 97.88 325 ALA B O 1
ATOM 6583 N N . VAL B 1 326 ? 12.172 -21.609 2.895 1 96.06 326 VAL B N 1
ATOM 6584 C CA . VAL B 1 326 ? 11.367 -20.484 3.355 1 96.06 326 VAL B CA 1
ATOM 6585 C C . VAL B 1 326 ? 10.82 -20.781 4.75 1 96.06 326 VAL B C 1
ATOM 6587 O O . VAL B 1 326 ? 10.43 -21.906 5.047 1 96.06 326 VAL B O 1
ATOM 6590 N N . ALA B 1 327 ? 10.844 -19.781 5.621 1 95.44 327 ALA B N 1
ATOM 6591 C CA . ALA B 1 327 ? 10.25 -19.891 6.957 1 95.44 327 ALA B CA 1
ATOM 6592 C C . ALA B 1 327 ? 9.578 -18.578 7.355 1 95.44 327 ALA B C 1
ATOM 6594 O O . ALA B 1 327 ? 10.094 -17.484 7.066 1 95.44 327 ALA B O 1
ATOM 6595 N N . GLN B 1 328 ? 8.461 -18.703 7.887 1 92.25 328 GLN B N 1
ATOM 6596 C CA . GLN B 1 328 ? 7.711 -17.562 8.422 1 92.25 328 GLN B CA 1
ATOM 6597 C C . GLN B 1 328 ? 6.898 -17.969 9.648 1 92.25 328 GLN B C 1
ATOM 6599 O O . GLN B 1 328 ? 6.215 -19 9.625 1 92.25 328 GLN B O 1
ATOM 6604 N N . ASN B 1 329 ? 7.004 -17.141 10.656 1 89.56 329 ASN B N 1
ATOM 6605 C CA . ASN B 1 329 ? 6.238 -17.453 11.859 1 89.56 329 ASN B CA 1
ATOM 6606 C C . ASN B 1 329 ? 4.742 -17.531 11.562 1 89.56 329 ASN B C 1
ATOM 6608 O O . ASN B 1 329 ? 4.184 -16.641 10.93 1 89.56 329 ASN B O 1
ATOM 6612 N N . GLY B 1 330 ? 4.145 -18.594 12.023 1 84 330 GLY B N 1
ATOM 6613 C CA . GLY B 1 330 ? 2.74 -18.844 11.742 1 84 330 GLY B CA 1
ATOM 6614 C C . GLY B 1 330 ? 2.52 -19.719 10.523 1 84 330 GLY B C 1
ATOM 6615 O O . GLY B 1 330 ? 1.393 -20.125 10.242 1 84 330 GLY B O 1
ATOM 6616 N N . ARG B 1 331 ? 3.592 -19.953 9.828 1 87.06 331 ARG B N 1
ATOM 6617 C CA . ARG B 1 331 ? 3.537 -20.812 8.656 1 87.06 331 ARG B CA 1
ATOM 6618 C C . ARG B 1 331 ? 4.539 -21.953 8.773 1 87.06 331 ARG B C 1
ATOM 6620 O O . ARG B 1 331 ? 5.547 -21.844 9.469 1 87.06 331 ARG B O 1
ATOM 6627 N N . LYS B 1 332 ? 4.234 -22.953 8.086 1 87.44 332 LYS B N 1
ATOM 6628 C CA . LYS B 1 332 ? 5.145 -24.094 8.094 1 87.44 332 LYS B CA 1
ATOM 6629 C C . LYS B 1 332 ? 6.332 -23.859 7.164 1 87.44 332 LYS B C 1
ATOM 6631 O O . LYS B 1 332 ? 6.176 -23.281 6.09 1 87.44 332 LYS B O 1
ATOM 6636 N N . PRO B 1 333 ? 7.469 -24.281 7.621 1 92.69 333 PRO B N 1
ATOM 6637 C CA . PRO B 1 333 ? 8.625 -24.125 6.738 1 92.69 333 PRO B CA 1
ATOM 6638 C C . PRO B 1 333 ? 8.508 -24.969 5.465 1 92.69 333 PRO B C 1
ATOM 6640 O O . PRO B 1 333 ? 7.867 -26.016 5.469 1 92.69 333 PRO B O 1
ATOM 6643 N N . ARG B 1 334 ? 9.195 -24.531 4.457 1 94.56 334 ARG B N 1
ATOM 6644 C CA . ARG B 1 334 ? 9.141 -25.156 3.143 1 94.56 334 ARG B CA 1
ATOM 6645 C C . ARG B 1 334 ? 10.531 -25.25 2.521 1 94.56 334 ARG B C 1
ATOM 6647 O O . ARG B 1 334 ? 11.344 -24.344 2.666 1 94.56 334 ARG B O 1
ATOM 6654 N N . PHE B 1 335 ? 10.742 -26.359 1.911 1 97.56 335 PHE B N 1
ATOM 6655 C CA . PHE B 1 335 ? 12.008 -26.609 1.229 1 97.56 335 PHE B CA 1
ATOM 6656 C C . PHE B 1 335 ? 11.766 -27 -0.225 1 97.56 335 PHE B C 1
ATOM 6658 O O . PHE B 1 335 ? 10.805 -27.703 -0.533 1 97.56 335 PHE B O 1
ATOM 6665 N N . GLY B 1 336 ? 12.594 -26.516 -1.118 1 98.06 336 GLY B N 1
ATOM 6666 C CA . GLY B 1 336 ? 12.391 -26.781 -2.533 1 98.06 336 GLY B CA 1
ATOM 6667 C C . GLY B 1 336 ? 13.68 -27.078 -3.277 1 98.06 336 GLY B C 1
ATOM 6668 O O . GLY B 1 336 ? 14.734 -26.531 -2.932 1 98.06 336 GLY B O 1
ATOM 6669 N N . LEU B 1 337 ? 13.609 -27.953 -4.215 1 98.38 337 LEU B N 1
ATOM 6670 C CA . LEU B 1 337 ? 14.664 -28.234 -5.188 1 98.38 337 LEU B CA 1
ATOM 6671 C C . LEU B 1 337 ? 14.117 -28.188 -6.609 1 98.38 337 LEU B C 1
ATOM 6673 O O . LEU B 1 337 ? 13 -28.641 -6.867 1 98.38 337 LEU B O 1
ATOM 6677 N N . ASP B 1 338 ? 14.852 -27.547 -7.469 1 98.19 338 ASP B N 1
ATOM 6678 C CA . ASP B 1 338 ? 14.461 -27.578 -8.875 1 98.19 338 ASP B CA 1
ATOM 6679 C C . ASP B 1 338 ? 15.68 -27.766 -9.773 1 98.19 338 ASP B C 1
ATOM 6681 O O . ASP B 1 338 ? 16.797 -27.406 -9.398 1 98.19 338 ASP B O 1
ATOM 6685 N N . VAL B 1 339 ? 15.43 -28.375 -10.914 1 97.94 339 VAL B N 1
ATOM 6686 C CA . VAL B 1 339 ? 16.5 -28.656 -11.867 1 97.94 339 VAL B CA 1
ATOM 6687 C C . VAL B 1 339 ? 15.977 -28.5 -13.297 1 97.94 339 VAL B C 1
ATOM 6689 O O . VAL B 1 339 ? 14.805 -28.75 -13.562 1 97.94 339 VAL B O 1
ATOM 6692 N N . SER B 1 340 ? 16.766 -28.016 -14.148 1 97.38 340 SER B N 1
ATOM 6693 C CA . SER B 1 340 ? 16.516 -27.969 -15.586 1 97.38 340 SER B CA 1
ATOM 6694 C C . SER B 1 340 ? 17.781 -28.328 -16.375 1 97.38 340 SER B C 1
ATOM 6696 O O . SER B 1 340 ? 18.891 -27.969 -15.984 1 97.38 340 SER B O 1
ATOM 6698 N N . SER B 1 341 ? 17.578 -29.094 -17.469 1 97.38 341 SER B N 1
ATOM 6699 C CA . SER B 1 341 ? 18.734 -29.531 -18.25 1 97.38 341 SER B CA 1
ATOM 6700 C C . SER B 1 341 ? 18.328 -29.922 -19.672 1 97.38 341 SER B C 1
ATOM 6702 O O . SER B 1 341 ? 17.25 -30.516 -19.875 1 97.38 341 SER B O 1
ATOM 6704 N N . PRO B 1 342 ? 19.219 -29.609 -20.578 1 95.88 342 PRO B N 1
ATOM 6705 C CA . PRO B 1 342 ? 19.016 -30.188 -21.906 1 95.88 342 PRO B CA 1
ATOM 6706 C C . PRO B 1 342 ? 19.406 -31.656 -21.969 1 95.88 342 PRO B C 1
ATOM 6708 O O . PRO B 1 342 ? 20.422 -32.062 -21.375 1 95.88 342 PRO B O 1
ATOM 6711 N N . LEU B 1 343 ? 18.578 -32.531 -22.516 1 95.5 343 LEU B N 1
ATOM 6712 C CA . LEU B 1 343 ? 18.828 -33.938 -22.75 1 95.5 343 LEU B CA 1
ATOM 6713 C C . LEU B 1 343 ? 18.594 -34.312 -24.203 1 95.5 343 LEU B C 1
ATOM 6715 O O . LEU B 1 343 ? 17.516 -34.781 -24.562 1 95.5 343 LEU B O 1
ATOM 6719 N N . GLY B 1 344 ? 19.625 -34.25 -25.016 1 94.12 344 GLY B N 1
ATOM 6720 C CA . GLY B 1 344 ? 19.438 -34.438 -26.438 1 94.12 344 GLY B CA 1
ATOM 6721 C C . GLY B 1 344 ? 18.531 -33.375 -27.062 1 94.12 344 GLY B C 1
ATOM 6722 O O . GLY B 1 344 ? 18.734 -32.188 -26.891 1 94.12 344 GLY B O 1
ATOM 6723 N N . PRO B 1 345 ? 17.5 -33.938 -27.703 1 92.69 345 PRO B N 1
ATOM 6724 C CA . PRO B 1 345 ? 16.562 -32.969 -28.312 1 92.69 345 PRO B CA 1
ATOM 6725 C C . PRO B 1 345 ? 15.523 -32.469 -27.328 1 92.69 345 PRO B C 1
ATOM 6727 O O . PRO B 1 345 ? 14.711 -31.594 -27.672 1 92.69 345 PRO B O 1
ATOM 6730 N N . LEU B 1 346 ? 15.602 -32.969 -26.141 1 96.69 346 LEU B N 1
ATOM 6731 C CA . LEU B 1 346 ? 14.609 -32.594 -25.141 1 96.69 346 LEU B CA 1
ATOM 6732 C C . LEU B 1 346 ? 15.203 -31.656 -24.109 1 96.69 346 LEU B C 1
ATOM 6734 O O . LEU B 1 346 ? 16.391 -31.719 -23.812 1 96.69 346 LEU B O 1
ATOM 6738 N N . ASP B 1 347 ? 14.445 -30.703 -23.719 1 96.94 347 ASP B N 1
ATOM 6739 C CA . ASP B 1 347 ? 14.719 -29.953 -22.484 1 96.94 347 ASP B CA 1
ATOM 6740 C C . ASP B 1 347 ? 13.883 -30.5 -21.328 1 96.94 347 ASP B C 1
ATOM 6742 O O . ASP B 1 347 ? 12.648 -30.484 -21.391 1 96.94 347 ASP B O 1
ATOM 6746 N N . VAL B 1 348 ? 14.539 -30.922 -20.297 1 98.31 348 VAL B N 1
ATOM 6747 C CA . VAL B 1 348 ? 13.82 -31.547 -19.188 1 98.31 348 VAL B CA 1
ATOM 6748 C C . VAL B 1 348 ? 13.945 -30.672 -17.938 1 98.31 348 VAL B C 1
ATOM 6750 O O . VAL B 1 348 ? 14.914 -29.922 -17.797 1 98.31 348 VAL B O 1
ATOM 6753 N N . TYR B 1 349 ? 12.93 -30.688 -17.062 1 98.25 349 TYR B N 1
ATOM 6754 C CA . TYR B 1 349 ? 12.953 -29.953 -15.797 1 98.25 349 TYR B CA 1
ATOM 6755 C C . TYR B 1 349 ? 12.172 -30.719 -14.727 1 98.25 349 TYR B C 1
ATOM 6757 O O . TYR B 1 349 ? 11.328 -31.562 -15.047 1 98.25 349 TYR B O 1
ATOM 6765 N N . ALA B 1 350 ? 12.422 -30.438 -13.539 1 98.56 350 ALA B N 1
ATOM 6766 C CA . ALA B 1 350 ? 11.75 -31.062 -12.398 1 98.56 350 ALA B CA 1
ATOM 6767 C C . ALA B 1 350 ? 11.852 -30.172 -11.156 1 98.56 350 ALA B C 1
ATOM 6769 O O . ALA B 1 350 ? 12.797 -29.406 -11.016 1 98.56 350 ALA B O 1
ATOM 6770 N N . GLU B 1 351 ? 10.812 -30.266 -10.336 1 98.25 351 GLU B N 1
ATOM 6771 C CA . GLU B 1 351 ? 10.75 -29.594 -9.047 1 98.25 351 GLU B CA 1
ATOM 6772 C C . GLU B 1 351 ? 10.242 -30.531 -7.957 1 98.25 351 GLU B C 1
ATOM 6774 O O . GLU B 1 351 ? 9.352 -31.344 -8.203 1 98.25 351 GLU B O 1
ATOM 6779 N N . VAL B 1 352 ? 10.828 -30.375 -6.805 1 98.31 352 VAL B N 1
ATOM 6780 C CA . VAL B 1 352 ? 10.312 -31.047 -5.621 1 98.31 352 VAL B CA 1
ATOM 6781 C C . VAL B 1 352 ? 10.172 -30.062 -4.469 1 98.31 352 VAL B C 1
ATOM 6783 O O . VAL B 1 352 ? 11.094 -29.297 -4.176 1 98.31 352 VAL B O 1
ATOM 6786 N N . ALA B 1 353 ? 9.055 -30 -3.91 1 96.94 353 ALA B N 1
ATOM 6787 C CA . ALA B 1 353 ? 8.773 -29.188 -2.734 1 96.94 353 ALA B CA 1
ATOM 6788 C C . ALA B 1 353 ? 8.422 -30.062 -1.53 1 96.94 353 ALA B C 1
ATOM 6790 O O . ALA B 1 353 ? 7.68 -31.031 -1.656 1 96.94 353 ALA B O 1
ATOM 6791 N N . LEU B 1 354 ? 8.984 -29.734 -0.396 1 96.81 354 LEU B N 1
ATOM 6792 C CA . LEU B 1 354 ? 8.68 -30.359 0.882 1 96.81 354 LEU B CA 1
ATOM 6793 C C . LEU B 1 354 ? 8.141 -29.344 1.878 1 96.81 354 LEU B C 1
ATOM 6795 O O . LEU B 1 354 ? 8.805 -28.344 2.178 1 96.81 354 LEU B O 1
ATOM 6799 N N . LYS B 1 355 ? 6.98 -29.578 2.264 1 91.62 355 LYS B N 1
ATOM 6800 C CA . LYS B 1 355 ? 6.355 -28.688 3.248 1 91.62 355 LYS B CA 1
ATOM 6801 C C . LYS B 1 355 ? 6.047 -29.453 4.539 1 91.62 355 LYS B C 1
ATOM 6803 O O . LYS B 1 355 ? 5.609 -30.594 4.5 1 91.62 355 LYS B O 1
ATOM 6808 N N . GLU B 1 356 ? 6.309 -28.703 5.645 1 89.44 356 GLU B N 1
ATOM 6809 C CA . GLU B 1 356 ? 5.949 -29.328 6.922 1 89.44 356 GLU B CA 1
ATOM 6810 C C . GLU B 1 356 ? 4.469 -29.125 7.23 1 89.44 356 GLU B C 1
ATOM 6812 O O . GLU B 1 356 ? 4.074 -28.109 7.805 1 89.44 356 GLU B O 1
ATOM 6817 N N . GLY B 1 357 ? 3.643 -30 6.688 1 84.56 357 GLY B N 1
ATOM 6818 C CA . GLY B 1 357 ? 2.209 -29.938 6.918 1 84.56 357 GLY B CA 1
ATOM 6819 C C . GLY B 1 357 ? 1.495 -29.016 5.938 1 84.56 357 GLY B C 1
ATOM 6820 O O . GLY B 1 357 ? 1.864 -28.953 4.766 1 84.56 357 GLY B O 1
ATOM 6821 N N . THR B 1 358 ? 0.303 -28.5 6.293 1 84.75 358 THR B N 1
ATOM 6822 C CA . THR B 1 358 ? -0.481 -27.562 5.488 1 84.75 358 THR B CA 1
ATOM 6823 C C . THR B 1 358 ? -0.945 -26.375 6.328 1 84.75 358 THR B C 1
ATOM 6825 O O . THR B 1 358 ? -1.008 -26.469 7.559 1 84.75 358 THR B O 1
ATOM 6828 N N . ASP B 1 359 ? -1.131 -25.266 5.723 1 79.75 359 ASP B N 1
ATOM 6829 C CA . ASP B 1 359 ? -1.608 -24.094 6.434 1 79.75 359 ASP B CA 1
ATOM 6830 C C . ASP B 1 359 ? -3.092 -24.219 6.777 1 79.75 359 ASP B C 1
ATOM 6832 O O . ASP B 1 359 ? -3.555 -23.656 7.77 1 79.75 359 ASP B O 1
ATOM 6836 N N . ARG B 1 360 ? -3.787 -24.906 5.898 1 81.56 360 ARG B N 1
ATOM 6837 C CA . ARG B 1 360 ? -5.203 -25.172 6.129 1 81.56 360 ARG B CA 1
ATOM 6838 C C . ARG B 1 360 ? -5.449 -26.672 6.309 1 81.56 360 ARG B C 1
ATOM 6840 O O . ARG B 1 360 ? -4.688 -27.5 5.797 1 81.56 360 ARG B O 1
ATOM 6847 N N . PRO B 1 361 ? -6.5 -26.938 6.969 1 88.75 361 PRO B N 1
ATOM 6848 C CA . PRO B 1 361 ? -6.785 -28.359 7.176 1 88.75 361 PRO B CA 1
ATOM 6849 C C . PRO B 1 361 ? -7.176 -29.078 5.883 1 88.75 361 PRO B C 1
ATOM 6851 O O . PRO B 1 361 ? -7.777 -28.469 4.992 1 88.75 361 PRO B O 1
ATOM 6854 N N . LEU B 1 362 ? -6.824 -30.344 5.859 1 91.5 362 LEU B N 1
ATOM 6855 C CA . LEU B 1 362 ? -7.305 -31.266 4.844 1 91.5 362 LEU B CA 1
ATOM 6856 C C . LEU B 1 362 ? -8.445 -32.125 5.387 1 91.5 362 LEU B C 1
ATOM 6858 O O . LEU B 1 362 ? -8.641 -32.188 6.602 1 91.5 362 LEU B O 1
ATOM 6862 N N . TYR B 1 363 ? -9.172 -32.719 4.461 1 92.38 363 TYR B N 1
ATOM 6863 C CA . TYR B 1 363 ? -10.352 -33.438 4.871 1 92.38 363 TYR B CA 1
ATOM 6864 C C . TYR B 1 363 ? -10.289 -34.875 4.371 1 92.38 363 TYR B C 1
ATOM 6866 O O . TYR B 1 363 ? -10.055 -35.125 3.184 1 92.38 363 TYR B O 1
ATOM 6874 N N . ARG B 1 364 ? -10.469 -35.781 5.34 1 91.69 364 ARG B N 1
ATOM 6875 C CA . ARG B 1 364 ? -10.562 -37.188 4.973 1 91.69 364 ARG B CA 1
ATOM 6876 C C . ARG B 1 364 ? -11.992 -37.562 4.605 1 91.69 364 ARG B C 1
ATOM 6878 O O . ARG B 1 364 ? -12.82 -37.781 5.484 1 91.69 364 ARG B O 1
ATOM 6885 N N . ILE B 1 365 ? -12.195 -37.594 3.311 1 88.81 365 ILE B N 1
ATOM 6886 C CA . ILE B 1 365 ? -13.531 -37.938 2.822 1 88.81 365 ILE B CA 1
ATOM 6887 C C . ILE B 1 365 ? -13.531 -39.375 2.283 1 88.81 365 ILE B C 1
ATOM 6889 O O . ILE B 1 365 ? -12.789 -39.688 1.35 1 88.81 365 ILE B O 1
ATOM 6893 N N . PRO B 1 366 ? -14.352 -40.188 2.857 1 86.38 366 PRO B N 1
ATOM 6894 C CA . PRO B 1 366 ? -14.406 -41.562 2.355 1 86.38 366 PRO B CA 1
ATOM 6895 C C . PRO B 1 366 ? -14.836 -41.656 0.891 1 86.38 366 PRO B C 1
ATOM 6897 O O . PRO B 1 366 ? -15.641 -40.844 0.435 1 86.38 366 PRO B O 1
ATOM 6900 N N . GLU B 1 367 ? -14.25 -42.656 0.256 1 84.75 367 GLU B N 1
ATOM 6901 C CA . GLU B 1 367 ? -14.57 -42.812 -1.156 1 84.75 367 GLU B CA 1
ATOM 6902 C C . GLU B 1 367 ? -16.062 -43.031 -1.361 1 84.75 367 GLU B C 1
ATOM 6904 O O . GLU B 1 367 ? -16.719 -43.719 -0.59 1 84.75 367 GLU B O 1
ATOM 6909 N N . GLY B 1 368 ? -16.641 -42.375 -2.324 1 81.25 368 GLY B N 1
ATOM 6910 C CA . GLY B 1 368 ? -18.031 -42.562 -2.697 1 81.25 368 GLY B CA 1
ATOM 6911 C C . GLY B 1 368 ? -18.984 -41.719 -1.864 1 81.25 368 GLY B C 1
ATOM 6912 O O . GLY B 1 368 ? -20.203 -41.719 -2.102 1 81.25 368 GLY B O 1
ATOM 6913 N N . THR B 1 369 ? -18.438 -41.031 -0.932 1 85.38 369 THR B N 1
ATOM 6914 C CA . THR B 1 369 ? -19.266 -40.25 -0.035 1 85.38 369 THR B CA 1
ATOM 6915 C C . THR B 1 369 ? -19.828 -39.031 -0.757 1 85.38 369 THR B C 1
ATOM 6917 O O . THR B 1 369 ? -19.094 -38.312 -1.454 1 85.38 369 THR B O 1
ATOM 6920 N N . THR B 1 370 ? -21.172 -38.875 -0.637 1 82.94 370 THR B N 1
ATOM 6921 C CA . THR B 1 370 ? -21.828 -37.688 -1.167 1 82.94 370 THR B CA 1
ATOM 6922 C C . THR B 1 370 ? -22.078 -36.656 -0.061 1 82.94 370 THR B C 1
ATOM 6924 O O . THR B 1 370 ? -21.906 -36.969 1.121 1 82.94 370 THR B O 1
ATOM 6927 N N . LEU B 1 371 ? -22.375 -35.5 -0.491 1 86.31 371 LEU B N 1
ATOM 6928 C CA . LEU B 1 371 ? -22.688 -34.469 0.492 1 86.31 371 LEU B CA 1
ATOM 6929 C C . LEU B 1 371 ? -23.891 -34.875 1.342 1 86.31 371 LEU B C 1
ATOM 6931 O O . LEU B 1 371 ? -23.953 -34.562 2.533 1 86.31 371 LEU B O 1
ATOM 6935 N N . GLU B 1 372 ? -24.859 -35.531 0.746 1 85 372 GLU B N 1
ATOM 6936 C CA . GLU B 1 372 ? -26.031 -36 1.462 1 85 372 GLU B CA 1
ATOM 6937 C C . GLU B 1 372 ? -25.641 -37.031 2.541 1 85 372 GLU B C 1
ATOM 6939 O O . GLU B 1 372 ? -26.234 -37.031 3.621 1 85 372 GLU B O 1
ATOM 6944 N N . ASP B 1 373 ? -24.672 -37.844 2.195 1 88 373 ASP B N 1
ATOM 6945 C CA . ASP B 1 373 ? -24.203 -38.812 3.172 1 88 373 ASP B CA 1
ATOM 6946 C C . ASP B 1 373 ? -23.625 -38.125 4.402 1 88 373 ASP B C 1
ATOM 6948 O O . ASP B 1 373 ? -23.828 -38.562 5.531 1 88 373 ASP B O 1
ATOM 6952 N N . ILE B 1 374 ? -22.953 -37.031 4.156 1 87.06 374 ILE B N 1
ATOM 6953 C CA . ILE B 1 374 ? -22.328 -36.312 5.238 1 87.06 374 ILE B CA 1
ATOM 6954 C C . ILE B 1 374 ? -23.375 -35.531 6.035 1 87.06 374 ILE B C 1
ATOM 6956 O O . ILE B 1 374 ? -23.344 -35.531 7.27 1 87.06 374 ILE B O 1
ATOM 6960 N N . ALA B 1 375 ? -24.297 -34.969 5.383 1 85.69 375 ALA B N 1
ATOM 6961 C CA . ALA B 1 375 ? -25.297 -34.094 6.008 1 85.69 375 ALA B CA 1
ATOM 6962 C C . ALA B 1 375 ? -26.391 -34.906 6.691 1 85.69 375 ALA B C 1
ATOM 6964 O O . ALA B 1 375 ? -26.922 -34.5 7.727 1 85.69 375 ALA B O 1
ATOM 6965 N N . GLN B 1 376 ? -26.812 -36.062 6.082 1 83.38 376 GLN B N 1
ATOM 6966 C CA . GLN B 1 376 ? -28.031 -36.719 6.539 1 83.38 376 GLN B CA 1
ATOM 6967 C C . GLN B 1 376 ? -27.703 -38.125 7.062 1 83.38 376 GLN B C 1
ATOM 6969 O O . GLN B 1 376 ? -28.438 -38.656 7.898 1 83.38 376 GLN B O 1
ATOM 6974 N N . ASN B 1 377 ? -26.688 -38.719 6.527 1 83.31 377 ASN B N 1
ATOM 6975 C CA . ASN B 1 377 ? -26.484 -40.125 6.855 1 83.31 377 ASN B CA 1
ATOM 6976 C C . ASN B 1 377 ? -25.391 -40.312 7.898 1 83.31 377 ASN B C 1
ATOM 6978 O O . ASN B 1 377 ? -24.859 -41.406 8.07 1 83.31 377 ASN B O 1
ATOM 6982 N N . GLY B 1 378 ? -24.891 -39.219 8.477 1 79.19 378 GLY B N 1
ATOM 6983 C CA . GLY B 1 378 ? -24.016 -39.281 9.633 1 79.19 378 GLY B CA 1
ATOM 6984 C C . GLY B 1 378 ? -22.562 -39.594 9.266 1 79.19 378 GLY B C 1
ATOM 6985 O O . GLY B 1 378 ? -21.781 -40 10.117 1 79.19 378 GLY B O 1
ATOM 6986 N N . VAL B 1 379 ? -22.234 -39.594 7.957 1 84.88 379 VAL B N 1
ATOM 6987 C CA . VAL B 1 379 ? -20.844 -39.781 7.586 1 84.88 379 VAL B CA 1
ATOM 6988 C C . VAL B 1 379 ? -19.984 -38.656 8.156 1 84.88 379 VAL B C 1
ATOM 6990 O O . VAL B 1 379 ? -20.328 -37.469 7.996 1 84.88 379 VAL B O 1
ATOM 6993 N N . GLN B 1 380 ? -18.953 -39.094 8.852 1 86.19 380 GLN B N 1
ATOM 6994 C CA . GLN B 1 380 ? -18.078 -38.125 9.5 1 86.19 380 GLN B CA 1
ATOM 6995 C C . GLN B 1 380 ? -16.859 -37.812 8.641 1 86.19 380 GLN B C 1
ATOM 6997 O O . GLN B 1 380 ? -16.266 -38.688 8.055 1 86.19 380 GLN B O 1
ATOM 7002 N N . VAL B 1 381 ? -16.672 -36.531 8.422 1 90.19 381 VAL B N 1
ATOM 7003 C CA . VAL B 1 381 ? -15.484 -36.031 7.719 1 90.19 381 VAL B CA 1
ATOM 7004 C C . VAL B 1 381 ? -14.5 -35.438 8.711 1 90.19 381 VAL B C 1
ATOM 7006 O O . VAL B 1 381 ? -14.844 -34.531 9.469 1 90.19 381 VAL B O 1
ATOM 7009 N N . GLU B 1 382 ? -13.305 -36 8.727 1 91 382 GLU B N 1
ATOM 7010 C CA . GLU B 1 382 ? -12.281 -35.562 9.672 1 91 382 GLU B CA 1
ATOM 7011 C C . GLU B 1 382 ? -11.383 -34.5 9.039 1 91 382 GLU B C 1
ATOM 7013 O O . GLU B 1 382 ? -10.852 -34.688 7.941 1 91 382 GLU B O 1
ATOM 7018 N N . ALA B 1 383 ? -11.328 -33.344 9.672 1 91.81 383 ALA B N 1
ATOM 7019 C CA . ALA B 1 383 ? -10.328 -32.344 9.32 1 91.81 383 ALA B CA 1
ATOM 7020 C C . ALA B 1 383 ? -8.992 -32.625 9.984 1 91.81 383 ALA B C 1
ATOM 7022 O O . ALA B 1 383 ? -8.945 -33 11.164 1 91.81 383 ALA B O 1
ATOM 7023 N N . TYR B 1 384 ? -7.91 -32.562 9.211 1 92.06 384 TYR B N 1
ATOM 7024 C CA . TYR B 1 384 ? -6.613 -32.875 9.805 1 92.06 384 TYR B CA 1
ATOM 7025 C C . TYR B 1 384 ? -5.512 -32.062 9.148 1 92.06 384 TYR B C 1
ATOM 7027 O O . TYR B 1 384 ? -5.688 -31.531 8.039 1 92.06 384 TYR B O 1
ATOM 7035 N N . ILE B 1 385 ? -4.441 -31.891 9.852 1 90.12 385 ILE B N 1
ATOM 7036 C CA . ILE B 1 385 ? -3.207 -31.297 9.352 1 90.12 385 ILE B CA 1
ATOM 7037 C C . ILE B 1 385 ? -2.084 -32.312 9.406 1 90.12 385 ILE B C 1
ATOM 7039 O O . ILE B 1 385 ? -1.774 -32.875 10.469 1 90.12 385 ILE B O 1
ATOM 7043 N N . PRO B 1 386 ? -1.563 -32.594 8.312 1 90.69 386 PRO B N 1
ATOM 7044 C CA . PRO B 1 386 ? -0.493 -33.594 8.32 1 90.69 386 PRO B CA 1
ATOM 7045 C C . PRO B 1 386 ? 0.688 -33.188 9.195 1 90.69 386 PRO B C 1
ATOM 7047 O O . PRO B 1 386 ? 1.055 -32 9.242 1 90.69 386 PRO B O 1
ATOM 7050 N N . SER B 1 387 ? 1.274 -34.062 9.969 1 87.06 387 SER B N 1
ATOM 7051 C CA . SER B 1 387 ? 2.393 -33.781 10.859 1 87.06 387 SER B CA 1
ATOM 7052 C C . SER B 1 387 ? 3.73 -33.969 10.156 1 87.06 387 SER B C 1
ATOM 7054 O O . SER B 1 387 ? 4.758 -33.469 10.602 1 87.06 387 SER B O 1
ATOM 7056 N N . ARG B 1 388 ? 3.758 -34.719 9.055 1 87.75 388 ARG B N 1
ATOM 7057 C CA . ARG B 1 388 ? 5.004 -35.031 8.359 1 87.75 388 ARG B CA 1
ATOM 7058 C C . ARG B 1 388 ? 5.203 -34.125 7.156 1 87.75 388 ARG B C 1
ATOM 7060 O O . ARG B 1 388 ? 4.355 -33.281 6.859 1 87.75 388 ARG B O 1
ATOM 7067 N N . LEU B 1 389 ? 6.348 -34.312 6.609 1 92.75 389 LEU B N 1
ATOM 7068 C CA . LEU B 1 389 ? 6.641 -33.562 5.375 1 92.75 389 LEU B CA 1
ATOM 7069 C C . LEU B 1 389 ? 5.742 -34.062 4.238 1 92.75 389 LEU B C 1
ATOM 7071 O O . LEU B 1 389 ? 5.504 -35.25 4.094 1 92.75 389 LEU B O 1
ATOM 7075 N N . THR B 1 390 ? 5.203 -33.156 3.549 1 93.5 390 THR B N 1
ATOM 7076 C CA . THR B 1 390 ? 4.344 -33.438 2.408 1 93.5 390 THR B CA 1
ATOM 7077 C C . THR B 1 390 ? 5.027 -33.062 1.102 1 93.5 390 THR B C 1
ATOM 7079 O O . THR B 1 390 ? 5.219 -31.875 0.826 1 93.5 390 THR B O 1
ATOM 7082 N N . PRO B 1 391 ? 5.305 -33.969 0.308 1 95.56 391 PRO B N 1
ATOM 7083 C CA . PRO B 1 391 ? 6.02 -33.656 -0.935 1 95.56 391 PRO B CA 1
ATOM 7084 C C . PRO B 1 391 ? 5.082 -33.312 -2.082 1 95.56 391 PRO B C 1
ATOM 7086 O O . PRO B 1 391 ? 3.988 -33.875 -2.193 1 95.56 391 PRO B O 1
ATOM 7089 N N . GLN B 1 392 ? 5.453 -32.406 -2.916 1 96.38 392 GLN B N 1
ATOM 7090 C CA . GLN B 1 392 ? 4.914 -32.094 -4.234 1 96.38 392 GLN B CA 1
ATOM 7091 C C . GLN B 1 392 ? 6.012 -32.094 -5.297 1 96.38 392 GLN B C 1
ATOM 7093 O O . GLN B 1 392 ? 7.133 -31.656 -5.039 1 96.38 392 GLN B O 1
ATOM 7098 N N . MET B 1 393 ? 5.645 -32.719 -6.406 1 98.19 393 MET B N 1
ATOM 7099 C CA . MET B 1 393 ? 6.664 -32.875 -7.441 1 98.19 393 MET B CA 1
ATOM 7100 C C . MET B 1 393 ? 6.098 -32.531 -8.812 1 98.19 393 MET B C 1
ATOM 7102 O O . MET B 1 393 ? 4.957 -32.875 -9.125 1 98.19 393 MET B O 1
ATOM 7106 N N . THR B 1 394 ? 6.871 -31.812 -9.555 1 98.38 394 THR B N 1
ATOM 7107 C CA . THR B 1 394 ? 6.57 -31.531 -10.953 1 98.38 394 THR B CA 1
ATOM 7108 C C . THR B 1 394 ? 7.727 -31.953 -11.852 1 98.38 394 THR B C 1
ATOM 7110 O O . THR B 1 394 ? 8.891 -31.766 -11.5 1 98.38 394 THR B O 1
ATOM 7113 N N . ALA B 1 395 ? 7.395 -32.594 -12.914 1 98.62 395 ALA B N 1
ATOM 7114 C CA . ALA B 1 395 ? 8.375 -32.938 -13.938 1 98.62 395 ALA B CA 1
ATOM 7115 C C . ALA B 1 395 ? 7.812 -32.75 -15.336 1 98.62 395 ALA B C 1
ATOM 7117 O O . ALA B 1 395 ? 6.637 -33.031 -15.586 1 98.62 395 ALA B O 1
ATOM 7118 N N . GLY B 1 396 ? 8.672 -32.25 -16.172 1 98.5 396 GLY B N 1
ATOM 7119 C CA . GLY B 1 396 ? 8.219 -32.031 -17.531 1 98.5 396 GLY B CA 1
ATOM 7120 C C . GLY B 1 396 ? 9.352 -32 -18.547 1 98.5 396 GLY B C 1
ATOM 7121 O O . GLY B 1 396 ? 10.516 -32.125 -18.172 1 98.5 396 GLY B O 1
ATOM 7122 N N . ALA B 1 397 ? 8.945 -32.031 -19.781 1 98.31 397 ALA B N 1
ATOM 7123 C CA . ALA B 1 397 ? 9.867 -32 -20.906 1 98.31 397 ALA B CA 1
ATOM 7124 C C . ALA B 1 397 ? 9.281 -31.234 -22.078 1 98.31 397 ALA B C 1
ATOM 7126 O O . ALA B 1 397 ? 8.062 -31.219 -22.266 1 98.31 397 ALA B O 1
ATOM 7127 N N . THR B 1 398 ? 10.164 -30.594 -22.734 1 96.75 398 THR B N 1
ATOM 7128 C CA . THR B 1 398 ? 9.758 -29.891 -23.938 1 96.75 398 THR B CA 1
ATOM 7129 C C . THR B 1 398 ? 10.602 -30.328 -25.125 1 96.75 398 THR B C 1
ATOM 7131 O O . THR B 1 398 ? 11.797 -30.594 -24.984 1 96.75 398 THR B O 1
ATOM 7134 N N . TYR B 1 399 ? 9.953 -30.5 -26.25 1 96.62 399 TYR B N 1
ATOM 7135 C CA . TYR B 1 399 ? 10.594 -30.859 -27.516 1 96.62 399 TYR B CA 1
ATOM 7136 C C . TYR B 1 399 ? 10.289 -29.828 -28.594 1 96.62 399 TYR B C 1
ATOM 7138 O O . TYR B 1 399 ? 9.125 -29.609 -28.922 1 96.62 399 TYR B O 1
ATOM 7146 N N . SER B 1 400 ? 11.359 -29.219 -29.062 1 92.25 400 SER B N 1
ATOM 7147 C CA . SER B 1 400 ? 11.211 -28.281 -30.188 1 92.25 400 SER B CA 1
ATOM 7148 C C . SER B 1 400 ? 11.594 -28.938 -31.5 1 92.25 400 SER B C 1
ATOM 7150 O O . SER B 1 400 ? 12.68 -29.516 -31.641 1 92.25 400 SER B O 1
ATOM 7152 N N . PHE B 1 401 ? 10.664 -28.891 -32.469 1 91.81 401 PHE B N 1
ATOM 7153 C CA . PHE B 1 401 ? 10.977 -29.516 -33.75 1 91.81 401 PHE B CA 1
ATOM 7154 C C . PHE B 1 401 ? 10.516 -28.641 -34.906 1 91.81 401 PHE B C 1
ATOM 7156 O O . PHE B 1 401 ? 9.477 -27.984 -34.812 1 91.81 401 PHE B O 1
ATOM 7163 N N . PRO B 1 402 ? 11.328 -28.562 -35.875 1 89 402 PRO B N 1
ATOM 7164 C CA . PRO B 1 402 ? 10.945 -27.797 -37.094 1 89 402 PRO B CA 1
ATOM 7165 C C . PRO B 1 402 ? 9.914 -28.531 -37.938 1 89 402 PRO B C 1
ATOM 7167 O O . PRO B 1 402 ? 9.945 -29.75 -38.031 1 89 402 PRO B O 1
ATOM 7170 N N . TYR B 1 403 ? 8.914 -27.828 -38.25 1 84.5 403 TYR B N 1
ATOM 7171 C CA . TYR B 1 403 ? 7.973 -28.375 -39.219 1 84.5 403 TYR B CA 1
ATOM 7172 C C . TYR B 1 403 ? 7.785 -27.422 -40.375 1 84.5 403 TYR B C 1
ATOM 7174 O O . TYR B 1 403 ? 7.387 -26.281 -40.219 1 84.5 403 TYR B O 1
ATOM 7182 N N . GLY B 1 404 ? 8.32 -27.75 -41.469 1 78.62 404 GLY B N 1
ATOM 7183 C CA . GLY B 1 404 ? 8.391 -26.906 -42.656 1 78.62 404 GLY B CA 1
ATOM 7184 C C . GLY B 1 404 ? 9.719 -26.203 -42.812 1 78.62 404 GLY B C 1
ATOM 7185 O O . GLY B 1 404 ? 10.703 -26.578 -42.188 1 78.62 404 GLY B O 1
ATOM 7186 N N . GLU B 1 405 ? 9.906 -25.219 -43.625 1 77.31 405 GLU B N 1
ATOM 7187 C CA . GLU B 1 405 ? 11.18 -24.562 -43.938 1 77.31 405 GLU B CA 1
ATOM 7188 C C . GLU B 1 405 ? 11.57 -23.594 -42.812 1 77.31 405 GLU B C 1
ATOM 7190 O O . GLU B 1 405 ? 12.734 -23.531 -42.406 1 77.31 405 GLU B O 1
ATOM 7195 N N . ASN B 1 406 ? 10.641 -22.875 -42.188 1 79.31 406 ASN B N 1
ATOM 7196 C CA . ASN B 1 406 ? 11 -21.844 -41.219 1 79.31 406 ASN B CA 1
ATOM 7197 C C . ASN B 1 406 ? 10.109 -21.906 -39.969 1 79.31 406 ASN B C 1
ATOM 7199 O O . ASN B 1 406 ? 10.008 -20.922 -39.219 1 79.31 406 ASN B O 1
ATOM 7203 N N . ASP B 1 407 ? 9.414 -23.062 -39.844 1 87.25 407 ASP B N 1
ATOM 7204 C CA . ASP B 1 407 ? 8.438 -23.109 -38.75 1 87.25 407 ASP B CA 1
ATOM 7205 C C . ASP B 1 407 ? 8.922 -24 -37.594 1 87.25 407 ASP B C 1
ATOM 7207 O O . ASP B 1 407 ? 9.562 -25.031 -37.844 1 87.25 407 ASP B O 1
ATOM 7211 N N . LEU B 1 408 ? 8.758 -23.484 -36.406 1 87.06 408 LEU B N 1
ATOM 7212 C CA . LEU B 1 408 ? 9.141 -24.234 -35.219 1 87.06 408 LEU B CA 1
ATOM 7213 C C . LEU B 1 408 ? 7.926 -24.531 -34.344 1 87.06 408 LEU B C 1
ATOM 7215 O O . LEU B 1 408 ? 7.062 -23.672 -34.156 1 87.06 408 LEU B O 1
ATOM 7219 N N . ALA B 1 409 ? 7.836 -25.781 -34 1 91.94 409 ALA B N 1
ATOM 7220 C CA . ALA B 1 409 ? 6.801 -26.203 -33.062 1 91.94 409 ALA B CA 1
ATOM 7221 C C . ALA B 1 409 ? 7.41 -26.688 -31.75 1 91.94 409 ALA B C 1
ATOM 7223 O O . ALA B 1 409 ? 8.492 -27.281 -31.75 1 91.94 409 ALA B O 1
ATOM 7224 N N . VAL B 1 410 ? 6.758 -26.312 -30.688 1 94.12 410 VAL B N 1
ATOM 7225 C CA . VAL B 1 410 ? 7.215 -26.766 -29.375 1 94.12 410 VAL B CA 1
ATOM 7226 C C . VAL B 1 410 ? 6.148 -27.656 -28.734 1 94.12 410 VAL B C 1
ATOM 7228 O O . VAL B 1 410 ? 5 -27.234 -28.562 1 94.12 410 VAL B O 1
ATOM 7231 N N . LEU B 1 411 ? 6.535 -28.844 -28.484 1 96.56 411 LEU B N 1
ATOM 7232 C CA . LEU B 1 411 ? 5.68 -29.797 -27.781 1 96.56 411 LEU B CA 1
ATOM 7233 C C . LEU B 1 411 ? 6.145 -29.984 -26.344 1 96.56 411 LEU B C 1
ATOM 7235 O O . LEU B 1 411 ? 7.336 -30.188 -26.094 1 96.56 411 LEU B O 1
ATOM 7239 N N . GLY B 1 412 ? 5.227 -29.828 -25.391 1 97.38 412 GLY B N 1
ATOM 7240 C CA . GLY B 1 412 ? 5.574 -30 -23.984 1 97.38 412 GLY B CA 1
ATOM 7241 C C . GLY B 1 412 ? 4.621 -30.922 -23.234 1 97.38 412 GLY B C 1
ATOM 7242 O O . GLY B 1 412 ? 3.436 -30.984 -23.562 1 97.38 412 GLY B O 1
ATOM 7243 N N . VAL B 1 413 ? 5.188 -31.656 -22.312 1 98.25 413 VAL B N 1
ATOM 7244 C CA . VAL B 1 413 ? 4.406 -32.469 -21.375 1 98.25 413 VAL B CA 1
ATOM 7245 C C . VAL B 1 413 ? 4.871 -32.219 -19.953 1 98.25 413 VAL B C 1
ATOM 7247 O O . VAL B 1 413 ? 6.039 -31.891 -19.719 1 98.25 413 VAL B O 1
ATOM 7250 N N . GLU B 1 414 ? 3.928 -32.219 -18.984 1 98.38 414 GLU B N 1
ATOM 7251 C CA . GLU B 1 414 ? 4.25 -32 -17.578 1 98.38 414 GLU B CA 1
ATOM 7252 C C . GLU B 1 414 ? 3.361 -32.844 -16.672 1 98.38 414 GLU B C 1
ATOM 7254 O O . GLU B 1 414 ? 2.172 -33.031 -16.938 1 98.38 414 GLU B O 1
ATOM 7259 N N . TYR B 1 415 ? 3.98 -33.406 -15.719 1 98.75 415 TYR B N 1
ATOM 7260 C CA . TYR B 1 415 ? 3.303 -34.219 -14.695 1 98.75 415 TYR B CA 1
ATOM 7261 C C . TYR B 1 415 ? 3.484 -33.562 -13.32 1 98.75 415 TYR B C 1
ATOM 7263 O O . TYR B 1 415 ? 4.57 -33.094 -12.984 1 98.75 415 TYR B O 1
ATOM 7271 N N . PHE B 1 416 ? 2.438 -33.531 -12.539 1 98.31 416 PHE B N 1
ATOM 7272 C CA . PHE B 1 416 ? 2.461 -32.969 -11.195 1 98.31 416 PHE B CA 1
ATOM 7273 C C . PHE B 1 416 ? 1.888 -33.969 -10.188 1 98.31 416 PHE B C 1
ATOM 7275 O O . PHE B 1 416 ? 0.79 -34.5 -10.383 1 98.31 416 PHE B O 1
ATOM 7282 N N . PHE B 1 417 ? 2.641 -34.219 -9.195 1 98.5 417 PHE B N 1
ATOM 7283 C CA . PHE B 1 417 ? 2.246 -35.062 -8.086 1 98.5 417 PHE B CA 1
ATOM 7284 C C . PHE B 1 417 ? 2.072 -34.25 -6.809 1 98.5 417 PHE B C 1
ATOM 7286 O O . PHE B 1 417 ? 2.994 -33.562 -6.387 1 98.5 417 PHE B O 1
ATOM 7293 N N . ASN B 1 418 ? 0.963 -34.312 -6.242 1 95.69 418 ASN B N 1
ATOM 7294 C CA . ASN B 1 418 ? 0.598 -33.688 -4.98 1 95.69 418 ASN B CA 1
ATOM 7295 C C . ASN B 1 418 ? 0.246 -34.719 -3.91 1 95.69 418 ASN B C 1
ATOM 7297 O O . ASN B 1 418 ? -0.858 -35.25 -3.906 1 95.69 418 ASN B O 1
ATOM 7301 N N . SER B 1 419 ? 1.065 -34.875 -2.947 1 94.44 419 SER B N 1
ATOM 7302 C CA . SER B 1 419 ? 0.908 -35.938 -1.977 1 94.44 419 SER B CA 1
ATOM 7303 C C . SER B 1 419 ? -0.354 -35.75 -1.141 1 94.44 419 SER B C 1
ATOM 7305 O O . SER B 1 419 ? -0.941 -36.75 -0.667 1 94.44 419 SER B O 1
ATOM 7307 N N . THR B 1 420 ? -0.78 -34.531 -0.978 1 91.75 420 THR B N 1
ATOM 7308 C CA . THR B 1 420 ? -1.935 -34.25 -0.129 1 91.75 420 THR B CA 1
ATOM 7309 C C . THR B 1 420 ? -3.211 -34.156 -0.962 1 91.75 420 THR B C 1
ATOM 7311 O O . THR B 1 420 ? -4.281 -33.844 -0.437 1 91.75 420 THR B O 1
ATOM 7314 N N . GLY B 1 421 ? -3.115 -34.375 -2.213 1 93 421 GLY B N 1
ATOM 7315 C CA . GLY B 1 421 ? -4.273 -34.281 -3.088 1 93 421 GLY B CA 1
ATOM 7316 C C . GLY B 1 421 ? -5.25 -35.406 -2.92 1 93 421 GLY B C 1
ATOM 7317 O O . GLY B 1 421 ? -4.855 -36.531 -2.541 1 93 421 GLY B O 1
ATOM 7318 N N . TYR B 1 422 ? -6.406 -35.188 -3.314 1 93.38 422 TYR B N 1
ATOM 7319 C CA . TYR B 1 422 ? -7.461 -36.188 -3.217 1 93.38 422 TYR B CA 1
ATOM 7320 C C . TYR B 1 422 ? -7.371 -37.188 -4.367 1 93.38 422 TYR B C 1
ATOM 7322 O O . TYR B 1 422 ? -6.949 -36.844 -5.469 1 93.38 422 TYR B O 1
ATOM 7330 N N . THR B 1 423 ? -7.809 -38.375 -4.145 1 92.25 423 THR B N 1
ATOM 7331 C CA . THR B 1 423 ? -7.648 -39.438 -5.125 1 92.25 423 THR B CA 1
ATOM 7332 C C . THR B 1 423 ? -8.883 -39.531 -6.02 1 92.25 423 THR B C 1
ATOM 7334 O O . THR B 1 423 ? -8.891 -40.312 -6.977 1 92.25 423 THR B O 1
ATOM 7337 N N . GLY B 1 424 ? -9.906 -38.75 -5.734 1 87.75 424 GLY B N 1
ATOM 7338 C CA . GLY B 1 424 ? -11.125 -38.75 -6.523 1 87.75 424 GLY B CA 1
ATOM 7339 C C . GLY B 1 424 ? -11.953 -37.469 -6.324 1 87.75 424 GLY B C 1
ATOM 7340 O O . GLY B 1 424 ? -11.523 -36.562 -5.629 1 87.75 424 GLY B O 1
ATOM 7341 N N . SER B 1 425 ? -13.094 -37.5 -7.031 1 87.31 425 SER B N 1
ATOM 7342 C CA . SER B 1 425 ? -13.922 -36.312 -7.016 1 87.31 425 SER B CA 1
ATOM 7343 C C . SER B 1 425 ? -14.961 -36.344 -5.902 1 87.31 425 SER B C 1
ATOM 7345 O O . SER B 1 425 ? -15.844 -35.5 -5.824 1 87.31 425 SER B O 1
ATOM 7347 N N . PHE B 1 426 ? -14.789 -37.312 -5.137 1 81.62 426 PHE B N 1
ATOM 7348 C CA . PHE B 1 426 ? -15.758 -37.438 -4.055 1 81.62 426 PHE B CA 1
ATOM 7349 C C . PHE B 1 426 ? -15.578 -36.312 -3.039 1 81.62 426 PHE B C 1
ATOM 7351 O O . PHE B 1 426 ? -14.461 -35.844 -2.816 1 81.62 426 PHE B O 1
ATOM 7358 N N . GLY B 1 427 ? -16.641 -35.562 -2.652 1 86.19 427 GLY B N 1
ATOM 7359 C CA . GLY B 1 427 ? -16.594 -34.625 -1.557 1 86.19 427 GLY B CA 1
ATOM 7360 C C . GLY B 1 427 ? -16.375 -33.188 -2.018 1 86.19 427 GLY B C 1
ATOM 7361 O O . GLY B 1 427 ? -16.266 -32.281 -1.195 1 86.19 427 GLY B O 1
ATOM 7362 N N . TYR B 1 428 ? -16.203 -33.062 -3.365 1 90.06 428 TYR B N 1
ATOM 7363 C CA . TYR B 1 428 ? -15.914 -31.734 -3.865 1 90.06 428 TYR B CA 1
ATOM 7364 C C . TYR B 1 428 ? -16.953 -30.734 -3.391 1 90.06 428 TYR B C 1
ATOM 7366 O O . TYR B 1 428 ? -16.625 -29.609 -3 1 90.06 428 TYR B O 1
ATOM 7374 N N . PRO B 1 429 ? -18.234 -31.078 -3.34 1 89 429 PRO B N 1
ATOM 7375 C CA . PRO B 1 429 ? -19.203 -30.125 -2.799 1 89 429 PRO B CA 1
ATOM 7376 C C . PRO B 1 429 ? -18.922 -29.734 -1.35 1 89 429 PRO B C 1
ATOM 7378 O O . PRO B 1 429 ? -19.094 -28.578 -0.965 1 89 429 PRO B O 1
ATOM 7381 N N . TYR B 1 430 ? -18.453 -30.688 -0.61 1 88.88 430 TYR B N 1
ATOM 7382 C CA . TYR B 1 430 ? -18.094 -30.422 0.776 1 88.88 430 TYR B CA 1
ATOM 7383 C C . TYR B 1 430 ? -16.906 -29.469 0.853 1 88.88 430 TYR B C 1
ATOM 7385 O O . TYR B 1 430 ? -16.891 -28.547 1.675 1 88.88 430 TYR B O 1
ATOM 7393 N N . LEU B 1 431 ? -15.953 -29.703 0.03 1 89.19 431 LEU B N 1
ATOM 7394 C CA . LEU B 1 431 ? -14.773 -28.844 0.01 1 89.19 431 LEU B CA 1
ATOM 7395 C C . LEU B 1 431 ? -15.148 -27.422 -0.37 1 89.19 431 LEU B C 1
ATOM 7397 O O . LEU B 1 431 ? -14.562 -26.469 0.14 1 89.19 431 LEU B O 1
ATOM 7401 N N . LEU B 1 432 ? -16.047 -27.297 -1.254 1 87.56 432 LEU B N 1
ATOM 7402 C CA . LEU B 1 432 ? -16.531 -25.969 -1.635 1 87.56 432 LEU B CA 1
ATOM 7403 C C . LEU B 1 432 ? -17.141 -25.25 -0.436 1 87.56 432 LEU B C 1
ATOM 7405 O O . LEU B 1 432 ? -16.875 -24.062 -0.225 1 87.56 432 LEU B O 1
ATOM 7409 N N . LEU B 1 433 ? -17.891 -25.938 0.325 1 84.06 433 LEU B N 1
ATOM 7410 C CA . LEU B 1 433 ? -18.547 -25.359 1.485 1 84.06 433 LEU B CA 1
ATOM 7411 C C . LEU B 1 433 ? -17.531 -24.938 2.541 1 84.06 433 LEU B C 1
ATOM 7413 O O . LEU B 1 433 ? -17.734 -23.938 3.244 1 84.06 433 LEU B O 1
ATOM 7417 N N . LYS B 1 434 ? -16.453 -25.719 2.58 1 84.06 434 LYS B N 1
ATOM 7418 C CA . LYS B 1 434 ? -15.445 -25.438 3.59 1 84.06 434 LYS B CA 1
ATOM 7419 C C . LYS B 1 434 ? -14.414 -24.438 3.078 1 84.06 434 LYS B C 1
ATOM 7421 O O . LYS B 1 434 ? -13.461 -24.094 3.783 1 84.06 434 LYS B O 1
ATOM 7426 N N . GLY B 1 435 ? -14.57 -24 1.771 1 81.12 435 GLY B N 1
ATOM 7427 C CA . GLY B 1 435 ? -13.602 -23.094 1.181 1 81.12 435 GLY B CA 1
ATOM 7428 C C . GLY B 1 435 ? -12.25 -23.734 0.926 1 81.12 435 GLY B C 1
ATOM 7429 O O . GLY B 1 435 ? -11.219 -23.062 0.962 1 81.12 435 GLY B O 1
ATOM 7430 N N . ALA B 1 436 ? -12.258 -25.016 0.777 1 86.06 436 ALA B N 1
ATOM 7431 C CA . ALA B 1 436 ? -11.016 -25.766 0.624 1 86.06 436 ALA B CA 1
ATOM 7432 C C . ALA B 1 436 ? -10.867 -26.297 -0.802 1 86.06 436 ALA B C 1
ATOM 7434 O O . ALA B 1 436 ? -10.016 -27.141 -1.07 1 86.06 436 ALA B O 1
ATOM 7435 N N . PHE B 1 437 ? -11.742 -25.859 -1.681 1 88 437 PHE B N 1
ATOM 7436 C CA . PHE B 1 437 ? -11.641 -26.234 -3.088 1 88 437 PHE B CA 1
ATOM 7437 C C . PHE B 1 437 ? -10.57 -25.391 -3.785 1 88 437 PHE B C 1
ATOM 7439 O O . PHE B 1 437 ? -10.828 -24.25 -4.176 1 88 437 PHE B O 1
ATOM 7446 N N . ASN B 1 438 ? -9.383 -25.906 -3.998 1 85.88 438 ASN B N 1
ATOM 7447 C CA . ASN B 1 438 ? -8.242 -25.203 -4.578 1 85.88 438 ASN B CA 1
ATOM 7448 C C . ASN B 1 438 ? -7.961 -25.672 -6.004 1 85.88 438 ASN B C 1
ATOM 7450 O O . ASN B 1 438 ? -7.215 -26.641 -6.207 1 85.88 438 ASN B O 1
ATOM 7454 N N . PRO B 1 439 ? -8.43 -24.938 -6.918 1 87.81 439 PRO B N 1
ATOM 7455 C CA . PRO B 1 439 ? -8.273 -25.375 -8.305 1 87.81 439 PRO B CA 1
ATOM 7456 C C . PRO B 1 439 ? -6.812 -25.609 -8.695 1 87.81 439 PRO B C 1
ATOM 7458 O O . PRO B 1 439 ? -5.934 -24.844 -8.281 1 87.81 439 PRO B O 1
ATOM 7461 N N . LEU B 1 440 ? -6.562 -26.719 -9.43 1 91.75 440 LEU B N 1
ATOM 7462 C CA . LEU B 1 440 ? -5.277 -27.109 -9.992 1 91.75 440 LEU B CA 1
ATOM 7463 C C . LEU B 1 440 ? -4.395 -27.75 -8.922 1 91.75 440 LEU B C 1
ATOM 7465 O O . LEU B 1 440 ? -3.299 -28.234 -9.227 1 91.75 440 LEU B O 1
ATOM 7469 N N . TYR B 1 441 ? -4.887 -27.797 -7.676 1 90.5 441 TYR B N 1
ATOM 7470 C CA . TYR B 1 441 ? -4.129 -28.406 -6.59 1 90.5 441 TYR B CA 1
ATOM 7471 C C . TYR B 1 441 ? -5.031 -29.25 -5.703 1 90.5 441 TYR B C 1
ATOM 7473 O O . TYR B 1 441 ? -4.754 -29.438 -4.516 1 90.5 441 TYR B O 1
ATOM 7481 N N . LEU B 1 442 ? -6.086 -29.703 -6.262 1 92.06 442 LEU B N 1
ATOM 7482 C CA . LEU B 1 442 ? -7.07 -30.5 -5.543 1 92.06 442 LEU B CA 1
ATOM 7483 C C . LEU B 1 442 ? -6.695 -31.984 -5.578 1 92.06 442 LEU B C 1
ATOM 7485 O O . LEU B 1 442 ? -6.824 -32.688 -4.574 1 92.06 442 LEU B O 1
ATOM 7489 N N . GLY B 1 443 ? -6.312 -32.438 -6.711 1 94.81 443 GLY B N 1
ATOM 7490 C CA . GLY B 1 443 ? -6.055 -33.844 -6.914 1 94.81 443 GLY B CA 1
ATOM 7491 C C . GLY B 1 443 ? -4.613 -34.219 -6.633 1 94.81 443 GLY B C 1
ATOM 7492 O O . GLY B 1 443 ? -3.76 -33.375 -6.434 1 94.81 443 GLY B O 1
ATOM 7493 N N . ARG B 1 444 ? -4.414 -35.562 -6.648 1 96.5 444 ARG B N 1
ATOM 7494 C CA . ARG B 1 444 ? -3.09 -36.094 -6.355 1 96.5 444 ARG B CA 1
ATOM 7495 C C . ARG B 1 444 ? -2.217 -36.125 -7.605 1 96.5 444 ARG B C 1
ATOM 7497 O O . ARG B 1 444 ? -1.012 -35.875 -7.531 1 96.5 444 ARG B O 1
ATOM 7504 N N . HIS B 1 445 ? -2.816 -36.438 -8.703 1 98.25 445 HIS B N 1
ATOM 7505 C CA . HIS B 1 445 ? -2.08 -36.562 -9.961 1 98.25 445 HIS B CA 1
ATOM 7506 C C . HIS B 1 445 ? -2.654 -35.656 -11.023 1 98.25 445 HIS B C 1
ATOM 7508 O O . HIS B 1 445 ? -3.861 -35.656 -11.281 1 98.25 445 HIS B O 1
ATOM 7514 N N . TYR B 1 446 ? -1.776 -34.875 -11.586 1 98.19 446 TYR B N 1
ATOM 7515 C CA . TYR B 1 446 ? -2.156 -34 -12.695 1 98.19 446 TYR B CA 1
ATOM 7516 C C . TYR B 1 446 ? -1.251 -34.219 -13.898 1 98.19 446 TYR B C 1
ATOM 7518 O O . TYR B 1 446 ? -0.115 -34.688 -13.75 1 98.19 446 TYR B O 1
ATOM 7526 N N . GLY B 1 447 ? -1.792 -34 -15.047 1 98.31 447 GLY B N 1
ATOM 7527 C CA . GLY B 1 447 ? -1.03 -34.031 -16.281 1 98.31 447 GLY B CA 1
ATOM 7528 C C . GLY B 1 447 ? -1.363 -32.875 -17.219 1 98.31 447 GLY B C 1
ATOM 7529 O O . GLY B 1 447 ? -2.496 -32.375 -17.234 1 98.31 447 GLY B O 1
ATOM 7530 N N . ALA B 1 448 ? -0.361 -32.469 -17.938 1 97.88 448 ALA B N 1
ATOM 7531 C CA . ALA B 1 448 ? -0.57 -31.438 -18.938 1 97.88 448 ALA B CA 1
ATOM 7532 C C . ALA B 1 448 ? 0.23 -31.734 -20.203 1 97.88 448 ALA B C 1
ATOM 7534 O O . ALA B 1 448 ? 1.294 -32.344 -20.156 1 97.88 448 ALA B O 1
ATOM 7535 N N . ALA B 1 449 ? -0.318 -31.406 -21.281 1 97.94 449 ALA B N 1
ATOM 7536 C CA . ALA B 1 449 ? 0.344 -31.422 -22.578 1 97.94 449 ALA B CA 1
ATOM 7537 C C . ALA B 1 449 ? 0.027 -30.156 -23.375 1 97.94 449 ALA B C 1
ATOM 7539 O O . ALA B 1 449 ? -1.101 -29.656 -23.328 1 97.94 449 ALA B O 1
ATOM 7540 N N . TYR B 1 450 ? 1.063 -29.656 -24.016 1 95.19 450 TYR B N 1
ATOM 7541 C CA . TYR B 1 450 ? 0.781 -28.453 -24.781 1 95.19 450 TYR B CA 1
ATOM 7542 C C . TYR B 1 450 ? 1.619 -28.406 -26.062 1 95.19 450 TYR B C 1
ATOM 7544 O O . TYR B 1 450 ? 2.68 -29.031 -26.125 1 95.19 450 TYR B O 1
ATOM 7552 N N . LEU B 1 451 ? 1.062 -27.766 -27.031 1 95.81 451 LEU B N 1
ATOM 7553 C CA . LEU B 1 451 ? 1.681 -27.547 -28.344 1 95.81 451 LEU B CA 1
ATOM 7554 C C . LEU B 1 451 ? 1.653 -26.062 -28.703 1 95.81 451 LEU B C 1
ATOM 7556 O O . LEU B 1 451 ? 0.59 -25.438 -28.703 1 95.81 451 LEU B O 1
ATOM 7560 N N . PHE B 1 452 ? 2.824 -25.562 -28.938 1 93.56 452 PHE B N 1
ATOM 7561 C CA . PHE B 1 452 ? 2.951 -24.172 -29.328 1 93.56 452 PHE B CA 1
ATOM 7562 C C . PHE B 1 452 ? 3.449 -24.047 -30.766 1 93.56 452 PHE B C 1
ATOM 7564 O O . PHE B 1 452 ? 4.457 -24.656 -31.125 1 93.56 452 PHE B O 1
ATOM 7571 N N . LEU B 1 453 ? 2.725 -23.359 -31.562 1 93.19 453 LEU B N 1
ATOM 7572 C CA . LEU B 1 453 ? 3.115 -23.047 -32.938 1 93.19 453 LEU B CA 1
ATOM 7573 C C . LEU B 1 453 ? 3.338 -21.547 -33.125 1 93.19 453 LEU B C 1
ATOM 7575 O O . LEU B 1 453 ? 2.389 -20.766 -33.062 1 93.19 453 LEU B O 1
ATOM 7579 N N . ASP B 1 454 ? 4.496 -21.281 -33.312 1 86.69 454 ASP B N 1
ATOM 7580 C CA . ASP B 1 454 ? 4.824 -19.891 -33.562 1 86.69 454 ASP B CA 1
ATOM 7581 C C . ASP B 1 454 ? 4.773 -19.547 -35.031 1 86.69 454 ASP B C 1
ATOM 7583 O O . ASP B 1 454 ? 5.582 -20.047 -35.812 1 86.69 454 ASP B O 1
ATOM 7587 N N . ARG B 1 455 ? 3.867 -18.688 -35.562 1 84.94 455 ARG B N 1
ATOM 7588 C CA . ARG B 1 455 ? 3.756 -18.156 -36.938 1 84.94 455 ARG B CA 1
ATOM 7589 C C . ARG B 1 455 ? 3.812 -19.281 -37.969 1 84.94 455 ARG B C 1
ATOM 7591 O O . ARG B 1 455 ? 4.637 -19.25 -38.875 1 84.94 455 ARG B O 1
ATOM 7598 N N . PRO B 1 456 ? 2.824 -20.188 -37.781 1 86.94 456 PRO B N 1
ATOM 7599 C CA . PRO B 1 456 ? 2.881 -21.344 -38.656 1 86.94 456 PRO B CA 1
ATOM 7600 C C . PRO B 1 456 ? 2.588 -21 -40.125 1 86.94 456 PRO B C 1
ATOM 7602 O O . PRO B 1 456 ? 1.571 -20.359 -40.406 1 86.94 456 PRO B O 1
ATOM 7605 N N . GLY B 1 457 ? 3.441 -21.422 -40.969 1 87.62 457 GLY B N 1
ATOM 7606 C CA . GLY B 1 457 ? 3.256 -21.25 -42.375 1 87.62 457 GLY B CA 1
ATOM 7607 C C . GLY B 1 457 ? 3.154 -19.797 -42.812 1 87.62 457 GLY B C 1
ATOM 7608 O O . GLY B 1 457 ? 4.012 -18.984 -42.438 1 87.62 457 GLY B O 1
ATOM 7609 N N . PRO B 1 458 ? 1.896 -19.531 -43.469 1 83.31 458 PRO B N 1
ATOM 7610 C CA . PRO B 1 458 ? 1.725 -18.172 -43.969 1 83.31 458 PRO B CA 1
ATOM 7611 C C . PRO B 1 458 ? 1.242 -17.203 -42.906 1 83.31 458 PRO B C 1
ATOM 7613 O O . PRO B 1 458 ? 1.197 -15.984 -43.125 1 83.31 458 PRO B O 1
ATOM 7616 N N . LEU B 1 459 ? 0.933 -17.734 -41.812 1 88.38 459 LEU B N 1
ATOM 7617 C CA . LEU B 1 459 ? 0.4 -16.891 -40.75 1 88.38 459 LEU B CA 1
ATOM 7618 C C . LEU B 1 459 ? 1.527 -16.297 -39.906 1 88.38 459 LEU B C 1
ATOM 7620 O O . LEU B 1 459 ? 1.663 -16.625 -38.719 1 88.38 459 LEU B O 1
ATOM 7624 N N . GLU B 1 460 ? 2.326 -15.266 -40.406 1 86.81 460 GLU B N 1
ATOM 7625 C CA . GLU B 1 460 ? 3.537 -14.719 -39.781 1 86.81 460 GLU B CA 1
ATOM 7626 C C . GLU B 1 460 ? 3.205 -13.852 -38.594 1 86.81 460 GLU B C 1
ATOM 7628 O O . GLU B 1 460 ? 4.094 -13.492 -37.812 1 86.81 460 GLU B O 1
ATOM 7633 N N . ARG B 1 461 ? 2.016 -13.555 -38.312 1 91.75 461 ARG B N 1
ATOM 7634 C CA . ARG B 1 461 ? 1.635 -12.68 -37.219 1 91.75 461 ARG B CA 1
ATOM 7635 C C . ARG B 1 461 ? 0.715 -13.398 -36.219 1 91.75 461 ARG B C 1
ATOM 7637 O O . ARG B 1 461 ? 0.06 -12.758 -35.406 1 91.75 461 ARG B O 1
ATOM 7644 N N . THR B 1 462 ? 0.621 -14.695 -36.469 1 93.38 462 THR B N 1
ATOM 7645 C CA . THR B 1 462 ? -0.324 -15.453 -35.688 1 93.38 462 THR B CA 1
ATOM 7646 C C . THR B 1 462 ? 0.381 -16.609 -34.969 1 93.38 462 THR B C 1
ATOM 7648 O O . THR B 1 462 ? 1.253 -17.266 -35.531 1 93.38 462 THR B O 1
ATOM 7651 N N . SER B 1 463 ? 0.105 -16.781 -33.719 1 92.94 463 SER B N 1
ATOM 7652 C CA . SER B 1 463 ? 0.597 -17.922 -32.938 1 92.94 463 SER B CA 1
ATOM 7653 C C . SER B 1 463 ? -0.553 -18.719 -32.344 1 92.94 463 SER B C 1
ATOM 7655 O O . SER B 1 463 ? -1.628 -18.172 -32.094 1 92.94 463 SER B O 1
ATOM 7657 N N . PHE B 1 464 ? -0.309 -20.016 -32.25 1 94.19 464 PHE B N 1
ATOM 7658 C CA . PHE B 1 464 ? -1.295 -20.938 -31.688 1 94.19 464 PHE B CA 1
ATOM 7659 C C . PHE B 1 464 ? -0.722 -21.672 -30.484 1 94.19 464 PHE B C 1
ATOM 7661 O O . PHE B 1 464 ? 0.44 -22.078 -30.5 1 94.19 464 PHE B O 1
ATOM 7668 N N . ASN B 1 465 ? -1.466 -21.734 -29.469 1 93.62 465 ASN B N 1
ATOM 7669 C CA . ASN B 1 465 ? -1.117 -22.516 -28.281 1 93.62 465 ASN B CA 1
ATOM 7670 C C . ASN B 1 465 ? -2.26 -23.438 -27.859 1 93.62 465 ASN B C 1
ATOM 7672 O O . ASN B 1 465 ? -3.33 -22.969 -27.469 1 93.62 465 ASN B O 1
ATOM 7676 N N . LEU B 1 466 ? -2.062 -24.672 -27.984 1 95.44 466 LEU B N 1
ATOM 7677 C CA . LEU B 1 466 ? -3.031 -25.688 -27.562 1 95.44 466 LEU B CA 1
ATOM 7678 C C . LEU B 1 466 ? -2.598 -26.344 -26.25 1 95.44 466 LEU B C 1
ATOM 7680 O O . LEU B 1 466 ? -1.478 -26.844 -26.156 1 95.44 466 LEU B O 1
ATOM 7684 N N . PHE B 1 467 ? -3.5 -26.281 -25.234 1 93.94 467 PHE B N 1
ATOM 7685 C CA . PHE B 1 467 ? -3.215 -26.844 -23.922 1 93.94 467 PHE B CA 1
ATOM 7686 C C . PHE B 1 467 ? -4.262 -27.875 -23.547 1 93.94 467 PHE B C 1
ATOM 7688 O O . PHE B 1 467 ? -5.449 -27.703 -23.828 1 93.94 467 PHE B O 1
ATOM 7695 N N . THR B 1 468 ? -3.809 -28.891 -23 1 97.06 468 THR B N 1
ATOM 7696 C CA . THR B 1 468 ? -4.695 -29.844 -22.328 1 97.06 468 THR B CA 1
ATOM 7697 C C . THR B 1 468 ? -4.223 -30.109 -20.906 1 97.06 468 THR B C 1
ATOM 7699 O O . THR B 1 468 ? -3.066 -30.469 -20.672 1 97.06 468 THR B O 1
ATOM 7702 N N . LEU B 1 469 ? -5.051 -29.781 -19.984 1 97.12 469 LEU B N 1
ATOM 7703 C CA . LEU B 1 469 ? -4.801 -30.062 -18.562 1 97.12 469 LEU B CA 1
ATOM 7704 C C . LEU B 1 469 ? -5.738 -31.141 -18.062 1 97.12 469 LEU B C 1
ATOM 7706 O O . LEU B 1 469 ? -6.914 -31.188 -18.422 1 97.12 469 LEU B O 1
ATOM 7710 N N . GLY B 1 470 ? -5.203 -31.969 -17.188 1 97.75 470 GLY B N 1
ATOM 7711 C CA . GLY B 1 470 ? -6.035 -33.031 -16.625 1 97.75 470 GLY B CA 1
ATOM 7712 C C . GLY B 1 470 ? -5.758 -33.312 -15.164 1 97.75 470 GLY B C 1
ATOM 7713 O O . GLY B 1 470 ? -4.605 -33.281 -14.727 1 97.75 470 GLY B O 1
ATOM 7714 N N . ASN B 1 471 ? -6.781 -33.344 -14.43 1 98 471 ASN B N 1
ATOM 7715 C CA . ASN B 1 471 ? -6.723 -34.031 -13.141 1 98 471 ASN B CA 1
ATOM 7716 C C . ASN B 1 471 ? -6.906 -35.531 -13.289 1 98 471 ASN B C 1
ATOM 7718 O O . ASN B 1 471 ? -8.031 -36 -13.469 1 98 471 ASN B O 1
ATOM 7722 N N . LEU B 1 472 ? -5.832 -36.25 -13.195 1 98.12 472 LEU B N 1
ATOM 7723 C CA . LEU B 1 472 ? -5.832 -37.688 -13.508 1 98.12 472 LEU B CA 1
ATOM 7724 C C . LEU B 1 472 ? -6.473 -38.469 -12.383 1 98.12 472 LEU B C 1
ATOM 7726 O O . LEU B 1 472 ? -6.871 -39.625 -12.586 1 98.12 472 LEU B O 1
ATOM 7730 N N . SER B 1 473 ? -6.523 -37.875 -11.219 1 96.44 473 SER B N 1
ATOM 7731 C CA . SER B 1 473 ? -7.125 -38.531 -10.07 1 96.44 473 SER B CA 1
ATOM 7732 C C . SER B 1 473 ? -8.641 -38.594 -10.195 1 96.44 473 SER B C 1
ATOM 7734 O O . SER B 1 473 ? -9.273 -39.562 -9.75 1 96.44 473 SER B O 1
ATOM 7736 N N . ASP B 1 474 ? -9.219 -37.562 -10.766 1 95.69 474 ASP B N 1
ATOM 7737 C CA . ASP B 1 474 ? -10.672 -37.562 -10.898 1 95.69 474 ASP B CA 1
ATOM 7738 C C . ASP B 1 474 ? -11.086 -37.688 -12.367 1 95.69 474 ASP B C 1
ATOM 7740 O O . ASP B 1 474 ? -12.266 -37.625 -12.695 1 95.69 474 ASP B O 1
ATOM 7744 N N . ARG B 1 475 ? -10.141 -37.781 -13.273 1 97.06 475 ARG B N 1
ATOM 7745 C CA . ARG B 1 475 ? -10.305 -38 -14.703 1 97.06 475 ARG B CA 1
ATOM 7746 C C . ARG B 1 475 ? -11.125 -36.906 -15.359 1 97.06 475 ARG B C 1
ATOM 7748 O O . ARG B 1 475 ? -12.039 -37.188 -16.141 1 97.06 475 ARG B O 1
ATOM 7755 N N . SER B 1 476 ? -10.93 -35.75 -14.969 1 97.31 476 SER B N 1
ATOM 7756 C CA . SER B 1 476 ? -11.492 -34.594 -15.625 1 97.31 476 SER B CA 1
ATOM 7757 C C . SER B 1 476 ? -10.422 -33.812 -16.391 1 97.31 476 SER B C 1
ATOM 7759 O O . SER B 1 476 ? -9.273 -33.719 -15.938 1 97.31 476 SER B O 1
ATOM 7761 N N . PHE B 1 477 ? -10.812 -33.219 -17.531 1 98 477 PHE B N 1
ATOM 7762 C CA . PHE B 1 477 ? -9.852 -32.625 -18.438 1 98 477 PHE B CA 1
ATOM 7763 C C . PHE B 1 477 ? -10.391 -31.312 -19 1 98 477 PHE B C 1
ATOM 7765 O O . PHE B 1 477 ? -11.602 -31.094 -19.062 1 98 477 PHE B O 1
ATOM 7772 N N . THR B 1 478 ? -9.5 -30.422 -19.328 1 96.62 478 THR B N 1
ATOM 7773 C CA . THR B 1 478 ? -9.82 -29.234 -20.109 1 96.62 478 THR B CA 1
ATOM 7774 C C . THR B 1 478 ? -8.797 -29.016 -21.219 1 96.62 478 THR B C 1
ATOM 7776 O O . THR B 1 478 ? -7.609 -29.281 -21.047 1 96.62 478 THR B O 1
ATOM 7779 N N . THR B 1 479 ? -9.273 -28.75 -22.375 1 97.56 479 THR B N 1
ATOM 7780 C CA . THR B 1 479 ? -8.43 -28.422 -23.531 1 97.56 479 THR B CA 1
ATOM 7781 C C . THR B 1 479 ? -8.742 -27.031 -24.047 1 97.56 479 THR B C 1
ATOM 7783 O O . THR B 1 479 ? -9.914 -26.672 -24.219 1 97.56 479 THR B O 1
ATOM 7786 N N . ARG B 1 480 ? -7.695 -26.266 -24.234 1 96.19 480 ARG B N 1
ATOM 7787 C CA . ARG B 1 480 ? -7.898 -24.891 -24.672 1 96.19 480 ARG B CA 1
ATOM 7788 C C . ARG B 1 480 ? -6.965 -24.547 -25.828 1 96.19 480 ARG B C 1
ATOM 7790 O O . ARG B 1 480 ? -5.797 -24.938 -25.828 1 96.19 480 ARG B O 1
ATOM 7797 N N . LEU B 1 481 ? -7.512 -23.906 -26.797 1 96.62 481 LEU B N 1
ATOM 7798 C CA . LEU B 1 481 ? -6.746 -23.344 -27.891 1 96.62 481 LEU B CA 1
ATOM 7799 C C . LEU B 1 481 ? -6.691 -21.828 -27.797 1 96.62 481 LEU B C 1
ATOM 7801 O O . LEU B 1 481 ? -7.73 -21.156 -27.781 1 96.62 481 LEU B O 1
ATOM 7805 N N . ASN B 1 482 ? -5.547 -21.297 -27.656 1 94.5 482 ASN B N 1
ATOM 7806 C CA . ASN B 1 482 ? -5.312 -19.859 -27.688 1 94.5 482 ASN B CA 1
ATOM 7807 C C . ASN B 1 482 ? -4.742 -19.406 -29.031 1 94.5 482 ASN B C 1
ATOM 7809 O O . ASN B 1 482 ? -3.828 -20.047 -29.562 1 94.5 482 ASN B O 1
ATOM 7813 N N . VAL B 1 483 ? -5.273 -18.359 -29.516 1 95.44 483 VAL B N 1
ATOM 7814 C CA . VAL B 1 483 ? -4.785 -17.75 -30.75 1 95.44 483 VAL B CA 1
ATOM 7815 C C . VAL B 1 483 ? -4.418 -16.297 -30.484 1 95.44 483 VAL B C 1
ATOM 7817 O O . VAL B 1 483 ? -5.203 -15.539 -29.906 1 95.44 483 VAL B O 1
ATOM 7820 N N . MET B 1 484 ? -3.252 -15.977 -30.844 1 93.94 484 MET B N 1
ATOM 7821 C CA . MET B 1 484 ? -2.797 -14.586 -30.75 1 93.94 484 MET B CA 1
ATOM 7822 C C . MET B 1 484 ? -2.41 -14.055 -32.125 1 93.94 484 MET B C 1
ATOM 7824 O O . MET B 1 484 ? -1.643 -14.688 -32.844 1 93.94 484 MET B O 1
ATOM 7828 N N . HIS B 1 485 ? -2.953 -12.906 -32.5 1 94.25 485 HIS B N 1
ATOM 7829 C CA . HIS B 1 485 ? -2.691 -12.281 -33.781 1 94.25 485 HIS B CA 1
ATOM 7830 C C . HIS B 1 485 ? -2.273 -10.828 -33.625 1 94.25 485 HIS B C 1
ATOM 7832 O O . HIS B 1 485 ? -3.018 -10.023 -33.031 1 94.25 485 HIS B O 1
ATOM 7838 N N . ARG B 1 486 ? -1.132 -10.547 -34.094 1 93.12 486 ARG B N 1
ATOM 7839 C CA . ARG B 1 486 ? -0.699 -9.156 -34.125 1 93.12 486 ARG B CA 1
ATOM 7840 C C . ARG B 1 486 ? -1.338 -8.398 -35.281 1 93.12 486 ARG B C 1
ATOM 7842 O O . ARG B 1 486 ? -0.799 -8.391 -36.375 1 93.12 486 ARG B O 1
ATOM 7849 N N . ALA B 1 487 ? -2.326 -7.629 -34.969 1 91.25 487 ALA B N 1
ATOM 7850 C CA . ALA B 1 487 ? -3.096 -6.949 -36 1 91.25 487 ALA B CA 1
ATOM 7851 C C . ALA B 1 487 ? -2.385 -5.684 -36.469 1 91.25 487 ALA B C 1
ATOM 7853 O O . ALA B 1 487 ? -2.414 -5.355 -37.656 1 91.25 487 ALA B O 1
ATOM 7854 N N . LEU B 1 488 ? -1.804 -4.914 -35.469 1 87.38 488 LEU B N 1
ATOM 7855 C CA . LEU B 1 488 ? -1.018 -3.711 -35.719 1 87.38 488 LEU B CA 1
ATOM 7856 C C . LEU B 1 488 ? 0.233 -3.684 -34.844 1 87.38 488 LEU B C 1
ATOM 7858 O O . LEU B 1 488 ? 0.428 -4.562 -34 1 87.38 488 LEU B O 1
ATOM 7862 N N . THR B 1 489 ? 1.112 -2.77 -35.094 1 82.94 489 THR B N 1
ATOM 7863 C CA . THR B 1 489 ? 2.385 -2.689 -34.375 1 82.94 489 THR B CA 1
ATOM 7864 C C . THR B 1 489 ? 2.172 -2.783 -32.875 1 82.94 489 THR B C 1
ATOM 7866 O O . THR B 1 489 ? 2.92 -3.473 -32.156 1 82.94 489 THR B O 1
ATOM 7869 N N . TYR B 1 490 ? 1.152 -2.205 -32.375 1 86.38 490 TYR B N 1
ATOM 7870 C CA . TYR B 1 490 ? 0.968 -2.186 -30.922 1 86.38 490 TYR B CA 1
ATOM 7871 C C . TYR B 1 490 ? -0.325 -2.891 -30.531 1 86.38 490 TYR B C 1
ATOM 7873 O O . TYR B 1 490 ? -0.665 -2.963 -29.344 1 86.38 490 TYR B O 1
ATOM 7881 N N . LEU B 1 491 ? -1.052 -3.434 -31.531 1 90.56 491 LEU B N 1
ATOM 7882 C CA . LEU B 1 491 ? -2.338 -4.051 -31.219 1 90.56 491 LEU B CA 1
ATOM 7883 C C . LEU B 1 491 ? -2.271 -5.562 -31.391 1 90.56 491 LEU B C 1
ATOM 7885 O O . LEU B 1 491 ? -2.008 -6.051 -32.5 1 90.56 491 LEU B O 1
ATOM 7889 N N . THR B 1 492 ? -2.551 -6.273 -30.391 1 92.38 492 THR B N 1
ATOM 7890 C CA . THR B 1 492 ? -2.643 -7.727 -30.422 1 92.38 492 THR B CA 1
ATOM 7891 C C . THR B 1 492 ? -4.078 -8.188 -30.188 1 92.38 492 THR B C 1
ATOM 7893 O O . THR B 1 492 ? -4.73 -7.73 -29.25 1 92.38 492 THR B O 1
ATOM 7896 N N . VAL B 1 493 ? -4.543 -8.977 -31.062 1 94.44 493 VAL B N 1
ATOM 7897 C CA . VAL B 1 493 ? -5.852 -9.602 -30.906 1 94.44 493 VAL B CA 1
ATOM 7898 C C . VAL B 1 493 ? -5.691 -11.031 -30.406 1 94.44 493 VAL B C 1
ATOM 7900 O O . VAL B 1 493 ? -4.871 -11.797 -30.922 1 94.44 493 VAL B O 1
ATOM 7903 N N . GLU B 1 494 ? -6.453 -11.359 -29.406 1 94.38 494 GLU B N 1
ATOM 7904 C CA . GLU B 1 494 ? -6.395 -12.703 -28.828 1 94.38 494 GLU B CA 1
ATOM 7905 C C . GLU B 1 494 ? -7.766 -13.367 -28.844 1 94.38 494 GLU B C 1
ATOM 7907 O O . GLU B 1 494 ? -8.789 -12.695 -28.703 1 94.38 494 GLU B O 1
ATOM 7912 N N . ALA B 1 495 ? -7.762 -14.609 -29.016 1 95.06 495 ALA B N 1
ATOM 7913 C CA . ALA B 1 495 ? -8.969 -15.43 -28.938 1 95.06 495 ALA B CA 1
ATOM 7914 C C . ALA B 1 495 ? -8.664 -16.797 -28.359 1 95.06 495 ALA B C 1
ATOM 7916 O O . ALA B 1 495 ? -7.539 -17.297 -28.484 1 95.06 495 ALA B O 1
ATOM 7917 N N . TYR B 1 496 ? -9.711 -17.312 -27.656 1 94.44 496 TYR B N 1
ATOM 7918 C CA . TYR B 1 496 ? -9.5 -18.672 -27.188 1 94.44 496 TYR B CA 1
ATOM 7919 C C . TYR B 1 496 ? -10.82 -19.438 -27.156 1 94.44 496 TYR B C 1
ATOM 7921 O O . TYR B 1 496 ? -11.898 -18.844 -27.141 1 94.44 496 TYR B O 1
ATOM 7929 N N . GLY B 1 497 ? -10.703 -20.719 -27.266 1 95.69 497 GLY B N 1
ATOM 7930 C CA . GLY B 1 497 ? -11.766 -21.688 -27.047 1 95.69 497 GLY B CA 1
ATOM 7931 C C . GLY B 1 497 ? -11.328 -22.859 -26.188 1 95.69 497 GLY B C 1
ATOM 7932 O O . GLY B 1 497 ? -10.219 -23.359 -26.344 1 95.69 497 GLY B O 1
ATOM 7933 N N . SER B 1 498 ? -12.188 -23.141 -25.234 1 95.31 498 SER B N 1
ATOM 7934 C CA . SER B 1 498 ? -11.859 -24.281 -24.375 1 95.31 498 SER B CA 1
ATOM 7935 C C . SER B 1 498 ? -13.047 -25.219 -24.203 1 95.31 498 SER B C 1
ATOM 7937 O O . SER B 1 498 ? -14.195 -24.797 -24.359 1 95.31 498 SER B O 1
ATOM 7939 N N . VAL B 1 499 ? -12.719 -26.469 -24 1 97.06 499 VAL B N 1
ATOM 7940 C CA . VAL B 1 499 ? -13.734 -27.469 -23.75 1 97.06 499 VAL B CA 1
ATOM 7941 C C . VAL B 1 499 ? -13.383 -28.25 -22.484 1 97.06 499 VAL B C 1
ATOM 7943 O O . VAL B 1 499 ? -12.211 -28.5 -22.203 1 97.06 499 VAL B O 1
ATOM 7946 N N . ASN B 1 500 ? -14.359 -28.547 -21.75 1 97.12 500 ASN B N 1
ATOM 7947 C CA . ASN B 1 500 ? -14.234 -29.375 -20.562 1 97.12 500 ASN B CA 1
ATOM 7948 C C . ASN B 1 500 ? -14.867 -30.75 -20.766 1 97.12 500 ASN B C 1
ATOM 7950 O O . ASN B 1 500 ? -16 -30.844 -21.25 1 97.12 500 ASN B O 1
ATOM 7954 N N . TYR B 1 501 ? -14.133 -31.766 -20.422 1 97.5 501 TYR B N 1
ATOM 7955 C CA . TYR B 1 501 ? -14.648 -33.125 -20.625 1 97.5 501 TYR B CA 1
ATOM 7956 C C . TYR B 1 501 ? -14.086 -34.094 -19.594 1 97.5 501 TYR B C 1
ATOM 7958 O O . TYR B 1 501 ? -13.289 -33.688 -18.734 1 97.5 501 TYR B O 1
ATOM 7966 N N . GLY B 1 502 ? -14.547 -35.312 -19.609 1 97.06 502 GLY B N 1
ATOM 7967 C CA . GLY B 1 502 ? -14.203 -36.312 -18.609 1 97.06 502 GLY B CA 1
ATOM 7968 C C . GLY B 1 502 ? -15.312 -36.531 -17.578 1 97.06 502 GLY B C 1
ATOM 7969 O O . GLY B 1 502 ? -16.484 -36.375 -17.906 1 97.06 502 GLY B O 1
ATOM 7970 N N . ARG B 1 503 ? -14.875 -36.938 -16.422 1 95.38 503 ARG B N 1
ATOM 7971 C CA . ARG B 1 503 ? -15.844 -37.281 -15.391 1 95.38 503 ARG B CA 1
ATOM 7972 C C . ARG B 1 503 ? -16.656 -36.062 -14.953 1 95.38 503 ARG B C 1
ATOM 7974 O O . ARG B 1 503 ? -16.094 -35.031 -14.562 1 95.38 503 ARG B O 1
ATOM 7981 N N . ARG B 1 504 ? -18.016 -36.219 -15.031 1 94.19 504 ARG B N 1
ATOM 7982 C CA . ARG B 1 504 ? -18.891 -35.188 -14.492 1 94.19 504 ARG B CA 1
ATOM 7983 C C . ARG B 1 504 ? -18.734 -35.062 -12.977 1 94.19 504 ARG B C 1
ATOM 7985 O O . ARG B 1 504 ? -18.734 -36.062 -12.266 1 94.19 504 ARG B O 1
ATOM 7992 N N . GLY B 1 505 ? -18.516 -33.844 -12.469 1 92.69 505 GLY B N 1
ATOM 7993 C CA . GLY B 1 505 ? -18.297 -33.625 -11.047 1 92.69 505 GLY B CA 1
ATOM 7994 C C . GLY B 1 505 ? -16.828 -33.5 -10.688 1 92.69 505 GLY B C 1
ATOM 7995 O O . GLY B 1 505 ? -16.484 -33.188 -9.539 1 92.69 505 GLY B O 1
ATOM 7996 N N . GLY B 1 506 ? -16 -33.75 -11.664 1 94.75 506 GLY B N 1
ATOM 7997 C CA . GLY B 1 506 ? -14.578 -33.594 -11.438 1 94.75 506 GLY B CA 1
ATOM 7998 C C . GLY B 1 506 ? -14.164 -32.125 -11.391 1 94.75 506 GLY B C 1
ATOM 7999 O O . GLY B 1 506 ? -15 -31.234 -11.547 1 94.75 506 GLY B O 1
ATOM 8000 N N . GLU B 1 507 ? -12.922 -31.906 -11.164 1 94.75 507 GLU B N 1
ATOM 8001 C CA . GLU B 1 507 ? -12.383 -30.562 -10.977 1 94.75 507 GLU B CA 1
ATOM 8002 C C . GLU B 1 507 ? -12.641 -29.688 -12.203 1 94.75 507 GLU B C 1
ATOM 8004 O O . GLU B 1 507 ? -13.094 -28.547 -12.07 1 94.75 507 GLU B O 1
ATOM 8009 N N . PHE B 1 508 ? -12.391 -30.266 -13.445 1 95.38 508 PHE B N 1
ATOM 8010 C CA . PHE B 1 508 ? -12.492 -29.469 -14.672 1 95.38 508 PHE B CA 1
ATOM 8011 C C . PHE B 1 508 ? -13.875 -29.594 -15.281 1 95.38 508 PHE B C 1
ATOM 8013 O O . PHE B 1 508 ? -14.141 -29.031 -16.359 1 95.38 508 PHE B O 1
ATOM 8020 N N . ARG B 1 509 ? -14.742 -30.297 -14.711 1 95.69 509 ARG B N 1
ATOM 8021 C CA . ARG B 1 509 ? -16.156 -30.422 -15.062 1 95.69 509 ARG B CA 1
ATOM 8022 C C . ARG B 1 509 ? -17.031 -30.438 -13.82 1 95.69 509 ARG B C 1
ATOM 8024 O O . ARG B 1 509 ? -17.875 -31.328 -13.656 1 95.69 509 ARG B O 1
ATOM 8031 N N . LEU B 1 510 ? -16.75 -29.484 -13.078 1 92.75 510 LEU B N 1
ATOM 8032 C CA . LEU B 1 510 ? -17.391 -29.438 -11.766 1 92.75 510 LEU B CA 1
ATOM 8033 C C . LEU B 1 510 ? -18.906 -29.297 -11.914 1 92.75 510 LEU B C 1
ATOM 8035 O O . LEU B 1 510 ? -19.391 -28.391 -12.602 1 92.75 510 LEU B O 1
ATOM 8039 N N . ALA B 1 511 ? -19.656 -30.141 -11.375 1 92.31 511 ALA B N 1
ATOM 8040 C CA . ALA B 1 511 ? -21.109 -30.156 -11.289 1 92.31 511 ALA B CA 1
ATOM 8041 C C . ALA B 1 511 ? -21.578 -30.5 -9.875 1 92.31 511 ALA B C 1
ATOM 8043 O O . ALA B 1 511 ? -21.266 -31.562 -9.359 1 92.31 511 ALA B O 1
ATOM 8044 N N . VAL B 1 512 ? -22.203 -29.516 -9.32 1 89.75 512 VAL B N 1
ATOM 8045 C CA . VAL B 1 512 ? -22.656 -29.703 -7.949 1 89.75 512 VAL B CA 1
ATOM 8046 C C . VAL B 1 512 ? -24.141 -29.375 -7.844 1 89.75 512 VAL B C 1
ATOM 8048 O O . VAL B 1 512 ? -24.609 -28.375 -8.406 1 89.75 512 VAL B O 1
ATOM 8051 N N . ASP B 1 513 ? -24.859 -30.234 -7.27 1 87.94 513 ASP B N 1
ATOM 8052 C CA . ASP B 1 513 ? -26.266 -30 -6.93 1 87.94 513 ASP B CA 1
ATOM 8053 C C . ASP B 1 513 ? -26.516 -30.25 -5.441 1 87.94 513 ASP B C 1
ATOM 8055 O O . ASP B 1 513 ? -26.484 -31.391 -4.98 1 87.94 513 ASP B O 1
ATOM 8059 N N . VAL B 1 514 ? -26.688 -29.109 -4.746 1 87.62 514 VAL B N 1
ATOM 8060 C CA . VAL B 1 514 ? -26.984 -29.203 -3.318 1 87.62 514 VAL B CA 1
ATOM 8061 C C . VAL B 1 514 ? -28.469 -28.891 -3.074 1 87.62 514 VAL B C 1
ATOM 8063 O O . VAL B 1 514 ? -28.906 -27.766 -3.271 1 87.62 514 VAL B O 1
ATOM 8066 N N . PRO B 1 515 ? -29.172 -29.828 -2.641 1 86 515 PRO B N 1
ATOM 8067 C CA . PRO B 1 515 ? -30.609 -29.609 -2.396 1 86 515 PRO B CA 1
ATOM 8068 C C . PRO B 1 515 ? -30.859 -28.781 -1.137 1 86 515 PRO B C 1
ATOM 8070 O O . PRO B 1 515 ? -29.938 -28.516 -0.367 1 86 515 PRO B O 1
ATOM 8073 N N . GLU B 1 516 ? -32.031 -28.297 -0.996 1 86.88 516 GLU B N 1
ATOM 8074 C CA . GLU B 1 516 ? -32.406 -27.531 0.19 1 86.88 516 GLU B CA 1
ATOM 8075 C C . GLU B 1 516 ? -32.531 -28.438 1.413 1 86.88 516 GLU B C 1
ATOM 8077 O O . GLU B 1 516 ? -32.812 -29.641 1.286 1 86.88 516 GLU B O 1
ATOM 8082 N N . GLY B 1 517 ? -32.281 -27.828 2.631 1 83 517 GLY B N 1
ATOM 8083 C CA . GLY B 1 517 ? -32.594 -28.516 3.877 1 83 517 GLY B CA 1
ATOM 8084 C C . GLY B 1 517 ? -31.391 -29.281 4.438 1 83 517 GLY B C 1
ATOM 8085 O O . GLY B 1 517 ? -31.516 -30 5.434 1 83 517 GLY B O 1
ATOM 8086 N N . LEU B 1 518 ? -30.312 -29.172 3.764 1 86.81 518 LEU B N 1
ATOM 8087 C CA . LEU B 1 518 ? -29.141 -29.891 4.273 1 86.81 518 LEU B CA 1
ATOM 8088 C C . LEU B 1 518 ? -28.484 -29.109 5.414 1 86.81 518 LEU B C 1
ATOM 8090 O O . LEU B 1 518 ? -28.484 -27.875 5.414 1 86.81 518 LEU B O 1
ATOM 8094 N N . VAL B 1 519 ? -28.062 -29.906 6.457 1 85.56 519 VAL B N 1
ATOM 8095 C CA . VAL B 1 519 ? -27.359 -29.328 7.602 1 85.56 519 VAL B CA 1
ATOM 8096 C C . VAL B 1 519 ? -26 -29.984 7.746 1 85.56 519 VAL B C 1
ATOM 8098 O O . VAL B 1 519 ? -25.891 -31.219 7.797 1 85.56 519 VAL B O 1
ATOM 8101 N N . VAL B 1 520 ? -24.984 -29.25 7.656 1 83.88 520 VAL B N 1
ATOM 8102 C CA . VAL B 1 520 ? -23.625 -29.734 7.852 1 83.88 520 VAL B CA 1
ATOM 8103 C C . VAL B 1 520 ? -23 -29.047 9.062 1 83.88 520 VAL B C 1
ATOM 8105 O O . VAL B 1 520 ? -23.031 -27.812 9.172 1 83.88 520 VAL B O 1
ATOM 8108 N N . ASP B 1 521 ? -22.344 -29.844 9.977 1 80.38 521 ASP B N 1
ATOM 8109 C CA . ASP B 1 521 ? -21.719 -29.328 11.203 1 80.38 521 ASP B CA 1
ATOM 8110 C C . ASP B 1 521 ? -22.672 -28.391 11.945 1 80.38 521 ASP B C 1
ATOM 8112 O O . ASP B 1 521 ? -22.266 -27.328 12.422 1 80.38 521 ASP B O 1
ATOM 8116 N N . GLY B 1 522 ? -23.922 -28.609 11.945 1 79 522 GLY B N 1
ATOM 8117 C CA . GLY B 1 522 ? -24.938 -27.891 12.703 1 79 522 GLY B CA 1
ATOM 8118 C C . GLY B 1 522 ? -25.406 -26.625 12.008 1 79 522 GLY B C 1
ATOM 8119 O O . GLY B 1 522 ? -26.25 -25.891 12.539 1 79 522 GLY B O 1
ATOM 8120 N N . GLN B 1 523 ? -24.938 -26.312 10.82 1 84.62 523 GLN B N 1
ATOM 8121 C CA . GLN B 1 523 ? -25.344 -25.109 10.102 1 84.62 523 GLN B CA 1
ATOM 8122 C C . GLN B 1 523 ? -26.078 -25.453 8.812 1 84.62 523 GLN B C 1
ATOM 8124 O O . GLN B 1 523 ? -25.656 -26.328 8.062 1 84.62 523 GLN B O 1
ATOM 8129 N N . PRO B 1 524 ? -27.234 -24.828 8.695 1 87.19 524 PRO B N 1
ATOM 8130 C CA . PRO B 1 524 ? -27.938 -25.047 7.438 1 87.19 524 PRO B CA 1
ATOM 8131 C C . PRO B 1 524 ? -27.172 -24.531 6.227 1 87.19 524 PRO B C 1
ATOM 8133 O O . PRO B 1 524 ? -26.531 -23.469 6.301 1 87.19 524 PRO B O 1
ATOM 8136 N N . ILE B 1 525 ? -27.156 -25.297 5.184 1 85.25 525 ILE B N 1
ATOM 8137 C CA . ILE B 1 525 ? -26.469 -24.922 3.947 1 85.25 525 ILE B CA 1
ATOM 8138 C C . ILE B 1 525 ? -27.5 -24.484 2.904 1 85.25 525 ILE B C 1
ATOM 8140 O O . ILE B 1 525 ? -28.5 -25.172 2.676 1 85.25 525 ILE B O 1
ATOM 8144 N N . PRO B 1 526 ? -27.234 -23.344 2.387 1 83.94 526 PRO B N 1
ATOM 8145 C CA . PRO B 1 526 ? -28.156 -22.922 1.328 1 83.94 526 PRO B CA 1
ATOM 8146 C C . PRO B 1 526 ? -28.109 -23.828 0.103 1 83.94 526 PRO B C 1
ATOM 8148 O O . PRO B 1 526 ? -27.047 -24.391 -0.212 1 83.94 526 PRO B O 1
ATOM 8151 N N . ALA B 1 527 ? -29.266 -23.969 -0.523 1 87.69 527 ALA B N 1
ATOM 8152 C CA . ALA B 1 527 ? -29.328 -24.734 -1.768 1 87.69 527 ALA B CA 1
ATOM 8153 C C . ALA B 1 527 ? -28.641 -23.984 -2.906 1 87.69 527 ALA B C 1
ATOM 8155 O O . ALA B 1 527 ? -28.766 -22.75 -3.008 1 87.69 527 ALA B O 1
ATOM 8156 N N . PHE B 1 528 ? -27.844 -24.734 -3.689 1 85.56 528 PHE B N 1
ATOM 8157 C CA . PHE B 1 528 ? -27.281 -24.125 -4.887 1 85.56 528 PHE B CA 1
ATOM 8158 C C . PHE B 1 528 ? -26.906 -25.188 -5.914 1 85.56 528 PHE B C 1
ATOM 8160 O O . PHE B 1 528 ? -26.812 -26.375 -5.582 1 85.56 528 PHE B O 1
ATOM 8167 N N . SER B 1 529 ? -26.891 -24.719 -7.125 1 88.44 529 SER B N 1
ATOM 8168 C CA . SER B 1 529 ? -26.531 -25.609 -8.227 1 88.44 529 SER B CA 1
ATOM 8169 C C . SER B 1 529 ? -25.484 -24.984 -9.133 1 88.44 529 SER B C 1
ATOM 8171 O O . SER B 1 529 ? -25.578 -23.797 -9.477 1 88.44 529 SER B O 1
ATOM 8173 N N . ILE B 1 530 ? -24.469 -25.797 -9.391 1 88.81 530 ILE B N 1
ATOM 8174 C CA . ILE B 1 530 ? -23.438 -25.438 -10.352 1 88.81 530 ILE B CA 1
ATOM 8175 C C . ILE B 1 530 ? -23.469 -26.406 -11.531 1 88.81 530 ILE B C 1
ATOM 8177 O O . ILE B 1 530 ? -23.078 -27.562 -11.391 1 88.81 530 ILE B O 1
ATOM 8181 N N . PRO B 1 531 ? -23.938 -25.906 -12.656 1 91.75 531 PRO B N 1
ATOM 8182 C CA . PRO B 1 531 ? -23.953 -26.797 -13.812 1 91.75 531 PRO B CA 1
ATOM 8183 C C . PRO B 1 531 ? -22.547 -27.078 -14.344 1 91.75 531 PRO B C 1
ATOM 8185 O O . PRO B 1 531 ? -21.672 -26.219 -14.258 1 91.75 531 PRO B O 1
ATOM 8188 N N . ALA B 1 532 ? -22.391 -28.312 -14.914 1 94.44 532 ALA B N 1
ATOM 8189 C CA . ALA B 1 532 ? -21.078 -28.703 -15.445 1 94.44 532 ALA B CA 1
ATOM 8190 C C . ALA B 1 532 ? -20.688 -27.797 -16.609 1 94.44 532 ALA B C 1
ATOM 8192 O O . ALA B 1 532 ? -21.469 -27.594 -17.547 1 94.44 532 ALA B O 1
ATOM 8193 N N . PRO B 1 533 ? -19.5 -27.344 -16.547 1 93.94 533 PRO B N 1
ATOM 8194 C CA . PRO B 1 533 ? -19.047 -26.531 -17.672 1 93.94 533 PRO B CA 1
ATOM 8195 C C . PRO B 1 533 ? -18.828 -27.359 -18.938 1 93.94 533 PRO B C 1
ATOM 8197 O O . PRO B 1 533 ? -18.391 -28.516 -18.859 1 93.94 533 PRO B O 1
ATOM 8200 N N . THR B 1 534 ? -19.047 -26.781 -20.109 1 94.31 534 THR B N 1
ATOM 8201 C CA . THR B 1 534 ? -18.875 -27.5 -21.375 1 94.31 534 THR B CA 1
ATOM 8202 C C . THR B 1 534 ? -17.812 -26.812 -22.25 1 94.31 534 THR B C 1
ATOM 8204 O O . THR B 1 534 ? -16.875 -27.469 -22.719 1 94.31 534 THR B O 1
ATOM 8207 N N . PHE B 1 535 ? -18.047 -25.547 -22.406 1 93.75 535 PHE B N 1
ATOM 8208 C CA . PHE B 1 535 ? -17.078 -24.844 -23.234 1 93.75 535 PHE B CA 1
ATOM 8209 C C . PHE B 1 535 ? -16.938 -23.391 -22.797 1 93.75 535 PHE B C 1
ATOM 8211 O O . PHE B 1 535 ? -17.766 -22.891 -22.031 1 93.75 535 PHE B O 1
ATOM 8218 N N . GLN B 1 536 ? -15.883 -22.766 -23.141 1 92.88 536 GLN B N 1
ATOM 8219 C CA . GLN B 1 536 ? -15.656 -21.328 -23 1 92.88 536 GLN B CA 1
ATOM 8220 C C . GLN B 1 536 ? -15.07 -20.734 -24.266 1 92.88 536 GLN B C 1
ATOM 8222 O O . GLN B 1 536 ? -14.234 -21.344 -24.922 1 92.88 536 GLN B O 1
ATOM 8227 N N . LEU B 1 537 ? -15.578 -19.594 -24.609 1 93.88 537 LEU B N 1
ATOM 8228 C CA . LEU B 1 537 ? -15.055 -18.812 -25.734 1 93.88 537 LEU B CA 1
ATOM 8229 C C . LEU B 1 537 ? -14.703 -17.391 -25.281 1 93.88 537 LEU B C 1
ATOM 8231 O O . LEU B 1 537 ? -15.43 -16.797 -24.5 1 93.88 537 LEU B O 1
ATOM 8235 N N . GLY B 1 538 ? -13.586 -16.953 -25.734 1 93.5 538 GLY B N 1
ATOM 8236 C CA . GLY B 1 538 ? -13.203 -15.602 -25.375 1 93.5 538 GLY B CA 1
ATOM 8237 C C . GLY B 1 538 ? -12.375 -14.914 -26.453 1 93.5 538 GLY B C 1
ATOM 8238 O O . GLY B 1 538 ? -11.805 -15.57 -27.328 1 93.5 538 GLY B O 1
ATOM 8239 N N . ALA B 1 539 ? -12.422 -13.617 -26.422 1 94.12 539 ALA B N 1
ATOM 8240 C CA . ALA B 1 539 ? -11.609 -12.766 -27.281 1 94.12 539 ALA B CA 1
ATOM 8241 C C . ALA B 1 539 ? -11.125 -11.523 -26.531 1 94.12 539 ALA B C 1
ATOM 8243 O O . ALA B 1 539 ? -11.75 -11.102 -25.547 1 94.12 539 ALA B O 1
ATOM 8244 N N . GLY B 1 540 ? -9.984 -11.039 -26.984 1 93.56 540 GLY B N 1
ATOM 8245 C CA . GLY B 1 540 ? -9.438 -9.875 -26.312 1 93.56 540 GLY B CA 1
ATOM 8246 C C . GLY B 1 540 ? -8.57 -9.016 -27.203 1 93.56 540 GLY B C 1
ATOM 8247 O O . GLY B 1 540 ? -8.125 -9.461 -28.266 1 93.56 540 GLY B O 1
ATOM 8248 N N . LEU B 1 541 ? -8.469 -7.754 -26.844 1 93.5 541 LEU B N 1
ATOM 8249 C CA . LEU B 1 541 ? -7.598 -6.762 -27.469 1 93.5 541 LEU B CA 1
ATOM 8250 C C . LEU B 1 541 ? -6.582 -6.223 -26.469 1 93.5 541 LEU B C 1
ATOM 8252 O O . LEU B 1 541 ? -6.938 -5.895 -25.328 1 93.5 541 LEU B O 1
ATOM 8256 N N . ARG B 1 542 ? -5.363 -6.242 -26.922 1 92.62 542 ARG B N 1
ATOM 8257 C CA . ARG B 1 542 ? -4.316 -5.746 -26.031 1 92.62 542 ARG B CA 1
ATOM 8258 C C . ARG B 1 542 ? -3.438 -4.719 -26.75 1 92.62 542 ARG B C 1
ATOM 8260 O O . ARG B 1 542 ? -3.008 -4.938 -27.875 1 92.62 542 ARG B O 1
ATOM 8267 N N . ILE B 1 543 ? -3.297 -3.551 -26.109 1 90.94 543 ILE B N 1
ATOM 8268 C CA . ILE B 1 543 ? -2.344 -2.541 -26.562 1 90.94 543 ILE B CA 1
ATOM 8269 C C . ILE B 1 543 ? -1.259 -2.348 -25.5 1 90.94 543 ILE B C 1
ATOM 8271 O O . ILE B 1 543 ? -1.557 -2.246 -24.312 1 90.94 543 ILE B O 1
ATOM 8275 N N . SER B 1 544 ? -0.029 -2.418 -25.953 1 84 544 SER B N 1
ATOM 8276 C CA . SER B 1 544 ? 1.103 -2.166 -25.078 1 84 544 SER B CA 1
ATOM 8277 C C . SER B 1 544 ? 1.946 -0.998 -25.562 1 84 544 SER B C 1
ATOM 8279 O O . SER B 1 544 ? 2.273 -0.923 -26.75 1 84 544 SER B O 1
ATOM 8281 N N . LEU B 1 545 ? 2.129 0.017 -24.672 1 80.44 545 LEU B N 1
ATOM 8282 C CA . LEU B 1 545 ? 2.938 1.182 -25.016 1 80.44 545 LEU B CA 1
ATOM 8283 C C . LEU B 1 545 ? 4.09 1.354 -24.031 1 80.44 545 LEU B C 1
ATOM 8285 O O . LEU B 1 545 ? 3.934 1.091 -22.828 1 80.44 545 LEU B O 1
#

Sequence (1090 aa):
MAREQEPMTPRTLTLAAALSAALTGTPTWAQSEERPDEDALFGGGQEKTPAEAPAGEESGRPDEDALFGGDGSEPTVDVAPGTTGGATERQPPLTAPDENRDADVLNGPATRSAFDTEDVVDDPLKIGGQFYLRGFMAGSENTSLRQTSFSAPTLVDGYLDARPSDRIRGFVVGRLNYDPAIPPRTTADAPANPRVLLDQAWLRFDLERTVFFTVGKQHVKWGTGQIWNPTDFLSPQRRDPLAFVDLRTGVSMLKVHVPWESKGWNVYGILVMDDLGTDVGAITDPSGSPTSQAGGSDPVNRLGRLGGALRAEVLLGPAELGASAVAQNGRKPRFGLDVSSPLGPLDVYAEVALKEGTDRPLYRIPEGTTLEDIAQNGVQVEAYIPSRLTPQMTAGATYSFPYGENDLAVLGVEYFFNSTGYTGSFGYPYLLLKGAFNPLYLGRHYGAAYLFLDRPGPLERTSFNLFTLGNLSDRSFTTRLNVMHRALTYLTVEAYGSVNYGRRGGEFRLAVDVPEGLVVDGQPIPAFSIPAPTFQLGAGLRISLMAREQEPMTPRTLTLAAALSAALTGTPTWAQSEERPDEDALFGGGQEKTPAEAPAGEESGRPDEDALFGGDGSEPTVDVAPGTTGGATERQPPLTAPDENRDADVLNGPATRSAFDTEDVVDDPLKIGGQFYLRGFMAGSENTSLRQTSFSAPTLVDGYLDARPSDRIRGFVVGRLNYDPAIPPRTTADAPANPRVLLDQAWLRFDLERTVFFTVGKQHVKWGTGQIWNPTDFLSPQRRDPLAFVDLRTGVSMLKVHVPWESKGWNVYGILVMDDLGTDVGAITDPSGSPTSQAGGSDPVNRLGRLGGALRAEVLLGPAELGASAVAQNGRKPRFGLDVSSPLGPLDVYAEVALKEGTDRPLYRIPEGTTLEDIAQNGVQVEAYIPSRLTPQMTAGATYSFPYGENDLAVLGVEYFFNSTGYTGSFGYPYLLLKGAFNPLYLGRHYGAAYLFLDRPGPLERTSFNLFTLGNLSDRSFTTRLNVMHRALTYLTVEAYGSVNYGRRGGEFRLAVDVPEGLVVDGQPIPAFSIPAPTFQLGAGLRISL